Protein AF-0000000079471656 (afdb_homodimer)

Structure (mmCIF, N/CA/C/O backbone):
data_AF-0000000079471656-model_v1
#
loop_
_entity.id
_entity.type
_entity.pdbx_description
1 polymer 'Multidrug efflux transporter outer membrane subunit MtrE'
#
loop_
_atom_site.group_PDB
_atom_site.id
_atom_site.type_symbol
_atom_site.label_atom_id
_atom_site.label_alt_id
_atom_site.label_comp_id
_atom_site.label_asym_id
_atom_site.label_entity_id
_atom_site.label_seq_id
_atom_site.pdbx_PDB_ins_code
_atom_site.Cartn_x
_atom_site.Cartn_y
_atom_site.Cartn_z
_atom_site.occupancy
_atom_site.B_iso_or_equiv
_atom_site.auth_seq_id
_atom_site.auth_comp_id
_atom_site.auth_asym_id
_atom_site.auth_atom_id
_atom_site.pdbx_PDB_model_num
ATOM 1 N N . MET A 1 1 ? -27.828 -61.219 -29.094 1 39.94 1 MET A N 1
ATOM 2 C CA . MET A 1 1 ? -26.859 -60.156 -29.359 1 39.94 1 MET A CA 1
ATOM 3 C C . MET A 1 1 ? -27.375 -58.812 -28.844 1 39.94 1 MET A C 1
ATOM 5 O O . MET A 1 1 ? -26.594 -57.906 -28.578 1 39.94 1 MET A O 1
ATOM 9 N N . ASN A 1 2 ? -28.734 -58.625 -28.828 1 52.41 2 ASN A N 1
ATOM 10 C CA . ASN A 1 2 ? -29.453 -57.375 -28.547 1 52.41 2 ASN A CA 1
ATOM 11 C C . ASN A 1 2 ? -29.5 -57.094 -27.047 1 52.41 2 ASN A C 1
ATOM 13 O O . ASN A 1 2 ? -29.766 -55.969 -26.641 1 52.41 2 ASN A O 1
ATOM 17 N N . THR A 1 3 ? -29.578 -58.125 -26.234 1 57.28 3 THR A N 1
ATOM 18 C CA . THR A 1 3 ? -29.734 -57.969 -24.797 1 57.28 3 THR A CA 1
ATOM 19 C C . THR A 1 3 ? -28.453 -57.438 -24.156 1 57.28 3 THR A C 1
ATOM 21 O O . THR A 1 3 ? -28.484 -56.75 -23.125 1 57.28 3 THR A O 1
ATOM 24 N N . THR A 1 4 ? -27.297 -57.812 -24.703 1 56.22 4 THR A N 1
ATOM 25 C CA . THR A 1 4 ? -26.016 -57.406 -24.125 1 56.22 4 THR A CA 1
ATOM 26 C C . THR A 1 4 ? -25.781 -55.906 -24.328 1 56.22 4 THR A C 1
ATOM 28 O O . THR A 1 4 ? -25.141 -55.281 -23.516 1 56.22 4 THR A O 1
ATOM 31 N N . LEU A 1 5 ? -26.281 -55.406 -25.484 1 58 5 LEU A N 1
ATOM 32 C CA . LEU A 1 5 ? -26.109 -54 -25.719 1 58 5 LEU A CA 1
ATOM 33 C C . LEU A 1 5 ? -26.984 -53.156 -24.781 1 58 5 LEU A C 1
ATOM 35 O O . LEU A 1 5 ? -26.594 -52.094 -24.328 1 58 5 LEU A O 1
ATOM 39 N N . LYS A 1 6 ? -28.188 -53.719 -24.484 1 62.44 6 LYS A N 1
ATOM 40 C CA . LYS A 1 6 ? -29.109 -53 -23.625 1 62.44 6 LYS A CA 1
ATOM 41 C C . LYS A 1 6 ? -28.562 -52.906 -22.203 1 62.44 6 LYS A C 1
ATOM 43 O O . LYS A 1 6 ? -28.703 -51.844 -21.547 1 62.44 6 LYS A O 1
ATOM 48 N N . THR A 1 7 ? -27.875 -53.906 -21.75 1 60.88 7 THR A N 1
ATOM 49 C CA . THR A 1 7 ? -27.328 -53.875 -20.406 1 60.88 7 THR A CA 1
ATOM 50 C C . THR A 1 7 ? -26.109 -52.969 -20.328 1 60.88 7 THR A C 1
ATOM 52 O O . THR A 1 7 ? -25.906 -52.281 -19.328 1 60.88 7 THR A O 1
ATOM 55 N N . THR A 1 8 ? -25.328 -52.938 -21.422 1 60.69 8 THR A N 1
ATOM 56 C CA . THR A 1 8 ? -24.156 -52.062 -21.438 1 60.69 8 THR A CA 1
ATOM 57 C C . THR A 1 8 ? -24.594 -50.594 -21.469 1 60.69 8 THR A C 1
ATOM 59 O O . THR A 1 8 ? -23.984 -49.75 -20.797 1 60.69 8 THR A O 1
ATOM 62 N N . LEU A 1 9 ? -25.641 -50.344 -22.219 1 62.06 9 LEU A N 1
ATOM 63 C CA . LEU A 1 9 ? -26.109 -48.969 -22.297 1 62.06 9 LEU A CA 1
ATOM 64 C C . LEU A 1 9 ? -26.734 -48.531 -20.969 1 62.06 9 LEU A C 1
ATOM 66 O O . LEU A 1 9 ? -26.562 -47.406 -20.547 1 62.06 9 LEU A O 1
ATOM 70 N N . THR A 1 10 ? -27.453 -49.469 -20.359 1 63.19 10 THR A N 1
ATOM 71 C CA . THR A 1 10 ? -28.031 -49.125 -19.062 1 63.19 10 THR A CA 1
ATOM 72 C C . THR A 1 10 ? -26.953 -48.938 -18.016 1 63.19 10 THR A C 1
ATOM 74 O O . THR A 1 10 ? -27.047 -48.062 -17.156 1 63.19 10 THR A O 1
ATOM 77 N N . SER A 1 11 ? -25.891 -49.688 -18.078 1 58.69 11 SER A N 1
ATOM 78 C CA . SER A 1 11 ? -24.781 -49.531 -17.156 1 58.69 11 SER A CA 1
ATOM 79 C C . SER A 1 11 ? -24.047 -48.219 -17.391 1 58.69 11 SER A C 1
ATOM 81 O O . SER A 1 11 ? -23.641 -47.531 -16.453 1 58.69 11 SER A O 1
ATOM 83 N N . VAL A 1 12 ? -23.906 -47.906 -18.625 1 59.31 12 VAL A N 1
ATOM 84 C CA . VAL A 1 12 ? -23.281 -46.625 -18.953 1 59.31 12 VAL A CA 1
ATOM 85 C C . VAL A 1 12 ? -24.203 -45.5 -18.531 1 59.31 12 VAL A C 1
ATOM 87 O O . VAL A 1 12 ? -23.734 -44.469 -18 1 59.31 12 VAL A O 1
ATOM 90 N N . ALA A 1 13 ? -25.469 -45.625 -18.766 1 59.34 13 ALA A N 1
ATOM 91 C CA . ALA A 1 13 ? -26.438 -44.594 -18.375 1 59.34 13 ALA A CA 1
ATOM 92 C C . ALA A 1 13 ? -26.484 -44.438 -16.859 1 59.34 13 ALA A C 1
ATOM 94 O O . ALA A 1 13 ? -26.594 -43.344 -16.359 1 59.34 13 ALA A O 1
ATOM 95 N N . ALA A 1 14 ? -26.5 -45.531 -16.141 1 57.19 14 ALA A N 1
ATOM 96 C CA . ALA A 1 14 ? -26.469 -45.469 -14.672 1 57.19 14 ALA A CA 1
ATOM 97 C C . ALA A 1 14 ? -25.203 -44.781 -14.18 1 57.19 14 ALA A C 1
ATOM 99 O O . ALA A 1 14 ? -25.234 -44.031 -13.203 1 57.19 14 ALA A O 1
ATOM 100 N N . ALA A 1 15 ? -24.125 -45.062 -14.805 1 55.53 15 ALA A N 1
ATOM 101 C CA . ALA A 1 15 ? -22.859 -44.438 -14.453 1 55.53 15 ALA A CA 1
ATOM 102 C C . ALA A 1 15 ? -22.938 -42.906 -14.688 1 55.53 15 ALA A C 1
ATOM 104 O O . ALA A 1 15 ? -22.406 -42.125 -13.898 1 55.53 15 ALA A O 1
ATOM 105 N N . PHE A 1 16 ? -23.656 -42.562 -15.703 1 56.69 16 PHE A N 1
ATOM 106 C CA . PHE A 1 16 ? -23.828 -41.156 -15.984 1 56.69 16 PHE A CA 1
ATOM 107 C C . PHE A 1 16 ? -24.766 -40.5 -14.969 1 56.69 16 PHE A C 1
ATOM 109 O O . PHE A 1 16 ? -24.594 -39.344 -14.617 1 56.69 16 PHE A O 1
ATOM 116 N N . ALA A 1 17 ? -25.797 -41.219 -14.617 1 55.66 17 ALA A N 1
ATOM 117 C CA . ALA A 1 17 ? -26.734 -40.688 -13.625 1 55.66 17 ALA A CA 1
ATOM 118 C C . ALA A 1 17 ? -26.047 -40.5 -12.281 1 55.66 17 ALA A C 1
ATOM 120 O O . ALA A 1 17 ? -26.406 -39.562 -11.531 1 55.66 17 ALA A O 1
ATOM 121 N N . LEU A 1 18 ? -25.156 -41.312 -11.922 1 52.16 18 LEU A N 1
ATOM 122 C CA . LEU A 1 18 ? -24.422 -41.156 -10.672 1 52.16 18 LEU A CA 1
ATOM 123 C C . LEU A 1 18 ? -23.453 -39.969 -10.75 1 52.16 18 LEU A C 1
ATOM 125 O O . LEU A 1 18 ? -22.922 -39.531 -9.734 1 52.16 18 LEU A O 1
ATOM 129 N N . SER A 1 19 ? -23.078 -39.594 -11.898 1 54.81 19 SER A N 1
ATOM 130 C CA . SER A 1 19 ? -22.172 -38.469 -12.094 1 54.81 19 SER A CA 1
ATOM 131 C C . SER A 1 19 ? -22.766 -37.156 -11.562 1 54.81 19 SER A C 1
ATOM 133 O O . SER A 1 19 ? -22.062 -36.156 -11.445 1 54.81 19 SER A O 1
ATOM 135 N N . ALA A 1 20 ? -24.016 -37.188 -11.328 1 59.75 20 ALA A N 1
ATOM 136 C CA . ALA A 1 20 ? -24.656 -35.938 -10.953 1 59.75 20 ALA A CA 1
ATOM 137 C C . ALA A 1 20 ? -24.516 -35.688 -9.453 1 59.75 20 ALA A C 1
ATOM 139 O O . ALA A 1 20 ? -24.984 -34.656 -8.953 1 59.75 20 ALA A O 1
ATOM 140 N N . CYS A 1 21 ? -23.875 -36.469 -8.688 1 67.12 21 CYS A N 1
ATOM 141 C CA . CYS A 1 21 ? -23.922 -36.281 -7.242 1 67.12 21 CYS A CA 1
ATOM 142 C C . CYS A 1 21 ? -22.75 -35.438 -6.758 1 67.12 21 CYS A C 1
ATOM 144 O O . CYS A 1 21 ? -21.594 -35.75 -7.047 1 67.12 21 CYS A O 1
ATOM 146 N N . THR A 1 22 ? -22.984 -34.156 -6.469 1 79.88 22 THR A N 1
ATOM 147 C CA . THR A 1 22 ? -21.953 -33.375 -5.801 1 79.88 22 THR A CA 1
ATOM 148 C C . THR A 1 22 ? -22.031 -33.562 -4.289 1 79.88 22 THR A C 1
ATOM 150 O O . THR A 1 22 ? -23.125 -33.719 -3.73 1 79.88 22 THR A O 1
ATOM 153 N N . MET A 1 23 ? -20.859 -33.688 -3.639 1 90.62 23 MET A N 1
ATOM 154 C CA . MET A 1 23 ? -20.797 -33.875 -2.191 1 90.62 23 MET A CA 1
ATOM 155 C C . MET A 1 23 ? -20.609 -32.531 -1.484 1 90.62 23 MET A C 1
ATOM 157 O O . MET A 1 23 ? -20.234 -32.5 -0.31 1 90.62 23 MET A O 1
ATOM 161 N N . ILE A 1 24 ? -20.766 -31.469 -2.209 1 92.88 24 ILE A N 1
ATOM 162 C CA . ILE A 1 24 ? -20.719 -30.125 -1.625 1 92.88 24 ILE A CA 1
ATOM 163 C C . ILE A 1 24 ? -21.906 -29.953 -0.674 1 92.88 24 ILE A C 1
ATOM 165 O O . ILE A 1 24 ? -23.047 -30.203 -1.046 1 92.88 24 ILE A O 1
ATOM 169 N N . PRO A 1 25 ? -21.609 -29.516 0.523 1 92.56 25 PRO A N 1
ATOM 170 C CA . PRO A 1 25 ? -22.75 -29.281 1.42 1 92.56 25 PRO A CA 1
ATOM 171 C C . PRO A 1 25 ? -23.672 -28.188 0.913 1 92.56 25 PRO A C 1
ATOM 173 O O . PRO A 1 25 ? -23.25 -27.297 0.172 1 92.56 25 PRO A O 1
ATOM 176 N N . GLN A 1 26 ? -24.938 -28.281 1.311 1 92.56 26 GLN A N 1
ATOM 177 C CA . GLN A 1 26 ? -25.891 -27.219 0.974 1 92.56 26 GLN A CA 1
ATOM 178 C C . GLN A 1 26 ? -25.469 -25.891 1.599 1 92.56 26 GLN A C 1
ATOM 180 O O . GLN A 1 26 ? -25.125 -25.844 2.783 1 92.56 26 GLN A O 1
ATOM 185 N N . TYR A 1 27 ? -25.5 -24.953 0.797 1 93.38 27 TYR A N 1
ATOM 186 C CA . TYR A 1 27 ? -25.062 -23.641 1.276 1 93.38 27 TYR A CA 1
ATOM 187 C C . TYR A 1 27 ? -26.188 -22.953 2.027 1 93.38 27 TYR A C 1
ATOM 189 O O . TYR A 1 27 ? -27.328 -22.922 1.561 1 93.38 27 TYR A O 1
ATOM 197 N N . GLU A 1 28 ? -25.859 -22.391 3.215 1 91 28 GLU A N 1
ATOM 198 C CA . GLU A 1 28 ? -26.734 -21.531 4.004 1 91 28 GLU A CA 1
ATOM 199 C C . GLU A 1 28 ? -26.031 -20.234 4.375 1 91 28 GLU A C 1
ATOM 201 O O . GLU A 1 28 ? -24.969 -20.234 4.984 1 91 28 GLU A O 1
ATOM 206 N N . GLN A 1 29 ? -26.656 -19.156 3.973 1 90.62 29 GLN A N 1
ATOM 207 C CA . GLN A 1 29 ? -26.078 -17.859 4.312 1 90.62 29 GLN A CA 1
ATOM 208 C C . GLN A 1 29 ? -26.078 -17.641 5.82 1 90.62 29 GLN A C 1
ATOM 210 O O . GLN A 1 29 ? -27.094 -17.812 6.484 1 90.62 29 GLN A O 1
ATOM 215 N N . PRO A 1 30 ? -24.938 -17.312 6.336 1 90.62 30 PRO A N 1
ATOM 216 C CA . PRO A 1 30 ? -24.875 -17.094 7.781 1 90.62 30 PRO A CA 1
ATOM 217 C C . PRO A 1 30 ? -25.75 -15.938 8.25 1 90.62 30 PRO A C 1
ATOM 219 O O . PRO A 1 30 ? -25.844 -14.914 7.57 1 90.62 30 PRO A O 1
ATOM 222 N N . LYS A 1 31 ? -26.375 -16.109 9.359 1 87.38 31 LYS A N 1
ATOM 223 C CA . LYS A 1 31 ? -27.141 -15.039 9.984 1 87.38 31 LYS A CA 1
ATOM 224 C C . LYS A 1 31 ? -26.25 -14.172 10.867 1 87.38 31 LYS A C 1
ATOM 226 O O . LYS A 1 31 ? -25.562 -14.68 11.758 1 87.38 31 LYS A O 1
ATOM 231 N N . VAL A 1 32 ? -26.188 -12.969 10.508 1 87.81 32 VAL A N 1
ATOM 232 C CA . VAL A 1 32 ? -25.359 -12.047 11.281 1 87.81 32 VAL A CA 1
ATOM 233 C C . VAL A 1 32 ? -26.266 -11.141 12.133 1 87.81 32 VAL A C 1
ATOM 235 O O . VAL A 1 32 ? -27.266 -10.633 11.648 1 87.81 32 VAL A O 1
ATOM 238 N N . GLU A 1 33 ? -25.875 -10.953 13.375 1 86.31 33 GLU A N 1
ATOM 239 C CA . GLU A 1 33 ? -26.656 -10.172 14.328 1 86.31 33 GLU A CA 1
ATOM 240 C C . GLU A 1 33 ? -26.359 -8.68 14.188 1 86.31 33 GLU A C 1
ATOM 242 O O . GLU A 1 33 ? -25.438 -8.156 14.812 1 86.31 33 GLU A O 1
ATOM 247 N N . VAL A 1 34 ? -27.094 -8.023 13.344 1 85.5 34 VAL A N 1
ATOM 248 C CA . VAL A 1 34 ? -27.047 -6.57 13.203 1 85.5 34 VAL A CA 1
ATOM 249 C C . VAL A 1 34 ? -28.453 -5.988 13.305 1 85.5 34 VAL A C 1
ATOM 251 O O . VAL A 1 34 ? -29.438 -6.703 13.133 1 85.5 34 VAL A O 1
ATOM 254 N N . ALA A 1 35 ? -28.5 -4.703 13.719 1 86.38 35 ALA A N 1
ATOM 255 C CA . ALA A 1 35 ? -29.797 -4.031 13.805 1 86.38 35 ALA A CA 1
ATOM 256 C C . ALA A 1 35 ? -30.484 -3.986 12.445 1 86.38 35 ALA A C 1
ATOM 258 O O . ALA A 1 35 ? -29.828 -3.871 11.414 1 86.38 35 ALA A O 1
ATOM 259 N N . GLU A 1 36 ? -31.766 -4.051 12.383 1 84.81 36 GLU A N 1
ATOM 260 C CA . GLU A 1 36 ? -32.531 -4.062 11.141 1 84.81 36 GLU A CA 1
ATOM 261 C C . GLU A 1 36 ? -32.531 -2.688 10.477 1 84.81 36 GLU A C 1
ATOM 263 O O . GLU A 1 36 ? -32.625 -2.58 9.25 1 84.81 36 GLU A O 1
ATOM 268 N N . THR A 1 37 ? -32.5 -1.701 11.43 1 85.88 37 THR A N 1
ATOM 269 C CA . THR A 1 37 ? -32.5 -0.332 10.922 1 85.88 37 THR A CA 1
ATOM 270 C C . THR A 1 37 ? -31.359 0.471 11.555 1 85.88 37 THR A C 1
ATOM 272 O O . THR A 1 37 ? -30.781 0.047 12.555 1 85.88 37 THR A O 1
ATOM 275 N N . PHE A 1 38 ? -31.109 1.564 10.945 1 87.06 38 PHE A N 1
ATOM 276 C CA . PHE A 1 38 ? -30.062 2.447 11.461 1 87.06 38 PHE A CA 1
ATOM 277 C C . PHE A 1 38 ? -30.672 3.58 12.273 1 87.06 38 PHE A C 1
ATOM 279 O O . PHE A 1 38 ? -31.578 4.281 11.805 1 87.06 38 PHE A O 1
ATOM 286 N N . LYS A 1 39 ? -30.281 3.725 13.492 1 82.25 39 LYS A N 1
ATOM 287 C CA . LYS A 1 39 ? -30.828 4.684 14.453 1 82.25 39 LYS A CA 1
ATOM 288 C C . LYS A 1 39 ? -30.766 6.105 13.898 1 82.25 39 LYS A C 1
ATOM 290 O O . LYS A 1 39 ? -31.719 6.875 14.039 1 82.25 39 LYS A O 1
ATOM 295 N N . ASN A 1 40 ? -29.672 6.492 13.203 1 81.75 40 ASN A N 1
ATOM 296 C CA . ASN A 1 40 ? -29.453 7.875 12.797 1 81.75 40 ASN A CA 1
ATOM 297 C C . ASN A 1 40 ? -29.812 8.086 11.328 1 81.75 40 ASN A C 1
ATOM 299 O O . ASN A 1 40 ? -29.406 9.086 10.719 1 81.75 40 ASN A O 1
ATOM 303 N N . ASP A 1 41 ? -30.688 7.145 10.836 1 85.31 41 ASP A N 1
ATOM 304 C CA . ASP A 1 41 ? -31.141 7.34 9.461 1 85.31 41 ASP A CA 1
ATOM 305 C C . ASP A 1 41 ? -32.375 8.234 9.422 1 85.31 41 ASP A C 1
ATOM 307 O O . ASP A 1 41 ? -33.5 7.758 9.57 1 85.31 41 ASP A O 1
ATOM 311 N N . THR A 1 42 ? -32.25 9.43 9.227 1 76.56 42 THR A N 1
ATOM 312 C CA . THR A 1 42 ? -33.312 10.414 9.273 1 76.56 42 THR A CA 1
ATOM 313 C C . THR A 1 42 ? -33.75 10.797 7.859 1 76.56 42 THR A C 1
ATOM 315 O O . THR A 1 42 ? -34.625 11.656 7.688 1 76.56 42 THR A O 1
ATOM 318 N N . ALA A 1 43 ? -33.062 10.188 6.91 1 75.94 43 ALA A N 1
ATOM 319 C CA . ALA A 1 43 ? -33.406 10.539 5.531 1 75.94 43 ALA A CA 1
ATOM 320 C C . ALA A 1 43 ? -34.75 9.938 5.133 1 75.94 43 ALA A C 1
ATOM 322 O O . ALA A 1 43 ? -35.062 8.812 5.527 1 75.94 43 ALA A O 1
ATOM 323 N N . ASP A 1 44 ? -35.625 10.812 4.523 1 70.12 44 ASP A N 1
ATOM 324 C CA . ASP A 1 44 ? -36.906 10.336 4.008 1 70.12 44 ASP A CA 1
ATOM 325 C C . ASP A 1 44 ? -36.688 9.367 2.846 1 70.12 44 ASP A C 1
ATOM 327 O O . ASP A 1 44 ? -35.562 9.148 2.398 1 70.12 44 ASP A O 1
ATOM 331 N N . SER A 1 45 ? -37.875 8.898 2.303 1 69.75 45 SER A N 1
ATOM 332 C CA . SER A 1 45 ? -37.906 8.031 1.13 1 69.75 45 SER A CA 1
ATOM 333 C C . SER A 1 45 ? -37.25 8.703 -0.071 1 69.75 45 SER A C 1
ATOM 335 O O . SER A 1 45 ? -37.5 9.875 -0.344 1 69.75 45 SER A O 1
ATOM 337 N N . GLY A 1 46 ? -36.062 8.266 -0.458 1 77.62 46 GLY A N 1
ATOM 338 C CA . GLY A 1 46 ? -35.375 8.797 -1.622 1 77.62 46 GLY A CA 1
ATOM 339 C C . GLY A 1 46 ? -34.625 7.734 -2.414 1 77.62 46 GLY A C 1
ATOM 340 O O . GLY A 1 46 ? -34.875 6.539 -2.24 1 77.62 46 GLY A O 1
ATOM 341 N N . ILE A 1 47 ? -33.938 8.203 -3.35 1 84.88 47 ILE A N 1
ATOM 342 C CA . ILE A 1 47 ? -33.188 7.312 -4.219 1 84.88 47 ILE A CA 1
ATOM 343 C C . ILE A 1 47 ? -32.062 6.641 -3.418 1 84.88 47 ILE A C 1
ATOM 345 O O . ILE A 1 47 ? -31.375 7.297 -2.629 1 84.88 47 ILE A O 1
ATOM 349 N N . ARG A 1 48 ? -32.031 5.379 -3.562 1 91 48 ARG A N 1
ATOM 350 C CA . ARG A 1 48 ? -30.969 4.633 -2.9 1 91 48 ARG A CA 1
ATOM 351 C C . ARG A 1 48 ? -29.609 4.941 -3.523 1 91 48 ARG A C 1
ATOM 353 O O . ARG A 1 48 ? -29.5 5.133 -4.738 1 91 48 ARG A O 1
ATOM 360 N N . ALA A 1 49 ? -28.562 4.887 -2.723 1 92 49 ALA A N 1
ATOM 361 C CA . ALA A 1 49 ? -27.219 5.203 -3.184 1 92 49 ALA A CA 1
ATOM 362 C C . ALA A 1 49 ? -26.797 4.281 -4.328 1 92 49 ALA A C 1
ATOM 364 O O . ALA A 1 49 ? -26.141 4.719 -5.273 1 92 49 ALA A O 1
ATOM 365 N N . VAL A 1 50 ? -27.219 3 -4.328 1 91.94 50 VAL A N 1
ATOM 366 C CA . VAL A 1 50 ? -26.797 2.002 -5.309 1 91.94 50 VAL A CA 1
ATOM 367 C C . VAL A 1 50 ? -27.406 2.334 -6.672 1 91.94 50 VAL A C 1
ATOM 369 O O . VAL A 1 50 ? -26.891 1.917 -7.707 1 91.94 50 VAL A O 1
ATOM 372 N N . ASP A 1 51 ? -28.516 3.059 -6.66 1 91.38 51 ASP A N 1
ATOM 373 C CA . ASP A 1 51 ? -29.219 3.391 -7.895 1 91.38 51 ASP A CA 1
ATOM 374 C C . ASP A 1 51 ? -28.859 4.793 -8.375 1 91.38 51 ASP A C 1
ATOM 376 O O . ASP A 1 51 ? -29.203 5.176 -9.5 1 91.38 51 ASP A O 1
ATOM 380 N N . LEU A 1 52 ? -28.219 5.523 -7.5 1 92.75 52 LEU A N 1
ATOM 381 C CA . LEU A 1 52 ? -27.812 6.887 -7.812 1 92.75 52 LEU A CA 1
ATOM 382 C C . LEU A 1 52 ? -26.438 6.91 -8.484 1 92.75 52 LEU A C 1
ATOM 384 O O . LEU A 1 52 ? -25.438 6.559 -7.859 1 92.75 52 LEU A O 1
ATOM 388 N N . GLY A 1 53 ? -26.469 7.359 -9.734 1 95.75 53 GLY A N 1
ATOM 389 C CA . GLY A 1 53 ? -25.188 7.477 -10.414 1 95.75 53 GLY A CA 1
ATOM 390 C C . GLY A 1 53 ? -24.281 8.523 -9.805 1 95.75 53 GLY A C 1
ATOM 391 O O . GLY A 1 53 ? -24.75 9.539 -9.289 1 95.75 53 GLY A O 1
ATOM 392 N N . TRP A 1 54 ? -22.938 8.266 -9.898 1 96.19 54 TRP A N 1
ATOM 393 C CA . TRP A 1 54 ? -22.031 9.195 -9.242 1 96.19 54 TRP A CA 1
ATOM 394 C C . TRP A 1 54 ? -22.016 10.539 -9.969 1 96.19 54 TRP A C 1
ATOM 396 O O . TRP A 1 54 ? -21.719 11.57 -9.359 1 96.19 54 TRP A O 1
ATOM 406 N N . HIS A 1 55 ? -22.391 10.641 -11.258 1 95.38 55 HIS A N 1
ATOM 407 C CA . HIS A 1 55 ? -22.547 11.898 -11.984 1 95.38 55 HIS A CA 1
ATOM 408 C C . HIS A 1 55 ? -23.703 12.727 -11.414 1 95.38 55 HIS A C 1
ATOM 410 O O . HIS A 1 55 ? -23.688 13.953 -11.5 1 95.38 55 HIS A O 1
ATOM 416 N N . ASP A 1 56 ? -24.672 12.023 -10.875 1 95.81 56 ASP A N 1
ATOM 417 C CA . ASP A 1 56 ? -25.844 12.68 -10.305 1 95.81 56 ASP A CA 1
ATOM 418 C C . ASP A 1 56 ? -25.688 12.914 -8.805 1 95.81 56 ASP A C 1
ATOM 420 O O . ASP A 1 56 ? -26.578 13.445 -8.156 1 95.81 56 ASP A O 1
ATOM 424 N N . TYR A 1 57 ? -24.594 12.523 -8.281 1 96.88 57 TYR A N 1
ATOM 425 C CA . TYR A 1 57 ? -24.328 12.711 -6.859 1 96.88 57 TYR A CA 1
ATOM 426 C C . TYR A 1 57 ? -23.328 13.836 -6.641 1 96.88 57 TYR A C 1
ATOM 428 O O . TYR A 1 57 ? -23.562 14.742 -5.84 1 96.88 57 TYR A O 1
ATOM 436 N N . PHE A 1 58 ? -22.203 13.742 -7.344 1 98.06 58 PHE A N 1
ATOM 437 C CA . PHE A 1 58 ? -21.203 14.805 -7.281 1 98.06 58 PHE A CA 1
ATOM 438 C C . PHE A 1 58 ? -21.562 15.938 -8.234 1 98.06 58 PHE A C 1
ATOM 440 O O . PHE A 1 58 ? -21.719 15.727 -9.438 1 98.06 58 PHE A O 1
ATOM 447 N N . ALA A 1 59 ? -21.625 17.125 -7.715 1 97.69 59 ALA A N 1
ATOM 448 C CA . ALA A 1 59 ? -22.156 18.266 -8.469 1 97.69 59 ALA A CA 1
ATOM 449 C C . ALA A 1 59 ? -21.047 18.953 -9.266 1 97.69 59 ALA A C 1
ATOM 451 O O . ALA A 1 59 ? -21.312 19.641 -10.25 1 97.69 59 ALA A O 1
ATOM 452 N N . ASP A 1 60 ? -19.812 18.859 -8.891 1 98.25 60 ASP A N 1
ATOM 453 C CA . ASP A 1 60 ? -18.688 19.609 -9.445 1 98.25 60 ASP A CA 1
ATOM 454 C C . ASP A 1 60 ? -18.203 18.969 -10.742 1 98.25 60 ASP A C 1
ATOM 456 O O . ASP A 1 60 ? -17.656 17.859 -10.727 1 98.25 60 ASP A O 1
ATOM 460 N N . PRO A 1 61 ? -18.344 19.641 -11.906 1 97.94 61 PRO A N 1
ATOM 461 C CA . PRO A 1 61 ? -17.906 19.078 -13.18 1 97.94 61 PRO A CA 1
ATOM 462 C C . PRO A 1 61 ? -16.422 18.75 -13.203 1 97.94 61 PRO A C 1
ATOM 464 O O . PRO A 1 61 ? -16 17.797 -13.875 1 97.94 61 PRO A O 1
ATOM 467 N N . ARG A 1 62 ? -15.664 19.562 -12.555 1 98.25 62 ARG A N 1
ATOM 468 C CA . ARG A 1 62 ? -14.234 19.281 -12.484 1 98.25 62 ARG A CA 1
ATOM 469 C C . ARG A 1 62 ? -13.969 17.938 -11.805 1 98.25 62 ARG A C 1
ATOM 471 O O . ARG A 1 62 ? -13.18 17.141 -12.305 1 98.25 62 ARG A O 1
ATOM 478 N N . LEU A 1 63 ? -14.625 17.672 -10.664 1 98.44 63 LEU A N 1
ATOM 479 C CA . LEU A 1 63 ? -14.5 16.406 -9.953 1 98.44 63 LEU A CA 1
ATOM 480 C C . LEU A 1 63 ? -14.992 15.25 -10.82 1 98.44 63 LEU A C 1
ATOM 482 O O . LEU A 1 63 ? -14.359 14.195 -10.875 1 98.44 63 LEU A O 1
ATOM 486 N N . GLN A 1 64 ? -16.094 15.445 -11.555 1 98.06 64 GLN A N 1
ATOM 487 C CA . GLN A 1 64 ? -16.641 14.406 -12.422 1 98.06 64 GLN A CA 1
ATOM 488 C C . GLN A 1 64 ? -15.625 13.984 -13.484 1 98.06 64 GLN A C 1
ATOM 490 O O . GLN A 1 64 ? -15.445 12.789 -13.742 1 98.06 64 GLN A O 1
ATOM 495 N N . LYS A 1 65 ? -14.992 14.945 -14.07 1 98 65 LYS A N 1
ATOM 496 C CA . LYS A 1 65 ? -13.992 14.641 -15.086 1 98 65 LYS A CA 1
ATOM 497 C C . LYS A 1 65 ? -12.812 13.875 -14.484 1 98 65 LYS A C 1
ATOM 499 O O . LYS A 1 65 ? -12.305 12.93 -15.094 1 98 65 LYS A O 1
ATOM 504 N N . LEU A 1 66 ? -12.383 14.258 -13.305 1 98.44 66 LEU A N 1
ATOM 505 C CA . LEU A 1 66 ? -11.281 13.578 -12.625 1 98.44 66 LEU A CA 1
ATOM 506 C C . LEU A 1 66 ? -11.664 12.133 -12.297 1 98.44 66 LEU A C 1
ATOM 508 O O . LEU A 1 66 ? -10.844 11.227 -12.445 1 98.44 66 LEU A O 1
ATOM 512 N N . ILE A 1 67 ? -12.914 11.906 -11.867 1 98.5 67 ILE A N 1
ATOM 513 C CA . ILE A 1 67 ? -13.391 10.562 -11.586 1 98.5 67 ILE A CA 1
ATOM 514 C C . ILE A 1 67 ? -13.398 9.734 -12.867 1 98.5 67 ILE A C 1
ATOM 516 O O . ILE A 1 67 ? -12.953 8.578 -12.867 1 98.5 67 ILE A O 1
ATOM 520 N N . ASP A 1 68 ? -13.797 10.32 -13.977 1 97.62 68 ASP A N 1
ATOM 521 C CA . ASP A 1 68 ? -13.805 9.633 -15.266 1 97.62 68 ASP A CA 1
ATOM 522 C C . ASP A 1 68 ? -12.398 9.164 -15.648 1 97.62 68 ASP A C 1
ATOM 524 O O . ASP A 1 68 ? -12.203 8.008 -16.016 1 97.62 68 ASP A O 1
ATOM 528 N N . ILE A 1 69 ? -11.492 10.039 -15.539 1 97.88 69 ILE A N 1
ATOM 529 C CA . ILE A 1 69 ? -10.117 9.711 -15.898 1 97.88 69 ILE A CA 1
ATOM 530 C C . ILE A 1 69 ? -9.578 8.625 -14.969 1 97.88 69 ILE A C 1
ATOM 532 O O . ILE A 1 69 ? -8.93 7.68 -15.414 1 97.88 69 ILE A O 1
ATOM 536 N N . ALA A 1 70 ? -9.805 8.742 -13.633 1 98.31 70 ALA A N 1
ATOM 537 C CA . ALA A 1 70 ? -9.328 7.773 -12.656 1 98.31 70 ALA A CA 1
ATOM 538 C C . ALA A 1 70 ? -9.891 6.383 -12.945 1 98.31 70 ALA A C 1
ATOM 540 O O . ALA A 1 70 ? -9.172 5.387 -12.859 1 98.31 70 ALA A O 1
ATOM 541 N N . LEU A 1 71 ? -11.195 6.309 -13.297 1 97.81 71 LEU A N 1
ATOM 542 C CA . LEU A 1 71 ? -11.844 5.027 -13.555 1 97.81 71 LEU A CA 1
ATOM 543 C C . LEU A 1 71 ? -11.234 4.348 -14.773 1 97.81 71 LEU A C 1
ATOM 545 O O . LEU A 1 71 ? -11.25 3.119 -14.883 1 97.81 71 LEU A O 1
ATOM 549 N N . GLU A 1 72 ? -10.656 5.102 -15.617 1 96.31 72 GLU A N 1
ATOM 550 C CA . GLU A 1 72 ? -10.055 4.562 -16.844 1 96.31 72 GLU A CA 1
ATOM 551 C C . GLU A 1 72 ? -8.594 4.188 -16.609 1 96.31 72 GLU A C 1
ATOM 553 O O . GLU A 1 72 ? -8.102 3.219 -17.188 1 96.31 72 GLU A O 1
ATOM 558 N N . ARG A 1 73 ? -7.91 4.906 -15.703 1 96.25 73 ARG A N 1
ATOM 559 C CA . ARG A 1 73 ? -6.457 4.836 -15.781 1 96.25 73 ARG A CA 1
ATOM 560 C C . ARG A 1 73 ? -5.855 4.395 -14.445 1 96.25 73 ARG A C 1
ATOM 562 O O . ARG A 1 73 ? -4.68 4.035 -14.383 1 96.25 73 ARG A O 1
ATOM 569 N N . ASN A 1 74 ? -6.594 4.484 -13.375 1 97.31 74 ASN A N 1
ATOM 570 C CA . ASN A 1 74 ? -6.035 4.207 -12.055 1 97.31 74 ASN A CA 1
ATOM 571 C C . ASN A 1 74 ? -5.406 2.816 -12 1 97.31 74 ASN A C 1
ATOM 573 O O . ASN A 1 74 ? -6.008 1.838 -12.445 1 97.31 74 ASN A O 1
ATOM 577 N N . THR A 1 75 ? -4.246 2.756 -11.445 1 95.75 75 THR A N 1
ATOM 578 C CA . THR A 1 75 ? -3.477 1.518 -11.477 1 95.75 75 THR A CA 1
ATOM 579 C C . THR A 1 75 ? -4.074 0.482 -10.531 1 95.75 75 THR A C 1
ATOM 581 O O . THR A 1 75 ? -4.047 -0.717 -10.812 1 95.75 75 THR A O 1
ATOM 584 N N . SER A 1 76 ? -4.594 0.911 -9.406 1 96.19 76 SER A N 1
ATOM 585 C CA . SER A 1 76 ? -5.188 -0.037 -8.469 1 96.19 76 SER A CA 1
ATOM 586 C C . SER A 1 76 ? -6.426 -0.697 -9.055 1 96.19 76 SER A C 1
ATOM 588 O O . SER A 1 76 ? -6.625 -1.905 -8.906 1 96.19 76 SER A O 1
ATOM 590 N N . LEU A 1 77 ? -7.289 0.078 -9.727 1 97 77 LEU A N 1
ATOM 591 C CA . LEU A 1 77 ? -8.477 -0.486 -10.359 1 97 77 LEU A CA 1
ATOM 592 C C . LEU A 1 77 ? -8.094 -1.402 -11.516 1 97 77 LEU A C 1
ATOM 594 O O . LEU A 1 77 ? -8.664 -2.486 -11.672 1 97 77 LEU A O 1
ATOM 598 N N . ARG A 1 78 ? -7.168 -0.968 -12.328 1 96.19 78 ARG A N 1
ATOM 599 C CA . ARG A 1 78 ? -6.711 -1.795 -13.438 1 96.19 78 ARG A CA 1
ATOM 600 C C . ARG A 1 78 ? -6.145 -3.121 -12.938 1 96.19 78 ARG A C 1
ATOM 602 O O . ARG A 1 78 ? -6.371 -4.168 -13.547 1 96.19 78 ARG A O 1
ATOM 609 N N . THR A 1 79 ? -5.414 -3.102 -11.828 1 96.69 79 THR A N 1
ATOM 610 C CA . THR A 1 79 ? -4.902 -4.324 -11.219 1 96.69 79 THR A CA 1
ATOM 611 C C . THR A 1 79 ? -6.051 -5.238 -10.797 1 96.69 79 THR A C 1
ATOM 613 O O . THR A 1 79 ? -6.004 -6.449 -11.031 1 96.69 79 THR A O 1
ATOM 616 N N . ALA A 1 80 ? -7.055 -4.656 -10.172 1 96.38 80 ALA A N 1
ATOM 617 C CA . ALA A 1 80 ? -8.211 -5.445 -9.75 1 96.38 80 ALA A CA 1
ATOM 618 C C . ALA A 1 80 ? -8.906 -6.086 -10.945 1 96.38 80 ALA A C 1
ATOM 620 O O . ALA A 1 80 ? -9.344 -7.238 -10.875 1 96.38 80 ALA A O 1
ATOM 621 N N . VAL A 1 81 ? -9.023 -5.406 -12.07 1 96.19 81 VAL A N 1
ATOM 622 C CA . VAL A 1 81 ? -9.633 -5.922 -13.289 1 96.19 81 VAL A CA 1
ATOM 623 C C . VAL A 1 81 ? -8.812 -7.09 -13.828 1 96.19 81 VAL A C 1
ATOM 625 O O . VAL A 1 81 ? -9.359 -8.148 -14.156 1 96.19 81 VAL A O 1
ATOM 628 N N . LEU A 1 82 ? -7.492 -6.918 -13.867 1 96.38 82 LEU A N 1
ATOM 629 C CA . LEU A 1 82 ? -6.609 -7.969 -14.367 1 96.38 82 LEU A CA 1
ATOM 630 C C . LEU A 1 82 ? -6.664 -9.203 -13.469 1 96.38 82 LEU A C 1
ATOM 632 O O . LEU A 1 82 ? -6.676 -10.328 -13.961 1 96.38 82 LEU A O 1
ATOM 636 N N . ASN A 1 83 ? -6.734 -9.008 -12.188 1 95.75 83 ASN A N 1
ATOM 637 C CA . ASN A 1 83 ? -6.848 -10.133 -11.258 1 95.75 83 ASN A CA 1
ATOM 638 C C . ASN A 1 83 ? -8.125 -10.93 -11.5 1 95.75 83 ASN A C 1
ATOM 640 O O . ASN A 1 83 ? -8.117 -12.164 -11.445 1 95.75 83 ASN A O 1
ATOM 644 N N . SER A 1 84 ? -9.242 -10.242 -11.742 1 96.25 84 SER A N 1
ATOM 645 C CA . SER A 1 84 ? -10.492 -10.945 -12.039 1 96.25 84 SER A CA 1
ATOM 646 C C . SER A 1 84 ? -10.352 -11.805 -13.297 1 96.25 84 SER A C 1
ATOM 648 O O . SER A 1 84 ? -10.852 -12.93 -13.336 1 96.25 84 SER A O 1
ATOM 650 N N . GLU A 1 85 ? -9.641 -11.32 -14.273 1 96.06 85 GLU A N 1
ATOM 651 C CA . GLU A 1 85 ? -9.422 -12.086 -15.5 1 96.06 85 GLU A CA 1
ATOM 652 C C . GLU A 1 85 ? -8.516 -13.281 -15.258 1 96.06 85 GLU A C 1
ATOM 654 O O . GLU A 1 85 ? -8.711 -14.352 -15.836 1 96.06 85 GLU A O 1
ATOM 659 N N . ILE A 1 86 ? -7.516 -13.117 -14.414 1 96 86 ILE A N 1
ATOM 660 C CA . ILE A 1 86 ? -6.629 -14.219 -14.055 1 96 86 ILE A CA 1
ATOM 661 C C . ILE A 1 86 ? -7.434 -15.328 -13.391 1 96 86 ILE A C 1
ATOM 663 O O . ILE A 1 86 ? -7.309 -16.5 -13.758 1 96 86 ILE A O 1
ATOM 667 N N . TYR A 1 87 ? -8.297 -14.961 -12.445 1 95.25 87 TYR A N 1
ATOM 668 C CA . TYR A 1 87 ? -9.109 -15.953 -11.758 1 95.25 87 TYR A CA 1
ATOM 669 C C . TYR A 1 87 ? -10.109 -16.594 -12.711 1 95.25 87 TYR A C 1
ATOM 671 O O . TYR A 1 87 ? -10.445 -17.781 -12.562 1 95.25 87 TYR A O 1
ATOM 679 N N . ARG A 1 88 ? -10.617 -15.836 -13.727 1 95.62 88 ARG A N 1
ATOM 680 C CA . ARG A 1 88 ? -11.484 -16.422 -14.742 1 95.62 88 ARG A CA 1
ATOM 681 C C . ARG A 1 88 ? -10.766 -17.516 -15.508 1 95.62 88 ARG A C 1
ATOM 683 O O . ARG A 1 88 ? -11.32 -18.594 -15.734 1 95.62 88 ARG A O 1
ATOM 690 N N . LYS A 1 89 ? -9.492 -17.234 -15.891 1 95.12 89 LYS A N 1
ATOM 691 C CA . LYS A 1 89 ? -8.703 -18.25 -16.594 1 95.12 89 LYS A CA 1
ATOM 692 C C . LYS A 1 89 ? -8.445 -19.453 -15.703 1 95.12 89 LYS A C 1
ATOM 694 O O . LYS A 1 89 ? -8.469 -20.594 -16.172 1 95.12 89 LYS A O 1
ATOM 699 N N . GLN A 1 90 ? -8.203 -19.266 -14.43 1 94.56 90 GLN A N 1
ATOM 700 C CA . GLN A 1 90 ? -8 -20.359 -13.492 1 94.56 90 GLN A CA 1
ATOM 701 C C . GLN A 1 90 ? -9.242 -21.234 -13.398 1 94.56 90 GLN A C 1
ATOM 703 O O . GLN A 1 90 ? -9.141 -22.469 -13.312 1 94.56 90 GLN A O 1
ATOM 708 N N . TYR A 1 91 ? -10.445 -20.688 -13.43 1 95.38 91 TYR A N 1
ATOM 709 C CA . TYR A 1 91 ? -11.688 -21.438 -13.453 1 95.38 91 TYR A CA 1
ATOM 710 C C . TYR A 1 91 ? -11.781 -22.297 -14.711 1 95.38 91 TYR A C 1
ATOM 712 O O . TYR A 1 91 ? -12.164 -23.469 -14.656 1 95.38 91 TYR A O 1
ATOM 720 N N . MET A 1 92 ? -11.359 -21.703 -15.812 1 93.12 92 MET A N 1
ATOM 721 C CA . MET A 1 92 ? -11.383 -22.438 -17.078 1 93.12 92 MET A CA 1
ATOM 722 C C . MET A 1 92 ? -10.461 -23.641 -17.016 1 93.12 92 MET A C 1
ATOM 724 O O . MET A 1 92 ? -10.812 -24.734 -17.5 1 93.12 92 MET A O 1
ATOM 728 N N . ILE A 1 93 ? -9.336 -23.469 -16.391 1 93.44 93 ILE A N 1
ATOM 729 C CA . ILE A 1 93 ? -8.367 -24.547 -16.25 1 93.44 93 ILE A CA 1
ATOM 730 C C . ILE A 1 93 ? -8.953 -25.672 -15.398 1 93.44 93 ILE A C 1
ATOM 732 O O . ILE A 1 93 ? -8.906 -26.844 -15.781 1 93.44 93 ILE A O 1
ATOM 736 N N . GLU A 1 94 ? -9.531 -25.297 -14.273 1 92.62 94 GLU A N 1
ATOM 737 C CA . GLU A 1 94 ? -10.125 -26.297 -13.391 1 92.62 94 GLU A CA 1
ATOM 738 C C . GLU A 1 94 ? -11.305 -27 -14.055 1 92.62 94 GLU A C 1
ATOM 740 O O . GLU A 1 94 ? -11.484 -28.203 -13.906 1 92.62 94 GLU A O 1
ATOM 745 N N . ARG A 1 95 ? -12.094 -26.297 -14.805 1 91.38 95 ARG A N 1
ATOM 746 C CA . ARG A 1 95 ? -13.258 -26.844 -15.5 1 91.38 95 ARG A CA 1
ATOM 747 C C . ARG A 1 95 ? -12.828 -27.844 -16.578 1 91.38 95 ARG A C 1
ATOM 749 O O . ARG A 1 95 ? -13.5 -28.844 -16.797 1 91.38 95 ARG A O 1
ATOM 756 N N . ASN A 1 96 ? -11.688 -27.594 -17.156 1 90.75 96 ASN A N 1
ATOM 757 C CA . ASN A 1 96 ? -11.188 -28.469 -18.219 1 90.75 96 ASN A CA 1
ATOM 758 C C . ASN A 1 96 ? -10.781 -29.828 -17.688 1 90.75 96 ASN A C 1
ATOM 760 O O . ASN A 1 96 ? -10.711 -30.812 -18.438 1 90.75 96 ASN A O 1
ATOM 764 N N . ASN A 1 97 ? -10.539 -29.938 -16.391 1 89.44 97 ASN A N 1
ATOM 765 C CA . ASN A 1 97 ? -10.172 -31.219 -15.789 1 89.44 97 ASN A CA 1
ATOM 766 C C . ASN A 1 97 ? -11.344 -32.188 -15.805 1 89.44 97 ASN A C 1
ATOM 768 O O . ASN A 1 97 ? -11.156 -33.406 -15.57 1 89.44 97 ASN A O 1
ATOM 772 N N . LEU A 1 98 ? -12.57 -31.781 -16.172 1 89.12 98 LEU A N 1
ATOM 773 C CA . LEU A 1 98 ? -13.75 -32.625 -16.281 1 89.12 98 LEU A CA 1
ATOM 774 C C . LEU A 1 98 ? -13.758 -33.375 -17.609 1 89.12 98 LEU A C 1
ATOM 776 O O . LEU A 1 98 ? -14.531 -34.312 -17.797 1 89.12 98 LEU A O 1
ATOM 780 N N . LEU A 1 99 ? -12.734 -33.062 -18.453 1 88.06 99 LEU A N 1
ATOM 781 C CA . LEU A 1 99 ? -12.695 -33.656 -19.797 1 88.06 99 LEU A CA 1
ATOM 782 C C . LEU A 1 99 ? -11.367 -34.375 -20.031 1 88.06 99 LEU A C 1
ATOM 784 O O . LEU A 1 99 ? -10.328 -33.938 -19.516 1 88.06 99 LEU A O 1
ATOM 788 N N . PRO A 1 100 ? -11.328 -35.5 -20.766 1 87.31 100 PRO A N 1
ATOM 789 C CA . PRO A 1 100 ? -10.086 -36.219 -21.031 1 87.31 100 PRO A CA 1
ATOM 790 C C . PRO A 1 100 ? -9.156 -35.469 -21.984 1 87.31 100 PRO A C 1
ATOM 792 O O . PRO A 1 100 ? -9.625 -34.812 -22.922 1 87.31 100 PRO A O 1
ATOM 795 N N . THR A 1 101 ? -7.91 -35.5 -21.719 1 86.25 101 THR A N 1
ATOM 796 C CA . THR A 1 101 ? -6.922 -34.906 -22.609 1 86.25 101 THR A CA 1
ATOM 797 C C . THR A 1 101 ? -6.316 -35.938 -23.547 1 86.25 101 THR A C 1
ATOM 799 O O . THR A 1 101 ? -6.316 -37.125 -23.219 1 86.25 101 THR A O 1
ATOM 802 N N . LEU A 1 102 ? -5.891 -35.5 -24.672 1 85.75 102 LEU A N 1
ATOM 803 C CA . LEU A 1 102 ? -5.238 -36.375 -25.641 1 85.75 102 LEU A CA 1
ATOM 804 C C . LEU A 1 102 ? -3.807 -35.906 -25.906 1 85.75 102 LEU A C 1
ATOM 806 O O . LEU A 1 102 ? -3.555 -34.719 -26.078 1 85.75 102 LEU A O 1
ATOM 810 N N . ALA A 1 103 ? -2.922 -36.844 -25.812 1 86.25 103 ALA A N 1
ATOM 811 C CA . ALA A 1 103 ? -1.523 -36.562 -26.094 1 86.25 103 ALA A CA 1
ATOM 812 C C . ALA A 1 103 ? -0.912 -37.594 -27.031 1 86.25 103 ALA A C 1
ATOM 814 O O . ALA A 1 103 ? -1.373 -38.719 -27.078 1 86.25 103 ALA A O 1
ATOM 815 N N . ALA A 1 104 ? 0.07 -37.094 -27.797 1 85.12 104 ALA A N 1
ATOM 816 C CA . ALA A 1 104 ? 0.925 -38 -28.562 1 85.12 104 ALA A CA 1
ATOM 817 C C . ALA A 1 104 ? 2.189 -38.344 -27.797 1 85.12 104 ALA A C 1
ATOM 819 O O . ALA A 1 104 ? 2.801 -37.5 -27.156 1 85.12 104 ALA A O 1
ATOM 820 N N . ASN A 1 105 ? 2.436 -39.531 -27.719 1 86 105 ASN A N 1
ATOM 821 C CA . ASN A 1 105 ? 3.629 -40 -27.031 1 86 105 ASN A CA 1
ATOM 822 C C . ASN A 1 105 ? 4.516 -40.844 -27.938 1 86 105 ASN A C 1
ATOM 824 O O . ASN A 1 105 ? 4.012 -41.562 -28.797 1 86 105 ASN A O 1
ATOM 828 N N . ALA A 1 106 ? 5.762 -40.625 -27.875 1 84.88 106 ALA A N 1
ATOM 829 C CA . ALA A 1 106 ? 6.77 -41.469 -28.516 1 84.88 106 ALA A CA 1
ATOM 830 C C . ALA A 1 106 ? 7.863 -41.875 -27.531 1 84.88 106 ALA A C 1
ATOM 832 O O . ALA A 1 106 ? 8.266 -41.062 -26.672 1 84.88 106 ALA A O 1
ATOM 833 N N . GLY A 1 107 ? 8.117 -43.094 -27.562 1 85.75 107 GLY A N 1
ATOM 834 C CA . GLY A 1 107 ? 9.148 -43.562 -26.656 1 85.75 107 GLY A CA 1
ATOM 835 C C . GLY A 1 107 ? 9.906 -44.781 -27.203 1 85.75 107 GLY A C 1
ATOM 836 O O . GLY A 1 107 ? 9.445 -45.438 -28.141 1 85.75 107 GLY A O 1
ATOM 837 N N . GLY A 1 108 ? 11.195 -44.906 -26.719 1 79.94 108 GLY A N 1
ATOM 838 C CA . GLY A 1 108 ? 12.039 -46.062 -26.984 1 79.94 108 GLY A CA 1
ATOM 839 C C . GLY A 1 108 ? 12.75 -46.562 -25.75 1 79.94 108 GLY A C 1
ATOM 840 O O . GLY A 1 108 ? 12.938 -45.844 -24.781 1 79.94 108 GLY A O 1
ATOM 841 N N . SER A 1 109 ? 12.844 -47.812 -25.734 1 84.88 109 SER A N 1
ATOM 842 C CA . SER A 1 109 ? 13.656 -48.406 -24.672 1 84.88 109 SER A CA 1
ATOM 843 C C . SER A 1 109 ? 14.609 -49.469 -25.234 1 84.88 109 SER A C 1
ATOM 845 O O . SER A 1 109 ? 14.258 -50.219 -26.156 1 84.88 109 SER A O 1
ATOM 847 N N . ARG A 1 110 ? 15.852 -49.25 -24.875 1 82.69 110 ARG A N 1
ATOM 848 C CA . ARG A 1 110 ? 16.875 -50.219 -25.203 1 82.69 110 ARG A CA 1
ATOM 849 C C . ARG A 1 110 ? 17.609 -50.688 -23.953 1 82.69 110 ARG A C 1
ATOM 851 O O . ARG A 1 110 ? 17.906 -49.875 -23.078 1 82.69 110 ARG A O 1
ATOM 858 N N . GLN A 1 111 ? 17.641 -51.969 -23.812 1 84.06 111 GLN A N 1
ATOM 859 C CA . GLN A 1 111 ? 18.359 -52.531 -22.672 1 84.06 111 GLN A CA 1
ATOM 860 C C . GLN A 1 111 ? 19.172 -53.75 -23.094 1 84.06 111 GLN A C 1
ATOM 862 O O . GLN A 1 111 ? 18.781 -54.5 -24 1 84.06 111 GLN A O 1
ATOM 867 N N . GLY A 1 112 ? 20.344 -53.875 -22.484 1 82.62 112 GLY A N 1
ATOM 868 C CA . GLY A 1 112 ? 21.203 -55 -22.797 1 82.62 112 GLY A CA 1
ATOM 869 C C . GLY A 1 112 ? 22.203 -55.312 -21.688 1 82.62 112 GLY A C 1
ATOM 870 O O . GLY A 1 112 ? 22.172 -54.719 -20.625 1 82.62 112 GLY A O 1
ATOM 871 N N . SER A 1 113 ? 22.766 -56.5 -21.906 1 80.19 113 SER A N 1
ATOM 872 C CA . SER A 1 113 ? 23.812 -56.938 -20.984 1 80.19 113 SER A CA 1
ATOM 873 C C . SER A 1 113 ? 25.156 -56.312 -21.344 1 80.19 113 SER A C 1
ATOM 875 O O . SER A 1 113 ? 25.469 -56.125 -22.516 1 80.19 113 SER A O 1
ATOM 877 N N . LEU A 1 114 ? 25.938 -55.875 -20.344 1 80.31 114 LEU A N 1
ATOM 878 C CA . LEU A 1 114 ? 27.266 -55.344 -20.594 1 80.31 114 LEU A CA 1
ATOM 879 C C . LEU A 1 114 ? 28.234 -56.406 -21.094 1 80.31 114 LEU A C 1
ATOM 881 O O . LEU A 1 114 ? 29.281 -56.094 -21.656 1 80.31 114 LEU A O 1
ATOM 885 N N . SER A 1 115 ? 28 -57.656 -20.75 1 75.12 115 SER A N 1
ATOM 886 C CA . SER A 1 115 ? 28.859 -58.75 -21.156 1 75.12 115 SER A CA 1
ATOM 887 C C . SER A 1 115 ? 28.562 -59.219 -22.578 1 75.12 115 SER A C 1
ATOM 889 O O . SER A 1 115 ? 29.094 -60.219 -23.047 1 75.12 115 SER A O 1
ATOM 891 N N . GLY A 1 116 ? 27.875 -58.469 -23.234 1 69.31 116 GLY A N 1
ATOM 892 C CA . GLY A 1 116 ? 27.531 -58.844 -24.594 1 69.31 116 GLY A CA 1
ATOM 893 C C . GLY A 1 116 ? 26.266 -59.688 -24.688 1 69.31 116 GLY A C 1
ATOM 894 O O . GLY A 1 116 ? 25.703 -60.094 -23.672 1 69.31 116 GLY A O 1
ATOM 895 N N . GLY A 1 117 ? 25.547 -59.75 -25.906 1 69.69 117 GLY A N 1
ATOM 896 C CA . GLY A 1 117 ? 24.359 -60.531 -26.141 1 69.69 117 GLY A CA 1
ATOM 897 C C . GLY A 1 117 ? 23.219 -59.75 -26.75 1 69.69 117 GLY A C 1
ATOM 898 O O . GLY A 1 117 ? 23.453 -58.688 -27.375 1 69.69 117 GLY A O 1
ATOM 899 N N . ASN A 1 118 ? 22.031 -60.406 -26.484 1 75.25 118 ASN A N 1
ATOM 900 C CA . ASN A 1 118 ? 20.875 -59.844 -27.188 1 75.25 118 ASN A CA 1
ATOM 901 C C . ASN A 1 118 ? 20.422 -58.5 -26.547 1 75.25 118 ASN A C 1
ATOM 903 O O . ASN A 1 118 ? 20.359 -58.406 -25.328 1 75.25 118 ASN A O 1
ATOM 907 N N . VAL A 1 119 ? 20.5 -57.438 -27.344 1 79.56 119 VAL A N 1
ATOM 908 C CA . VAL A 1 119 ? 19.922 -56.125 -26.984 1 79.56 119 VAL A CA 1
ATOM 909 C C . VAL A 1 119 ? 18.422 -56.125 -27.281 1 79.56 119 VAL A C 1
ATOM 911 O O . VAL A 1 119 ? 18.016 -56.5 -28.375 1 79.56 119 VAL A O 1
ATOM 914 N N . SER A 1 120 ? 17.609 -56 -26.188 1 82.88 120 SER A N 1
ATOM 915 C CA . SER A 1 120 ? 16.172 -55.844 -26.391 1 82.88 120 SER A CA 1
ATOM 916 C C . SER A 1 120 ? 15.797 -54.375 -26.594 1 82.88 120 SER A C 1
ATOM 918 O O . SER A 1 120 ? 16.281 -53.5 -25.859 1 82.88 120 SER A O 1
ATOM 920 N N . SER A 1 121 ? 15.211 -54.094 -27.781 1 84.75 121 SER A N 1
ATOM 921 C CA . SER A 1 121 ? 14.75 -52.75 -28.094 1 84.75 121 SER A CA 1
ATOM 922 C C . SER A 1 121 ? 13.242 -52.688 -28.297 1 84.75 121 SER A C 1
ATOM 924 O O . SER A 1 121 ? 12.641 -53.688 -28.703 1 84.75 121 SER A O 1
ATOM 926 N N . SER A 1 122 ? 12.578 -51.75 -27.812 1 84.06 122 SER A N 1
ATOM 927 C CA . SER A 1 122 ? 11.164 -51.469 -28.047 1 84.06 122 SER A CA 1
ATOM 928 C C . SER A 1 122 ? 10.922 -50 -28.359 1 84.06 122 SER A C 1
ATOM 930 O O . SER A 1 122 ? 11.484 -49.125 -27.703 1 84.06 122 SER A O 1
ATOM 932 N N . TYR A 1 123 ? 10.297 -49.781 -29.484 1 84.38 123 TYR A N 1
ATOM 933 C CA . TYR A 1 123 ? 9.922 -48.438 -29.906 1 84.38 123 TYR A CA 1
ATOM 934 C C . TYR A 1 123 ? 8.414 -48.312 -30.078 1 84.38 123 TYR A C 1
ATOM 936 O O . TYR A 1 123 ? 7.758 -49.25 -30.547 1 84.38 123 TYR A O 1
ATOM 944 N N . ASN A 1 124 ? 7.848 -47.25 -29.625 1 85.44 124 ASN A N 1
ATOM 945 C CA . ASN A 1 124 ? 6.406 -47.062 -29.75 1 85.44 124 ASN A CA 1
ATOM 946 C C . ASN A 1 124 ? 6.07 -45.594 -30.031 1 85.44 124 ASN A C 1
ATOM 948 O O . ASN A 1 124 ? 6.781 -44.688 -29.594 1 85.44 124 ASN A O 1
ATOM 952 N N . VAL A 1 125 ? 5.125 -45.344 -30.828 1 84.94 125 VAL A N 1
ATOM 953 C CA . VAL A 1 125 ? 4.484 -44.062 -31.078 1 84.94 125 VAL A CA 1
ATOM 954 C C . VAL A 1 125 ? 2.969 -44.219 -31 1 84.94 125 VAL A C 1
ATOM 956 O O . VAL A 1 125 ? 2.408 -45.219 -31.484 1 84.94 125 VAL A O 1
ATOM 959 N N . GLY A 1 126 ? 2.369 -43.312 -30.266 1 85 126 GLY A N 1
ATOM 960 C CA . GLY A 1 126 ? 0.929 -43.469 -30.156 1 85 126 GLY A CA 1
ATOM 961 C C . GLY A 1 126 ? 0.219 -42.219 -29.703 1 85 126 GLY A C 1
ATOM 962 O O . GLY A 1 126 ? 0.863 -41.219 -29.422 1 85 126 GLY A O 1
ATOM 963 N N . LEU A 1 127 ? -1.074 -42.25 -29.891 1 85.06 127 LEU A N 1
ATOM 964 C CA . LEU A 1 127 ? -2.016 -41.25 -29.422 1 85.06 127 LEU A CA 1
ATOM 965 C C . LEU A 1 127 ? -2.891 -41.812 -28.297 1 85.06 127 LEU A C 1
ATOM 967 O O . LEU A 1 127 ? -3.344 -42.938 -28.375 1 85.06 127 LEU A O 1
ATOM 971 N N . GLY A 1 128 ? -2.932 -41.062 -27.25 1 84.81 128 GLY A N 1
ATOM 972 C CA . GLY A 1 128 ? -3.764 -41.594 -26.188 1 84.81 128 GLY A CA 1
ATOM 973 C C . GLY A 1 128 ? -4.145 -40.562 -25.156 1 84.81 128 GLY A C 1
ATOM 974 O O . GLY A 1 128 ? -3.703 -39.406 -25.234 1 84.81 128 GLY A O 1
ATOM 975 N N . ALA A 1 129 ? -5.191 -40.938 -24.438 1 77.62 129 ALA A N 1
ATOM 976 C CA . ALA A 1 129 ? -5.613 -40.188 -23.266 1 77.62 129 ALA A CA 1
ATOM 977 C C . ALA A 1 129 ? -4.922 -40.688 -22 1 77.62 129 ALA A C 1
ATOM 979 O O . ALA A 1 129 ? -4.973 -41.875 -21.688 1 77.62 129 ALA A O 1
ATOM 980 N N . ALA A 1 130 ? -4.168 -39.656 -21.438 1 71.19 130 ALA A N 1
ATOM 981 C CA . ALA A 1 130 ? -3.445 -40.094 -20.25 1 71.19 130 ALA A CA 1
ATOM 982 C C . ALA A 1 130 ? -4.141 -39.625 -18.984 1 71.19 130 ALA A C 1
ATOM 984 O O . ALA A 1 130 ? -4.5 -38.469 -18.859 1 71.19 130 ALA A O 1
ATOM 985 N N . SER A 1 131 ? -4.473 -40.625 -18.188 1 78.06 131 SER A N 1
ATOM 986 C CA . SER A 1 131 ? -4.832 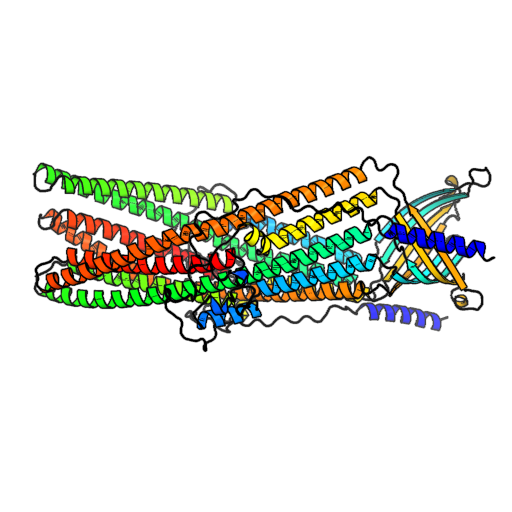-40.438 -16.781 1 78.06 131 SER A CA 1
ATOM 987 C C . SER A 1 131 ? -6.078 -39.594 -16.641 1 78.06 131 SER A C 1
ATOM 989 O O . SER A 1 131 ? -6.113 -38.688 -15.805 1 78.06 131 SER A O 1
ATOM 991 N N . TYR A 1 132 ? -7.195 -39.781 -17.453 1 85.12 132 TYR A N 1
ATOM 992 C CA . TYR A 1 132 ? -8.477 -39.125 -17.266 1 85.12 132 TYR A CA 1
ATOM 993 C C . TYR A 1 132 ? -9.203 -39.656 -16.047 1 85.12 132 TYR A C 1
ATOM 995 O O . TYR A 1 132 ? -9.375 -40.875 -15.898 1 85.12 132 TYR A O 1
ATOM 1003 N N . GLU A 1 133 ? -9.609 -38.688 -15.164 1 86.56 133 GLU A N 1
ATOM 1004 C CA . GLU A 1 133 ? -10.336 -39.094 -13.969 1 86.56 133 GLU A CA 1
ATOM 1005 C C . GLU A 1 133 ? -11.844 -39.031 -14.195 1 86.56 133 GLU A C 1
ATOM 1007 O O . GLU A 1 133 ? -12.383 -37.969 -14.531 1 86.56 133 GLU A O 1
ATOM 1012 N N . LEU A 1 134 ? -12.461 -40.188 -14.133 1 86.81 134 LEU A N 1
ATOM 1013 C CA . LEU A 1 134 ? -13.922 -40.219 -14.133 1 86.81 134 LEU A CA 1
ATOM 1014 C C . LEU A 1 134 ? -14.469 -39.656 -12.812 1 86.81 134 LEU A C 1
ATOM 1016 O O . LEU A 1 134 ? -14.273 -40.281 -11.758 1 86.81 134 LEU A O 1
ATOM 1020 N N . ASP A 1 135 ? -15.219 -38.625 -12.867 1 89.75 135 ASP A N 1
ATOM 1021 C CA . ASP A 1 135 ? -15.617 -37.875 -11.68 1 89.75 135 ASP A CA 1
ATOM 1022 C C . ASP A 1 135 ? -16.953 -38.375 -11.133 1 89.75 135 ASP A C 1
ATOM 1024 O O . ASP A 1 135 ? -17.875 -37.594 -10.938 1 89.75 135 ASP A O 1
ATOM 1028 N N . LEU A 1 136 ? -16.969 -39.5 -10.688 1 87.75 136 LEU A N 1
ATOM 1029 C CA . LEU A 1 136 ? -18.203 -40.125 -10.227 1 87.75 136 LEU A CA 1
ATOM 1030 C C . LEU A 1 136 ? -18.656 -39.5 -8.906 1 87.75 136 LEU A C 1
ATOM 1032 O O . LEU A 1 136 ? -19.859 -39.406 -8.648 1 87.75 136 LEU A O 1
ATOM 1036 N N . PHE A 1 137 ? -17.688 -39.094 -8.117 1 90.12 137 PHE A N 1
ATOM 1037 C CA . PHE A 1 137 ? -18.047 -38.656 -6.762 1 90.12 137 PHE A CA 1
ATOM 1038 C C . PHE A 1 137 ? -17.906 -37.156 -6.602 1 90.12 137 PHE A C 1
ATOM 1040 O O . PHE A 1 137 ? -18.016 -36.625 -5.492 1 90.12 137 PHE A O 1
ATOM 1047 N N . GLY A 1 138 ? -17.516 -36.469 -7.625 1 91.5 138 GLY A N 1
ATOM 1048 C CA . GLY A 1 138 ? -17.625 -35 -7.676 1 91.5 138 GLY A CA 1
ATOM 1049 C C . GLY A 1 138 ? -16.391 -34.312 -7.16 1 91.5 138 GLY A C 1
ATOM 1050 O O . GLY A 1 138 ? -16.469 -33.156 -6.699 1 91.5 138 GLY A O 1
ATOM 1051 N N . ARG A 1 139 ? -15.273 -34.906 -7.07 1 92.19 139 ARG A N 1
ATOM 1052 C CA . ARG A 1 139 ? -14.047 -34.25 -6.637 1 92.19 139 ARG A CA 1
ATOM 1053 C C . ARG A 1 139 ? -13.68 -33.094 -7.578 1 92.19 139 ARG A C 1
ATOM 1055 O O . ARG A 1 139 ? -13.469 -31.969 -7.137 1 92.19 139 ARG A O 1
ATOM 1062 N N . VAL A 1 140 ? -13.68 -33.438 -8.906 1 92.62 140 VAL A N 1
ATOM 1063 C CA . VAL A 1 140 ? -13.289 -32.438 -9.914 1 92.62 140 VAL A CA 1
ATOM 1064 C C . VAL A 1 140 ? -14.359 -31.375 -10.039 1 92.62 140 VAL A C 1
ATOM 1066 O O . VAL A 1 140 ? -14.047 -30.188 -10.156 1 92.62 140 VAL A O 1
ATOM 1069 N N . ARG A 1 141 ? -15.586 -31.75 -10.008 1 93.56 141 ARG A N 1
ATOM 1070 C CA . ARG A 1 141 ? -16.688 -30.781 -10.062 1 93.56 141 ARG A CA 1
ATOM 1071 C C . ARG A 1 141 ? -16.625 -29.828 -8.875 1 93.56 141 ARG A C 1
ATOM 1073 O O . ARG A 1 141 ? -16.891 -28.625 -9.023 1 93.56 141 ARG A O 1
ATOM 1080 N N . SER A 1 142 ? -16.328 -30.375 -7.703 1 94.81 142 SER A N 1
ATOM 1081 C CA . SER A 1 142 ? -16.219 -29.547 -6.512 1 94.81 142 SER A CA 1
ATOM 1082 C C . SER A 1 142 ? -15.062 -28.562 -6.645 1 94.81 142 SER A C 1
ATOM 1084 O O . SER A 1 142 ? -15.195 -27.391 -6.277 1 94.81 142 SER A O 1
ATOM 1086 N N . SER A 1 143 ? -13.977 -29 -7.141 1 94.5 143 SER A N 1
ATOM 1087 C CA . SER A 1 143 ? -12.828 -28.125 -7.355 1 94.5 143 SER A CA 1
ATOM 1088 C C . SER A 1 143 ? -13.148 -27.031 -8.375 1 94.5 143 SER A C 1
ATOM 1090 O O . SER A 1 143 ? -12.719 -25.891 -8.219 1 94.5 143 SER A O 1
ATOM 1092 N N . SER A 1 144 ? -13.883 -27.375 -9.461 1 94.56 144 SER A N 1
ATOM 1093 C CA . SER A 1 144 ? -14.312 -26.406 -10.461 1 94.56 144 SER A CA 1
ATOM 1094 C C . SER A 1 144 ? -15.258 -25.359 -9.859 1 94.56 144 SER A C 1
ATOM 1096 O O . SER A 1 144 ? -15.117 -24.172 -10.117 1 94.56 144 SER A O 1
ATOM 1098 N N . GLU A 1 145 ? -16.156 -25.875 -9.086 1 95.06 145 GLU A N 1
ATOM 1099 C CA . GLU A 1 145 ? -17.078 -24.953 -8.414 1 95.06 145 GLU A CA 1
ATOM 1100 C C . GLU A 1 145 ? -16.328 -24.016 -7.469 1 95.06 145 GLU A C 1
ATOM 1102 O O . GLU A 1 145 ? -16.641 -22.828 -7.398 1 95.06 145 GLU A O 1
ATOM 1107 N N . ALA A 1 146 ? -15.352 -24.531 -6.695 1 96.25 146 ALA A N 1
ATOM 1108 C CA . ALA A 1 146 ? -14.516 -23.688 -5.832 1 96.25 146 ALA A CA 1
ATOM 1109 C C . ALA A 1 146 ? -13.82 -22.594 -6.633 1 96.25 146 ALA A C 1
ATOM 1111 O O . ALA A 1 146 ? -13.812 -21.438 -6.227 1 96.25 146 ALA A O 1
ATOM 1112 N N . ALA A 1 147 ? -13.305 -22.938 -7.797 1 96.19 147 ALA A N 1
ATOM 1113 C CA . ALA A 1 147 ? -12.633 -21.969 -8.656 1 96.19 147 ALA A CA 1
ATOM 1114 C C . ALA A 1 147 ? -13.609 -20.922 -9.18 1 96.19 147 ALA A C 1
ATOM 1116 O O . ALA A 1 147 ? -13.273 -19.75 -9.289 1 96.19 147 ALA A O 1
ATOM 1117 N N . LEU A 1 148 ? -14.828 -21.359 -9.602 1 96.31 148 LEU A N 1
ATOM 1118 C CA . LEU A 1 148 ? -15.867 -20.438 -10.07 1 96.31 148 LEU A CA 1
ATOM 1119 C C . LEU A 1 148 ? -16.203 -19.406 -9 1 96.31 148 LEU A C 1
ATOM 1121 O O . LEU A 1 148 ? -16.25 -18.203 -9.289 1 96.31 148 LEU A O 1
ATOM 1125 N N . GLN A 1 149 ? -16.375 -19.922 -7.758 1 97.19 149 GLN A N 1
ATOM 1126 C CA . GLN A 1 149 ? -16.672 -19.016 -6.66 1 97.19 149 GLN A CA 1
ATOM 1127 C C . GLN A 1 149 ? -15.5 -18.078 -6.387 1 97.19 149 GLN A C 1
ATOM 1129 O O . GLN A 1 149 ? -15.695 -16.922 -6.02 1 97.19 149 GLN A O 1
ATOM 1134 N N . GLY A 1 150 ? -14.281 -18.578 -6.531 1 97.06 150 GLY A N 1
ATOM 1135 C CA . GLY A 1 150 ? -13.109 -17.719 -6.453 1 97.06 150 GLY A CA 1
ATOM 1136 C C . GLY A 1 150 ? -13.125 -16.594 -7.477 1 97.06 150 GLY A C 1
ATOM 1137 O O . GLY A 1 150 ? -12.766 -15.461 -7.164 1 97.06 150 GLY A O 1
ATOM 1138 N N . TYR A 1 151 ? -13.586 -16.875 -8.727 1 96.44 151 TYR A N 1
ATOM 1139 C CA . TYR A 1 151 ? -13.727 -15.875 -9.773 1 96.44 151 TYR A CA 1
ATOM 1140 C C . TYR A 1 151 ? -14.773 -14.828 -9.398 1 96.44 151 TYR A C 1
ATOM 1142 O O . TYR A 1 151 ? -14.523 -13.625 -9.492 1 96.44 151 TYR A O 1
ATOM 1150 N N . PHE A 1 152 ? -15.867 -15.258 -8.898 1 97.19 152 PHE A N 1
ATOM 1151 C CA . PHE A 1 152 ? -16.922 -14.328 -8.508 1 97.19 152 PHE A CA 1
ATOM 1152 C C . PHE A 1 152 ? -16.469 -13.438 -7.355 1 97.19 152 PHE A C 1
ATOM 1154 O O . PHE A 1 152 ? -16.797 -12.25 -7.32 1 97.19 152 PHE A O 1
ATOM 1161 N N . ALA A 1 153 ? -15.711 -13.984 -6.375 1 97.12 153 ALA A N 1
ATOM 1162 C CA . ALA A 1 153 ? -15.141 -13.188 -5.293 1 97.12 153 ALA A CA 1
ATOM 1163 C C . ALA A 1 153 ? -14.234 -12.086 -5.84 1 97.12 153 ALA A C 1
ATOM 1165 O O . ALA A 1 153 ? -14.266 -10.953 -5.363 1 97.12 153 ALA A O 1
ATOM 1166 N N . SER A 1 154 ? -13.469 -12.414 -6.844 1 97.06 154 SER A N 1
ATOM 1167 C CA . SER A 1 154 ? -12.547 -11.453 -7.441 1 97.06 154 SER A CA 1
ATOM 1168 C C . SER A 1 154 ? -13.305 -10.352 -8.18 1 97.06 154 SER A C 1
ATOM 1170 O O . SER A 1 154 ? -12.875 -9.195 -8.188 1 97.06 154 SER A O 1
ATOM 1172 N N . VAL A 1 155 ? -14.414 -10.695 -8.852 1 96.62 155 VAL A N 1
ATOM 1173 C CA . VAL A 1 155 ? -15.258 -9.711 -9.531 1 96.62 155 VAL A CA 1
ATOM 1174 C C . VAL A 1 155 ? -15.844 -8.742 -8.5 1 96.62 155 VAL A C 1
ATOM 1176 O O . VAL A 1 155 ? -15.859 -7.531 -8.727 1 96.62 155 VAL A O 1
ATOM 1179 N N . ALA A 1 156 ? -16.266 -9.273 -7.391 1 96.81 156 ALA A N 1
ATOM 1180 C CA . ALA A 1 156 ? -16.797 -8.43 -6.32 1 96.81 156 ALA A CA 1
ATOM 1181 C C . ALA A 1 156 ? -15.711 -7.516 -5.762 1 96.81 156 ALA A C 1
ATOM 1183 O O . ALA A 1 156 ? -15.977 -6.352 -5.457 1 96.81 156 ALA A O 1
ATOM 1184 N N . ASN A 1 157 ? -14.539 -7.996 -5.609 1 96.5 157 ASN A N 1
ATOM 1185 C CA . ASN A 1 157 ? -13.414 -7.191 -5.148 1 96.5 157 ASN A CA 1
ATOM 1186 C C . ASN A 1 157 ? -13.102 -6.062 -6.121 1 96.5 157 ASN A C 1
ATOM 1188 O O . ASN A 1 157 ? -12.688 -4.977 -5.711 1 96.5 157 ASN A O 1
ATOM 1192 N N . ARG A 1 158 ? -13.227 -6.336 -7.406 1 97 158 ARG A N 1
ATOM 1193 C CA . ARG A 1 158 ? -13.078 -5.297 -8.422 1 97 158 ARG A CA 1
ATOM 1194 C C . ARG A 1 158 ? -14.102 -4.184 -8.219 1 97 158 ARG A C 1
ATOM 1196 O O . ARG A 1 158 ? -13.758 -3.002 -8.266 1 97 158 ARG A O 1
ATOM 1203 N N . ASP A 1 159 ? -15.312 -4.582 -7.996 1 96.69 159 ASP A N 1
ATOM 1204 C CA . ASP A 1 159 ? -16.359 -3.604 -7.746 1 96.69 159 ASP A CA 1
ATOM 1205 C C . ASP A 1 159 ? -16.062 -2.781 -6.492 1 96.69 159 ASP A C 1
ATOM 1207 O O . ASP A 1 159 ? -16.281 -1.569 -6.473 1 96.69 159 ASP A O 1
ATOM 1211 N N . ALA A 1 160 ? -15.578 -3.432 -5.43 1 96.5 160 ALA A N 1
ATOM 1212 C CA . ALA A 1 160 ? -15.203 -2.74 -4.199 1 96.5 160 ALA A CA 1
ATOM 1213 C C . ALA A 1 160 ? -14.094 -1.727 -4.457 1 96.5 160 ALA A C 1
ATOM 1215 O O . ALA A 1 160 ? -14.117 -0.617 -3.92 1 96.5 160 ALA A O 1
ATOM 1216 N N . ALA A 1 161 ? -13.148 -2.102 -5.273 1 96.5 161 ALA A N 1
ATOM 1217 C CA . ALA A 1 161 ? -12.062 -1.198 -5.641 1 96.5 161 ALA A CA 1
ATOM 1218 C C . ALA A 1 161 ? -12.586 0.011 -6.406 1 96.5 161 ALA A C 1
ATOM 1220 O O . ALA A 1 161 ? -12.094 1.129 -6.23 1 96.5 161 ALA A O 1
ATOM 1221 N N . HIS A 1 162 ? -13.555 -0.272 -7.266 1 97 162 HIS A N 1
ATOM 1222 C CA . HIS A 1 162 ? -14.203 0.785 -8.031 1 97 162 HIS A CA 1
ATOM 1223 C C . HIS A 1 162 ? -14.836 1.823 -7.117 1 97 162 HIS A C 1
ATOM 1225 O O . HIS A 1 162 ? -14.602 3.023 -7.273 1 97 162 HIS A O 1
ATOM 1231 N N . LEU A 1 163 ? -15.57 1.431 -6.125 1 96.44 163 LEU A N 1
ATOM 1232 C CA . LEU A 1 163 ? -16.219 2.318 -5.164 1 96.44 163 LEU A CA 1
ATOM 1233 C C . LEU A 1 163 ? -15.18 3.092 -4.359 1 96.44 163 LEU A C 1
ATOM 1235 O O . LEU A 1 163 ? -15.297 4.309 -4.191 1 96.44 163 LEU A O 1
ATOM 1239 N N . SER A 1 164 ? -14.219 2.363 -3.887 1 97.12 164 SER A N 1
ATOM 1240 C CA . SER A 1 164 ? -13.172 2.975 -3.07 1 97.12 164 SER A CA 1
ATOM 1241 C C . SER A 1 164 ? -12.422 4.043 -3.852 1 97.12 164 SER A C 1
ATOM 1243 O O . SER A 1 164 ? -12.078 5.094 -3.303 1 97.12 164 SER A O 1
ATOM 1245 N N . LEU A 1 165 ? -12.18 3.791 -5.145 1 97.88 165 LEU A N 1
ATOM 1246 C CA . LEU A 1 165 ? -11.453 4.734 -5.984 1 97.88 165 LEU A CA 1
ATOM 1247 C C . LEU A 1 165 ? -12.219 6.047 -6.113 1 97.88 165 LEU A C 1
ATOM 1249 O O . LEU A 1 165 ? -11.633 7.129 -5.973 1 97.88 165 LEU A O 1
ATOM 1253 N N . ILE A 1 166 ? -13.477 5.949 -6.32 1 98.06 166 ILE A N 1
ATOM 1254 C CA . ILE A 1 166 ? -14.297 7.145 -6.48 1 98.06 166 ILE A CA 1
ATOM 1255 C C . ILE A 1 166 ? -14.242 7.988 -5.211 1 98.06 166 ILE A C 1
ATOM 1257 O O . ILE A 1 166 ? -14.016 9.195 -5.27 1 98.06 166 ILE A O 1
ATOM 1261 N N . ALA A 1 167 ? -14.422 7.395 -4.055 1 97.81 167 ALA A N 1
ATOM 1262 C CA . ALA A 1 167 ? -14.375 8.109 -2.779 1 97.81 167 ALA A CA 1
ATOM 1263 C C . ALA A 1 167 ? -13 8.711 -2.537 1 97.81 167 ALA A C 1
ATOM 1265 O O . ALA A 1 167 ? -12.883 9.836 -2.051 1 97.81 167 ALA A O 1
ATOM 1266 N N . THR A 1 168 ? -11.953 7.984 -2.891 1 98.06 168 THR A N 1
ATOM 1267 C CA . THR A 1 168 ? -10.586 8.445 -2.672 1 98.06 168 THR A CA 1
ATOM 1268 C C . THR A 1 168 ? -10.273 9.648 -3.557 1 98.06 168 THR A C 1
ATOM 1270 O O . THR A 1 168 ? -9.672 10.625 -3.102 1 98.06 168 THR A O 1
ATOM 1273 N N . VAL A 1 169 ? -10.695 9.602 -4.816 1 98.5 169 VAL A N 1
ATOM 1274 C CA . VAL A 1 169 ? -10.516 10.727 -5.727 1 98.5 169 VAL A CA 1
ATOM 1275 C C . VAL A 1 169 ? -11.273 11.945 -5.203 1 98.5 169 VAL A C 1
ATOM 1277 O O . VAL A 1 169 ? -10.734 13.055 -5.176 1 98.5 169 VAL A O 1
ATOM 1280 N N . ALA A 1 170 ? -12.492 11.742 -4.785 1 98.62 170 ALA A N 1
ATOM 1281 C CA . ALA A 1 170 ? -13.297 12.836 -4.254 1 98.62 170 ALA A CA 1
ATOM 1282 C C . ALA A 1 170 ? -12.617 13.492 -3.055 1 98.62 170 ALA A C 1
ATOM 1284 O O . ALA A 1 170 ? -12.484 14.711 -2.998 1 98.62 170 ALA A O 1
ATOM 1285 N N . LYS A 1 171 ? -12.156 12.672 -2.15 1 98.19 171 LYS A N 1
ATOM 1286 C CA . LYS A 1 171 ? -11.531 13.195 -0.938 1 98.19 171 LYS A CA 1
ATOM 1287 C C . LYS A 1 171 ? -10.227 13.922 -1.262 1 98.19 171 LYS A C 1
ATOM 1289 O O . LYS A 1 171 ? -9.938 14.969 -0.679 1 98.19 171 LYS A O 1
ATOM 1294 N N . ALA A 1 172 ? -9.461 13.391 -2.15 1 98.19 172 ALA A N 1
ATOM 1295 C CA . ALA A 1 172 ? -8.25 14.086 -2.584 1 98.19 172 ALA A CA 1
ATOM 1296 C C . ALA A 1 172 ? -8.586 15.43 -3.219 1 98.19 172 ALA A C 1
ATOM 1298 O O . ALA A 1 172 ? -7.895 16.422 -2.977 1 98.19 172 ALA A O 1
ATOM 1299 N N . TYR A 1 173 ? -9.609 15.469 -3.986 1 98.5 173 TYR A N 1
ATOM 1300 C CA . TYR A 1 173 ? -10.047 16.703 -4.637 1 98.5 173 TYR A CA 1
ATOM 1301 C C . TYR A 1 173 ? -10.539 17.703 -3.609 1 98.5 173 TYR A C 1
ATOM 1303 O O . TYR A 1 173 ? -10.227 18.906 -3.701 1 98.5 173 TYR A O 1
ATOM 1311 N N . PHE A 1 174 ? -11.312 17.234 -2.582 1 98.69 174 PHE A N 1
ATOM 1312 C CA . PHE A 1 174 ? -11.789 18.125 -1.529 1 98.69 174 PHE A CA 1
ATOM 1313 C C . PHE A 1 174 ? -10.617 18.734 -0.769 1 98.69 174 PHE A C 1
ATOM 1315 O O . PHE A 1 174 ? -10.664 19.906 -0.375 1 98.69 174 PHE A O 1
ATOM 1322 N N . ASN A 1 175 ? -9.617 17.953 -0.605 1 98.19 175 ASN A N 1
ATOM 1323 C CA . ASN A 1 175 ? -8.438 18.484 0.069 1 98.19 175 ASN A CA 1
ATOM 1324 C C . ASN A 1 175 ? -7.75 19.547 -0.767 1 98.19 175 ASN A C 1
ATOM 1326 O O . ASN A 1 175 ? -7.223 20.531 -0.223 1 98.19 175 ASN A O 1
ATOM 1330 N N . GLU A 1 176 ? -7.734 19.406 -2.09 1 97.81 176 GLU A N 1
ATOM 1331 C CA . GLU A 1 176 ? -7.211 20.453 -2.967 1 97.81 176 GLU A CA 1
ATOM 1332 C C . GLU A 1 176 ? -8.055 21.719 -2.881 1 97.81 176 GLU A C 1
ATOM 1334 O O . GLU A 1 176 ? -7.523 22.812 -2.734 1 97.81 176 GLU A O 1
ATOM 1339 N N . ARG A 1 177 ? -9.375 21.547 -2.922 1 97.75 177 ARG A N 1
ATOM 1340 C CA . ARG A 1 177 ? -10.289 22.688 -2.824 1 97.75 177 ARG A CA 1
ATOM 1341 C C . ARG A 1 177 ? -10.133 23.406 -1.486 1 97.75 177 ARG A C 1
ATOM 1343 O O . ARG A 1 177 ? -10.117 24.641 -1.433 1 97.75 177 ARG A O 1
ATOM 1350 N N . TYR A 1 178 ? -10.047 22.609 -0.431 1 97.94 178 TYR A N 1
ATOM 1351 C CA . TYR A 1 178 ? -9.852 23.156 0.904 1 97.94 178 TYR A CA 1
ATOM 1352 C C . TYR A 1 178 ? -8.578 24 0.961 1 97.94 178 TYR A C 1
ATOM 1354 O O . TYR A 1 178 ? -8.594 25.125 1.477 1 97.94 178 TYR A O 1
ATOM 1362 N N . ALA A 1 179 ? -7.492 23.484 0.456 1 98.25 179 ALA A N 1
ATOM 1363 C CA . ALA A 1 179 ? -6.215 24.203 0.476 1 98.25 179 ALA A CA 1
ATOM 1364 C C . ALA A 1 179 ? -6.297 25.5 -0.319 1 98.25 179 ALA A C 1
ATOM 1366 O O . ALA A 1 179 ? -5.762 26.531 0.1 1 98.25 179 ALA A O 1
ATOM 1367 N N . GLU A 1 180 ? -6.98 25.5 -1.424 1 97.5 180 GLU A N 1
ATOM 1368 C CA . GLU A 1 180 ? -7.148 26.703 -2.244 1 97.5 180 GLU A CA 1
ATOM 1369 C C . GLU A 1 180 ? -7.957 27.766 -1.509 1 97.5 180 GLU A C 1
ATOM 1371 O O . GLU A 1 180 ? -7.602 28.938 -1.528 1 97.5 180 GLU A O 1
ATOM 1376 N N . GLU A 1 181 ? -9.008 27.328 -0.848 1 97.5 181 GLU A N 1
ATOM 1377 C CA . GLU A 1 181 ? -9.812 28.266 -0.08 1 97.5 181 GLU A CA 1
ATOM 1378 C C . GLU A 1 181 ? -9.055 28.797 1.135 1 97.5 181 GLU A C 1
ATOM 1380 O O . GLU A 1 181 ? -9.203 29.953 1.517 1 97.5 181 GLU A O 1
ATOM 1385 N N . ALA A 1 182 ? -8.242 27.922 1.713 1 97.31 182 ALA A N 1
ATOM 1386 C CA . ALA A 1 182 ? -7.398 28.344 2.826 1 97.31 182 ALA A CA 1
ATOM 1387 C C . ALA A 1 182 ? -6.363 29.375 2.371 1 97.31 182 ALA A C 1
ATOM 1389 O O . ALA A 1 182 ? -6.066 30.328 3.094 1 97.31 182 ALA A O 1
ATOM 1390 N N . MET A 1 183 ? -5.785 29.219 1.197 1 97.12 183 MET A N 1
ATOM 1391 C CA . MET A 1 183 ? -4.859 30.188 0.619 1 97.12 183 MET A CA 1
ATOM 1392 C C . MET A 1 183 ? -5.543 31.531 0.4 1 97.12 183 MET A C 1
ATOM 1394 O O . MET A 1 183 ? -4.996 32.562 0.757 1 97.12 183 MET A O 1
ATOM 1398 N N . SER A 1 184 ? -6.707 31.5 -0.146 1 97.19 184 SER A N 1
ATOM 1399 C CA . SER A 1 184 ? -7.469 32.719 -0.393 1 97.19 184 SER A CA 1
ATOM 1400 C C . SER A 1 184 ? -7.785 33.438 0.909 1 97.19 184 SER A C 1
ATOM 1402 O O . SER A 1 184 ? -7.656 34.656 0.989 1 97.19 184 SER A O 1
ATOM 1404 N N . LEU A 1 185 ? -8.195 32.625 1.908 1 96.19 185 LEU A N 1
ATOM 1405 C CA . LEU A 1 185 ? -8.484 33.219 3.219 1 96.19 185 LEU A CA 1
ATOM 1406 C C . LEU A 1 185 ? -7.238 33.875 3.809 1 96.19 185 LEU A C 1
ATOM 1408 O O . LEU A 1 185 ? -7.297 35 4.273 1 96.19 185 LEU A O 1
ATOM 1412 N N . ALA A 1 186 ? -6.125 33.188 3.777 1 96.62 186 ALA A N 1
ATOM 1413 C CA . ALA A 1 186 ? -4.875 33.719 4.316 1 96.62 186 ALA A CA 1
ATOM 1414 C C . ALA A 1 186 ? -4.457 34.969 3.578 1 96.62 186 ALA A C 1
ATOM 1416 O O . ALA A 1 186 ? -3.965 35.938 4.195 1 96.62 186 ALA A O 1
ATOM 1417 N N . GLN A 1 187 ? -4.676 35.031 2.273 1 96.25 187 GLN A N 1
ATOM 1418 C CA . GLN A 1 187 ? -4.332 36.188 1.463 1 96.25 187 GLN A CA 1
ATOM 1419 C C . GLN A 1 187 ? -5.199 37.406 1.824 1 96.25 187 GLN A C 1
ATOM 1421 O O . GLN A 1 187 ? -4.703 38.531 1.934 1 96.25 187 GLN A O 1
ATOM 1426 N N . ARG A 1 188 ? -6.477 37.156 1.987 1 95.06 188 ARG A N 1
ATOM 1427 C CA . ARG A 1 188 ? -7.387 38.219 2.385 1 95.06 188 ARG A CA 1
ATOM 1428 C C . ARG A 1 188 ? -7.023 38.781 3.762 1 95.06 188 ARG A C 1
ATOM 1430 O O . ARG A 1 188 ? -7.008 39.969 3.969 1 95.06 188 ARG A O 1
ATOM 1437 N N . VAL A 1 189 ? -6.723 37.875 4.676 1 93.81 189 VAL A N 1
ATOM 1438 C CA . VAL A 1 189 ? -6.352 38.25 6.031 1 93.81 189 VAL A CA 1
ATOM 1439 C C . VAL A 1 189 ? -5.035 39.031 6.004 1 93.81 189 VAL A C 1
ATOM 1441 O O . VAL A 1 189 ? -4.875 40.031 6.715 1 93.81 189 VAL A O 1
ATOM 1444 N N . LEU A 1 190 ? -4.113 38.562 5.176 1 94.75 190 LEU A N 1
ATOM 1445 C CA . LEU A 1 190 ? -2.83 39.25 5.027 1 94.75 190 LEU A CA 1
ATOM 1446 C C . LEU A 1 190 ? -3.025 40.688 4.57 1 94.75 190 LEU A C 1
ATOM 1448 O O . LEU A 1 190 ? -2.438 41.625 5.141 1 94.75 190 LEU A O 1
ATOM 1452 N N . LYS A 1 191 ? -3.85 40.938 3.645 1 93.94 191 LYS A N 1
ATOM 1453 C CA . LYS A 1 191 ? -4.121 42.281 3.139 1 93.94 191 LYS A CA 1
ATOM 1454 C C . LYS A 1 191 ? -4.727 43.156 4.223 1 93.94 191 LYS A C 1
ATOM 1456 O O . LYS A 1 191 ? -4.344 44.344 4.367 1 93.94 191 LYS A O 1
ATOM 1461 N N . THR A 1 192 ? -5.672 42.594 4.969 1 92 192 THR A N 1
ATOM 1462 C CA . THR A 1 192 ? -6.312 43.344 6.047 1 92 192 THR A CA 1
ATOM 1463 C C . THR A 1 192 ? -5.305 43.688 7.137 1 92 192 THR A C 1
ATOM 1465 O O . THR A 1 192 ? -5.309 44.812 7.656 1 92 192 THR A O 1
ATOM 1468 N N . ARG A 1 193 ? -4.453 42.781 7.465 1 93.31 193 ARG A N 1
ATOM 1469 C CA . ARG A 1 193 ? -3.457 43 8.516 1 93.31 193 ARG A CA 1
ATOM 1470 C C . ARG A 1 193 ? -2.404 44 8.062 1 93.31 193 ARG A C 1
ATOM 1472 O O . ARG A 1 193 ? -1.917 44.812 8.875 1 93.31 193 ARG A O 1
ATOM 1479 N N . GLU A 1 194 ? -2.082 44 6.801 1 94.25 194 GLU A N 1
ATOM 1480 C CA . GLU A 1 194 ? -1.155 45 6.258 1 94.25 194 GLU A CA 1
ATOM 1481 C C . GLU A 1 194 ? -1.749 46.406 6.324 1 94.25 194 GLU A C 1
ATOM 1483 O O . GLU A 1 194 ? -1.048 47.344 6.645 1 94.25 194 GLU A O 1
ATOM 1488 N N . ALA A 1 195 ? -3.006 46.531 6.035 1 92.12 195 ALA A N 1
ATOM 1489 C CA . ALA A 1 195 ? -3.686 47.812 6.145 1 92.12 195 ALA A CA 1
ATOM 1490 C C . ALA A 1 195 ? -3.715 48.281 7.59 1 92.12 195 ALA A C 1
ATOM 1492 O O . ALA A 1 195 ? -3.49 49.469 7.859 1 92.12 195 ALA A O 1
ATOM 1493 N N . THR A 1 196 ? -4.043 47.344 8.469 1 90.75 196 THR A N 1
ATOM 1494 C CA . THR A 1 196 ? -4.059 47.688 9.883 1 90.75 196 THR A CA 1
ATOM 1495 C C . THR A 1 196 ? -2.67 48.125 10.352 1 90.75 196 THR A C 1
ATOM 1497 O O . THR A 1 196 ? -2.535 49.031 11.164 1 90.75 196 THR A O 1
ATOM 1500 N N . TYR A 1 197 ? -1.667 47.469 9.883 1 93.38 197 TYR A N 1
ATOM 1501 C CA . TYR A 1 197 ? -0.292 47.781 10.242 1 93.38 197 TYR A CA 1
ATOM 1502 C C . TYR A 1 197 ? 0.065 49.219 9.805 1 93.38 197 TYR A C 1
ATOM 1504 O O . TYR A 1 197 ? 0.701 49.938 10.547 1 93.38 197 TYR A O 1
ATOM 1512 N N . LYS A 1 198 ? -0.32 49.594 8.625 1 93.12 198 LYS A N 1
ATOM 1513 C CA . LYS A 1 198 ? -0.045 50.938 8.125 1 93.12 198 LYS A CA 1
ATOM 1514 C C . LYS A 1 198 ? -0.701 52 9.008 1 93.12 198 LYS A C 1
ATOM 1516 O O . LYS A 1 198 ? -0.087 53.031 9.32 1 93.12 198 LYS A O 1
ATOM 1521 N N . LEU A 1 199 ? -1.918 51.719 9.375 1 88.94 199 LEU A N 1
ATOM 1522 C CA . LEU A 1 199 ? -2.609 52.625 10.289 1 88.94 199 LEU A CA 1
ATOM 1523 C C . LEU A 1 199 ? -1.906 52.688 11.641 1 88.94 199 LEU A C 1
ATOM 1525 O O . LEU A 1 199 ? -1.731 53.75 12.211 1 88.94 199 LEU A O 1
ATOM 1529 N N . SER A 1 200 ? -1.54 51.531 12.141 1 90.25 200 SER A N 1
ATOM 1530 C CA . SER A 1 200 ? -0.855 51.438 13.422 1 90.25 200 SER A CA 1
ATOM 1531 C C . SER A 1 200 ? 0.496 52.156 13.375 1 90.25 200 SER A C 1
ATOM 1533 O O . SER A 1 200 ? 0.92 52.75 14.367 1 90.25 200 SER A O 1
ATOM 1535 N N . GLU A 1 201 ? 1.122 52.094 12.266 1 92.5 201 GLU A N 1
ATOM 1536 C CA . GLU A 1 201 ? 2.398 52.781 12.094 1 92.5 201 GLU A CA 1
ATOM 1537 C C . GLU A 1 201 ? 2.229 54.281 12.195 1 92.5 201 GLU A C 1
ATOM 1539 O O . GLU A 1 201 ? 3.037 54.969 12.844 1 92.5 201 GLU A O 1
ATOM 1544 N N . LEU A 1 202 ? 1.194 54.812 11.609 1 90.5 202 LEU A N 1
ATOM 1545 C CA . LEU A 1 202 ? 0.898 56.25 11.688 1 90.5 202 LEU A CA 1
ATOM 1546 C C . LEU A 1 202 ? 0.593 56.688 13.117 1 90.5 202 LEU A C 1
ATOM 1548 O O . LEU A 1 202 ? 1.065 57.719 13.586 1 90.5 202 LEU A O 1
ATOM 1552 N N . ARG A 1 203 ? -0.141 55.875 13.789 1 89.31 203 ARG A N 1
ATOM 1553 C CA . ARG A 1 203 ? -0.51 56.188 15.172 1 89.31 203 ARG A CA 1
ATOM 1554 C C . ARG A 1 203 ? 0.698 56.094 16.094 1 89.31 203 ARG A C 1
ATOM 1556 O O . ARG A 1 203 ? 0.801 56.844 17.062 1 89.31 203 ARG A O 1
ATOM 1563 N N . TYR A 1 204 ? 1.571 55.219 15.789 1 90.31 204 TYR A N 1
ATOM 1564 C CA . TYR A 1 204 ? 2.805 55.094 16.562 1 90.31 204 TYR A CA 1
ATOM 1565 C C . TYR A 1 204 ? 3.684 56.312 16.391 1 90.31 204 TYR A C 1
ATOM 1567 O O . TYR A 1 204 ? 4.211 56.844 17.359 1 90.31 204 TYR A O 1
ATOM 1575 N N . LYS A 1 205 ? 3.783 56.75 15.18 1 92.38 205 LYS A N 1
ATOM 1576 C CA . LYS A 1 205 ? 4.578 57.938 14.883 1 92.38 205 LYS A CA 1
ATOM 1577 C C . LYS A 1 205 ? 3.982 59.188 15.547 1 92.38 205 LYS A C 1
ATOM 1579 O O . LYS A 1 205 ? 4.711 60.094 15.945 1 92.38 205 LYS A O 1
ATOM 1584 N N . ALA A 1 206 ? 2.648 59.125 15.734 1 90.75 206 ALA A N 1
ATOM 1585 C CA . ALA A 1 206 ? 1.942 60.25 16.391 1 90.75 206 ALA A CA 1
ATOM 1586 C C . ALA A 1 206 ? 1.973 60.094 17.906 1 90.75 206 ALA A C 1
ATOM 1588 O O . ALA A 1 206 ? 1.458 60.938 18.625 1 90.75 206 ALA A O 1
ATOM 1589 N N . GLY A 1 207 ? 2.555 58.969 18.406 1 88.31 207 GLY A N 1
ATOM 1590 C CA . GLY A 1 207 ? 2.701 58.75 19.844 1 88.31 207 GLY A CA 1
ATOM 1591 C C . GLY A 1 207 ? 1.43 58.25 20.5 1 88.31 207 GLY A C 1
ATOM 1592 O O . GLY A 1 207 ? 1.299 58.312 21.719 1 88.31 207 GLY A O 1
ATOM 1593 N N . VAL A 1 208 ? 0.53 57.812 19.75 1 85 208 VAL A N 1
ATOM 1594 C CA . VAL A 1 208 ? -0.788 57.406 20.25 1 85 208 VAL A CA 1
ATOM 1595 C C . VAL A 1 208 ? -0.752 55.969 20.734 1 85 208 VAL A C 1
ATOM 1597 O O . VAL A 1 208 ? -1.477 55.594 21.656 1 85 208 VAL A O 1
ATOM 1600 N N . ILE A 1 209 ? 0.041 55.062 20.078 1 85.38 209 ILE A N 1
ATOM 1601 C CA . ILE A 1 209 ? 0.124 53.688 20.5 1 85.38 209 ILE A CA 1
ATOM 1602 C C . ILE A 1 209 ? 1.575 53.312 20.812 1 85.38 209 ILE A C 1
ATOM 1604 O O . ILE A 1 209 ? 2.494 54.062 20.453 1 85.38 209 ILE A O 1
ATOM 1608 N N . SER A 1 210 ? 1.726 52.219 21.469 1 87 210 SER A N 1
ATOM 1609 C CA . SER A 1 210 ? 3.047 51.781 21.906 1 87 210 SER A CA 1
ATOM 1610 C C . SER A 1 210 ? 3.752 51 20.828 1 87 210 SER A C 1
ATOM 1612 O O . SER A 1 210 ? 3.113 50.5 19.891 1 87 210 SER A O 1
ATOM 1614 N N . ALA A 1 211 ? 5.105 50.875 20.984 1 88.44 211 ALA A N 1
ATOM 1615 C CA . ALA A 1 211 ? 5.902 50 20.109 1 88.44 211 ALA A CA 1
ATOM 1616 C C . ALA A 1 211 ? 5.457 48.562 20.219 1 88.44 211 ALA A C 1
ATOM 1618 O O . ALA A 1 211 ? 5.559 47.781 19.266 1 88.44 211 ALA A O 1
ATOM 1619 N N . VAL A 1 212 ? 4.918 48.156 21.344 1 87.44 212 VAL A N 1
ATOM 1620 C CA . VAL A 1 212 ? 4.422 46.812 21.578 1 87.44 212 VAL A CA 1
ATOM 1621 C C . VAL A 1 212 ? 3.291 46.5 20.594 1 87.44 212 VAL A C 1
ATOM 1623 O O . VAL A 1 212 ? 3.289 45.438 19.953 1 87.44 212 VAL A O 1
ATOM 1626 N N . ALA A 1 213 ? 2.434 47.469 20.516 1 87.94 213 ALA A N 1
ATOM 1627 C CA . ALA A 1 213 ? 1.278 47.281 19.656 1 87.94 213 ALA A CA 1
ATOM 1628 C C . ALA A 1 213 ? 1.71 47.094 18.203 1 87.94 213 ALA A C 1
ATOM 1630 O O . ALA A 1 213 ? 1.139 46.281 17.453 1 87.94 213 ALA A O 1
ATOM 1631 N N . LEU A 1 214 ? 2.721 47.812 17.797 1 90.75 214 LEU A N 1
ATOM 1632 C CA . LEU A 1 214 ? 3.215 47.75 16.438 1 90.75 214 LEU A CA 1
ATOM 1633 C C . LEU A 1 214 ? 3.875 46.406 16.172 1 90.75 214 LEU A C 1
ATOM 1635 O O . LEU A 1 214 ? 3.648 45.781 15.117 1 90.75 214 LEU A O 1
ATOM 1639 N N . ARG A 1 215 ? 4.684 45.938 17.094 1 91.31 215 ARG A N 1
ATOM 1640 C CA . ARG A 1 215 ? 5.348 44.656 16.938 1 91.31 215 ARG A CA 1
ATOM 1641 C C . ARG A 1 215 ? 4.336 43.5 16.891 1 91.31 215 ARG A C 1
ATOM 1643 O O . ARG A 1 215 ? 4.539 42.5 16.188 1 91.31 215 ARG A O 1
ATOM 1650 N N . GLN A 1 216 ? 3.312 43.625 17.594 1 90.06 216 GLN A N 1
ATOM 1651 C CA . GLN A 1 216 ? 2.254 42.625 17.594 1 90.06 216 GLN A CA 1
ATOM 1652 C C . GLN A 1 216 ? 1.566 42.562 16.234 1 90.06 216 GLN A C 1
ATOM 1654 O O . GLN A 1 216 ? 1.245 41.469 15.758 1 90.06 216 GLN A O 1
ATOM 1659 N N . GLN A 1 217 ? 1.344 43.688 15.648 1 91.38 217 GLN A N 1
ATOM 1660 C CA . GLN A 1 217 ? 0.753 43.688 14.32 1 91.38 217 GLN A CA 1
ATOM 1661 C C . GLN A 1 217 ? 1.695 43.062 13.289 1 91.38 217 GLN A C 1
ATOM 1663 O O . GLN A 1 217 ? 1.254 42.344 12.391 1 91.38 217 GLN A O 1
ATOM 1668 N N . GLU A 1 218 ? 2.951 43.312 13.43 1 92.44 218 GLU A N 1
ATOM 1669 C CA . GLU A 1 218 ? 3.955 42.688 12.57 1 92.44 218 GLU A CA 1
ATOM 1670 C C . GLU A 1 218 ? 3.932 41.156 12.688 1 92.44 218 GLU A C 1
ATOM 1672 O O . GLU A 1 218 ? 4.012 40.469 11.688 1 92.44 218 GLU A O 1
ATOM 1677 N N . ALA A 1 219 ? 3.791 40.656 13.883 1 92.25 219 ALA A N 1
ATOM 1678 C CA . ALA A 1 219 ? 3.738 39.219 14.133 1 92.25 219 ALA A CA 1
ATOM 1679 C C . ALA A 1 219 ? 2.52 38.594 13.469 1 92.25 219 ALA A C 1
ATOM 1681 O O . ALA A 1 219 ? 2.59 37.469 12.977 1 92.25 219 ALA A O 1
ATOM 1682 N N . LEU A 1 220 ? 1.451 39.312 13.484 1 91.88 220 LEU A N 1
ATOM 1683 C CA . LEU A 1 220 ? 0.23 38.812 12.875 1 91.88 220 LEU A CA 1
ATOM 1684 C C . LEU A 1 220 ? 0.383 38.688 11.359 1 91.88 220 LEU A C 1
ATOM 1686 O O . LEU A 1 220 ? -0.133 37.781 10.742 1 91.88 220 LEU A O 1
ATOM 1690 N N . ILE A 1 221 ? 1.039 39.656 10.758 1 93.69 221 ILE A N 1
ATOM 1691 C CA . ILE A 1 221 ? 1.318 39.625 9.32 1 93.69 221 ILE A CA 1
ATOM 1692 C C . ILE A 1 221 ? 2.139 38.375 9 1 93.69 221 ILE A C 1
ATOM 1694 O O . ILE A 1 221 ? 1.788 37.594 8.094 1 93.69 221 ILE A O 1
ATOM 1698 N N . GLU A 1 222 ? 3.174 38.156 9.773 1 94.5 222 GLU A N 1
ATOM 1699 C CA . GLU A 1 222 ? 4.055 37.031 9.539 1 94.5 222 GLU A CA 1
ATOM 1700 C C . GLU A 1 222 ? 3.324 35.719 9.773 1 94.5 222 GLU A C 1
ATOM 1702 O O . GLU A 1 222 ? 3.596 34.719 9.094 1 94.5 222 GLU A O 1
ATOM 1707 N N . SER A 1 223 ? 2.406 35.656 10.703 1 93.38 223 SER A N 1
ATOM 1708 C CA . SER A 1 223 ? 1.578 34.469 10.938 1 93.38 223 SER A CA 1
ATOM 1709 C C . SER A 1 223 ? 0.726 34.156 9.711 1 93.38 223 SER A C 1
ATOM 1711 O O . SER A 1 223 ? 0.606 33 9.328 1 93.38 223 SER A O 1
ATOM 1713 N N . ALA A 1 224 ? 0.136 35.156 9.133 1 94 224 ALA A N 1
ATOM 1714 C CA . ALA A 1 224 ? -0.688 34.969 7.941 1 94 224 ALA A CA 1
ATOM 1715 C C . ALA A 1 224 ? 0.154 34.469 6.77 1 94 224 ALA A C 1
ATOM 1717 O O . ALA A 1 224 ? -0.297 33.625 5.984 1 94 224 ALA A O 1
ATOM 1718 N N . LYS A 1 225 ? 1.374 35 6.633 1 94.69 225 LYS A N 1
ATOM 1719 C CA . LYS A 1 225 ? 2.289 34.531 5.59 1 94.69 225 LYS A CA 1
ATOM 1720 C C . LYS A 1 225 ? 2.637 33.062 5.773 1 94.69 225 LYS A C 1
ATOM 1722 O O . LYS A 1 225 ? 2.658 32.312 4.809 1 94.69 225 LYS A O 1
ATOM 1727 N N . ALA A 1 226 ? 2.896 32.656 6.977 1 94.44 226 ALA A N 1
ATOM 1728 C CA . ALA A 1 226 ? 3.193 31.266 7.277 1 94.44 226 ALA A CA 1
ATOM 1729 C C . ALA A 1 226 ? 2.004 30.359 6.945 1 94.44 226 ALA A C 1
ATOM 1731 O O . ALA A 1 226 ? 2.174 29.281 6.383 1 94.44 226 ALA A O 1
ATOM 1732 N N . ASP A 1 227 ? 0.828 30.859 7.309 1 94.69 227 ASP A N 1
ATOM 1733 C CA . ASP A 1 227 ? -0.379 30.078 7.035 1 94.69 227 ASP A CA 1
ATOM 1734 C C . ASP A 1 227 ? -0.589 29.906 5.531 1 94.69 227 ASP A C 1
ATOM 1736 O O . ASP A 1 227 ? -1.006 28.844 5.078 1 94.69 227 ASP A O 1
ATOM 1740 N N . TYR A 1 228 ? -0.342 30.984 4.781 1 95.56 228 TYR A N 1
ATOM 1741 C CA . TYR A 1 228 ? -0.438 30.891 3.33 1 95.56 228 TYR A CA 1
ATOM 1742 C C . TYR A 1 228 ? 0.529 29.844 2.785 1 95.56 228 TYR A C 1
ATOM 1744 O O . TYR A 1 228 ? 0.152 29.016 1.96 1 95.56 228 TYR A O 1
ATOM 1752 N N . ALA A 1 229 ? 1.751 29.875 3.232 1 95.06 229 ALA A N 1
ATOM 1753 C CA . ALA A 1 229 ? 2.764 28.938 2.773 1 95.06 229 ALA A CA 1
ATOM 1754 C C . ALA A 1 229 ? 2.367 27.5 3.111 1 95.06 229 ALA A C 1
ATOM 1756 O O . ALA A 1 229 ? 2.545 26.594 2.297 1 95.06 229 ALA A O 1
ATOM 1757 N N . HIS A 1 230 ? 1.828 27.25 4.289 1 94.62 230 HIS A N 1
ATOM 1758 C CA . HIS A 1 230 ? 1.363 25.938 4.684 1 94.62 230 HIS A CA 1
ATOM 1759 C C . HIS A 1 230 ? 0.229 25.453 3.785 1 94.62 230 HIS A C 1
ATOM 1761 O O . HIS A 1 230 ? 0.218 24.297 3.354 1 94.62 230 HIS A O 1
ATOM 1767 N N . ALA A 1 231 ? -0.732 26.312 3.496 1 96.25 231 ALA A N 1
ATOM 1768 C CA . ALA A 1 231 ? -1.856 25.969 2.631 1 96.25 231 ALA A CA 1
ATOM 1769 C C . ALA A 1 231 ? -1.383 25.672 1.212 1 96.25 231 ALA A C 1
ATOM 1771 O O . ALA A 1 231 ? -1.903 24.766 0.556 1 96.25 231 ALA A O 1
ATOM 1772 N N . ALA A 1 232 ? -0.416 26.438 0.771 1 95.44 232 ALA A N 1
ATOM 1773 C CA . ALA A 1 232 ? 0.141 26.219 -0.562 1 95.44 232 ALA A CA 1
ATOM 1774 C C . ALA A 1 232 ? 0.812 24.859 -0.668 1 95.44 232 ALA A C 1
ATOM 1776 O O . ALA A 1 232 ? 0.661 24.156 -1.675 1 95.44 232 ALA A O 1
ATOM 1777 N N . ARG A 1 233 ? 1.559 24.469 0.285 1 93.75 233 ARG A N 1
ATOM 1778 C CA . ARG A 1 233 ? 2.16 23.141 0.33 1 93.75 233 ARG A CA 1
ATOM 1779 C C . ARG A 1 233 ? 1.094 22.047 0.275 1 93.75 233 ARG A C 1
ATOM 1781 O O . ARG A 1 233 ? 1.223 21.078 -0.481 1 93.75 233 ARG A O 1
ATOM 1788 N N . ASN A 1 234 ? 0.037 22.219 1.075 1 95.62 234 ASN A N 1
ATOM 1789 C CA . ASN A 1 234 ? -1.05 21.25 1.109 1 95.62 234 ASN A CA 1
ATOM 1790 C C . ASN A 1 234 ? -1.733 21.125 -0.249 1 95.62 234 ASN A C 1
ATOM 1792 O O . ASN A 1 234 ? -2.135 20.031 -0.649 1 95.62 234 ASN A O 1
ATOM 1796 N N . ARG A 1 235 ? -1.877 22.266 -0.92 1 96.31 235 ARG A N 1
ATOM 1797 C CA . ARG A 1 235 ? -2.475 22.25 -2.252 1 96.31 235 ARG A CA 1
ATOM 1798 C C . ARG A 1 235 ? -1.642 21.406 -3.213 1 96.31 235 ARG A C 1
ATOM 1800 O O . ARG A 1 235 ? -2.176 20.547 -3.924 1 96.31 235 ARG A O 1
ATOM 1807 N N . GLU A 1 236 ? -0.352 21.625 -3.213 1 94.94 236 GLU A N 1
ATOM 1808 C CA . GLU A 1 236 ? 0.525 20.891 -4.113 1 94.94 236 GLU A CA 1
ATOM 1809 C C . GLU A 1 236 ? 0.529 19.406 -3.781 1 94.94 236 GLU A C 1
ATOM 1811 O O . GLU A 1 236 ? 0.547 18.562 -4.68 1 94.94 236 GLU A O 1
ATOM 1816 N N . GLN A 1 237 ? 0.497 19.062 -2.555 1 94.62 237 GLN A N 1
ATOM 1817 C CA . GLN A 1 237 ? 0.439 17.672 -2.137 1 94.62 237 GLN A CA 1
ATOM 1818 C C . GLN A 1 237 ? -0.857 17 -2.6 1 94.62 237 GLN A C 1
ATOM 1820 O O . GLN A 1 237 ? -0.847 15.859 -3.059 1 94.62 237 GLN A O 1
ATOM 1825 N N . ALA A 1 238 ? -1.954 17.703 -2.432 1 96.38 238 ALA A N 1
ATOM 1826 C CA . ALA A 1 238 ? -3.238 17.188 -2.893 1 96.38 238 ALA A CA 1
ATOM 1827 C C . ALA A 1 238 ? -3.242 17 -4.406 1 96.38 238 ALA A C 1
ATOM 1829 O O . ALA A 1 238 ? -3.768 16 -4.914 1 96.38 238 ALA A O 1
ATOM 1830 N N . ARG A 1 239 ? -2.652 17.922 -5.066 1 95.75 239 ARG A N 1
ATOM 1831 C CA . ARG A 1 239 ? -2.574 17.828 -6.523 1 95.75 239 ARG A CA 1
ATOM 1832 C C . ARG A 1 239 ? -1.734 16.641 -6.961 1 95.75 239 ARG A C 1
ATOM 1834 O O . ARG A 1 239 ? -2.094 15.93 -7.902 1 95.75 239 ARG A O 1
ATOM 1841 N N . ASN A 1 240 ? -0.619 16.469 -6.332 1 94.06 240 ASN A N 1
ATOM 1842 C CA . ASN A 1 240 ? 0.225 15.32 -6.633 1 94.06 240 ASN A CA 1
ATOM 1843 C C . ASN A 1 240 ? -0.5 14 -6.348 1 94.06 240 ASN A C 1
ATOM 1845 O O . ASN A 1 240 ? -0.367 13.039 -7.105 1 94.06 240 ASN A O 1
ATOM 1849 N N . ALA A 1 241 ? -1.242 13.961 -5.227 1 95.88 241 ALA A N 1
ATOM 1850 C CA . ALA A 1 241 ? -2.039 12.773 -4.914 1 95.88 241 ALA A CA 1
ATOM 1851 C C . ALA A 1 241 ? -3.062 12.5 -6.008 1 95.88 241 ALA A C 1
ATOM 1853 O O . ALA A 1 241 ? -3.256 11.344 -6.41 1 95.88 241 ALA A O 1
ATOM 1854 N N . LEU A 1 242 ? -3.699 13.555 -6.48 1 97.25 242 LEU A N 1
ATOM 1855 C CA . LEU A 1 242 ? -4.684 13.422 -7.551 1 97.25 242 LEU A CA 1
ATOM 1856 C C . LEU A 1 242 ? -4.027 12.906 -8.828 1 97.25 242 LEU A C 1
ATOM 1858 O O . LEU A 1 242 ? -4.574 12.031 -9.5 1 97.25 242 LEU A O 1
ATOM 1862 N N . ALA A 1 243 ? -2.898 13.438 -9.172 1 95.31 243 ALA A N 1
ATOM 1863 C CA . ALA A 1 243 ? -2.182 13 -10.367 1 95.31 243 ALA A CA 1
ATOM 1864 C C . ALA A 1 243 ? -1.863 11.508 -10.305 1 95.31 243 ALA A C 1
ATOM 1866 O O . ALA A 1 243 ? -1.975 10.797 -11.305 1 95.31 243 ALA A O 1
ATOM 1867 N N . THR A 1 244 ? -1.498 11.055 -9.133 1 95 244 THR A N 1
ATOM 1868 C CA . THR A 1 244 ? -1.217 9.641 -8.938 1 95 244 THR A CA 1
ATOM 1869 C C . THR A 1 244 ? -2.486 8.805 -9.094 1 95 244 THR A C 1
ATOM 1871 O O . THR A 1 244 ? -2.473 7.766 -9.758 1 95 244 THR A O 1
ATOM 1874 N N . LEU A 1 245 ? -3.604 9.297 -8.516 1 97.12 245 LEU A N 1
ATOM 1875 C CA . LEU A 1 245 ? -4.871 8.578 -8.586 1 97.12 245 LEU A CA 1
ATOM 1876 C C . LEU A 1 245 ? -5.363 8.477 -10.023 1 97.12 245 LEU A C 1
ATOM 1878 O O . LEU A 1 245 ? -5.945 7.461 -10.414 1 97.12 245 LEU A O 1
ATOM 1882 N N . ILE A 1 246 ? -5.109 9.508 -10.844 1 96.75 246 ILE A N 1
ATOM 1883 C CA . ILE A 1 246 ? -5.617 9.477 -12.211 1 96.75 246 ILE A CA 1
ATOM 1884 C C . ILE A 1 246 ? -4.527 8.977 -13.156 1 96.75 246 ILE A C 1
ATOM 1886 O O . ILE A 1 246 ? -4.734 8.898 -14.375 1 96.75 246 ILE A O 1
ATOM 1890 N N . ASN A 1 247 ? -3.324 8.664 -12.594 1 95.62 247 ASN A N 1
ATOM 1891 C CA . ASN A 1 247 ? -2.203 8.047 -13.289 1 95.62 247 ASN A CA 1
ATOM 1892 C C . ASN A 1 247 ? -1.779 8.867 -14.508 1 95.62 247 ASN A C 1
ATOM 1894 O O . ASN A 1 247 ? -1.529 8.312 -15.578 1 95.62 247 ASN A O 1
ATOM 1898 N N . GLN A 1 248 ? -1.75 10.18 -14.414 1 93.69 248 GLN A N 1
ATOM 1899 C CA . GLN A 1 248 ? -1.278 11.164 -15.375 1 93.69 248 GLN A CA 1
ATOM 1900 C C . GLN A 1 248 ? -1.223 12.562 -14.75 1 93.69 248 GLN A C 1
ATOM 1902 O O . GLN A 1 248 ? -1.818 12.797 -13.703 1 93.69 248 GLN A O 1
ATOM 1907 N N . PRO A 1 249 ? -0.416 13.492 -15.383 1 92.88 249 PRO A N 1
ATOM 1908 C CA . PRO A 1 249 ? -0.494 14.867 -14.898 1 92.88 249 PRO A CA 1
ATOM 1909 C C . PRO A 1 249 ? -1.908 15.445 -14.969 1 92.88 249 PRO A C 1
ATOM 1911 O O . PRO A 1 249 ? -2.68 15.086 -15.859 1 92.88 249 PRO A O 1
ATOM 1914 N N . ILE A 1 250 ? -2.268 16.25 -14.039 1 95.19 250 ILE A N 1
ATOM 1915 C CA . ILE A 1 250 ? -3.588 16.859 -14.031 1 95.19 250 ILE A CA 1
ATOM 1916 C C . ILE A 1 250 ? -3.803 17.641 -15.336 1 95.19 250 ILE A C 1
ATOM 1918 O O . ILE A 1 250 ? -2.992 18.5 -15.695 1 95.19 250 ILE A O 1
ATOM 1922 N N . PRO A 1 251 ? -4.859 17.375 -16.016 1 95.19 251 PRO A N 1
ATOM 1923 C CA . PRO A 1 251 ? -5.113 18.062 -17.281 1 95.19 251 PRO A CA 1
ATOM 1924 C C . PRO A 1 251 ? -5.297 19.562 -17.125 1 95.19 251 PRO A C 1
ATOM 1926 O O . PRO A 1 251 ? -5.871 20.016 -16.125 1 95.19 251 PRO A O 1
ATOM 1929 N N . ASN A 1 252 ? -4.918 20.312 -18.109 1 92.75 252 ASN A N 1
ATOM 1930 C CA . ASN A 1 252 ? -5.012 21.781 -18.062 1 92.75 252 ASN A CA 1
ATOM 1931 C C . ASN A 1 252 ? -6.387 22.266 -18.5 1 92.75 252 ASN A C 1
ATOM 1933 O O . ASN A 1 252 ? -6.723 23.438 -18.328 1 92.75 252 ASN A O 1
ATOM 1937 N N . ASP A 1 253 ? -7.152 21.406 -19.047 1 94.88 253 ASP A N 1
ATOM 1938 C CA . ASP A 1 253 ? -8.43 21.812 -19.625 1 94.88 253 ASP A CA 1
ATOM 1939 C C . ASP A 1 253 ? -9.594 21.406 -18.719 1 94.88 253 ASP A C 1
ATOM 1941 O O . ASP A 1 253 ? -10.719 21.234 -19.188 1 94.88 253 ASP A O 1
ATOM 1945 N N . LEU A 1 254 ? -9.367 21.281 -17.484 1 96.94 254 LEU A N 1
ATOM 1946 C CA . LEU A 1 254 ? -10.445 20.922 -16.562 1 96.94 254 LEU A CA 1
ATOM 1947 C C . LEU A 1 254 ? -11.344 22.125 -16.297 1 96.94 254 LEU A C 1
ATOM 1949 O O . LEU A 1 254 ? -10.867 23.266 -16.266 1 96.94 254 LEU A O 1
ATOM 1953 N N . PRO A 1 255 ? -12.641 21.922 -16.141 1 96.69 255 PRO A N 1
ATOM 1954 C CA . PRO A 1 255 ? -13.523 23.031 -15.742 1 96.69 255 PRO A CA 1
ATOM 1955 C C . PRO A 1 255 ? -13.141 23.6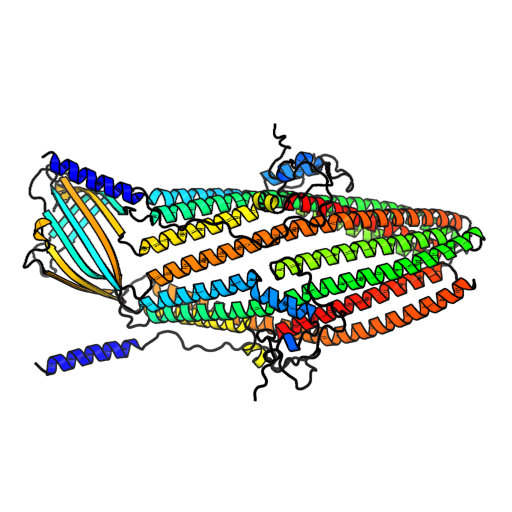41 -14.391 1 96.69 255 PRO A C 1
ATOM 1957 O O . PRO A 1 255 ? -12.383 23.031 -13.633 1 96.69 255 PRO A O 1
ATOM 1960 N N . ALA A 1 256 ? -13.648 24.844 -14.164 1 95.94 256 ALA A N 1
ATOM 1961 C CA . ALA A 1 256 ? -13.43 25.484 -12.867 1 95.94 256 ALA A CA 1
ATOM 1962 C C . ALA A 1 256 ? -14.102 24.703 -11.75 1 95.94 256 ALA A C 1
ATOM 1964 O O . ALA A 1 256 ? -15.188 24.156 -11.93 1 95.94 256 ALA A O 1
ATOM 1965 N N . GLY A 1 257 ? -13.461 24.688 -10.648 1 96.25 257 GLY A N 1
ATOM 1966 C CA . GLY A 1 257 ? -14.008 23.969 -9.516 1 96.25 257 GLY A CA 1
ATOM 1967 C C . GLY A 1 257 ? -15.094 24.734 -8.781 1 96.25 257 GLY A C 1
ATOM 1968 O O . GLY A 1 257 ? -15.055 25.969 -8.719 1 96.25 257 GLY A O 1
ATOM 1969 N N . LEU A 1 258 ? -16.016 23.969 -8.164 1 96.75 258 LEU A N 1
ATOM 1970 C CA . LEU A 1 258 ? -17.047 24.562 -7.305 1 96.75 258 LEU A CA 1
ATOM 1971 C C . LEU A 1 258 ? -16.531 24.734 -5.883 1 96.75 258 LEU A C 1
ATOM 1973 O O . LEU A 1 258 ? -15.594 24.047 -5.465 1 96.75 258 LEU A O 1
ATOM 1977 N N . PRO A 1 259 ? -17.172 25.688 -5.145 1 95 259 PRO A N 1
ATOM 1978 C CA . PRO A 1 259 ? -16.812 25.828 -3.732 1 95 259 PRO A CA 1
ATOM 1979 C C . PRO A 1 259 ? -17.125 24.562 -2.928 1 95 259 PRO A C 1
ATOM 1981 O O . PRO A 1 259 ? -17.938 23.734 -3.348 1 95 259 PRO A O 1
ATOM 1984 N N . LEU A 1 260 ? -16.422 24.406 -1.816 1 94.94 260 LEU A N 1
ATOM 1985 C CA . LEU A 1 260 ? -16.5 23.203 -0.995 1 94.94 260 LEU A CA 1
ATOM 1986 C C . LEU A 1 260 ? -17.938 22.953 -0.543 1 94.94 260 LEU A C 1
ATOM 1988 O O . LEU A 1 260 ? -18.344 21.797 -0.378 1 94.94 260 LEU A O 1
ATOM 1992 N N . ASP A 1 261 ? -18.734 23.969 -0.351 1 91.56 261 ASP A N 1
ATOM 1993 C CA . ASP A 1 261 ? -20.094 23.812 0.186 1 91.56 261 ASP A CA 1
ATOM 1994 C C . ASP A 1 261 ? -21.094 23.531 -0.927 1 91.56 261 ASP A C 1
ATOM 1996 O O . ASP A 1 261 ? -22.297 23.375 -0.667 1 91.56 261 ASP A O 1
ATOM 2000 N N . LYS A 1 262 ? -20.688 23.312 -2.197 1 95.94 262 LYS A N 1
ATOM 2001 C CA . LYS A 1 262 ? -21.562 23.047 -3.326 1 95.94 262 LYS A CA 1
ATOM 2002 C C . LYS A 1 262 ? -21.125 21.812 -4.105 1 95.94 262 LYS A C 1
ATOM 2004 O O . LYS A 1 262 ? -21.281 21.75 -5.324 1 95.94 262 LYS A O 1
ATOM 2009 N N . GLN A 1 263 ? -20.594 20.922 -3.484 1 97.25 263 GLN A N 1
ATOM 2010 C CA . GLN A 1 263 ? -19.953 19.797 -4.145 1 97.25 263 GLN A CA 1
ATOM 2011 C C . GLN A 1 263 ? -20.938 18.672 -4.418 1 97.25 263 GLN A C 1
ATOM 2013 O O . GLN A 1 263 ? -20.641 17.75 -5.172 1 97.25 263 GLN A O 1
ATOM 2018 N N . PHE A 1 264 ? -22.219 18.719 -3.91 1 96.75 264 PHE A N 1
ATOM 2019 C CA . PHE A 1 264 ? -23.125 17.578 -4.016 1 96.75 264 PHE A CA 1
ATOM 2020 C C . PHE A 1 264 ? -24.5 18.031 -4.48 1 96.75 264 PHE A C 1
ATOM 2022 O O . PHE A 1 264 ? -24.969 19.109 -4.094 1 96.75 264 PHE A O 1
ATOM 2029 N N . PHE A 1 265 ? -25.172 17.188 -5.273 1 93.75 265 PHE A N 1
ATOM 2030 C CA . PHE A 1 265 ? -26.562 17.406 -5.656 1 93.75 265 PHE A CA 1
ATOM 2031 C C . PHE A 1 265 ? -27.5 16.906 -4.574 1 93.75 265 PHE A C 1
ATOM 2033 O O . PHE A 1 265 ? -28.594 17.453 -4.379 1 93.75 265 PHE A O 1
ATOM 2040 N N . VAL A 1 266 ? -27.109 15.812 -3.934 1 90.94 266 VAL A N 1
ATOM 2041 C CA . VAL A 1 266 ? -27.906 15.148 -2.9 1 90.94 266 VAL A CA 1
ATOM 2042 C C . VAL A 1 266 ? -27.078 15 -1.628 1 90.94 266 VAL A C 1
ATOM 2044 O O . VAL A 1 266 ? -26.016 14.383 -1.645 1 90.94 266 VAL A O 1
ATOM 2047 N N . GLU A 1 267 ? -27.562 15.508 -0.542 1 88.62 267 GLU A N 1
ATOM 2048 C CA . GLU A 1 267 ? -26.766 15.461 0.679 1 88.62 267 GLU A CA 1
ATOM 2049 C C . GLU A 1 267 ? -27.328 14.453 1.674 1 88.62 267 GLU A C 1
ATOM 2051 O O . GLU A 1 267 ? -26.625 13.984 2.566 1 88.62 267 GLU A O 1
ATOM 2056 N N . LYS A 1 268 ? -28.578 14.109 1.522 1 89.81 268 LYS A N 1
ATOM 2057 C CA . LYS A 1 268 ? -29.188 13.172 2.461 1 89.81 268 LYS A CA 1
ATOM 2058 C C . LYS A 1 268 ? -29.578 11.875 1.765 1 89.81 268 LYS A C 1
ATOM 2060 O O . LYS A 1 268 ? -30.641 11.789 1.147 1 89.81 268 LYS A O 1
ATOM 2065 N N . LEU A 1 269 ? -28.75 10.945 1.881 1 90.88 269 LEU A N 1
ATOM 2066 C CA . LEU A 1 269 ? -29 9.617 1.33 1 90.88 269 LEU A CA 1
ATOM 2067 C C . LEU A 1 269 ? -29.594 8.695 2.385 1 90.88 269 LEU A C 1
ATOM 2069 O O . LEU A 1 269 ? -29.078 8.602 3.498 1 90.88 269 LEU A O 1
ATOM 2073 N N . PRO A 1 270 ? -30.703 8.023 2.006 1 90.38 270 PRO A N 1
ATOM 2074 C CA . PRO A 1 270 ? -31.266 7.066 2.961 1 90.38 270 PRO A CA 1
ATOM 2075 C C . PRO A 1 270 ? -30.453 5.777 3.057 1 90.38 270 PRO A C 1
ATOM 2077 O O . PRO A 1 270 ? -29.969 5.27 2.039 1 90.38 270 PRO A O 1
ATOM 2080 N N . ALA A 1 271 ? -30.25 5.332 4.203 1 88.06 271 ALA A N 1
ATOM 2081 C CA . ALA A 1 271 ? -29.547 4.062 4.398 1 88.06 271 ALA A CA 1
ATOM 2082 C C . ALA A 1 271 ? -30.5 2.881 4.188 1 88.06 271 ALA A C 1
ATOM 2084 O O . ALA A 1 271 ? -30.062 1.805 3.766 1 88.06 271 ALA A O 1
ATOM 2085 N N . GLY A 1 272 ? -31.719 3.08 4.398 1 84.31 272 GLY A N 1
ATOM 2086 C CA . GLY A 1 272 ? -32.688 1.994 4.27 1 84.31 272 GLY A CA 1
ATOM 2087 C C . GLY A 1 272 ? -32.469 0.881 5.277 1 84.31 272 GLY A C 1
ATOM 2088 O O . GLY A 1 272 ? -32.031 1.132 6.398 1 84.31 272 GLY A O 1
ATOM 2089 N N . LEU A 1 273 ? -32.812 -0.391 4.793 1 78.25 273 LEU A N 1
ATOM 2090 C CA . LEU A 1 273 ? -32.719 -1.54 5.684 1 78.25 273 LEU A CA 1
ATOM 2091 C C . LEU A 1 273 ? -31.281 -2.094 5.676 1 78.25 273 LEU A C 1
ATOM 2093 O O . LEU A 1 273 ? -30.594 -2.037 4.652 1 78.25 273 LEU A O 1
ATOM 2097 N N . SER A 1 274 ? -30.922 -2.584 6.828 1 81.81 274 SER A N 1
ATOM 2098 C CA . SER A 1 274 ? -29.609 -3.211 6.945 1 81.81 274 SER A CA 1
ATOM 2099 C C . SER A 1 274 ? -29.453 -4.359 5.953 1 81.81 274 SER A C 1
ATOM 2101 O O . SER A 1 274 ? -28.375 -4.59 5.422 1 81.81 274 SER A O 1
ATOM 2103 N N . SER A 1 275 ? -30.578 -5.035 5.672 1 81.62 275 SER A N 1
ATOM 2104 C CA . SER A 1 275 ? -30.562 -6.16 4.742 1 81.62 275 SER A CA 1
ATOM 2105 C C . SER A 1 275 ? -30.188 -5.703 3.334 1 81.62 275 SER A C 1
ATOM 2107 O O . SER A 1 275 ? -29.531 -6.438 2.59 1 81.62 275 SER A O 1
ATOM 2109 N N . GLU A 1 276 ? -30.609 -4.543 2.979 1 77.31 276 GLU A N 1
ATOM 2110 C CA . GLU A 1 276 ? -30.297 -3.986 1.668 1 77.31 276 GLU A CA 1
ATOM 2111 C C . GLU A 1 276 ? -28.797 -3.693 1.546 1 77.31 276 GLU A C 1
ATOM 2113 O O . GLU A 1 276 ? -28.188 -3.969 0.51 1 77.31 276 GLU A O 1
ATOM 2118 N N . VAL A 1 277 ? -28.297 -3.143 2.639 1 78.19 277 VAL A N 1
ATOM 2119 C CA . VAL A 1 277 ? -26.875 -2.854 2.66 1 78.19 277 VAL A CA 1
ATOM 2120 C C . VAL A 1 277 ? -26.078 -4.145 2.463 1 78.19 277 VAL A C 1
ATOM 2122 O O . VAL A 1 277 ? -25.078 -4.164 1.737 1 78.19 277 VAL A O 1
ATOM 2125 N N . LEU A 1 278 ? -26.531 -5.203 3.07 1 75.31 278 LEU A N 1
ATOM 2126 C CA . LEU A 1 278 ? -25.922 -6.52 2.963 1 75.31 278 LEU A CA 1
ATOM 2127 C C . LEU A 1 278 ? -25.844 -6.969 1.507 1 75.31 278 LEU A C 1
ATOM 2129 O O . LEU A 1 278 ? -24.844 -7.547 1.08 1 75.31 278 LEU A O 1
ATOM 2133 N N . LEU A 1 279 ? -26.828 -6.695 0.77 1 78.56 279 LEU A N 1
ATOM 2134 C CA . LEU A 1 279 ? -26.938 -7.164 -0.606 1 78.56 279 LEU A CA 1
ATOM 2135 C C . LEU A 1 279 ? -26.172 -6.25 -1.556 1 78.56 279 LEU A C 1
ATOM 2137 O O . LEU A 1 279 ? -25.656 -6.703 -2.582 1 78.56 279 LEU A O 1
ATOM 2141 N N . ASP A 1 280 ? -25.984 -5.07 -1.125 1 84.19 280 ASP A N 1
ATOM 2142 C CA . ASP A 1 280 ? -25.531 -4.066 -2.08 1 84.19 280 ASP A CA 1
ATOM 2143 C C . ASP A 1 280 ? -24.016 -3.861 -1.987 1 84.19 280 ASP A C 1
ATOM 2145 O O . ASP A 1 280 ? -23.391 -3.361 -2.926 1 84.19 280 ASP A O 1
ATOM 2149 N N . ARG A 1 281 ? -23.359 -4.285 -0.914 1 92.44 281 ARG A N 1
ATOM 2150 C CA . ARG A 1 281 ? -21.938 -3.998 -0.701 1 92.44 281 ARG A CA 1
ATOM 2151 C C . ARG A 1 281 ? -21.062 -5.062 -1.35 1 92.44 281 ARG A C 1
ATOM 2153 O O . ARG A 1 281 ? -21.125 -6.238 -0.979 1 92.44 281 ARG A O 1
ATOM 2160 N N . PRO A 1 282 ? -20.172 -4.602 -2.25 1 95.62 282 PRO A N 1
ATOM 2161 C CA . PRO A 1 282 ? -19.344 -5.578 -2.957 1 95.62 282 PRO A CA 1
ATOM 2162 C C . PRO A 1 282 ? -18.406 -6.336 -2.021 1 95.62 282 PRO A C 1
ATOM 2164 O O . PRO A 1 282 ? -18.062 -7.492 -2.287 1 95.62 282 PRO A O 1
ATOM 2167 N N . ASP A 1 283 ? -17.938 -5.711 -0.93 1 95.06 283 ASP A N 1
ATOM 2168 C CA . ASP A 1 283 ? -17.031 -6.402 -0.017 1 95.06 283 ASP A CA 1
ATOM 2169 C C . ASP A 1 283 ? -17.75 -7.543 0.705 1 95.06 283 ASP A C 1
ATOM 2171 O O . ASP A 1 283 ? -17.141 -8.578 0.999 1 95.06 283 ASP A O 1
ATOM 2175 N N . ILE A 1 284 ? -19.047 -7.41 0.965 1 95.06 284 ILE A N 1
ATOM 2176 C CA . ILE A 1 284 ? -19.828 -8.492 1.562 1 95.06 284 ILE A CA 1
ATOM 2177 C C . ILE A 1 284 ? -20.047 -9.602 0.537 1 95.06 284 ILE A C 1
ATOM 2179 O O . ILE A 1 284 ? -19.922 -10.781 0.859 1 95.06 284 ILE A O 1
ATOM 2183 N N . ARG A 1 285 ? -20.359 -9.211 -0.698 1 95.25 285 ARG A N 1
ATOM 2184 C CA . ARG A 1 285 ? -20.516 -10.195 -1.767 1 95.25 285 ARG A CA 1
ATOM 2185 C C . ARG A 1 285 ? -19.25 -11.008 -1.953 1 95.25 285 ARG A C 1
ATOM 2187 O O . ARG A 1 285 ? -19.297 -12.219 -2.166 1 95.25 285 ARG A O 1
ATOM 2194 N N . ALA A 1 286 ? -18.094 -10.328 -1.898 1 96.88 286 ALA A N 1
ATOM 2195 C CA . ALA A 1 286 ? -16.812 -11.023 -2.021 1 96.88 286 ALA A CA 1
ATOM 2196 C C . ALA A 1 286 ? -16.641 -12.039 -0.903 1 96.88 286 ALA A C 1
ATOM 2198 O O . ALA A 1 286 ? -16.219 -13.18 -1.152 1 96.88 286 ALA A O 1
ATOM 2199 N N . ALA A 1 287 ? -16.938 -11.625 0.296 1 96.31 287 ALA A N 1
ATOM 2200 C CA . ALA A 1 287 ? -16.812 -12.523 1.441 1 96.31 287 ALA A CA 1
ATOM 2201 C C . ALA A 1 287 ? -17.766 -13.711 1.31 1 96.31 287 ALA A C 1
ATOM 2203 O O . ALA A 1 287 ? -17.422 -14.828 1.691 1 96.31 287 ALA A O 1
ATOM 2204 N N . GLU A 1 288 ? -18.984 -13.516 0.773 1 95.81 288 GLU A N 1
ATOM 2205 C CA . GLU A 1 288 ? -19.938 -14.609 0.584 1 95.81 288 GLU A CA 1
ATOM 2206 C C . GLU A 1 288 ? -19.422 -15.617 -0.439 1 95.81 288 GLU A C 1
ATOM 2208 O O . GLU A 1 288 ? -19.516 -16.828 -0.224 1 95.81 288 GLU A O 1
ATOM 2213 N N . HIS A 1 289 ? -18.891 -15.094 -1.522 1 97.12 289 HIS A N 1
ATOM 2214 C CA . HIS A 1 289 ? -18.359 -16 -2.535 1 97.12 289 HIS A CA 1
ATOM 2215 C C . HIS A 1 289 ? -17.141 -16.766 -2.012 1 97.12 289 HIS A C 1
ATOM 2217 O O . HIS A 1 289 ? -16.938 -17.922 -2.369 1 97.12 289 HIS A O 1
ATOM 2223 N N . ALA A 1 290 ? -16.312 -16.141 -1.157 1 96.88 290 ALA A N 1
ATOM 2224 C CA . ALA A 1 290 ? -15.211 -16.844 -0.52 1 96.88 290 ALA A CA 1
ATOM 2225 C C . ALA A 1 290 ? -15.719 -17.984 0.371 1 96.88 290 ALA A C 1
ATOM 2227 O O . ALA A 1 290 ? -15.125 -19.047 0.427 1 96.88 290 ALA A O 1
ATOM 2228 N N . LEU A 1 291 ? -16.828 -17.734 1.045 1 96.62 291 LEU A N 1
ATOM 2229 C CA . LEU A 1 291 ? -17.469 -18.75 1.865 1 96.62 291 LEU A CA 1
ATOM 2230 C C . LEU A 1 291 ? -17.984 -19.906 1.001 1 96.62 291 LEU A C 1
ATOM 2232 O O . LEU A 1 291 ? -17.781 -21.062 1.331 1 96.62 291 LEU A O 1
ATOM 2236 N N . LYS A 1 292 ? -18.578 -19.609 -0.106 1 97.44 292 LYS A N 1
ATOM 2237 C CA . LYS A 1 292 ? -19.062 -20.625 -1.03 1 97.44 292 LYS A CA 1
ATOM 2238 C C . LYS A 1 292 ? -17.906 -21.422 -1.62 1 97.44 292 LYS A C 1
ATOM 2240 O O . LYS A 1 292 ? -18.047 -22.625 -1.884 1 97.44 292 LYS A O 1
ATOM 2245 N N . GLN A 1 293 ? -16.781 -20.734 -1.87 1 97.25 293 GLN A N 1
ATOM 2246 C CA . GLN A 1 293 ? -15.586 -21.422 -2.322 1 97.25 293 GLN A CA 1
ATOM 2247 C C . GLN A 1 293 ? -15.133 -22.469 -1.298 1 97.25 293 GLN A C 1
ATOM 2249 O O . GLN A 1 293 ? -14.828 -23.609 -1.654 1 97.25 293 GLN A O 1
ATOM 2254 N N . ALA A 1 294 ? -15.086 -22.047 -0.046 1 96.62 294 ALA A N 1
ATOM 2255 C CA . ALA A 1 294 ? -14.695 -22.953 1.021 1 96.62 294 ALA A CA 1
ATOM 2256 C C . ALA A 1 294 ? -15.68 -24.109 1.146 1 96.62 294 ALA A C 1
ATOM 2258 O O . ALA A 1 294 ? -15.281 -25.25 1.429 1 96.62 294 ALA A O 1
ATOM 2259 N N . ASN A 1 295 ? -16.953 -23.875 0.941 1 95.94 295 ASN A N 1
ATOM 2260 C CA . ASN A 1 295 ? -17.984 -24.906 0.926 1 95.94 295 ASN A CA 1
ATOM 2261 C C . ASN A 1 295 ? -17.719 -25.953 -0.163 1 95.94 295 ASN A C 1
ATOM 2263 O O . ASN A 1 295 ? -17.844 -27.156 0.073 1 95.94 295 ASN A O 1
ATOM 2267 N N . ALA A 1 296 ? -17.359 -25.438 -1.283 1 96.06 296 ALA A N 1
ATOM 2268 C CA . ALA A 1 296 ? -17.062 -26.328 -2.406 1 96.06 296 ALA A CA 1
ATOM 2269 C C . ALA A 1 296 ? -15.844 -27.203 -2.119 1 96.06 296 ALA A C 1
ATOM 2271 O O . ALA A 1 296 ? -15.797 -28.359 -2.512 1 96.06 296 ALA A O 1
ATOM 2272 N N . ASN A 1 297 ? -14.922 -26.688 -1.414 1 95.94 297 ASN A N 1
ATOM 2273 C CA . ASN A 1 297 ? -13.719 -27.438 -1.066 1 95.94 297 ASN A CA 1
ATOM 2274 C C . ASN A 1 297 ? -14.031 -28.594 -0.116 1 95.94 297 ASN A C 1
ATOM 2276 O O . ASN A 1 297 ? -13.336 -29.609 -0.115 1 95.94 297 ASN A O 1
ATOM 2280 N N . ILE A 1 298 ? -15.062 -28.484 0.704 1 95.56 298 ILE A N 1
ATOM 2281 C CA . ILE A 1 298 ? -15.508 -29.594 1.536 1 95.56 298 ILE A CA 1
ATOM 2282 C C . ILE A 1 298 ? -15.977 -30.75 0.651 1 95.56 298 ILE A C 1
ATOM 2284 O O . ILE A 1 298 ? -15.68 -31.922 0.935 1 95.56 298 ILE A O 1
ATOM 2288 N N . GLY A 1 299 ? -16.688 -30.438 -0.417 1 95.12 299 GLY A N 1
ATOM 2289 C CA . GLY A 1 299 ? -17.109 -31.453 -1.359 1 95.12 299 GLY A CA 1
ATOM 2290 C C . GLY A 1 299 ? -15.938 -32.219 -1.956 1 95.12 299 GLY A C 1
ATOM 2291 O O . GLY A 1 299 ? -16 -33.438 -2.1 1 95.12 299 GLY A O 1
ATOM 2292 N N . ALA A 1 300 ? -14.914 -31.516 -2.236 1 93.81 300 ALA A N 1
ATOM 2293 C CA . ALA A 1 300 ? -13.719 -32.156 -2.771 1 93.81 300 ALA A CA 1
ATOM 2294 C C . ALA A 1 300 ? -13.062 -33.062 -1.727 1 93.81 300 ALA A C 1
ATOM 2296 O O . ALA A 1 300 ? -12.609 -34.156 -2.043 1 93.81 300 ALA A O 1
ATOM 2297 N N . ALA A 1 301 ? -13.023 -32.625 -0.505 1 93.38 301 ALA A N 1
ATOM 2298 C CA . ALA A 1 301 ? -12.43 -33.406 0.572 1 93.38 301 ALA A CA 1
ATOM 2299 C C . ALA A 1 301 ? -13.266 -34.656 0.863 1 93.38 301 ALA A C 1
ATOM 2301 O O . ALA A 1 301 ? -12.711 -35.719 1.151 1 93.38 301 ALA A O 1
ATOM 2302 N N . ARG A 1 302 ? -14.578 -34.562 0.783 1 93.94 302 ARG A N 1
ATOM 2303 C CA . ARG A 1 302 ? -15.453 -35.719 0.981 1 93.94 302 ARG A CA 1
ATOM 2304 C C . ARG A 1 302 ? -15.266 -36.75 -0.125 1 93.94 302 ARG A C 1
ATOM 2306 O O . ARG A 1 302 ? -15.289 -37.969 0.134 1 93.94 302 ARG A O 1
ATOM 2313 N N . ALA A 1 303 ? -15.055 -36.219 -1.249 1 91.94 303 ALA A N 1
ATOM 2314 C CA . ALA A 1 303 ? -14.898 -37.094 -2.395 1 91.94 303 ALA A CA 1
ATOM 2315 C C . ALA A 1 303 ? -13.625 -37.938 -2.264 1 91.94 303 ALA A C 1
ATOM 2317 O O . ALA A 1 303 ? -13.523 -39.031 -2.848 1 91.94 303 ALA A O 1
ATOM 2318 N N . ALA A 1 304 ? -12.719 -37.5 -1.49 1 90.75 304 ALA A N 1
ATOM 2319 C CA . ALA A 1 304 ? -11.438 -38.188 -1.332 1 90.75 304 ALA A CA 1
ATOM 2320 C C . ALA A 1 304 ? -11.609 -39.5 -0.57 1 90.75 304 ALA A C 1
ATOM 2322 O O . ALA A 1 304 ? -10.711 -40.344 -0.578 1 90.75 304 ALA A O 1
ATOM 2323 N N . PHE A 1 305 ? -12.742 -39.781 0.118 1 91.5 305 PHE A N 1
ATOM 2324 C CA . PHE A 1 305 ? -13.016 -41.031 0.845 1 91.5 305 PHE A CA 1
ATOM 2325 C C . PHE A 1 305 ? -13.484 -42.125 -0.105 1 91.5 305 PHE A C 1
ATOM 2327 O O . PHE A 1 305 ? -13.531 -43.281 0.267 1 91.5 305 PHE A O 1
ATOM 2334 N N . PHE A 1 306 ? -13.742 -41.75 -1.339 1 90.31 306 PHE A N 1
ATOM 2335 C CA . PHE A 1 306 ? -14.297 -42.688 -2.309 1 90.31 306 PHE A CA 1
ATOM 2336 C C . PHE A 1 306 ? -13.258 -43.062 -3.359 1 90.31 306 PHE A C 1
ATOM 2338 O O . PHE A 1 306 ? -12.227 -42.406 -3.488 1 90.31 306 PHE A O 1
ATOM 2345 N N . PRO A 1 307 ? -13.383 -44.156 -4.07 1 89.38 307 PRO A N 1
ATOM 2346 C CA . PRO A 1 307 ? -12.398 -44.562 -5.066 1 89.38 307 PRO A CA 1
ATOM 2347 C C . PRO A 1 307 ? -12.18 -43.531 -6.16 1 89.38 307 PRO A C 1
ATOM 2349 O O . PRO A 1 307 ? -13.125 -42.875 -6.594 1 89.38 307 PRO A O 1
ATOM 2352 N N . SER A 1 308 ? -11.016 -43.375 -6.551 1 89.94 308 SER A N 1
ATOM 2353 C CA . SER A 1 308 ? -10.672 -42.625 -7.746 1 89.94 308 SER A CA 1
ATOM 2354 C C . SER A 1 308 ? -10.492 -43.531 -8.953 1 89.94 308 SER A C 1
ATOM 2356 O O . SER A 1 308 ? -9.867 -44.562 -8.859 1 89.94 308 SER A O 1
ATOM 2358 N N . ILE A 1 309 ? -11.195 -43.125 -9.977 1 87.94 309 ILE A N 1
ATOM 2359 C CA . ILE A 1 309 ? -11.148 -43.906 -11.203 1 87.94 309 ILE A CA 1
ATOM 2360 C C . ILE A 1 309 ? -10.391 -43.156 -12.289 1 87.94 309 ILE A C 1
ATOM 2362 O O . ILE A 1 309 ? -10.773 -42.031 -12.641 1 87.94 309 ILE A O 1
ATOM 2366 N N . ARG A 1 310 ? -9.352 -43.75 -12.828 1 89.75 310 ARG A N 1
ATOM 2367 C CA . ARG A 1 310 ? -8.562 -43.125 -13.898 1 89.75 310 ARG A CA 1
ATOM 2368 C C . ARG A 1 310 ? -8.562 -44.031 -15.141 1 89.75 310 ARG A C 1
ATOM 2370 O O . ARG A 1 310 ? -8.477 -45.25 -15.039 1 89.75 310 ARG A O 1
ATOM 2377 N N . LEU A 1 311 ? -8.797 -43.344 -16.234 1 85.69 311 LEU A N 1
ATOM 2378 C CA . LEU A 1 311 ? -8.828 -44.031 -17.516 1 85.69 311 LEU A CA 1
ATOM 2379 C C . LEU A 1 311 ? -7.648 -43.625 -18.391 1 85.69 311 LEU A C 1
ATOM 2381 O O . LEU A 1 311 ? -7.406 -42.406 -18.578 1 85.69 311 LEU A O 1
ATOM 2385 N N . THR A 1 312 ? -6.832 -44.594 -18.781 1 86.31 312 THR A N 1
ATOM 2386 C CA . THR A 1 312 ? -5.73 -44.375 -19.703 1 86.31 312 THR A CA 1
ATOM 2387 C C . THR A 1 312 ? -5.906 -45.219 -20.953 1 86.31 312 THR A C 1
ATOM 2389 O O . THR A 1 312 ? -6.289 -46.406 -20.875 1 86.31 312 THR A O 1
ATOM 2392 N N . GLY A 1 313 ? -5.859 -44.656 -22.062 1 80.62 313 GLY A N 1
ATOM 2393 C CA . GLY A 1 313 ? -5.949 -45.344 -23.328 1 80.62 313 GLY A CA 1
ATOM 2394 C C . GLY A 1 313 ? -5.043 -44.781 -24.406 1 80.62 313 GLY A C 1
ATOM 2395 O O . GLY A 1 313 ? -4.758 -43.594 -24.422 1 80.62 313 GLY A O 1
ATOM 2396 N N . SER A 1 314 ? -4.48 -45.719 -25.25 1 87.38 314 SER A N 1
ATOM 2397 C CA . SER A 1 314 ? -3.633 -45.25 -26.328 1 87.38 314 SER A CA 1
ATOM 2398 C C . SER A 1 314 ? -3.748 -46.156 -27.547 1 87.38 314 SER A C 1
ATOM 2400 O O . SER A 1 314 ? -4.117 -47.312 -27.422 1 87.38 314 SER A O 1
ATOM 2402 N N . VAL A 1 315 ? -3.658 -45.562 -28.688 1 85.94 315 VAL A N 1
ATOM 2403 C CA . VAL A 1 315 ? -3.57 -46.281 -29.953 1 85.94 315 VAL A CA 1
ATOM 2404 C C . VAL A 1 315 ? -2.346 -45.812 -30.734 1 85.94 315 VAL A C 1
ATOM 2406 O O . VAL A 1 315 ? -2.02 -44.625 -30.719 1 85.94 315 VAL A O 1
ATOM 2409 N N . GLY A 1 316 ? -1.672 -46.812 -31.297 1 89 316 GLY A N 1
ATOM 2410 C CA . GLY A 1 316 ? -0.5 -46.406 -32.062 1 89 316 GLY A CA 1
ATOM 2411 C C . GLY A 1 316 ? 0.188 -47.594 -32.75 1 89 316 GLY A C 1
ATOM 2412 O O . GLY A 1 316 ? -0.474 -48.5 -33.219 1 89 316 GLY A O 1
ATOM 2413 N N . THR A 1 317 ? 1.496 -47.375 -32.969 1 85.94 317 THR A N 1
ATOM 2414 C CA . THR A 1 317 ? 2.334 -48.406 -33.562 1 85.94 317 THR A CA 1
ATOM 2415 C C . THR A 1 317 ? 3.49 -48.75 -32.625 1 85.94 317 THR A C 1
ATOM 2417 O O . THR A 1 317 ? 3.973 -47.906 -31.875 1 85.94 317 THR A O 1
ATOM 2420 N N . GLY A 1 318 ? 3.797 -50 -32.594 1 86.25 318 GLY A N 1
ATOM 2421 C CA . GLY A 1 318 ? 4.918 -50.5 -31.812 1 86.25 318 GLY A CA 1
ATOM 2422 C C . GLY A 1 318 ? 5.75 -51.531 -32.562 1 86.25 318 GLY A C 1
ATOM 2423 O O . GLY A 1 318 ? 5.219 -52.312 -33.344 1 86.25 318 GLY A O 1
ATOM 2424 N N . SER A 1 319 ? 7.129 -51.406 -32.344 1 83.44 319 SER A N 1
ATOM 2425 C CA . SER A 1 319 ? 8.047 -52.344 -33 1 83.44 319 SER A CA 1
ATOM 2426 C C . SER A 1 319 ? 9.305 -52.562 -32.156 1 83.44 319 SER A C 1
ATOM 2428 O O . SER A 1 319 ? 9.641 -51.719 -31.312 1 83.44 319 SER A O 1
ATOM 2430 N N . ALA A 1 320 ? 9.953 -53.688 -32.25 1 83.88 320 ALA A N 1
ATOM 2431 C CA . ALA A 1 320 ? 11.25 -53.938 -31.625 1 83.88 320 ALA A CA 1
ATOM 2432 C C . ALA A 1 320 ? 12.375 -53.281 -32.375 1 83.88 320 ALA A C 1
ATOM 2434 O O . ALA A 1 320 ? 13.492 -53.125 -31.875 1 83.88 320 ALA A O 1
ATOM 2435 N N . GLU A 1 321 ? 12.164 -52.906 -33.625 1 81.81 321 GLU A N 1
ATOM 2436 C CA . GLU A 1 321 ? 13.117 -52.156 -34.438 1 81.81 321 GLU A CA 1
ATOM 2437 C C . GLU A 1 321 ? 12.531 -50.844 -34.906 1 81.81 321 GLU A C 1
ATOM 2439 O O . GLU A 1 321 ? 11.344 -50.75 -35.25 1 81.81 321 GLU A O 1
ATOM 2444 N N . LEU A 1 322 ? 13.305 -49.875 -34.938 1 80.38 322 LEU A N 1
ATOM 2445 C CA . LEU A 1 322 ? 12.867 -48.531 -35.344 1 80.38 322 LEU A CA 1
ATOM 2446 C C . LEU A 1 322 ? 12.398 -48.531 -36.781 1 80.38 322 LEU A C 1
ATOM 2448 O O . LEU A 1 322 ? 11.43 -47.875 -37.125 1 80.38 322 LEU A O 1
ATOM 2452 N N . SER A 1 323 ? 13.078 -49.281 -37.594 1 80.81 323 SER A N 1
ATOM 2453 C CA . SER A 1 323 ? 12.773 -49.344 -39.031 1 80.81 323 SER A CA 1
ATOM 2454 C C . SER A 1 323 ? 11.414 -49.969 -39.281 1 80.81 323 SER A C 1
ATOM 2456 O O . SER A 1 323 ? 10.797 -49.75 -40.312 1 80.81 323 SER A O 1
ATOM 2458 N N . GLY A 1 324 ? 11.008 -50.75 -38.375 1 78.25 324 GLY A N 1
ATOM 2459 C CA . GLY A 1 324 ? 9.734 -51.438 -38.531 1 78.25 324 GLY A CA 1
ATOM 2460 C C . GLY A 1 324 ? 8.57 -50.688 -37.906 1 78.25 324 GLY A C 1
ATOM 2461 O O . GLY A 1 324 ? 7.43 -51.156 -37.938 1 78.25 324 GLY A O 1
ATOM 2462 N N . LEU A 1 325 ? 8.789 -49.625 -37.375 1 83.19 325 LEU A N 1
ATOM 2463 C CA . LEU A 1 325 ? 7.82 -48.938 -36.531 1 83.19 325 LEU A CA 1
ATOM 2464 C C . LEU A 1 325 ? 6.551 -48.594 -37.312 1 83.19 325 LEU A C 1
ATOM 2466 O O . LEU A 1 325 ? 5.453 -48.625 -36.75 1 83.19 325 LEU A O 1
ATOM 2470 N N . PHE A 1 326 ? 6.574 -48.406 -38.594 1 83.5 326 PHE A N 1
ATOM 2471 C CA . PHE A 1 326 ? 5.395 -48 -39.375 1 83.5 326 PHE A CA 1
ATOM 2472 C C . PHE A 1 326 ? 5.098 -49 -40.469 1 83.5 326 PHE A C 1
ATOM 2474 O O . PHE A 1 326 ? 4.488 -48.656 -41.469 1 83.5 326 PHE A O 1
ATOM 2481 N N . LYS A 1 327 ? 5.605 -50.156 -40.312 1 83.81 327 LYS A N 1
ATOM 2482 C CA . LYS A 1 327 ? 5.297 -51.25 -41.25 1 83.81 327 LYS A CA 1
ATOM 2483 C C . LYS A 1 327 ? 3.916 -51.844 -40.969 1 83.81 327 LYS A C 1
ATOM 2485 O O . LYS A 1 327 ? 3.301 -51.531 -39.938 1 83.81 327 LYS A O 1
ATOM 2490 N N . SER A 1 328 ? 3.42 -52.562 -42 1 83.12 328 SER A N 1
ATOM 2491 C CA . SER A 1 328 ? 2.105 -53.188 -41.875 1 83.12 328 SER A CA 1
ATOM 2492 C C . SER A 1 328 ? 2.074 -54.188 -40.719 1 83.12 328 SER A C 1
ATOM 2494 O O . SER A 1 328 ? 3.037 -54.906 -40.5 1 83.12 328 SER A O 1
ATOM 2496 N N . GLY A 1 329 ? 0.999 -54.25 -39.844 1 83.06 329 GLY A N 1
ATOM 2497 C CA . GLY A 1 329 ? 0.811 -55.188 -38.75 1 83.06 329 GLY A CA 1
ATOM 2498 C C . GLY A 1 329 ? 1.387 -54.719 -37.438 1 83.06 329 GLY A C 1
ATOM 2499 O O . GLY A 1 329 ? 1.439 -55.469 -36.469 1 83.06 329 GLY A O 1
ATOM 2500 N N . THR A 1 330 ? 1.856 -53.438 -37.406 1 82.5 330 THR A N 1
ATOM 2501 C CA . THR A 1 330 ? 2.518 -52.969 -36.188 1 82.5 330 THR A CA 1
ATOM 2502 C C . THR A 1 330 ? 1.541 -52.188 -35.312 1 82.5 330 THR A C 1
ATOM 2504 O O . THR A 1 330 ? 1.936 -51.594 -34.312 1 82.5 330 THR A O 1
ATOM 2507 N N . GLY A 1 331 ? 0.224 -52.156 -35.625 1 86.19 331 GLY A N 1
ATOM 2508 C CA . GLY A 1 331 ? -0.785 -51.438 -34.844 1 86.19 331 GLY A CA 1
ATOM 2509 C C . GLY A 1 331 ? -0.96 -52.031 -33.469 1 86.19 331 GLY A C 1
ATOM 2510 O O . GLY A 1 331 ? -0.982 -53.25 -33.281 1 86.19 331 GLY A O 1
ATOM 2511 N N . VAL A 1 332 ? -0.917 -51.125 -32.469 1 84.06 332 VAL A N 1
ATOM 2512 C CA . VAL A 1 332 ? -1.115 -51.562 -31.094 1 84.06 332 VAL A CA 1
ATOM 2513 C C . VAL A 1 332 ? -2.104 -50.625 -30.391 1 84.06 332 VAL A C 1
ATOM 2515 O O . VAL A 1 332 ? -2.287 -49.5 -30.812 1 84.06 332 VAL A O 1
ATOM 2518 N N . TRP A 1 333 ? -2.959 -51.156 -29.516 1 85.44 333 TRP A N 1
ATOM 2519 C CA . TRP A 1 333 ? -3.812 -50.344 -28.641 1 85.44 333 TRP A CA 1
ATOM 2520 C C . TRP A 1 333 ? -3.699 -50.812 -27.203 1 85.44 333 TRP A C 1
ATOM 2522 O O . TRP A 1 333 ? -3.287 -51.938 -26.938 1 85.44 333 TRP A O 1
ATOM 2532 N N . SER A 1 334 ? -3.818 -49.906 -26.344 1 84.25 334 SER A N 1
ATOM 2533 C CA . SER A 1 334 ? -3.854 -50.219 -24.922 1 84.25 334 SER A CA 1
ATOM 2534 C C . SER A 1 334 ? -4.965 -49.469 -24.203 1 84.25 334 SER A C 1
ATOM 2536 O O . SER A 1 334 ? -5.297 -48.344 -24.578 1 84.25 334 SER A O 1
ATOM 2538 N N . PHE A 1 335 ? -5.746 -50.062 -23.375 1 85.31 335 PHE A N 1
ATOM 2539 C CA . PHE A 1 335 ? -6.734 -49.5 -22.469 1 85.31 335 PHE A CA 1
ATOM 2540 C C . PHE A 1 335 ? -6.52 -50 -21.047 1 85.31 335 PHE A C 1
ATOM 2542 O O . PHE A 1 335 ? -6.566 -51.219 -20.797 1 85.31 335 PHE A O 1
ATOM 2549 N N . ALA A 1 336 ? -6.234 -49.125 -20.172 1 84.19 336 ALA A N 1
ATOM 2550 C CA . ALA A 1 336 ? -5.832 -49.531 -18.812 1 84.19 336 ALA A CA 1
ATOM 2551 C C . ALA A 1 336 ? -6.57 -48.719 -17.766 1 84.19 336 ALA A C 1
ATOM 2553 O O . ALA A 1 336 ? -6.004 -47.781 -17.172 1 84.19 336 ALA A O 1
ATOM 2554 N N . PRO A 1 337 ? -7.848 -49.062 -17.422 1 85.5 337 PRO A N 1
ATOM 2555 C CA . PRO A 1 337 ? -8.539 -48.406 -16.312 1 85.5 337 PRO A CA 1
ATOM 2556 C C . PRO A 1 337 ? -7.969 -48.781 -14.945 1 85.5 337 PRO A C 1
ATOM 2558 O O . PRO A 1 337 ? -7.508 -49.938 -14.766 1 85.5 337 PRO A O 1
ATOM 2561 N N . SER A 1 338 ? -7.898 -47.812 -14.062 1 88.62 338 SER A N 1
ATOM 2562 C CA . SER A 1 338 ? -7.41 -48.094 -12.711 1 88.62 338 SER A CA 1
ATOM 2563 C C . SER A 1 338 ? -8.328 -47.469 -11.656 1 88.62 338 SER A C 1
ATOM 2565 O O . SER A 1 338 ? -8.859 -46.375 -11.852 1 88.62 338 SER A O 1
ATOM 2567 N N . ILE A 1 339 ? -8.633 -48.281 -10.633 1 87.75 339 ILE A N 1
ATOM 2568 C CA . ILE A 1 339 ? -9.43 -47.812 -9.508 1 87.75 339 ILE A CA 1
ATOM 2569 C C . ILE A 1 339 ? -8.594 -47.844 -8.227 1 87.75 339 ILE A C 1
ATOM 2571 O O . ILE A 1 339 ? -7.98 -48.875 -7.926 1 87.75 339 ILE A O 1
ATOM 2575 N N . THR A 1 340 ? -8.516 -46.75 -7.551 1 89.19 340 THR A N 1
ATOM 2576 C CA . THR A 1 340 ? -7.793 -46.688 -6.285 1 89.19 340 THR A CA 1
ATOM 2577 C C . THR A 1 340 ? -8.719 -46.25 -5.152 1 89.19 340 THR A C 1
ATOM 2579 O O . THR A 1 340 ? -9.383 -45.219 -5.246 1 89.19 340 THR A O 1
ATOM 2582 N N . LEU A 1 341 ? -8.789 -47.062 -4.113 1 88.75 341 LEU A N 1
ATOM 2583 C CA . LEU A 1 341 ? -9.594 -46.781 -2.938 1 88.75 341 LEU A CA 1
ATOM 2584 C C . LEU A 1 341 ? -8.742 -46.75 -1.676 1 88.75 341 LEU A C 1
ATOM 2586 O O . LEU A 1 341 ? -8.242 -47.812 -1.254 1 88.75 341 LEU A O 1
ATOM 2590 N N . PRO A 1 342 ? -8.547 -45.656 -1.123 1 86.69 342 PRO A N 1
ATOM 2591 C CA . PRO A 1 342 ? -7.824 -45.656 0.152 1 86.69 342 PRO A CA 1
ATOM 2592 C C . PRO A 1 342 ? -8.586 -46.375 1.257 1 86.69 342 PRO A C 1
ATOM 2594 O O . PRO A 1 342 ? -9.766 -46.094 1.491 1 86.69 342 PRO A O 1
ATOM 2597 N N . ILE A 1 343 ? -7.902 -47.312 1.803 1 86.5 343 ILE A N 1
ATOM 2598 C CA . ILE A 1 343 ? -8.531 -48.125 2.85 1 86.5 343 ILE A CA 1
ATOM 2599 C C . ILE A 1 343 ? -8.039 -47.656 4.219 1 86.5 343 ILE A C 1
ATOM 2601 O O . ILE A 1 343 ? -8.844 -47.312 5.09 1 86.5 343 ILE A O 1
ATOM 2605 N N . PHE A 1 344 ? -6.68 -47.75 4.438 1 87.56 344 PHE A N 1
ATOM 2606 C CA . PHE A 1 344 ? -6.086 -47.312 5.691 1 87.56 344 PHE A CA 1
ATOM 2607 C C . PHE A 1 344 ? -5.105 -46.156 5.449 1 87.56 344 PHE A C 1
ATOM 2609 O O . PHE A 1 344 ? -4.031 -46.375 4.883 1 87.56 344 PHE A O 1
ATOM 2616 N N . THR A 1 345 ? -5.484 -44.969 5.809 1 90 345 THR A N 1
ATOM 2617 C CA . THR A 1 345 ? -4.641 -43.781 5.637 1 90 345 THR A CA 1
ATOM 2618 C C . THR A 1 345 ? -4.281 -43.156 6.988 1 90 345 THR A C 1
ATOM 2620 O O . THR A 1 345 ? -3.857 -42 7.059 1 90 345 THR A O 1
ATOM 2623 N N . TRP A 1 346 ? -4.449 -43.906 8.031 1 92.12 346 TRP A N 1
ATOM 2624 C CA . TRP A 1 346 ? -4.145 -43.5 9.398 1 92.12 346 TRP A CA 1
ATOM 2625 C C . TRP A 1 346 ? -4.797 -42.156 9.719 1 92.12 346 TRP A C 1
ATOM 2627 O O . TRP A 1 346 ? -4.156 -41.281 10.297 1 92.12 346 TRP A O 1
ATOM 2637 N N . GLY A 1 347 ? -6.016 -41.875 9.133 1 91.94 347 GLY A N 1
ATOM 2638 C CA . GLY A 1 347 ? -6.805 -40.688 9.469 1 91.94 347 GLY A CA 1
ATOM 2639 C C . GLY A 1 347 ? -6.477 -39.5 8.602 1 91.94 347 GLY A C 1
ATOM 2640 O O . GLY A 1 347 ? -6.965 -38.375 8.859 1 91.94 347 GLY A O 1
ATOM 2641 N N . THR A 1 348 ? -5.641 -39.625 7.59 1 91.94 348 THR A N 1
ATOM 2642 C CA . THR A 1 348 ? -5.238 -38.5 6.75 1 91.94 348 THR A CA 1
ATOM 2643 C C . THR A 1 348 ? -6.445 -37.906 6.035 1 91.94 348 THR A C 1
ATOM 2645 O O . THR A 1 348 ? -6.633 -36.688 6.035 1 91.94 348 THR A O 1
ATOM 2648 N N . ASN A 1 349 ? -7.398 -38.719 5.43 1 91.5 349 ASN A N 1
ATOM 2649 C CA . ASN A 1 349 ? -8.57 -38.219 4.73 1 91.5 349 ASN A CA 1
ATOM 2650 C C . ASN A 1 349 ? -9.539 -37.531 5.691 1 91.5 349 ASN A C 1
ATOM 2652 O O . ASN A 1 349 ? -10.133 -36.5 5.359 1 91.5 349 ASN A O 1
ATOM 2656 N N . LYS A 1 350 ? -9.656 -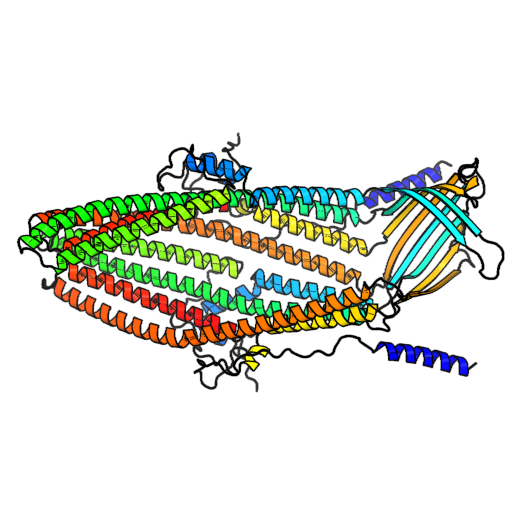38.125 6.836 1 93.69 350 LYS A N 1
ATOM 2657 C CA . LYS A 1 350 ? -10.5 -37.5 7.848 1 93.69 350 LYS A CA 1
ATOM 2658 C C . LYS A 1 350 ? -9.938 -36.156 8.289 1 93.69 350 LYS A C 1
ATOM 2660 O O . LYS A 1 350 ? -10.68 -35.188 8.438 1 93.69 350 LYS A O 1
ATOM 2665 N N . ALA A 1 351 ? -8.562 -36.094 8.539 1 94.5 351 ALA A N 1
ATOM 2666 C CA . ALA A 1 351 ? -7.91 -34.844 8.922 1 94.5 351 ALA A CA 1
ATOM 2667 C C . ALA A 1 351 ? -8.07 -33.781 7.84 1 94.5 351 ALA A C 1
ATOM 2669 O O . ALA A 1 351 ? -8.297 -32.594 8.141 1 94.5 351 ALA A O 1
ATOM 2670 N N . ASN A 1 352 ? -7.977 -34.188 6.578 1 93.62 352 ASN A N 1
ATOM 2671 C CA . ASN A 1 352 ? -8.18 -33.25 5.473 1 93.62 352 ASN A CA 1
ATOM 2672 C C . ASN A 1 352 ? -9.609 -32.719 5.438 1 93.62 352 ASN A C 1
ATOM 2674 O O . ASN A 1 352 ? -9.82 -31.531 5.211 1 93.62 352 ASN A O 1
ATOM 2678 N N . LEU A 1 353 ? -10.562 -33.562 5.57 1 94.69 353 LEU A N 1
ATOM 2679 C CA . LEU A 1 353 ? -11.961 -33.156 5.609 1 94.69 353 LEU A CA 1
ATOM 2680 C C . LEU A 1 353 ? -12.219 -32.188 6.773 1 94.69 353 LEU A C 1
ATOM 2682 O O . LEU A 1 353 ? -12.883 -31.156 6.602 1 94.69 353 LEU A O 1
ATOM 2686 N N . ASP A 1 354 ? -11.656 -32.531 7.934 1 96 354 ASP A N 1
ATOM 2687 C CA . ASP A 1 354 ? -11.82 -31.656 9.094 1 96 354 ASP A CA 1
ATOM 2688 C C . ASP A 1 354 ? -11.188 -30.297 8.852 1 96 354 ASP A C 1
ATOM 2690 O O . ASP A 1 354 ? -11.75 -29.266 9.242 1 96 354 ASP A O 1
ATOM 2694 N N . ALA A 1 355 ? -10.016 -30.281 8.258 1 96.12 355 ALA A N 1
ATOM 2695 C CA . ALA A 1 355 ? -9.367 -29.016 7.918 1 96.12 355 ALA A CA 1
ATOM 2696 C C . ALA A 1 355 ? -10.234 -28.188 6.977 1 96.12 355 ALA A C 1
ATOM 2698 O O . ALA A 1 355 ? -10.344 -26.969 7.137 1 96.12 355 ALA A O 1
ATOM 2699 N N . ALA A 1 356 ? -10.844 -28.828 5.996 1 95.75 356 ALA A N 1
ATOM 2700 C CA . ALA A 1 356 ? -11.711 -28.125 5.055 1 95.75 356 ALA A CA 1
ATOM 2701 C C . ALA A 1 356 ? -12.922 -27.531 5.762 1 95.75 356 ALA A C 1
ATOM 2703 O O . ALA A 1 356 ? -13.32 -26.391 5.477 1 95.75 356 ALA A O 1
ATOM 2704 N N . LYS A 1 357 ? -13.445 -28.281 6.617 1 96.38 357 LYS A N 1
ATOM 2705 C CA . LYS A 1 357 ? -14.578 -27.781 7.395 1 96.38 357 LYS A CA 1
ATOM 2706 C C . LYS A 1 357 ? -14.172 -26.594 8.25 1 96.38 357 LYS A C 1
ATOM 2708 O O . LYS A 1 357 ? -14.922 -25.609 8.359 1 96.38 357 LYS A O 1
ATOM 2713 N N . LEU A 1 358 ? -12.984 -26.719 8.914 1 96.56 358 LEU A N 1
ATOM 2714 C CA . LEU A 1 358 ? -12.484 -25.609 9.734 1 96.56 358 LEU A CA 1
ATOM 2715 C C . LEU A 1 358 ? -12.234 -24.375 8.891 1 96.56 358 LEU A C 1
ATOM 2717 O O . LEU A 1 358 ? -12.508 -23.25 9.328 1 96.56 358 LEU A O 1
ATOM 2721 N N . ARG A 1 359 ? -11.805 -24.547 7.711 1 96.06 359 ARG A N 1
ATOM 2722 C CA . ARG A 1 359 ? -11.602 -23.422 6.805 1 96.06 359 ARG A CA 1
ATOM 2723 C C . ARG A 1 359 ? -12.93 -22.766 6.426 1 96.06 359 ARG A C 1
ATOM 2725 O O . ARG A 1 359 ? -13.016 -21.547 6.305 1 96.06 359 ARG A O 1
ATOM 2732 N N . GLN A 1 360 ? -13.93 -23.578 6.18 1 96.06 360 GLN A N 1
ATOM 2733 C CA . GLN A 1 360 ? -15.258 -23.047 5.906 1 96.06 360 GLN A CA 1
ATOM 2734 C C . GLN A 1 360 ? -15.781 -22.234 7.09 1 96.06 360 GLN A C 1
ATOM 2736 O O . GLN A 1 360 ? -16.359 -21.172 6.906 1 96.06 360 GLN A O 1
ATOM 2741 N N . GLN A 1 361 ? -15.531 -22.688 8.328 1 95.88 361 GLN A N 1
ATOM 2742 C CA . GLN A 1 361 ? -15.93 -21.938 9.516 1 95.88 361 GLN A CA 1
ATOM 2743 C C . GLN A 1 361 ? -15.188 -20.609 9.609 1 95.88 361 GLN A C 1
ATOM 2745 O O . GLN A 1 361 ? -15.773 -19.594 9.992 1 95.88 361 GLN A O 1
ATOM 2750 N N . ALA A 1 362 ? -13.953 -20.672 9.273 1 96.44 362 ALA A N 1
ATOM 2751 C CA . ALA A 1 362 ? -13.172 -19.453 9.258 1 96.44 362 ALA A CA 1
ATOM 2752 C C . ALA A 1 362 ? -13.766 -18.438 8.281 1 96.44 362 ALA A C 1
ATOM 2754 O O . ALA A 1 362 ? -13.797 -17.234 8.562 1 96.44 362 ALA A O 1
ATOM 2755 N N . GLN A 1 363 ? -14.258 -18.938 7.145 1 96.25 363 GLN A N 1
ATOM 2756 C CA . GLN A 1 363 ? -14.844 -18.031 6.156 1 96.25 363 GLN A CA 1
ATOM 2757 C C . GLN A 1 363 ? -16.203 -17.516 6.625 1 96.25 363 GLN A C 1
ATOM 2759 O O . GLN A 1 363 ? -16.594 -16.391 6.27 1 96.25 363 GLN A O 1
ATOM 2764 N N . ILE A 1 364 ? -16.906 -18.297 7.445 1 95.38 364 ILE A N 1
ATOM 2765 C CA . ILE A 1 364 ? -18.125 -17.797 8.07 1 95.38 364 ILE A CA 1
ATOM 2766 C C . ILE A 1 364 ? -17.781 -16.594 8.961 1 95.38 364 ILE A C 1
ATOM 2768 O O . ILE A 1 364 ? -18.453 -15.562 8.898 1 95.38 364 ILE A O 1
ATOM 2772 N N . VAL A 1 365 ? -16.719 -16.703 9.766 1 95.75 365 VAL A N 1
ATOM 2773 C CA . VAL A 1 365 ? -16.297 -15.625 10.648 1 95.75 365 VAL A CA 1
ATOM 2774 C C . VAL A 1 365 ? -15.875 -14.406 9.82 1 95.75 365 VAL A C 1
ATOM 2776 O O . VAL A 1 365 ? -16.188 -13.273 10.164 1 95.75 365 VAL A O 1
ATOM 2779 N N . ALA A 1 366 ? -15.219 -14.656 8.742 1 95.12 366 ALA A N 1
ATOM 2780 C CA . ALA A 1 366 ? -14.797 -13.57 7.859 1 95.12 366 ALA A CA 1
ATOM 2781 C C . ALA A 1 366 ? -16.016 -12.852 7.262 1 95.12 366 ALA A C 1
ATOM 2783 O O . ALA A 1 366 ? -16 -11.625 7.125 1 95.12 366 ALA A O 1
ATOM 2784 N N . TYR A 1 367 ? -17.016 -13.617 6.852 1 94.81 367 TYR A N 1
ATOM 2785 C CA . TYR A 1 367 ? -18.266 -13.047 6.348 1 94.81 367 TYR A CA 1
ATOM 2786 C C . TYR A 1 367 ? -18.938 -12.188 7.41 1 94.81 367 TYR A C 1
ATOM 2788 O O . TYR A 1 367 ? -19.344 -11.055 7.137 1 94.81 367 TYR A O 1
ATOM 2796 N N . GLU A 1 368 ? -19 -12.672 8.617 1 93.56 368 GLU A N 1
ATOM 2797 C CA . GLU A 1 368 ? -19.562 -11.914 9.734 1 93.56 368 GLU A CA 1
ATOM 2798 C C . GLU A 1 368 ? -18.797 -10.617 9.969 1 93.56 368 GLU A C 1
ATOM 2800 O O . GLU A 1 368 ? -19.406 -9.562 10.188 1 93.56 368 GLU A O 1
ATOM 2805 N N . SER A 1 369 ? -17.547 -10.719 9.922 1 94.69 369 SER A N 1
ATOM 2806 C CA . SER A 1 369 ? -16.719 -9.539 10.102 1 94.69 369 SER A CA 1
ATOM 2807 C C . SER A 1 369 ? -16.969 -8.5 9.016 1 94.69 369 SER A C 1
ATOM 2809 O O . SER A 1 369 ? -17.047 -7.305 9.289 1 94.69 369 SER A O 1
ATOM 2811 N N . ALA A 1 370 ? -17.094 -8.922 7.781 1 94.44 370 ALA A N 1
ATOM 2812 C CA . ALA A 1 370 ? -17.359 -8.016 6.668 1 94.44 370 ALA A CA 1
ATOM 2813 C C . ALA A 1 370 ? -18.703 -7.305 6.852 1 94.44 370 ALA A C 1
ATOM 2815 O O . ALA A 1 370 ? -18.797 -6.098 6.617 1 94.44 370 ALA A O 1
ATOM 2816 N N . VAL A 1 371 ? -19.641 -8.07 7.305 1 93.25 371 VAL A N 1
ATOM 2817 C CA . VAL A 1 371 ? -20.969 -7.512 7.535 1 93.25 371 VAL A CA 1
ATOM 2818 C C . VAL A 1 371 ? -20.906 -6.48 8.656 1 93.25 371 VAL A C 1
ATOM 2820 O O . VAL A 1 371 ? -21.406 -5.363 8.516 1 93.25 371 VAL A O 1
ATOM 2823 N N . GLN A 1 372 ? -20.266 -6.828 9.766 1 92.25 372 GLN A N 1
ATOM 2824 C CA . GLN A 1 372 ? -20.156 -5.922 10.906 1 92.25 372 GLN A CA 1
ATOM 2825 C C . GLN A 1 372 ? -19.406 -4.648 10.523 1 92.25 372 GLN A C 1
ATOM 2827 O O . GLN A 1 372 ? -19.797 -3.551 10.93 1 92.25 372 GLN A O 1
ATOM 2832 N N . SER A 1 373 ? -18.391 -4.812 9.789 1 93.06 373 SER A N 1
ATOM 2833 C CA . SER A 1 373 ? -17.625 -3.652 9.359 1 93.06 373 SER A CA 1
ATOM 2834 C C . SER A 1 373 ? -18.453 -2.75 8.445 1 93.06 373 SER A C 1
ATOM 2836 O O . SER A 1 373 ? -18.375 -1.523 8.547 1 93.06 373 SER A O 1
ATOM 2838 N N . ALA A 1 374 ? -19.156 -3.352 7.535 1 92.94 374 ALA A N 1
ATOM 2839 C CA . ALA A 1 374 ? -20.016 -2.578 6.652 1 92.94 374 ALA A CA 1
ATOM 2840 C C . ALA A 1 374 ? -21.062 -1.802 7.445 1 92.94 374 ALA A C 1
ATOM 2842 O O . ALA A 1 374 ? -21.328 -0.631 7.164 1 92.94 374 ALA A O 1
ATOM 2843 N N . PHE A 1 375 ? -21.625 -2.375 8.461 1 91.06 375 PHE A N 1
ATOM 2844 C CA . PHE A 1 375 ? -22.609 -1.725 9.32 1 91.06 375 PHE A CA 1
ATOM 2845 C C . PHE A 1 375 ? -21.984 -0.564 10.078 1 91.06 375 PHE A C 1
ATOM 2847 O O . PHE A 1 375 ? -22.578 0.505 10.203 1 91.06 375 PHE A O 1
ATOM 2854 N N . GLN A 1 376 ? -20.812 -0.819 10.562 1 92 376 GLN A N 1
ATOM 2855 C CA . GLN A 1 376 ? -20.094 0.239 11.266 1 92 376 GLN A CA 1
ATOM 2856 C C . GLN A 1 376 ? -19.859 1.438 10.352 1 92 376 GLN A C 1
ATOM 2858 O O . GLN A 1 376 ? -20 2.586 10.781 1 92 376 GLN A O 1
ATOM 2863 N N . ASP A 1 377 ? -19.484 1.169 9.133 1 93.38 377 ASP A N 1
ATOM 2864 C CA . ASP A 1 377 ? -19.234 2.244 8.18 1 93.38 377 ASP A CA 1
ATOM 2865 C C . ASP A 1 377 ? -20.469 3.121 8.008 1 93.38 377 ASP A C 1
ATOM 2867 O O . ASP A 1 377 ? -20.375 4.348 8.078 1 93.38 377 ASP A O 1
ATOM 2871 N N . VAL A 1 378 ? -21.594 2.494 7.797 1 92.19 378 VAL A N 1
ATOM 2872 C CA . VAL A 1 378 ? -22.844 3.217 7.578 1 92.19 378 VAL A CA 1
ATOM 2873 C C . VAL A 1 378 ? -23.25 3.943 8.859 1 92.19 378 VAL A C 1
ATOM 2875 O O . VAL A 1 378 ? -23.594 5.129 8.828 1 92.19 378 VAL A O 1
ATOM 2878 N N . ALA A 1 379 ? -23.156 3.254 9.984 1 91.25 379 ALA A N 1
ATOM 2879 C CA . ALA A 1 379 ? -23.531 3.842 11.266 1 91.25 379 ALA A CA 1
ATOM 2880 C C . ALA A 1 379 ? -22.672 5.062 11.586 1 91.25 379 ALA A C 1
ATOM 2882 O O . ALA A 1 379 ? -23.172 6.086 12.047 1 91.25 379 ALA A O 1
ATOM 2883 N N . ASN A 1 380 ? -21.391 4.938 11.367 1 92.12 380 ASN A N 1
ATOM 2884 C CA . ASN A 1 380 ? -20.484 6.059 11.594 1 92.12 380 ASN A CA 1
ATOM 2885 C C . ASN A 1 380 ? -20.844 7.258 10.719 1 92.12 380 ASN A C 1
ATOM 2887 O O . ASN A 1 380 ? -20.891 8.391 11.195 1 92.12 380 ASN A O 1
ATOM 2891 N N . ALA A 1 381 ? -21.094 7.039 9.453 1 92.94 381 ALA A N 1
ATOM 2892 C CA . ALA A 1 381 ? -21.406 8.117 8.523 1 92.94 381 ALA A CA 1
ATOM 2893 C C . ALA A 1 381 ? -22.719 8.797 8.891 1 92.94 381 ALA A C 1
ATOM 2895 O O . ALA A 1 381 ? -22.828 10.023 8.812 1 92.94 381 ALA A O 1
ATOM 2896 N N . LEU A 1 382 ? -23.672 8.023 9.312 1 91.31 382 LEU A N 1
ATOM 2897 C CA . LEU A 1 382 ? -24.969 8.562 9.695 1 91.31 382 LEU A CA 1
ATOM 2898 C C . LEU A 1 382 ? -24.859 9.367 10.992 1 91.31 382 LEU A C 1
ATOM 2900 O O . LEU A 1 382 ? -25.422 10.461 11.094 1 91.31 382 LEU A O 1
ATOM 2904 N N . ALA A 1 383 ? -24.141 8.797 11.93 1 91.12 383 ALA A N 1
ATOM 2905 C CA . ALA A 1 383 ? -23.953 9.508 13.188 1 91.12 383 ALA A CA 1
ATOM 2906 C C . ALA A 1 383 ? -23.219 10.828 12.969 1 91.12 383 ALA A C 1
ATOM 2908 O O . ALA A 1 383 ? -23.531 11.844 13.586 1 91.12 383 ALA A O 1
ATOM 2909 N N . ALA A 1 384 ? -22.297 10.789 12.109 1 93.38 384 ALA A N 1
ATOM 2910 C CA . ALA A 1 384 ? -21.516 11.984 11.812 1 93.38 384 ALA A CA 1
ATOM 2911 C C . ALA A 1 384 ? -22.359 13.031 11.102 1 93.38 384 ALA A C 1
ATOM 2913 O O . ALA A 1 384 ? -22.219 14.227 11.359 1 93.38 384 ALA A O 1
ATOM 2914 N N . ARG A 1 385 ? -23.266 12.617 10.25 1 91.12 385 ARG A N 1
ATOM 2915 C CA . ARG A 1 385 ? -24.062 13.539 9.445 1 91.12 385 ARG A CA 1
ATOM 2916 C C . ARG A 1 385 ? -24.797 14.555 10.32 1 91.12 385 ARG A C 1
ATOM 2918 O O . ARG A 1 385 ? -24.641 15.766 10.133 1 91.12 385 ARG A O 1
ATOM 2925 N N . GLU A 1 386 ? -25.484 14.102 11.258 1 86.25 386 GLU A N 1
ATOM 2926 C CA . GLU A 1 386 ? -26.266 14.977 12.117 1 86.25 386 GLU A CA 1
ATOM 2927 C C . GLU A 1 386 ? -25.375 15.898 12.938 1 86.25 386 GLU A C 1
ATOM 2929 O O . GLU A 1 386 ? -25.641 17.094 13.031 1 86.25 386 GLU A O 1
ATOM 2934 N N . GLN A 1 387 ? -24.312 15.32 13.461 1 92.81 387 GLN A N 1
ATOM 2935 C CA . GLN A 1 387 ? -23.438 16.094 14.328 1 92.81 387 GLN A CA 1
ATOM 2936 C C . GLN A 1 387 ? -22.625 17.109 13.523 1 92.81 387 GLN A C 1
ATOM 2938 O O . GLN A 1 387 ? -22.359 18.219 13.992 1 92.81 387 GLN A O 1
ATOM 2943 N N . LEU A 1 388 ? -22.266 16.766 12.328 1 93.75 388 LEU A N 1
ATOM 2944 C CA . LEU A 1 388 ? -21.516 17.672 11.477 1 93.75 388 LEU A CA 1
ATOM 2945 C C . LEU A 1 388 ? -22.375 18.828 11.016 1 93.75 388 LEU A C 1
ATOM 2947 O O . LEU A 1 388 ? -21.906 19.969 10.914 1 93.75 388 LEU A O 1
ATOM 2951 N N . ASP A 1 389 ? -23.641 18.578 10.797 1 90.44 389 ASP A N 1
ATOM 2952 C CA . ASP A 1 389 ? -24.562 19.641 10.438 1 90.44 389 ASP A CA 1
ATOM 2953 C C . ASP A 1 389 ? -24.719 20.641 11.578 1 90.44 389 ASP A C 1
ATOM 2955 O O . ASP A 1 389 ? -24.672 21.859 11.359 1 90.44 389 ASP A O 1
ATOM 2959 N N . LYS A 1 390 ? -24.859 20.109 12.766 1 92.25 390 LYS A N 1
ATOM 2960 C CA . LYS A 1 390 ? -24.984 20.969 13.938 1 92.25 390 LYS A CA 1
ATOM 2961 C C . LYS A 1 390 ? -23.719 21.781 14.172 1 92.25 390 LYS A C 1
ATOM 2963 O O . LYS A 1 390 ? -23.781 22.984 14.445 1 92.25 390 LYS A O 1
ATOM 2968 N N . ALA A 1 391 ? -22.625 21.078 14.008 1 94.06 391 ALA A N 1
ATOM 2969 C CA . ALA A 1 391 ? -21.344 21.75 14.188 1 94.06 391 ALA A CA 1
ATOM 2970 C C . ALA A 1 391 ? -21.156 22.844 13.148 1 94.06 391 ALA A C 1
ATOM 2972 O O . ALA A 1 391 ? -20.719 23.953 13.477 1 94.06 391 ALA A O 1
ATOM 2973 N N . TYR A 1 392 ? -21.5 22.578 11.938 1 93.62 392 TYR A N 1
ATOM 2974 C CA . TYR A 1 392 ? -21.344 23.547 10.859 1 93.62 392 TYR A CA 1
ATOM 2975 C C . TYR A 1 392 ? -22.219 24.781 11.094 1 93.62 392 TYR A C 1
ATOM 2977 O O . TYR A 1 392 ? -21.781 25.906 10.914 1 93.62 392 TYR A O 1
ATOM 2985 N N . ALA A 1 393 ? -23.375 24.578 11.555 1 92.38 393 ALA A N 1
ATOM 2986 C CA . ALA A 1 393 ? -24.297 25.672 11.836 1 92.38 393 ALA A CA 1
ATOM 2987 C C . ALA A 1 393 ? -23.781 26.547 12.977 1 92.38 393 ALA A C 1
ATOM 2989 O O . ALA A 1 393 ? -23.812 27.781 12.891 1 92.38 393 ALA A O 1
ATOM 2990 N N . ALA A 1 394 ? -23.281 25.859 13.969 1 95.56 394 ALA A N 1
ATOM 2991 C CA . ALA A 1 394 ? -22.75 26.594 15.117 1 95.56 394 ALA A CA 1
ATOM 2992 C C . ALA A 1 394 ? -21.516 27.391 14.734 1 95.56 394 ALA A C 1
ATOM 2994 O O . ALA A 1 394 ? -21.375 28.547 15.133 1 95.56 394 ALA A O 1
ATOM 2995 N N . LEU A 1 395 ? -20.688 26.797 13.914 1 95.88 395 LEU A N 1
ATOM 2996 C CA . LEU A 1 395 ? -19.453 27.453 13.5 1 95.88 395 LEU A CA 1
ATOM 2997 C C . LEU A 1 395 ? -19.75 28.625 12.562 1 95.88 395 LEU A C 1
ATOM 2999 O O . LEU A 1 395 ? -19.062 29.641 12.602 1 95.88 395 LEU A O 1
ATOM 3003 N N . ASN A 1 396 ? -20.734 28.516 11.781 1 94.62 396 ASN A N 1
ATOM 3004 C CA . ASN A 1 396 ? -21.141 29.625 10.922 1 94.62 396 ASN A CA 1
ATOM 3005 C C . ASN A 1 396 ? -21.656 30.812 11.734 1 94.62 396 ASN A C 1
ATOM 3007 O O . ASN A 1 396 ? -21.328 31.953 11.43 1 94.62 396 ASN A O 1
ATOM 3011 N N . LYS A 1 397 ? -22.453 30.469 12.742 1 95.44 397 LYS A N 1
ATOM 3012 C CA . LYS A 1 397 ? -22.938 31.531 13.625 1 95.44 397 LYS A CA 1
ATOM 3013 C C . LYS A 1 397 ? -21.797 32.188 14.367 1 95.44 397 LYS A C 1
ATOM 3015 O O . LYS A 1 397 ? -21.766 33.406 14.516 1 95.44 397 LYS A O 1
ATOM 3020 N N . GLN A 1 398 ? -20.859 31.375 14.805 1 95.88 398 GLN A N 1
ATOM 3021 C CA . GLN A 1 398 ? -19.672 31.891 15.477 1 95.88 398 GLN A CA 1
ATOM 3022 C C . GLN A 1 398 ? -18.875 32.812 14.562 1 95.88 398 GLN A C 1
ATOM 3024 O O . GLN A 1 398 ? -18.453 33.875 14.969 1 95.88 398 GLN A O 1
ATOM 3029 N N . SER A 1 399 ? -18.688 32.438 13.344 1 96.25 399 SER A N 1
ATOM 3030 C CA . SER A 1 399 ? -17.922 33.188 12.375 1 96.25 399 SER A CA 1
ATOM 3031 C C . SER A 1 399 ? -18.594 34.531 12.086 1 96.25 399 SER A C 1
ATOM 3033 O O . SER A 1 399 ? -17.922 35.562 12.023 1 96.25 399 SER A O 1
ATOM 3035 N N . ARG A 1 400 ? -19.844 34.562 12.016 1 95.5 400 ARG A N 1
ATOM 3036 C CA . ARG A 1 400 ? -20.578 35.781 11.781 1 95.5 400 ARG A CA 1
ATOM 3037 C C . ARG A 1 400 ? -20.453 36.719 12.977 1 95.5 400 ARG A C 1
ATOM 3039 O O . ARG A 1 400 ? -20.266 37.938 12.797 1 95.5 400 ARG A O 1
ATOM 3046 N N . ALA A 1 401 ? -20.578 36.125 14.148 1 96.06 401 ALA A N 1
ATOM 3047 C CA . ALA A 1 401 ? -20.469 36.938 15.359 1 96.06 401 ALA A CA 1
ATOM 3048 C C . ALA A 1 401 ? -19.078 37.562 15.469 1 96.06 401 ALA A C 1
ATOM 3050 O O . ALA A 1 401 ? -18.969 38.781 15.766 1 96.06 401 ALA A O 1
ATOM 3051 N N . TYR A 1 402 ? -18.078 36.844 15.172 1 94.56 402 TYR A N 1
ATOM 3052 C CA . TYR A 1 402 ? -16.719 37.344 15.289 1 94.56 402 TYR A CA 1
ATOM 3053 C C . TYR A 1 402 ? -16.406 38.344 14.164 1 94.56 402 TYR A C 1
ATOM 3055 O O . TYR A 1 402 ? -15.641 39.281 14.359 1 94.56 402 TYR A O 1
ATOM 3063 N N . LYS A 1 403 ? -16.953 38.156 13.016 1 94.62 403 LYS A N 1
ATOM 3064 C CA . LYS A 1 403 ? -16.812 39.125 11.93 1 94.62 403 LYS A CA 1
ATOM 3065 C C . LYS A 1 403 ? -17.422 40.469 12.305 1 94.62 403 LYS A C 1
ATOM 3067 O O . LYS A 1 403 ? -16.844 41.531 12.031 1 94.62 403 LYS A O 1
ATOM 3072 N N . GLU A 1 404 ? -18.594 40.375 12.93 1 94.56 404 GLU A N 1
ATOM 3073 C CA . GLU A 1 404 ? -19.25 41.594 13.391 1 94.56 404 GLU A CA 1
ATOM 3074 C C . GLU A 1 404 ? -18.469 42.281 14.516 1 94.56 404 GLU A C 1
ATOM 3076 O O . GLU A 1 404 ? -18.328 43.5 14.539 1 94.56 404 GLU A O 1
ATOM 3081 N N . ALA A 1 405 ? -17.984 41.438 15.414 1 93.75 405 ALA A N 1
ATOM 3082 C CA . ALA A 1 405 ? -17.156 41.969 16.484 1 93.75 405 ALA A CA 1
ATOM 3083 C C . ALA A 1 405 ? -15.922 42.688 15.922 1 93.75 405 ALA A C 1
ATOM 3085 O O . ALA A 1 405 ? -15.539 43.75 16.391 1 93.75 405 ALA A O 1
ATOM 3086 N N . LEU A 1 406 ? -15.273 42.125 14.93 1 93.94 406 LEU A N 1
ATOM 3087 C CA . LEU A 1 406 ? -14.102 42.719 14.297 1 93.94 406 LEU A CA 1
ATOM 3088 C C . LEU A 1 406 ? -14.461 44.031 13.641 1 93.94 406 LEU A C 1
ATOM 3090 O O . LEU A 1 406 ? -13.711 45 13.75 1 93.94 406 LEU A O 1
ATOM 3094 N N . ARG A 1 407 ? -15.586 44.094 12.961 1 93.88 407 ARG A N 1
ATOM 3095 C CA . ARG A 1 407 ? -16.047 45.344 12.336 1 93.88 407 ARG A CA 1
ATOM 3096 C C . ARG A 1 407 ? -16.234 46.438 13.375 1 93.88 407 ARG A C 1
ATOM 3098 O O . ARG A 1 407 ? -15.75 47.562 13.188 1 93.88 407 ARG A O 1
ATOM 3105 N N . LEU A 1 408 ? -16.875 46.156 14.531 1 93.25 408 LEU A N 1
ATOM 3106 C CA . LEU A 1 408 ? -17.172 47.125 15.578 1 93.25 408 LEU A CA 1
ATOM 3107 C C . LEU A 1 408 ? -15.883 47.594 16.266 1 93.25 408 LEU A C 1
ATOM 3109 O O . LEU A 1 408 ? -15.688 48.781 16.484 1 93.25 408 LEU A O 1
ATOM 3113 N N . VAL A 1 409 ? -15.07 46.562 16.531 1 92.44 409 VAL A N 1
ATOM 3114 C CA . VAL A 1 409 ? -13.812 46.906 17.203 1 92.44 409 VAL A CA 1
ATOM 3115 C C . VAL A 1 409 ? -12.945 47.75 16.25 1 92.44 409 VAL A C 1
ATOM 3117 O O . VAL A 1 409 ? -12.234 48.656 16.688 1 92.44 409 VAL A O 1
ATOM 3120 N N . GLY A 1 410 ? -12.992 47.469 14.984 1 90.06 410 GLY A N 1
ATOM 3121 C CA . GLY A 1 410 ? -12.266 48.25 13.992 1 90.06 410 GLY A CA 1
ATOM 3122 C C . GLY A 1 410 ? -12.688 49.688 13.938 1 90.06 410 GLY A C 1
ATOM 3123 O O . GLY A 1 410 ? -11.852 50.594 13.867 1 90.06 410 GLY A O 1
ATOM 3124 N N . LEU A 1 411 ? -13.961 49.938 14.055 1 90.94 411 LEU A N 1
ATOM 3125 C CA . LEU A 1 411 ? -14.492 51.281 14.07 1 90.94 411 LEU A CA 1
ATOM 3126 C C . LEU A 1 411 ? -14.062 52.031 15.328 1 90.94 411 LEU A C 1
ATOM 3128 O O . LEU A 1 411 ? -13.672 53.188 15.258 1 90.94 411 LEU A O 1
ATOM 3132 N N . ARG A 1 412 ? -14.094 51.375 16.422 1 90.69 412 ARG A N 1
ATOM 3133 C CA . ARG A 1 412 ? -13.695 51.969 17.688 1 90.69 412 ARG A CA 1
ATOM 3134 C C . ARG A 1 412 ? -12.211 52.312 17.703 1 90.69 412 ARG A C 1
ATOM 3136 O O . ARG A 1 412 ? -11.789 53.312 18.234 1 90.69 412 ARG A O 1
ATOM 3143 N N . TYR A 1 413 ? -11.5 51.438 17.156 1 88.94 413 TYR A N 1
ATOM 3144 C CA . TYR A 1 413 ? -10.062 51.625 17.094 1 88.94 413 TYR A CA 1
ATOM 3145 C C . TYR A 1 413 ? -9.703 52.812 16.219 1 88.94 413 TYR A C 1
ATOM 3147 O O . TYR A 1 413 ? -8.859 53.625 16.594 1 88.94 413 TYR A O 1
ATOM 3155 N N . LYS A 1 414 ? -10.344 52.906 15.094 1 86 414 LYS A N 1
ATOM 3156 C CA . LYS A 1 414 ? -10.125 54.031 14.164 1 86 414 LYS A CA 1
ATOM 3157 C C . LYS A 1 414 ? -10.438 55.375 14.82 1 86 414 LYS A C 1
ATOM 3159 O O . LYS A 1 414 ? -9.789 56.375 14.523 1 86 414 LYS A O 1
ATOM 3164 N N . HIS A 1 415 ? -11.367 55.344 15.773 1 86.56 415 HIS A N 1
ATOM 3165 C CA . HIS A 1 415 ? -11.789 56.562 16.422 1 86.56 415 HIS A CA 1
ATOM 3166 C C . HIS A 1 415 ? -11.125 56.719 17.781 1 86.56 415 HIS A C 1
ATOM 3168 O O . HIS A 1 415 ? -11.5 57.625 18.562 1 86.56 415 HIS A O 1
ATOM 3174 N N . GLY A 1 416 ? -10.219 55.875 18.078 1 82.38 416 GLY A N 1
ATOM 3175 C CA . GLY A 1 416 ? -9.391 56.031 19.266 1 82.38 416 GLY A CA 1
ATOM 3176 C C . GLY A 1 416 ? -10.078 55.531 20.531 1 82.38 416 GLY A C 1
ATOM 3177 O O . GLY A 1 416 ? -9.617 55.844 21.641 1 82.38 416 GLY A O 1
ATOM 3178 N N . VAL A 1 417 ? -11.094 54.781 20.453 1 83.5 417 VAL A N 1
ATOM 3179 C CA . VAL A 1 417 ? -11.883 54.375 21.594 1 83.5 417 VAL A CA 1
ATOM 3180 C C . VAL A 1 417 ? -11.367 53 22.094 1 83.5 417 VAL A C 1
ATOM 3182 O O . VAL A 1 417 ? -11.328 52.75 23.312 1 83.5 417 VAL A O 1
ATOM 3185 N N . SER A 1 418 ? -10.992 52.125 21.188 1 83.25 418 SER A N 1
ATOM 3186 C CA . SER A 1 418 ? -10.508 50.812 21.562 1 83.25 418 SER A CA 1
ATOM 3187 C C . SER A 1 418 ? -8.992 50.719 21.438 1 83.25 418 SER A C 1
ATOM 3189 O O . SER A 1 418 ? -8.383 51.406 20.609 1 83.25 418 SER A O 1
ATOM 3191 N N . GLY A 1 419 ? -8.445 49.875 22.328 1 81.25 419 GLY A N 1
ATOM 3192 C CA . GLY A 1 419 ? -7.008 49.656 22.328 1 81.25 419 GLY A CA 1
ATOM 3193 C C . GLY A 1 419 ? -6.551 48.656 21.266 1 81.25 419 GLY A C 1
ATOM 3194 O O . GLY A 1 419 ? -7.375 48 20.625 1 81.25 419 GLY A O 1
ATOM 3195 N N . ALA A 1 420 ? -5.273 48.656 21.078 1 81.12 420 ALA A N 1
ATOM 3196 C CA . ALA A 1 420 ? -4.645 47.781 20.078 1 81.12 420 ALA A CA 1
ATOM 3197 C C . ALA A 1 420 ? -4.871 46.312 20.406 1 81.12 420 ALA A C 1
ATOM 3199 O O . ALA A 1 420 ? -5.055 45.5 19.5 1 81.12 420 ALA A O 1
ATOM 3200 N N . LEU A 1 421 ? -4.941 46 21.625 1 79.88 421 LEU A N 1
ATOM 3201 C CA . LEU A 1 421 ? -5.121 44.625 22.031 1 79.88 421 LEU A CA 1
ATOM 3202 C C . LEU A 1 421 ? -6.52 44.125 21.688 1 79.88 421 LEU A C 1
ATOM 3204 O O . LEU A 1 421 ? -6.695 42.938 21.359 1 79.88 421 LEU A O 1
ATOM 3208 N N . ASP A 1 422 ? -7.465 45 21.828 1 86.38 422 ASP A N 1
ATOM 3209 C CA . ASP A 1 422 ? -8.828 44.625 21.453 1 86.38 422 ASP A CA 1
ATOM 3210 C C . ASP A 1 422 ? -8.93 44.312 19.969 1 86.38 422 ASP A C 1
ATOM 3212 O O . ASP A 1 422 ? -9.594 43.344 19.594 1 86.38 422 ASP A O 1
ATOM 3216 N N . LEU A 1 423 ? -8.297 45.094 19.188 1 87.19 423 LEU A N 1
ATOM 3217 C CA . LEU A 1 423 ? -8.305 44.875 17.75 1 87.19 423 LEU A CA 1
ATOM 3218 C C . LEU A 1 423 ? -7.582 43.562 17.391 1 87.19 423 LEU A C 1
ATOM 3220 O O . LEU A 1 423 ? -8.07 42.781 16.562 1 87.19 423 LEU A O 1
ATOM 3224 N N . LEU A 1 424 ? -6.461 43.375 18.047 1 86.31 424 LEU A N 1
ATOM 3225 C CA . LEU A 1 424 ? -5.684 42.156 17.812 1 86.31 424 LEU A CA 1
ATOM 3226 C C . LEU A 1 424 ? -6.508 40.906 18.109 1 86.31 424 LEU A C 1
ATOM 3228 O O . LEU A 1 424 ? -6.512 39.969 17.344 1 86.31 424 LEU A O 1
ATOM 3232 N N . ASP A 1 425 ? -7.125 40.875 19.141 1 86.94 425 ASP A N 1
ATOM 3233 C CA . ASP A 1 425 ? -7.953 39.75 19.562 1 86.94 425 ASP A CA 1
ATOM 3234 C C . ASP A 1 425 ? -9.102 39.531 18.578 1 86.94 425 ASP A C 1
ATOM 3236 O O . ASP A 1 425 ? -9.391 38.375 18.234 1 86.94 425 ASP A O 1
ATOM 3240 N N . ALA A 1 426 ? -9.711 40.625 18.25 1 90.75 426 ALA A N 1
ATOM 3241 C CA . ALA A 1 426 ? -10.812 40.5 17.297 1 90.75 426 ALA A CA 1
ATOM 3242 C C . ALA A 1 426 ? -10.344 39.938 15.961 1 90.75 426 ALA A C 1
ATOM 3244 O O . ALA A 1 426 ? -11.031 39.125 15.352 1 90.75 426 ALA A O 1
ATOM 3245 N N . GLU A 1 427 ? -9.18 40.375 15.523 1 91.44 427 GLU A N 1
ATOM 3246 C CA . GLU A 1 427 ? -8.609 39.906 14.273 1 91.44 427 GLU A CA 1
ATOM 3247 C C . GLU A 1 427 ? -8.281 38.406 14.352 1 91.44 427 GLU A C 1
ATOM 3249 O O . GLU A 1 427 ? -8.617 37.656 13.445 1 91.44 427 GLU A O 1
ATOM 3254 N N . ARG A 1 428 ? -7.695 38.031 15.375 1 89.88 428 ARG A N 1
ATOM 3255 C CA . ARG A 1 428 ? -7.328 36.625 15.562 1 89.88 428 ARG A CA 1
ATOM 3256 C C . ARG A 1 428 ? -8.562 35.75 15.648 1 89.88 428 ARG A C 1
ATOM 3258 O O . ARG A 1 428 ? -8.617 34.688 15.023 1 89.88 428 ARG A O 1
ATOM 3265 N N . SER A 1 429 ? -9.492 36.188 16.422 1 90.75 429 SER A N 1
ATOM 3266 C CA . SER A 1 429 ? -10.703 35.406 16.625 1 90.75 429 SER A CA 1
ATOM 3267 C C . SER A 1 429 ? -11.492 35.25 15.328 1 90.75 429 SER A C 1
ATOM 3269 O O . SER A 1 429 ? -11.984 34.156 15.023 1 90.75 429 SER A O 1
ATOM 3271 N N . SER A 1 430 ? -11.625 36.344 14.578 1 94.25 430 SER A N 1
ATOM 3272 C CA . SER A 1 430 ? -12.344 36.281 13.305 1 94.25 430 SER A CA 1
ATOM 3273 C C . SER A 1 430 ? -11.672 35.344 12.328 1 94.25 430 SER A C 1
ATOM 3275 O O . SER A 1 430 ? -12.328 34.5 11.695 1 94.25 430 SER A O 1
ATOM 3277 N N . TYR A 1 431 ? -10.375 35.406 12.219 1 94.62 431 TYR A N 1
ATOM 3278 C CA . TYR A 1 431 ? -9.609 34.562 11.312 1 94.62 431 TYR A CA 1
ATOM 3279 C C . TYR A 1 431 ? -9.727 33.094 11.719 1 94.62 431 TYR A C 1
ATOM 3281 O O . TYR A 1 431 ? -9.961 32.219 10.875 1 94.62 431 TYR A O 1
ATOM 3289 N N . SER A 1 432 ? -9.586 32.781 12.953 1 94 432 SER A N 1
ATOM 3290 C CA . SER A 1 432 ? -9.688 31.422 13.469 1 94 432 SER A CA 1
ATOM 3291 C C . SER A 1 432 ? -11.07 30.828 13.219 1 94 432 SER A C 1
ATOM 3293 O O . SER A 1 432 ? -11.195 29.656 12.859 1 94 432 SER A O 1
ATOM 3295 N N . ALA A 1 433 ? -12.07 31.656 13.422 1 94.44 433 ALA A N 1
ATOM 3296 C CA . ALA A 1 433 ? -13.445 31.203 13.234 1 94.44 433 ALA A CA 1
ATOM 3297 C C . ALA A 1 433 ? -13.719 30.891 11.766 1 94.44 433 ALA A C 1
ATOM 3299 O O . ALA A 1 433 ? -14.383 29.891 11.453 1 94.44 433 ALA A O 1
ATOM 3300 N N . GLU A 1 434 ? -13.234 31.703 10.875 1 95 434 GLU A N 1
ATOM 3301 C CA . GLU A 1 434 ? -13.414 31.438 9.453 1 95 434 GLU A CA 1
ATOM 3302 C C . GLU A 1 434 ? -12.703 30.156 9.031 1 95 434 GLU A C 1
ATOM 3304 O O . GLU A 1 434 ? -13.211 29.406 8.211 1 95 434 GLU A O 1
ATOM 3309 N N . GLY A 1 435 ? -11.562 29.938 9.547 1 96.12 435 GLY A N 1
ATOM 3310 C CA . GLY A 1 435 ? -10.844 28.703 9.305 1 96.12 435 GLY A CA 1
ATOM 3311 C C . GLY A 1 435 ? -11.594 27.469 9.789 1 96.12 435 GLY A C 1
ATOM 3312 O O . GLY A 1 435 ? -11.578 26.422 9.133 1 96.12 435 GLY A O 1
ATOM 3313 N N . ALA A 1 436 ? -12.211 27.594 10.891 1 94.12 436 ALA A N 1
ATOM 3314 C CA . ALA A 1 436 ? -12.977 26.5 11.469 1 94.12 436 ALA A CA 1
ATOM 3315 C C . ALA A 1 436 ? -14.156 26.125 10.578 1 94.12 436 ALA A C 1
ATOM 3317 O O . ALA A 1 436 ? -14.484 24.938 10.43 1 94.12 436 ALA A O 1
ATOM 3318 N N . VAL A 1 437 ? -14.789 27.141 10.023 1 96 437 VAL A N 1
ATOM 3319 C CA . VAL A 1 437 ? -15.891 26.891 9.102 1 96 437 VAL A CA 1
ATOM 3320 C C . VAL A 1 437 ? -15.383 26.125 7.883 1 96 437 VAL A C 1
ATOM 3322 O O . VAL A 1 437 ? -16.016 25.141 7.457 1 96 437 VAL A O 1
ATOM 3325 N N . LEU A 1 438 ? -14.273 26.547 7.324 1 96.38 438 LEU A N 1
ATOM 3326 C CA . LEU A 1 438 ? -13.695 25.875 6.16 1 96.38 438 LEU A CA 1
ATOM 3327 C C . LEU A 1 438 ? -13.352 24.422 6.473 1 96.38 438 LEU A C 1
ATOM 3329 O O . LEU A 1 438 ? -13.617 23.531 5.672 1 96.38 438 LEU A O 1
ATOM 3333 N N . SER A 1 439 ? -12.773 24.156 7.629 1 96.44 439 SER A N 1
ATOM 3334 C CA . SER A 1 439 ? -12.43 22.812 8.055 1 96.44 439 SER A CA 1
ATOM 3335 C C . SER A 1 439 ? -13.68 21.938 8.211 1 96.44 439 SER A C 1
ATOM 3337 O O . SER A 1 439 ? -13.664 20.766 7.852 1 96.44 439 SER A O 1
ATOM 3339 N N . ALA A 1 440 ? -14.695 22.516 8.742 1 95.19 440 ALA A N 1
ATOM 3340 C CA . ALA A 1 440 ? -15.953 21.797 8.906 1 95.19 440 ALA A CA 1
ATOM 3341 C C . ALA A 1 440 ? -16.547 21.422 7.551 1 95.19 440 ALA A C 1
ATOM 3343 O O . ALA A 1 440 ? -17.109 20.328 7.391 1 95.19 440 ALA A O 1
ATOM 3344 N N . GLN A 1 441 ? -16.438 22.344 6.625 1 96.44 441 GLN A N 1
ATOM 3345 C CA . GLN A 1 441 ? -16.922 22.062 5.281 1 96.44 441 GLN A CA 1
ATOM 3346 C C . GLN A 1 441 ? -16.188 20.891 4.66 1 96.44 441 GLN A C 1
ATOM 3348 O O . GLN A 1 441 ? -16.797 20.031 4.008 1 96.44 441 GLN A O 1
ATOM 3353 N N . LEU A 1 442 ? -14.883 20.797 4.82 1 97.12 442 LEU A N 1
ATOM 3354 C CA . LEU A 1 442 ? -14.094 19.688 4.312 1 97.12 442 LEU A CA 1
ATOM 3355 C C . LEU A 1 442 ? -14.555 18.359 4.938 1 97.12 442 LEU A C 1
ATOM 3357 O O . LEU A 1 442 ? -14.797 17.391 4.227 1 97.12 442 LEU A O 1
ATOM 3361 N N . THR A 1 443 ? -14.719 18.391 6.27 1 96.5 443 THR A N 1
ATOM 3362 C CA . THR A 1 443 ? -15.125 17.172 6.984 1 96.5 443 THR A CA 1
ATOM 3363 C C . THR A 1 443 ? -16.5 16.719 6.535 1 96.5 443 THR A C 1
ATOM 3365 O O . THR A 1 443 ? -16.75 15.523 6.391 1 96.5 443 THR A O 1
ATOM 3368 N N . HIS A 1 444 ? -17.344 17.703 6.336 1 95.94 444 HIS A N 1
ATOM 3369 C CA . HIS A 1 444 ? -18.688 17.406 5.836 1 95.94 444 HIS A CA 1
ATOM 3370 C C . HIS A 1 444 ? -18.625 16.75 4.457 1 95.94 444 HIS A C 1
ATOM 3372 O O . HIS A 1 444 ? -19.266 15.727 4.223 1 95.94 444 HIS A O 1
ATOM 3378 N N . ALA A 1 445 ? -17.891 17.328 3.564 1 96.75 445 ALA A N 1
ATOM 3379 C CA . ALA A 1 445 ? -17.75 16.797 2.209 1 96.75 445 ALA A CA 1
ATOM 3380 C C . ALA A 1 445 ? -17.172 15.391 2.227 1 96.75 445 ALA A C 1
ATOM 3382 O O . ALA A 1 445 ? -17.625 14.5 1.505 1 96.75 445 ALA A O 1
ATOM 3383 N N . GLU A 1 446 ? -16.141 15.148 3.043 1 97.31 446 GLU A N 1
ATOM 3384 C CA . GLU A 1 446 ? -15.516 13.828 3.152 1 97.31 446 GLU A CA 1
ATOM 3385 C C . GLU A 1 446 ? -16.5 12.797 3.693 1 97.31 446 GLU A C 1
ATOM 3387 O O . GLU A 1 446 ? -16.516 11.648 3.238 1 97.31 446 GLU A O 1
ATOM 3392 N N . ASN A 1 447 ? -17.297 13.219 4.641 1 96.38 447 ASN A N 1
ATOM 3393 C CA . ASN A 1 447 ? -18.297 12.312 5.195 1 96.38 447 ASN A CA 1
ATOM 3394 C C . ASN A 1 447 ? -19.328 11.922 4.152 1 96.38 447 ASN A C 1
ATOM 3396 O O . ASN A 1 447 ? -19.781 10.773 4.121 1 96.38 447 ASN A O 1
ATOM 3400 N N . LEU A 1 448 ? -19.75 12.883 3.34 1 96.44 448 LEU A N 1
ATOM 3401 C CA . LEU A 1 448 ? -20.734 12.594 2.297 1 96.44 448 LEU A CA 1
ATOM 3402 C C . LEU A 1 448 ? -20.172 11.609 1.278 1 96.44 448 LEU A C 1
ATOM 3404 O O . LEU A 1 448 ? -20.875 10.703 0.821 1 96.44 448 LEU A O 1
ATOM 3408 N N . ALA A 1 449 ? -18.906 11.789 0.934 1 97.31 449 ALA A N 1
ATOM 3409 C CA . ALA A 1 449 ? -18.266 10.836 0.032 1 97.31 449 ALA A CA 1
ATOM 3410 C C . ALA A 1 449 ? -18.203 9.445 0.659 1 97.31 449 ALA A C 1
ATOM 3412 O O . ALA A 1 449 ? -18.484 8.445 -0.005 1 97.31 449 ALA A O 1
ATOM 3413 N N . ASP A 1 450 ? -17.875 9.383 1.942 1 96 450 ASP A N 1
ATOM 3414 C CA . ASP A 1 450 ? -17.797 8.109 2.66 1 96 450 ASP A CA 1
ATOM 3415 C C . ASP A 1 450 ? -19.172 7.449 2.754 1 96 450 ASP A C 1
ATOM 3417 O O . ASP A 1 450 ? -19.297 6.23 2.637 1 96 450 ASP A O 1
ATOM 3421 N N . MET A 1 451 ? -20.156 8.242 2.973 1 94.31 451 MET A N 1
ATOM 3422 C CA . MET A 1 451 ? -21.531 7.734 3.064 1 94.31 451 MET A CA 1
ATOM 3423 C C . MET A 1 451 ? -21.969 7.102 1.746 1 94.31 451 MET A C 1
ATOM 3425 O O . MET A 1 451 ? -22.516 6.004 1.735 1 94.31 451 MET A O 1
ATOM 3429 N N . TYR A 1 452 ? -21.719 7.762 0.67 1 95.25 452 TYR A N 1
ATOM 3430 C CA . TYR A 1 452 ? -22.062 7.258 -0.655 1 95.25 452 TYR A CA 1
ATOM 3431 C C . TYR A 1 452 ? -21.422 5.902 -0.912 1 95.25 452 TYR A C 1
ATOM 3433 O O . TYR A 1 452 ? -22.094 4.957 -1.327 1 95.25 452 TYR A O 1
ATOM 3441 N N . LYS A 1 453 ? -20.141 5.785 -0.552 1 95.94 453 LYS A N 1
ATOM 3442 C CA . LYS A 1 453 ? -19.422 4.531 -0.703 1 95.94 453 LYS A CA 1
ATOM 3443 C C . LYS A 1 453 ? -19.969 3.461 0.238 1 95.94 453 LYS A C 1
ATOM 3445 O O . LYS A 1 453 ? -20.172 2.316 -0.17 1 95.94 453 LYS A O 1
ATOM 3450 N N . ALA A 1 454 ? -20.172 3.852 1.468 1 94.44 454 ALA A N 1
ATOM 3451 C CA . ALA A 1 454 ? -20.625 2.91 2.49 1 94.44 454 ALA A CA 1
ATOM 3452 C C . ALA A 1 454 ? -21.969 2.295 2.119 1 94.44 454 ALA A C 1
ATOM 3454 O O . ALA A 1 454 ? -22.25 1.146 2.467 1 94.44 454 AL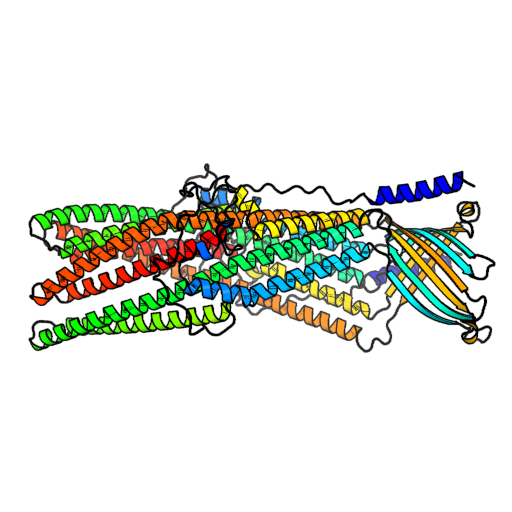A A O 1
ATOM 3455 N N . LEU A 1 455 ? -22.766 3.035 1.358 1 93.62 455 LEU A N 1
ATOM 3456 C CA . LEU A 1 455 ? -24.109 2.574 0.973 1 93.62 455 LEU A CA 1
ATOM 3457 C C . LEU A 1 455 ? -24.062 1.86 -0.374 1 93.62 455 LEU A C 1
ATOM 3459 O O . LEU A 1 455 ? -25.109 1.521 -0.934 1 93.62 455 LEU A O 1
ATOM 3463 N N . GLY A 1 456 ? -22.875 1.689 -0.901 1 93.69 456 GLY A N 1
ATOM 3464 C CA . GLY A 1 456 ? -22.688 0.898 -2.107 1 93.69 456 GLY A CA 1
ATOM 3465 C C . GLY A 1 456 ? -22.844 1.708 -3.381 1 93.69 456 GLY A C 1
ATOM 3466 O O . GLY A 1 456 ? -22.969 1.145 -4.469 1 93.69 456 GLY A O 1
ATOM 3467 N N . GLY A 1 457 ? -22.844 3.068 -3.252 1 93.12 457 GLY A N 1
ATOM 3468 C CA . GLY A 1 457 ? -22.953 3.918 -4.426 1 93.12 457 GLY A CA 1
ATOM 3469 C C . GLY A 1 457 ? -21.656 4.059 -5.188 1 93.12 457 GLY A C 1
ATOM 3470 O O . GLY A 1 457 ? -20.578 3.992 -4.594 1 93.12 457 GLY A O 1
ATOM 3471 N N . GLY A 1 458 ? -21.859 4.25 -6.586 1 92.44 458 GLY A N 1
ATOM 3472 C CA . GLY A 1 458 ? -20.656 4.574 -7.352 1 92.44 458 GLY A CA 1
ATOM 3473 C C . GLY A 1 458 ? -20.453 3.674 -8.555 1 92.44 458 GLY A C 1
ATOM 3474 O O . GLY A 1 458 ? -19.719 4.02 -9.477 1 92.44 458 GLY A O 1
ATOM 3475 N N . LEU A 1 459 ? -21.078 2.48 -8.625 1 93 459 LEU A N 1
ATOM 3476 C CA . LEU A 1 459 ? -20.844 1.552 -9.727 1 93 459 LEU A CA 1
ATOM 3477 C C . LEU A 1 459 ? -21.5 2.053 -11.008 1 93 459 LEU A C 1
ATOM 3479 O O . LEU A 1 459 ? -21.062 1.717 -12.109 1 93 459 LEU A O 1
ATOM 3483 N N . LYS A 1 460 ? -22.547 2.854 -10.781 1 93.31 460 LYS A N 1
ATOM 3484 C CA . LYS A 1 460 ? -23.25 3.4 -11.938 1 93.31 4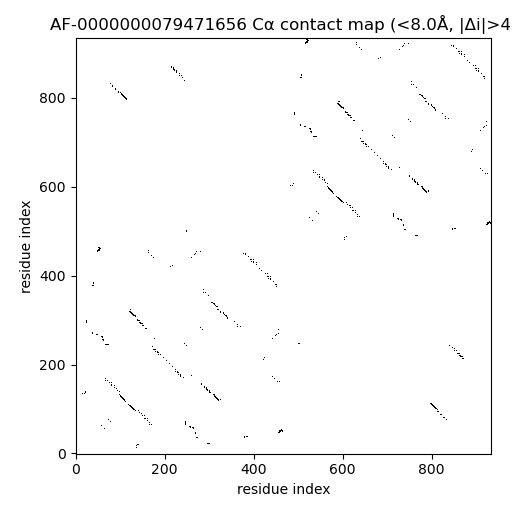60 LYS A CA 1
ATOM 3485 C C . LYS A 1 460 ? -22.828 4.84 -12.211 1 93.31 460 LYS A C 1
ATOM 3487 O O . LYS A 1 460 ? -22.688 5.641 -11.281 1 93.31 460 LYS A O 1
ATOM 3492 N N . ARG A 1 461 ? -22.656 5.133 -13.414 1 94 461 ARG A N 1
ATOM 3493 C CA . ARG A 1 461 ? -22.312 6.496 -13.805 1 94 461 ARG A CA 1
ATOM 3494 C C . ARG A 1 461 ? -23.531 7.402 -13.766 1 94 461 ARG A C 1
ATOM 3496 O O . ARG A 1 461 ? -23.484 8.5 -13.219 1 94 461 ARG A O 1
ATOM 3503 N N . ASP A 1 462 ? -24.578 6.891 -14.383 1 92.5 462 ASP A N 1
ATOM 3504 C CA . ASP A 1 462 ? -25.828 7.637 -14.438 1 92.5 462 ASP A CA 1
ATOM 3505 C C . ASP A 1 462 ? -26.938 6.902 -13.688 1 92.5 462 ASP A C 1
ATOM 3507 O O . ASP A 1 462 ? -26.922 5.672 -13.594 1 92.5 462 ASP A O 1
ATOM 3511 N N . THR A 1 463 ? -27.812 7.688 -13.133 1 91 463 THR A N 1
ATOM 3512 C CA . THR A 1 463 ? -28.906 7.125 -12.344 1 91 463 THR A CA 1
ATOM 3513 C C . THR A 1 463 ? -29.797 6.25 -13.211 1 91 463 THR A C 1
ATOM 3515 O O . THR A 1 463 ? -30.109 6.605 -14.352 1 91 463 THR A O 1
ATOM 3518 N N . GLN A 1 464 ? -30.047 5.055 -12.766 1 77.88 464 GLN A N 1
ATOM 3519 C CA . GLN A 1 464 ? -30.969 4.145 -13.453 1 77.88 464 GLN A CA 1
ATOM 3520 C C . GLN A 1 464 ? -32.375 4.227 -12.867 1 77.88 464 GLN A C 1
ATOM 3522 O O . GLN A 1 464 ? -32.531 4.156 -11.648 1 77.88 464 GLN A O 1
ATOM 3527 N N . THR A 1 465 ? -33.375 4.84 -13.617 1 66.38 465 THR A N 1
ATOM 3528 C CA . THR A 1 465 ? -34.781 4.863 -13.211 1 66.38 465 THR A CA 1
ATOM 3529 C C . THR A 1 465 ? -35.406 3.498 -13.422 1 66.38 465 THR A C 1
ATOM 3531 O O . THR A 1 465 ? -35.25 2.879 -14.469 1 66.38 465 THR A O 1
ATOM 3534 N N . ASN A 1 466 ? -35.5 2.711 -12.602 1 45.62 466 ASN A N 1
ATOM 3535 C CA . ASN A 1 466 ? -36.406 1.589 -12.883 1 45.62 466 ASN A CA 1
ATOM 3536 C C . ASN A 1 466 ? -37.75 2.062 -13.398 1 45.62 466 ASN A C 1
ATOM 3538 O O . ASN A 1 466 ? -38.438 2.84 -12.734 1 45.62 466 ASN A O 1
ATOM 3542 N N . LYS A 1 467 ? -37.938 2.158 -14.734 1 30.39 467 LYS A N 1
ATOM 3543 C CA . LYS A 1 467 ? -39.344 2.09 -15.125 1 30.39 467 LYS A CA 1
ATOM 3544 C C . LYS A 1 467 ? -39.969 0.741 -14.758 1 30.39 467 LYS A C 1
ATOM 3546 O O . LYS A 1 467 ? -39.344 -0.304 -14.953 1 30.39 467 LYS A O 1
ATOM 3551 N N . MET B 1 1 ? 30.688 -45.688 -43.812 1 41.16 1 MET B N 1
ATOM 3552 C CA . MET B 1 1 ? 30.688 -45.562 -42.344 1 41.16 1 MET B CA 1
ATOM 3553 C C . MET B 1 1 ? 30.688 -44.094 -41.938 1 41.16 1 MET B C 1
ATOM 3555 O O . MET B 1 1 ? 30.188 -43.75 -40.844 1 41.16 1 MET B O 1
ATOM 3559 N N . ASN B 1 2 ? 31.312 -43.281 -42.75 1 50.78 2 ASN B N 1
ATOM 3560 C CA . ASN B 1 2 ? 31.594 -41.875 -42.5 1 50.78 2 ASN B CA 1
ATOM 3561 C C . ASN B 1 2 ? 30.359 -41 -42.688 1 50.78 2 ASN B C 1
ATOM 3563 O O . ASN B 1 2 ? 30.266 -39.906 -42.125 1 50.78 2 ASN B O 1
ATOM 3567 N N . THR B 1 3 ? 29.516 -41.344 -43.594 1 54.62 3 THR B N 1
ATOM 3568 C CA . THR B 1 3 ? 28.375 -40.531 -43.938 1 54.62 3 THR B CA 1
ATOM 3569 C C . THR B 1 3 ? 27.312 -40.594 -42.844 1 54.62 3 THR B C 1
ATOM 3571 O O . THR B 1 3 ? 26.562 -39.656 -42.625 1 54.62 3 THR B O 1
ATOM 3574 N N . THR B 1 4 ? 27.219 -41.75 -42.188 1 54.62 4 THR B N 1
ATOM 3575 C CA . THR B 1 4 ? 26.203 -41.906 -41.125 1 54.62 4 THR B CA 1
ATOM 3576 C C . THR B 1 4 ? 26.562 -41.094 -39.906 1 54.62 4 THR B C 1
ATOM 3578 O O . THR B 1 4 ? 25.672 -40.531 -39.25 1 54.62 4 THR B O 1
ATOM 3581 N N . LEU B 1 5 ? 27.953 -41.031 -39.656 1 53.47 5 LEU B N 1
ATOM 3582 C CA . LEU B 1 5 ? 28.359 -40.219 -38.531 1 53.47 5 LEU B CA 1
ATOM 3583 C C . LEU B 1 5 ? 28.141 -38.719 -38.781 1 53.47 5 LEU B C 1
ATOM 3585 O O . LEU B 1 5 ? 27.734 -38 -37.875 1 53.47 5 LEU B O 1
ATOM 3589 N N . LYS B 1 6 ? 28.359 -38.375 -40.062 1 57.97 6 LYS B N 1
ATOM 3590 C CA . LYS B 1 6 ? 28.172 -36.969 -40.375 1 57.97 6 LYS B CA 1
ATOM 3591 C C . LYS B 1 6 ? 26.703 -36.562 -40.281 1 57.97 6 LYS B C 1
ATOM 3593 O O . LYS B 1 6 ? 26.391 -35.469 -39.844 1 57.97 6 LYS B O 1
ATOM 3598 N N . THR B 1 7 ? 25.891 -37.469 -40.5 1 57.19 7 THR B N 1
ATOM 3599 C CA . THR B 1 7 ? 24.469 -37.156 -40.406 1 57.19 7 THR B CA 1
ATOM 3600 C C . THR B 1 7 ? 24 -37.156 -38.969 1 57.19 7 THR B C 1
ATOM 3602 O O . THR B 1 7 ? 23.156 -36.344 -38.562 1 57.19 7 THR B O 1
ATOM 3605 N N . THR B 1 8 ? 24.516 -38.094 -38.156 1 56.81 8 THR B N 1
ATOM 3606 C CA . THR B 1 8 ? 24.156 -38.125 -36.75 1 56.81 8 THR B CA 1
ATOM 3607 C C . THR B 1 8 ? 24.688 -36.875 -36.031 1 56.81 8 THR B C 1
ATOM 3609 O O . THR B 1 8 ? 24 -36.281 -35.188 1 56.81 8 THR B O 1
ATOM 3612 N N . LEU B 1 9 ? 25.859 -36.562 -36.344 1 57.91 9 LEU B N 1
ATOM 3613 C CA . LEU B 1 9 ? 26.438 -35.375 -35.719 1 57.91 9 LEU B CA 1
ATOM 3614 C C . LEU B 1 9 ? 25.688 -34.094 -36.156 1 57.91 9 LEU B C 1
ATOM 3616 O O . LEU B 1 9 ? 25.484 -33.188 -35.375 1 57.91 9 LEU B O 1
ATOM 3620 N N . THR B 1 10 ? 25.328 -34.062 -37.406 1 60.03 10 THR B N 1
ATOM 3621 C CA . THR B 1 10 ? 24.562 -32.906 -37.906 1 60.03 10 THR B CA 1
ATOM 3622 C C . THR B 1 10 ? 23.188 -32.875 -37.25 1 60.03 10 THR B C 1
ATOM 3624 O O . THR B 1 10 ? 22.672 -31.797 -36.938 1 60.03 10 THR B O 1
ATOM 3627 N N . SER B 1 11 ? 22.609 -34 -37.031 1 56.59 11 SER B N 1
ATOM 3628 C CA . SER B 1 11 ? 21.312 -34.031 -36.344 1 56.59 11 SER B CA 1
ATOM 3629 C C . SER B 1 11 ? 21.453 -33.625 -34.875 1 56.59 11 SER B C 1
ATOM 3631 O O . SER B 1 11 ? 20.594 -32.906 -34.344 1 56.59 11 SER B O 1
ATOM 3633 N N . VAL B 1 12 ? 22.5 -34.062 -34.281 1 56.16 12 VAL B N 1
ATOM 3634 C CA . VAL B 1 12 ? 22.766 -33.656 -32.906 1 56.16 12 VAL B CA 1
ATOM 3635 C C . VAL B 1 12 ? 23.094 -32.156 -32.875 1 56.16 12 VAL B C 1
ATOM 3637 O O . VAL B 1 12 ? 22.625 -31.422 -32 1 56.16 12 VAL B O 1
ATOM 3640 N N . ALA B 1 13 ? 23.906 -31.734 -33.781 1 57.41 13 ALA B N 1
ATOM 3641 C CA . ALA B 1 13 ? 24.25 -30.312 -33.875 1 57.41 13 ALA B CA 1
ATOM 3642 C C . ALA B 1 13 ? 23.016 -29.469 -34.156 1 57.41 13 ALA B C 1
ATOM 3644 O O . ALA B 1 13 ? 22.875 -28.375 -33.625 1 57.41 13 ALA B O 1
ATOM 3645 N N . ALA B 1 14 ? 22.156 -29.859 -35.031 1 55.12 14 ALA B N 1
ATOM 3646 C CA . ALA B 1 14 ? 20.906 -29.156 -35.312 1 55.12 14 ALA B CA 1
ATOM 3647 C C . ALA B 1 14 ? 20.016 -29.094 -34.062 1 55.12 14 ALA B C 1
ATOM 3649 O O . ALA B 1 14 ? 19.359 -28.078 -33.812 1 55.12 14 ALA B O 1
ATOM 3650 N N . ALA B 1 15 ? 20.031 -30.156 -33.375 1 54.38 15 ALA B N 1
ATOM 3651 C CA . ALA B 1 15 ? 19.281 -30.188 -32.125 1 54.38 15 ALA B CA 1
ATOM 3652 C C . ALA B 1 15 ? 19.844 -29.172 -31.141 1 54.38 15 ALA B C 1
ATOM 3654 O O . ALA B 1 15 ? 19.094 -28.516 -30.422 1 54.38 15 ALA B O 1
ATOM 3655 N N . PHE B 1 16 ? 21.125 -29.094 -31.156 1 55.47 16 PHE B N 1
ATOM 3656 C CA . PHE B 1 16 ? 21.75 -28.125 -30.266 1 55.47 16 PHE B CA 1
ATOM 3657 C C . PHE B 1 16 ? 21.469 -26.703 -30.719 1 55.47 16 PHE B C 1
ATOM 3659 O O . PHE B 1 16 ? 21.328 -25.781 -29.906 1 55.47 16 PHE B O 1
ATOM 3666 N N . ALA B 1 17 ? 21.531 -26.5 -32 1 54.78 17 ALA B N 1
ATOM 3667 C CA . ALA B 1 17 ? 21.25 -25.156 -32.5 1 54.78 17 ALA B CA 1
ATOM 3668 C C . ALA B 1 17 ? 19.812 -24.75 -32.188 1 54.78 17 ALA B C 1
ATOM 3670 O O . ALA B 1 17 ? 19.531 -23.562 -32 1 54.78 17 ALA B O 1
ATOM 3671 N N . LEU B 1 18 ? 18.922 -25.641 -32.188 1 51.81 18 LEU B N 1
ATOM 3672 C CA . LEU B 1 18 ? 17.531 -25.328 -31.844 1 51.81 18 LEU B CA 1
ATOM 3673 C C . LEU B 1 18 ? 17.406 -25.031 -30.359 1 51.81 18 LEU B C 1
ATOM 3675 O O . LEU B 1 18 ? 16.359 -24.516 -29.922 1 51.81 18 LEU B O 1
ATOM 3679 N N . SER B 1 19 ? 18.312 -25.5 -29.578 1 54.56 19 SER B N 1
ATOM 3680 C CA . SER B 1 19 ? 18.281 -25.281 -28.125 1 54.56 19 SER B CA 1
ATOM 3681 C C . SER B 1 19 ? 18.375 -23.797 -27.797 1 54.56 19 SER B C 1
ATOM 3683 O O . SER B 1 19 ? 18.141 -23.406 -26.656 1 54.56 19 SER B O 1
ATOM 3685 N N . ALA B 1 20 ? 18.781 -23.062 -28.719 1 59.66 20 ALA B N 1
ATOM 3686 C CA . ALA B 1 20 ? 19 -21.656 -28.406 1 59.66 20 ALA B CA 1
ATOM 3687 C C . ALA B 1 20 ? 17.703 -20.859 -28.469 1 59.66 20 ALA B C 1
ATOM 3689 O O . ALA B 1 20 ? 17.688 -19.641 -28.234 1 59.66 20 ALA B O 1
ATOM 3690 N N . CYS B 1 21 ? 16.578 -21.438 -28.719 1 66.88 21 CYS B N 1
ATOM 3691 C CA . CYS B 1 21 ? 15.391 -20.625 -28.969 1 66.88 21 CYS B CA 1
ATOM 3692 C C . CYS B 1 21 ? 14.594 -20.422 -27.688 1 66.88 21 CYS B C 1
ATOM 3694 O O . CYS B 1 21 ? 14.203 -21.375 -27.031 1 66.88 21 CYS B O 1
ATOM 3696 N N . THR B 1 22 ? 14.828 -19.312 -27.094 1 79 22 THR B N 1
ATOM 3697 C CA . THR B 1 22 ? 13.938 -18.984 -25.984 1 79 22 THR B CA 1
ATOM 3698 C C . THR B 1 22 ? 12.625 -18.406 -26.5 1 79 22 THR B C 1
ATOM 3700 O O . THR B 1 22 ? 12.609 -17.688 -27.484 1 79 22 THR B O 1
ATOM 3703 N N . MET B 1 23 ? 11.5 -18.859 -25.938 1 89.56 23 MET B N 1
ATOM 3704 C CA . MET B 1 23 ? 10.18 -18.375 -26.344 1 89.56 23 MET B CA 1
ATOM 3705 C C . MET B 1 23 ? 9.742 -17.203 -25.484 1 89.56 23 MET B C 1
ATOM 3707 O O . MET B 1 23 ? 8.562 -16.844 -25.453 1 89.56 23 MET B O 1
ATOM 3711 N N . ILE B 1 24 ? 10.648 -16.688 -24.703 1 91.81 24 ILE B N 1
ATOM 3712 C CA . ILE B 1 24 ? 10.383 -15.492 -23.922 1 91.81 24 ILE B CA 1
ATOM 3713 C C . ILE B 1 24 ? 10.141 -14.305 -24.844 1 91.81 24 ILE B C 1
ATOM 3715 O O . ILE B 1 24 ? 10.938 -14.039 -25.75 1 91.81 24 ILE B O 1
ATOM 3719 N N . PRO B 1 25 ? 9.023 -13.617 -24.641 1 91.75 25 PRO B N 1
ATOM 3720 C CA . PRO B 1 25 ? 8.812 -12.438 -25.484 1 91.75 25 PRO B CA 1
ATOM 3721 C C . PRO B 1 25 ? 9.891 -11.375 -25.297 1 91.75 25 PRO B C 1
ATOM 3723 O O . PRO B 1 25 ? 10.516 -11.305 -24.234 1 91.75 25 PRO B O 1
ATOM 3726 N N . GLN B 1 26 ? 10.086 -10.625 -26.344 1 91.94 26 GLN B N 1
ATOM 3727 C CA . GLN B 1 26 ? 11.016 -9.508 -26.234 1 91.94 26 GLN B CA 1
ATOM 3728 C C . GLN B 1 26 ? 10.539 -8.5 -25.188 1 91.94 26 GLN B C 1
ATOM 3730 O O . GLN B 1 26 ? 9.375 -8.109 -25.188 1 91.94 26 GLN B O 1
ATOM 3735 N N . TYR B 1 27 ? 11.422 -8.188 -24.406 1 92.69 27 TYR B N 1
ATOM 3736 C CA . TYR B 1 27 ? 11.07 -7.254 -23.344 1 92.69 27 TYR B CA 1
ATOM 3737 C C . TYR B 1 27 ? 11.055 -5.82 -23.859 1 92.69 27 TYR B C 1
ATOM 3739 O O . TYR B 1 27 ? 11.984 -5.395 -24.562 1 92.69 27 TYR B O 1
ATOM 3747 N N . GLU B 1 28 ? 9.984 -5.078 -23.516 1 90.94 28 GLU B N 1
ATOM 3748 C CA . GLU B 1 28 ? 9.867 -3.641 -23.75 1 90.94 28 GLU B CA 1
ATOM 3749 C C . GLU B 1 28 ? 9.492 -2.898 -22.469 1 90.94 28 GLU B C 1
ATOM 3751 O O . GLU B 1 28 ? 8.477 -3.209 -21.844 1 90.94 28 GLU B O 1
ATOM 3756 N N . GLN B 1 29 ? 10.328 -1.976 -22.125 1 90.25 29 GLN B N 1
ATOM 3757 C CA . GLN B 1 29 ? 10.031 -1.19 -20.938 1 90.25 29 GLN B CA 1
ATOM 3758 C C . GLN B 1 29 ? 8.758 -0.366 -21.125 1 90.25 29 GLN B C 1
ATOM 3760 O O . GLN B 1 29 ? 8.617 0.353 -22.109 1 90.25 29 GLN B O 1
ATOM 3765 N N . PRO B 1 30 ? 7.836 -0.479 -20.203 1 90.31 30 PRO B N 1
ATOM 3766 C CA . PRO B 1 30 ? 6.59 0.278 -20.359 1 90.31 30 PRO B CA 1
ATOM 3767 C C . PRO B 1 30 ? 6.809 1.788 -20.297 1 90.31 30 PRO B C 1
ATOM 3769 O O . PRO B 1 30 ? 7.645 2.266 -19.531 1 90.31 30 PRO B O 1
ATOM 3772 N N . LYS B 1 31 ? 6.039 2.537 -21.109 1 86.69 31 LYS B N 1
ATOM 3773 C CA . LYS B 1 31 ? 6.051 3.998 -21.062 1 86.69 31 LYS B CA 1
ATOM 3774 C C . LYS B 1 31 ? 5.047 4.523 -20.031 1 86.69 31 LYS B C 1
ATOM 3776 O O . LYS B 1 31 ? 3.871 4.152 -20.062 1 86.69 31 LYS B O 1
ATOM 3781 N N . VAL B 1 32 ? 5.566 5.211 -19.156 1 86.94 32 VAL B N 1
ATOM 3782 C CA . VAL B 1 32 ? 4.711 5.77 -18.109 1 86.94 32 VAL B CA 1
ATOM 3783 C C . VAL B 1 32 ? 4.543 7.273 -18.328 1 86.94 32 VAL B C 1
ATOM 3785 O O . VAL B 1 32 ? 5.508 7.969 -18.656 1 86.94 32 VAL B O 1
ATOM 3788 N N . GLU B 1 33 ? 3.312 7.773 -18.156 1 83.44 33 GLU B N 1
ATOM 3789 C CA . GLU B 1 33 ? 2.988 9.172 -18.406 1 83.44 33 GLU B CA 1
ATOM 3790 C C . GLU B 1 33 ? 3.285 10.031 -17.188 1 83.44 33 GLU B C 1
ATOM 3792 O O . GLU B 1 33 ? 2.416 10.227 -16.328 1 83.44 33 GLU B O 1
ATOM 3797 N N . VAL B 1 34 ? 4.496 10.484 -17.094 1 84.5 34 VAL B N 1
ATOM 3798 C CA . VAL B 1 34 ? 4.898 11.438 -16.062 1 84.5 34 VAL B CA 1
ATOM 3799 C C . VAL B 1 34 ? 5.543 12.664 -16.703 1 84.5 34 VAL B C 1
ATOM 3801 O O . VAL B 1 34 ? 5.965 12.609 -17.859 1 84.5 34 VAL B O 1
ATOM 3804 N N . ALA B 1 35 ? 5.508 13.75 -15.984 1 84.31 35 ALA B N 1
ATOM 3805 C CA . ALA B 1 35 ? 6.164 14.953 -16.484 1 84.31 35 ALA B CA 1
ATOM 3806 C C . ALA B 1 35 ? 7.664 14.734 -16.641 1 84.31 35 ALA B C 1
ATOM 3808 O O . ALA B 1 35 ? 8.273 13.984 -15.875 1 84.31 35 ALA B O 1
ATOM 3809 N N . GLU B 1 36 ? 8.273 15.375 -17.625 1 82.81 36 GLU B N 1
ATOM 3810 C CA . GLU B 1 36 ? 9.695 15.211 -17.891 1 82.81 36 GLU B CA 1
ATOM 3811 C C . GLU B 1 36 ? 10.547 15.891 -16.828 1 82.81 36 GLU B C 1
ATOM 3813 O O . GLU B 1 36 ? 11.656 15.438 -16.531 1 82.81 36 GLU B O 1
ATOM 3818 N N . THR B 1 37 ? 9.938 17 -16.375 1 85.25 37 THR B N 1
ATOM 3819 C CA . THR B 1 37 ? 10.641 17.75 -15.344 1 85.25 37 THR B CA 1
ATOM 3820 C C . THR B 1 37 ? 9.734 18.016 -14.148 1 85.25 37 THR B C 1
ATOM 3822 O O . THR B 1 37 ? 8.516 17.859 -14.25 1 85.25 37 THR B O 1
ATOM 3825 N N . PHE B 1 38 ? 10.422 18.344 -13.148 1 86.5 38 PHE B N 1
ATOM 3826 C CA . PHE B 1 38 ? 9.68 18.672 -11.938 1 86.5 38 PHE B CA 1
ATOM 3827 C C . PHE B 1 38 ? 9.477 20.172 -11.82 1 86.5 38 PHE B C 1
ATOM 3829 O O . PHE B 1 38 ? 10.43 20.953 -11.906 1 86.5 38 PHE B O 1
ATOM 3836 N N . LYS B 1 39 ? 8.312 20.672 -11.742 1 79.25 39 LYS B N 1
ATOM 3837 C CA . LYS B 1 39 ? 7.934 22.078 -11.711 1 79.25 39 LYS B CA 1
ATOM 3838 C C . LYS B 1 39 ? 8.672 22.828 -10.609 1 79.25 39 LYS B C 1
ATOM 3840 O O . LYS B 1 39 ? 9.133 23.953 -10.812 1 79.25 39 LYS B O 1
ATOM 3845 N N . ASN B 1 40 ? 8.883 22.25 -9.414 1 80.25 40 ASN B N 1
ATOM 3846 C CA . ASN B 1 40 ? 9.414 22.953 -8.258 1 80.25 40 ASN B CA 1
ATOM 3847 C C . ASN B 1 40 ? 10.883 22.625 -8.023 1 80.25 40 ASN B C 1
ATOM 3849 O O . ASN B 1 40 ? 11.398 22.812 -6.918 1 80.25 40 ASN B O 1
ATOM 3853 N N . ASP B 1 41 ? 11.516 22.234 -9.148 1 84.19 41 ASP B N 1
ATOM 3854 C CA . ASP B 1 41 ? 12.953 21.984 -9.023 1 84.19 41 ASP B CA 1
ATOM 3855 C C . ASP B 1 41 ? 13.758 23.25 -9.281 1 84.19 41 ASP B C 1
ATOM 3857 O O . ASP B 1 41 ? 14.078 23.562 -10.43 1 84.19 41 ASP B O 1
ATOM 3861 N N . THR B 1 42 ? 14.086 23.969 -8.336 1 77.06 42 THR B N 1
ATOM 3862 C CA . THR B 1 42 ? 14.758 25.25 -8.453 1 77.06 42 THR B CA 1
ATOM 3863 C C . THR B 1 42 ? 16.25 25.125 -8.172 1 77.06 42 THR B C 1
ATOM 3865 O O . THR B 1 42 ? 16.984 26.109 -8.188 1 77.06 42 THR B O 1
ATOM 3868 N N . ALA B 1 43 ? 16.609 23.875 -7.867 1 77.38 43 ALA B N 1
ATOM 3869 C CA . ALA B 1 43 ? 18.031 23.688 -7.555 1 77.38 43 ALA B CA 1
ATOM 3870 C C . ALA B 1 43 ? 18.891 23.766 -8.82 1 77.38 43 ALA B C 1
ATOM 3872 O O . ALA B 1 43 ? 18.484 23.297 -9.883 1 77.38 43 ALA B O 1
ATOM 3873 N N . ASP B 1 44 ? 19.938 24.594 -8.742 1 71.75 44 ASP B N 1
ATOM 3874 C CA . ASP B 1 44 ? 20.906 24.688 -9.836 1 71.75 44 ASP B CA 1
ATOM 3875 C C . ASP B 1 44 ? 21.625 23.359 -10.039 1 71.75 44 ASP B C 1
ATOM 3877 O O . ASP B 1 44 ? 21.422 22.406 -9.281 1 71.75 44 ASP B O 1
ATOM 3881 N N . SER B 1 45 ? 22.547 23.391 -11.008 1 70.75 45 SER B N 1
ATOM 3882 C CA . SER B 1 45 ? 23.406 22.25 -11.305 1 70.75 45 SER B CA 1
ATOM 3883 C C . SER B 1 45 ? 24.25 21.859 -10.094 1 70.75 45 SER B C 1
ATOM 3885 O O . SER B 1 45 ? 24.797 22.734 -9.406 1 70.75 45 SER B O 1
ATOM 3887 N N . GLY B 1 46 ? 23.969 20.734 -9.477 1 78.38 46 GLY B N 1
ATOM 3888 C CA . GLY B 1 46 ? 24.734 20.219 -8.359 1 78.38 46 GLY B CA 1
ATOM 3889 C C . GLY B 1 46 ? 24.875 18.703 -8.375 1 78.38 46 GLY B C 1
ATOM 3890 O O . GLY B 1 46 ? 24.609 18.062 -9.398 1 78.38 46 GLY B O 1
ATOM 3891 N N . ILE B 1 47 ? 25.469 18.219 -7.316 1 85.56 47 ILE B N 1
ATOM 3892 C CA . ILE B 1 47 ? 25.688 16.781 -7.176 1 85.56 47 ILE B CA 1
ATOM 3893 C C . ILE B 1 47 ? 24.344 16.078 -7.027 1 85.56 47 ILE B C 1
ATOM 3895 O O . ILE B 1 47 ? 23.469 16.547 -6.293 1 85.56 47 ILE B O 1
ATOM 3899 N N . ARG B 1 48 ? 24.266 15.102 -7.82 1 91.12 48 ARG B N 1
ATOM 3900 C CA . ARG B 1 48 ? 23.031 14.305 -7.727 1 91.12 48 ARG B CA 1
ATOM 3901 C C . ARG B 1 48 ? 22.984 13.523 -6.414 1 91.12 48 ARG B C 1
ATOM 3903 O O . ARG B 1 48 ? 24.016 13.055 -5.93 1 91.12 48 ARG B O 1
ATOM 3910 N N . ALA B 1 49 ? 21.781 13.281 -5.898 1 92.19 49 ALA B N 1
ATOM 3911 C CA . ALA B 1 49 ? 21.594 12.586 -4.625 1 92.19 49 ALA B CA 1
ATOM 3912 C C . ALA B 1 49 ? 22.203 11.188 -4.668 1 92.19 49 ALA B C 1
ATOM 3914 O O . ALA B 1 49 ? 22.781 10.727 -3.684 1 92.19 49 ALA B O 1
ATOM 3915 N N . VAL B 1 50 ? 22.141 10.492 -5.809 1 91.88 50 VAL B N 1
ATOM 3916 C CA . VAL B 1 50 ? 22.594 9.109 -5.945 1 91.88 50 VAL B CA 1
ATOM 3917 C C . VAL B 1 50 ? 24.109 9.047 -5.82 1 91.88 50 VAL B C 1
ATOM 3919 O O . VAL B 1 50 ? 24.672 8.008 -5.477 1 91.88 50 VAL B O 1
ATOM 3922 N N . ASP B 1 51 ? 24.781 10.156 -6.121 1 91.38 51 ASP B N 1
ATOM 3923 C CA . ASP B 1 51 ? 26.234 10.203 -6.094 1 91.38 51 ASP B CA 1
ATOM 3924 C C . ASP B 1 51 ? 26.734 10.797 -4.777 1 91.38 51 ASP B C 1
ATOM 3926 O O . ASP B 1 51 ? 27.938 10.734 -4.484 1 91.38 51 ASP B O 1
ATOM 3930 N N . LEU B 1 52 ? 25.812 11.359 -4.066 1 93 52 LEU B N 1
ATOM 3931 C CA . LEU B 1 52 ? 26.141 11.984 -2.793 1 93 52 LEU B CA 1
ATOM 3932 C C . LEU B 1 52 ? 26.062 10.977 -1.651 1 93 52 LEU B C 1
ATOM 3934 O O . LEU B 1 52 ? 24.984 10.484 -1.331 1 93 52 LEU B O 1
ATOM 3938 N N . GLY B 1 53 ? 27.234 10.734 -1.076 1 95.81 53 GLY B N 1
ATOM 3939 C CA . GLY B 1 53 ? 27.234 9.828 0.066 1 95.81 53 GLY B CA 1
ATOM 3940 C C . GLY B 1 53 ? 26.469 10.391 1.258 1 95.81 53 GLY B C 1
ATOM 3941 O O . GLY B 1 53 ? 26.453 11.602 1.476 1 95.81 53 GLY B O 1
ATOM 3942 N N . TRP B 1 54 ? 25.875 9.461 2.039 1 96.5 54 TRP B N 1
ATOM 3943 C CA . TRP B 1 54 ? 25.047 9.945 3.146 1 96.5 54 TRP B CA 1
ATOM 3944 C C . TRP B 1 54 ? 25.922 10.578 4.23 1 96.5 54 TRP B C 1
ATOM 3946 O O . TRP B 1 54 ? 25.469 11.438 4.98 1 96.5 54 TRP B O 1
ATOM 3956 N N . HIS B 1 55 ? 27.266 10.281 4.359 1 95.44 55 HIS B N 1
ATOM 3957 C CA . HIS B 1 55 ? 28.203 10.938 5.262 1 95.44 55 HIS B CA 1
ATOM 3958 C C . HIS B 1 55 ? 28.422 12.391 4.859 1 95.44 55 HIS B C 1
ATOM 3960 O O . HIS B 1 55 ? 28.719 13.234 5.711 1 95.44 55 HIS B O 1
ATOM 3966 N N . ASP B 1 56 ? 28.266 12.648 3.592 1 95.94 56 ASP B N 1
ATOM 3967 C CA . ASP B 1 56 ? 28.469 13.992 3.062 1 95.94 56 ASP B CA 1
ATOM 3968 C C . ASP B 1 56 ? 27.156 14.758 2.969 1 95.94 56 ASP B C 1
ATOM 3970 O O . ASP B 1 56 ? 27.141 15.914 2.535 1 95.94 56 ASP B O 1
ATOM 3974 N N . TYR B 1 57 ? 26.125 14.141 3.295 1 96.94 57 TYR B N 1
ATOM 3975 C CA . TYR B 1 57 ? 24.828 14.781 3.262 1 96.94 57 TYR B CA 1
ATOM 3976 C C . TYR B 1 57 ? 24.375 15.18 4.664 1 96.94 57 TYR B C 1
ATOM 3978 O O . TYR B 1 57 ? 23.984 16.328 4.898 1 96.94 57 TYR B O 1
ATOM 3986 N N . PHE B 1 58 ? 24.422 14.188 5.582 1 98.12 58 PHE B N 1
ATOM 3987 C CA . PHE B 1 58 ? 24.094 14.453 6.977 1 98.12 58 PHE B CA 1
ATOM 3988 C C . PHE B 1 58 ? 25.297 15.016 7.719 1 98.12 58 PHE B C 1
ATOM 3990 O O . PHE B 1 58 ? 26.344 14.383 7.773 1 98.12 58 PHE B O 1
ATOM 3997 N N . ALA B 1 59 ? 25.125 16.141 8.328 1 97.62 59 ALA B N 1
ATOM 3998 C CA . ALA B 1 59 ? 26.25 16.875 8.906 1 97.62 59 ALA B CA 1
ATOM 3999 C C . ALA B 1 59 ? 26.531 16.422 10.336 1 97.62 59 ALA B C 1
ATOM 4001 O O . ALA B 1 59 ? 27.641 16.594 10.852 1 97.62 59 ALA B O 1
ATOM 4002 N N . ASP B 1 60 ? 25.594 15.883 11.023 1 98.25 60 ASP B N 1
ATOM 4003 C CA . ASP B 1 60 ? 25.672 15.578 12.453 1 98.25 60 ASP B CA 1
ATOM 4004 C C . ASP B 1 60 ? 26.406 14.273 12.703 1 98.25 60 ASP B C 1
ATOM 4006 O O . ASP B 1 60 ? 25.922 13.195 12.352 1 98.25 60 ASP B O 1
ATOM 4010 N N . PRO B 1 61 ? 27.609 14.336 13.344 1 97.88 61 PRO B N 1
ATOM 4011 C CA . PRO B 1 61 ? 28.375 13.117 13.594 1 97.88 61 PRO B CA 1
ATOM 4012 C C . PRO B 1 61 ? 27.609 12.094 14.43 1 97.88 61 PRO B C 1
ATOM 4014 O O . PRO B 1 61 ? 27.797 10.891 14.266 1 97.88 61 PRO B O 1
ATOM 4017 N N . ARG B 1 62 ? 26.828 12.578 15.328 1 98.19 62 ARG B N 1
ATOM 4018 C CA . ARG B 1 62 ? 26.031 11.664 16.141 1 98.19 62 ARG B CA 1
ATOM 4019 C C . ARG B 1 62 ? 25.062 10.867 15.258 1 98.19 62 ARG B C 1
ATOM 4021 O O . ARG B 1 62 ? 24.938 9.656 15.406 1 98.19 62 ARG B O 1
ATOM 4028 N N . LEU B 1 63 ? 24.359 11.531 14.344 1 98.5 63 LEU B N 1
ATOM 4029 C CA . LEU B 1 63 ? 23.453 10.875 13.406 1 98.5 63 LEU B CA 1
ATOM 4030 C C . LEU B 1 63 ? 24.203 9.906 12.508 1 98.5 63 LEU B C 1
ATOM 4032 O O . LEU B 1 63 ? 23.734 8.789 12.258 1 98.5 63 LEU B O 1
ATOM 4036 N N . GLN B 1 64 ? 25.391 10.305 12.055 1 98.12 64 GLN B N 1
ATOM 4037 C CA . GLN B 1 64 ? 26.188 9.438 11.195 1 98.12 64 GLN B CA 1
ATOM 4038 C C . GLN B 1 64 ? 26.531 8.125 11.891 1 98.12 64 GLN B C 1
ATOM 4040 O O . GLN B 1 64 ? 26.438 7.055 11.289 1 98.12 64 GLN B O 1
ATOM 4045 N N . LYS B 1 65 ? 26.891 8.227 13.125 1 97.94 65 LYS B N 1
ATOM 4046 C CA . LYS B 1 65 ? 27.219 7.027 13.891 1 97.94 65 LYS B CA 1
ATOM 4047 C C . LYS B 1 65 ? 25.984 6.137 14.055 1 97.94 65 LYS B C 1
ATOM 4049 O O . LYS B 1 65 ? 26.094 4.91 13.953 1 97.94 65 LYS B O 1
ATOM 4054 N N . LEU B 1 66 ? 24.844 6.711 14.328 1 98.5 66 LEU B N 1
ATOM 4055 C CA . LEU B 1 66 ? 23.594 5.961 14.477 1 98.5 66 LEU B CA 1
ATOM 4056 C C . LEU B 1 66 ? 23.234 5.262 13.172 1 98.5 66 LEU B C 1
ATOM 4058 O O . LEU B 1 66 ? 22.781 4.113 13.18 1 98.5 66 LEU B O 1
ATOM 4062 N N . ILE B 1 67 ? 23.406 5.938 12.023 1 98.56 67 ILE B N 1
ATOM 4063 C CA . ILE B 1 67 ? 23.141 5.344 10.719 1 98.56 67 ILE B CA 1
ATOM 4064 C C . ILE B 1 67 ? 24.078 4.164 10.484 1 98.56 67 ILE B C 1
ATOM 4066 O O . ILE B 1 67 ? 23.656 3.102 10.031 1 98.56 67 ILE B O 1
ATOM 4070 N N . ASP B 1 68 ? 25.359 4.32 10.883 1 97.62 68 ASP B N 1
ATOM 4071 C CA . ASP B 1 68 ? 26.328 3.24 10.742 1 97.62 68 ASP B CA 1
ATOM 4072 C C . ASP B 1 68 ? 25.875 2.002 11.516 1 97.62 68 ASP B C 1
ATOM 4074 O O . ASP B 1 68 ? 25.891 0.89 10.984 1 97.62 68 ASP B O 1
ATOM 4078 N N . ILE B 1 69 ? 25.5 2.197 12.727 1 98.06 69 ILE B N 1
ATOM 4079 C CA . ILE B 1 69 ? 25.078 1.087 13.57 1 98.06 69 ILE B CA 1
ATOM 4080 C C . ILE B 1 69 ? 23.812 0.449 12.992 1 98.06 69 ILE B C 1
ATOM 4082 O O . ILE B 1 69 ? 23.703 -0.777 12.938 1 98.06 69 ILE B O 1
ATOM 4086 N N . ALA B 1 70 ? 22.828 1.251 12.57 1 98.56 70 ALA B N 1
ATOM 4087 C CA . ALA B 1 70 ? 21.578 0.743 12.008 1 98.56 70 ALA B CA 1
ATOM 4088 C C . ALA B 1 70 ? 21.844 -0.102 10.766 1 98.56 70 ALA B C 1
ATOM 4090 O O . ALA B 1 70 ? 21.234 -1.162 10.586 1 98.56 70 ALA B O 1
ATOM 4091 N N . LEU B 1 71 ? 22.75 0.364 9.875 1 98.06 71 LEU B N 1
ATOM 4092 C CA . LEU B 1 71 ? 23.047 -0.339 8.633 1 98.06 71 LEU B CA 1
ATOM 4093 C C . LEU B 1 71 ? 23.672 -1.698 8.914 1 98.06 71 LEU B C 1
ATOM 4095 O O . LEU B 1 71 ? 23.547 -2.625 8.109 1 98.06 71 LEU B O 1
ATOM 4099 N N . GLU B 1 72 ? 24.281 -1.821 10.055 1 96.75 72 GLU B N 1
ATOM 4100 C CA . GLU B 1 72 ? 24.938 -3.072 10.422 1 96.75 72 GLU B CA 1
ATOM 4101 C C . GLU B 1 72 ? 23.969 -4.008 11.148 1 96.75 72 GLU B C 1
ATOM 4103 O O . GLU B 1 72 ? 24.062 -5.23 11 1 96.75 72 GLU B O 1
ATOM 4108 N N . ARG B 1 73 ? 22.969 -3.439 11.891 1 97.44 73 ARG B N 1
ATOM 4109 C CA . ARG B 1 73 ? 22.328 -4.285 12.891 1 97.44 73 ARG B CA 1
ATOM 4110 C C . ARG B 1 73 ? 20.812 -4.332 12.68 1 97.44 73 ARG B C 1
ATOM 4112 O O . ARG B 1 73 ? 20.125 -5.184 13.242 1 97.44 73 ARG B O 1
ATOM 4119 N N . ASN B 1 74 ? 20.281 -3.418 11.953 1 98.12 74 ASN B N 1
ATOM 4120 C CA . ASN B 1 74 ? 18.828 -3.336 11.82 1 98.12 74 ASN B CA 1
ATOM 4121 C C . ASN B 1 74 ? 18.234 -4.645 11.312 1 98.12 74 ASN B C 1
ATOM 4123 O O . ASN B 1 74 ? 18.734 -5.223 10.344 1 98.12 74 ASN B O 1
ATOM 4127 N N . THR B 1 75 ? 17.172 -5.039 11.953 1 96.81 75 THR B N 1
ATOM 4128 C CA . THR B 1 75 ? 16.609 -6.355 11.672 1 96.81 75 THR B CA 1
ATOM 4129 C C . THR B 1 75 ? 15.898 -6.363 10.32 1 96.81 75 THR B C 1
ATOM 4131 O O . THR B 1 75 ? 15.914 -7.371 9.609 1 96.81 75 THR B O 1
ATOM 4134 N N . SER B 1 76 ? 15.281 -5.305 10 1 96.5 76 SER B N 1
ATOM 4135 C CA . SER B 1 76 ? 14.594 -5.25 8.711 1 96.5 76 SER B CA 1
ATOM 4136 C C . SER B 1 76 ? 15.578 -5.324 7.551 1 96.5 76 SER B C 1
ATOM 4138 O O . SER B 1 76 ? 15.32 -6.008 6.559 1 96.5 76 SER B O 1
ATOM 4140 N N . LEU B 1 77 ? 16.672 -4.574 7.598 1 96.88 77 LEU B N 1
ATOM 4141 C CA . LEU B 1 77 ? 17.688 -4.625 6.543 1 96.88 77 LEU B CA 1
ATOM 4142 C C . LEU B 1 77 ? 18.344 -6 6.477 1 96.88 77 LEU B C 1
ATOM 4144 O O . LEU B 1 77 ? 18.547 -6.539 5.391 1 96.88 77 LEU B O 1
ATOM 4148 N N . ARG B 1 78 ? 18.672 -6.566 7.613 1 96.38 78 ARG B N 1
ATOM 4149 C CA . ARG B 1 78 ? 19.266 -7.902 7.648 1 96.38 78 ARG B CA 1
ATOM 4150 C C . ARG B 1 78 ? 18.312 -8.93 7.035 1 96.38 78 ARG B C 1
ATOM 4152 O O . ARG B 1 78 ? 18.766 -9.844 6.328 1 96.38 78 ARG B O 1
ATOM 4159 N N . THR B 1 79 ? 17.047 -8.812 7.336 1 96.75 79 THR B N 1
ATOM 4160 C CA . THR B 1 79 ? 16.062 -9.703 6.734 1 96.75 79 THR B CA 1
ATOM 4161 C C . THR B 1 79 ? 16.062 -9.555 5.215 1 96.75 79 THR B C 1
ATOM 4163 O O . THR B 1 79 ? 16.016 -10.555 4.492 1 96.75 79 THR B O 1
ATOM 4166 N N . ALA B 1 80 ? 16.125 -8.328 4.691 1 96.31 80 ALA B N 1
ATOM 4167 C CA . ALA B 1 80 ? 16.172 -8.086 3.252 1 96.31 80 ALA B CA 1
ATOM 4168 C C . ALA B 1 80 ? 17.406 -8.703 2.619 1 96.31 80 ALA B C 1
ATOM 4170 O O . ALA B 1 80 ? 17.344 -9.25 1.518 1 96.31 80 ALA B O 1
ATOM 4171 N N . VAL B 1 81 ? 18.5 -8.664 3.277 1 95.75 81 VAL B N 1
ATOM 4172 C CA . VAL B 1 81 ? 19.75 -9.25 2.799 1 95.75 81 VAL B CA 1
ATOM 4173 C C . VAL B 1 81 ? 19.609 -10.766 2.719 1 95.75 81 VAL B C 1
ATOM 4175 O O . VAL B 1 81 ? 19.969 -11.375 1.71 1 95.75 81 VAL B O 1
ATOM 4178 N N . LEU B 1 82 ? 19.062 -11.391 3.771 1 96.56 82 LEU B N 1
ATOM 4179 C CA . LEU B 1 82 ? 18.875 -12.836 3.797 1 96.56 82 LEU B CA 1
ATOM 4180 C C . LEU B 1 82 ? 17.906 -13.281 2.697 1 96.56 82 LEU B C 1
ATOM 4182 O O . LEU B 1 82 ? 18.141 -14.305 2.047 1 96.56 82 LEU B O 1
ATOM 4186 N N . ASN B 1 83 ? 16.938 -12.508 2.516 1 95.69 83 ASN B N 1
ATOM 4187 C CA . ASN B 1 83 ? 15.984 -12.844 1.454 1 95.69 83 ASN B CA 1
ATOM 4188 C C . ASN B 1 83 ? 16.656 -12.836 0.084 1 95.69 83 ASN B C 1
ATOM 4190 O O . ASN B 1 83 ? 16.375 -13.695 -0.754 1 95.69 83 ASN B O 1
ATOM 4194 N N . SER B 1 84 ? 17.484 -11.859 -0.178 1 96 84 SER B N 1
ATOM 4195 C CA . SER B 1 84 ? 18.203 -11.82 -1.45 1 96 84 SER B CA 1
ATOM 4196 C C . SER B 1 84 ? 19.047 -13.07 -1.642 1 96 84 SER B C 1
ATOM 4198 O O . SER B 1 84 ? 19.125 -13.625 -2.742 1 96 84 SER B O 1
ATOM 4200 N N . GLU B 1 85 ? 19.625 -13.57 -0.592 1 95.75 85 GLU B N 1
ATOM 4201 C CA . GLU B 1 85 ? 20.438 -14.789 -0.667 1 95.75 85 GLU B CA 1
ATOM 4202 C C . GLU B 1 85 ? 19.547 -16.016 -0.896 1 95.75 85 GLU B C 1
ATOM 4204 O O . GLU B 1 85 ? 19.938 -16.938 -1.62 1 95.75 85 GLU B O 1
ATOM 4209 N N . ILE B 1 86 ? 18.422 -16.016 -0.232 1 96.44 86 ILE B N 1
ATOM 4210 C CA . ILE B 1 86 ? 17.469 -17.109 -0.43 1 96.44 86 ILE B CA 1
ATOM 4211 C C . ILE B 1 86 ? 17.062 -17.188 -1.901 1 96.44 86 ILE B C 1
ATOM 4213 O O . ILE B 1 86 ? 17.094 -18.25 -2.506 1 96.44 86 ILE B O 1
ATOM 4217 N N . TYR B 1 87 ? 16.75 -16.062 -2.521 1 95.56 87 TYR B N 1
ATOM 4218 C CA . TYR B 1 87 ? 16.344 -16.031 -3.922 1 95.56 87 TYR B CA 1
ATOM 4219 C C . TYR B 1 87 ? 17.5 -16.391 -4.836 1 95.56 87 TYR B C 1
ATOM 4221 O O . TYR B 1 87 ? 17.297 -16.984 -5.902 1 95.56 87 TYR B O 1
ATOM 4229 N N . ARG B 1 88 ? 18.719 -16.016 -4.41 1 95.62 88 ARG B N 1
ATOM 4230 C CA . ARG B 1 88 ? 19.891 -16.438 -5.172 1 95.62 88 ARG B CA 1
ATOM 4231 C C . ARG B 1 88 ? 20 -17.969 -5.223 1 95.62 88 ARG B C 1
ATOM 4233 O O . ARG B 1 88 ? 20.234 -18.531 -6.285 1 95.62 88 ARG B O 1
ATOM 4240 N N . LYS B 1 89 ? 19.797 -18.594 -4.008 1 96 89 LYS B N 1
ATOM 4241 C CA . LYS B 1 89 ? 19.844 -20.047 -3.957 1 96 89 LYS B CA 1
ATOM 4242 C C . LYS B 1 89 ? 18.703 -20.672 -4.77 1 96 89 LYS B C 1
ATOM 4244 O O . LYS B 1 89 ? 18.891 -21.703 -5.41 1 96 89 LYS B O 1
ATOM 4249 N N . GLN B 1 90 ? 17.578 -20.062 -4.805 1 94.06 90 GLN B N 1
ATOM 4250 C CA . GLN B 1 90 ? 16.453 -20.547 -5.609 1 94.06 90 GLN B CA 1
ATOM 4251 C C . GLN B 1 90 ? 16.781 -20.484 -7.098 1 94.06 90 GLN B C 1
ATOM 4253 O O . GLN B 1 90 ? 16.406 -21.391 -7.855 1 94.06 90 GLN B O 1
ATOM 4258 N N . TYR B 1 91 ? 17.484 -19.422 -7.555 1 95 91 TYR B N 1
ATOM 4259 C CA . TYR B 1 91 ? 17.922 -19.328 -8.938 1 95 91 TYR B CA 1
ATOM 4260 C C . TYR B 1 91 ? 18.891 -20.453 -9.281 1 95 91 TYR B C 1
ATOM 4262 O O . TYR B 1 91 ? 18.797 -21.062 -10.344 1 95 91 TYR B O 1
ATOM 4270 N N . MET B 1 92 ? 19.75 -20.781 -8.305 1 94.5 92 MET B N 1
ATOM 4271 C CA . MET B 1 92 ? 20.703 -21.859 -8.523 1 94.5 92 MET B CA 1
ATOM 4272 C C . MET B 1 92 ? 20 -23.188 -8.672 1 94.5 92 MET B C 1
ATOM 4274 O O . MET B 1 92 ? 20.375 -24.016 -9.516 1 94.5 92 MET B O 1
ATOM 4278 N N . ILE B 1 93 ? 18.953 -23.359 -7.938 1 91.94 93 ILE B N 1
ATOM 4279 C CA . ILE B 1 93 ? 18.188 -24.594 -8.016 1 91.94 93 ILE B CA 1
ATOM 4280 C C . ILE B 1 93 ? 17.516 -24.703 -9.383 1 91.94 93 ILE B C 1
ATOM 4282 O O . ILE B 1 93 ? 17.594 -25.75 -10.039 1 91.94 93 ILE B O 1
ATOM 4286 N N . GLU B 1 94 ? 16.891 -23.672 -9.852 1 91.75 94 GLU B N 1
ATOM 4287 C CA . GLU B 1 94 ? 16.219 -23.688 -11.148 1 91.75 94 GLU B CA 1
ATOM 4288 C C . GLU B 1 94 ? 17.219 -23.875 -12.289 1 91.75 94 GLU B C 1
ATOM 4290 O O . GLU B 1 94 ? 16.938 -24.578 -13.266 1 91.75 94 GLU B O 1
ATOM 4295 N N . ARG B 1 95 ? 18.344 -23.25 -12.117 1 91.06 95 ARG B N 1
ATOM 4296 C CA . ARG B 1 95 ? 19.391 -23.359 -13.125 1 91.06 95 ARG B CA 1
ATOM 4297 C C . ARG B 1 95 ? 19.922 -24.781 -13.227 1 91.06 95 ARG B C 1
ATOM 4299 O O . ARG B 1 95 ? 20.25 -25.25 -14.32 1 91.06 95 ARG B O 1
ATOM 4306 N N . ASN B 1 96 ? 19.938 -25.469 -12.078 1 91 96 ASN B N 1
ATOM 4307 C CA . ASN B 1 96 ? 20.453 -26.828 -12.047 1 91 96 ASN B CA 1
ATOM 4308 C C . ASN B 1 96 ? 19.547 -27.797 -12.805 1 91 96 ASN B C 1
ATOM 4310 O O . ASN B 1 96 ? 19.969 -28.875 -13.203 1 91 96 ASN B O 1
ATOM 4314 N N . ASN B 1 97 ? 18.297 -27.422 -13.062 1 89.25 97 ASN B N 1
ATOM 4315 C CA . ASN B 1 97 ? 17.375 -28.25 -13.82 1 89.25 97 ASN B CA 1
ATOM 4316 C C . ASN B 1 97 ? 17.766 -28.344 -15.289 1 89.25 97 ASN B C 1
ATOM 4318 O O . ASN B 1 97 ? 17.266 -29.188 -16.031 1 89.25 97 ASN B O 1
ATOM 4322 N N . LEU B 1 98 ? 18.719 -27.531 -15.742 1 89.44 98 LEU B N 1
ATOM 4323 C CA . LEU B 1 98 ? 19.219 -27.547 -17.109 1 89.44 98 LEU B CA 1
ATOM 4324 C C . LEU B 1 98 ? 20.234 -28.688 -17.297 1 89.44 98 LEU B C 1
ATOM 4326 O O . LEU B 1 98 ? 20.578 -29.031 -18.438 1 89.44 98 LEU B O 1
ATOM 4330 N N . LEU B 1 99 ? 20.594 -29.328 -16.125 1 88.44 99 LEU B N 1
ATOM 4331 C CA . LEU B 1 99 ? 21.594 -30.391 -16.172 1 88.44 99 LEU B CA 1
ATOM 4332 C C . LEU B 1 99 ? 21.016 -31.703 -15.672 1 88.44 99 LEU B C 1
ATOM 4334 O O . LEU B 1 99 ? 20.109 -31.719 -14.836 1 88.44 99 LEU B O 1
ATOM 4338 N N . PRO B 1 100 ? 21.484 -32.906 -16.203 1 87.44 100 PRO B N 1
ATOM 4339 C CA . PRO B 1 100 ? 20.969 -34.188 -15.727 1 87.44 100 PRO B CA 1
ATOM 4340 C C . PRO B 1 100 ? 21.438 -34.5 -14.312 1 87.44 100 PRO B C 1
ATOM 4342 O O . PRO B 1 100 ? 22.531 -34.125 -13.914 1 87.44 100 PRO B O 1
ATOM 4345 N N . THR B 1 101 ? 20.578 -35.094 -13.555 1 86.81 101 THR B N 1
ATOM 4346 C CA . THR B 1 101 ? 20.922 -35.625 -12.234 1 86.81 101 THR B CA 1
ATOM 4347 C C . THR B 1 101 ? 21.297 -37.094 -12.312 1 86.81 101 THR B C 1
ATOM 4349 O O . THR B 1 101 ? 20.703 -37.844 -13.094 1 86.81 101 THR B O 1
ATOM 4352 N N . LEU B 1 102 ? 22.344 -37.438 -11.594 1 86.25 102 LEU B N 1
ATOM 4353 C CA . LEU B 1 102 ? 22.75 -38.844 -11.492 1 86.25 102 LEU B CA 1
ATOM 4354 C C . LEU B 1 102 ? 22.375 -39.406 -10.125 1 86.25 102 LEU B C 1
ATOM 4356 O O . LEU B 1 102 ? 22.578 -38.75 -9.094 1 86.25 102 LEU B O 1
ATOM 4360 N N . ALA B 1 103 ? 21.688 -40.531 -10.164 1 87.5 103 ALA B N 1
ATOM 4361 C CA . ALA B 1 103 ? 21.312 -41.188 -8.914 1 87.5 103 ALA B CA 1
ATOM 4362 C C . ALA B 1 103 ? 21.625 -42.656 -8.961 1 87.5 103 ALA B C 1
ATOM 4364 O O . ALA B 1 103 ? 21.703 -43.25 -10.039 1 87.5 103 ALA B O 1
ATOM 4365 N N . ALA B 1 104 ? 21.969 -43.188 -7.758 1 86.06 104 ALA B N 1
ATOM 4366 C CA . ALA B 1 104 ? 22.062 -44.625 -7.582 1 86.06 104 ALA B CA 1
ATOM 4367 C C . ALA B 1 104 ? 20.719 -45.219 -7.141 1 86.06 104 ALA B C 1
ATOM 4369 O O . ALA B 1 104 ? 20.016 -44.625 -6.312 1 86.06 104 ALA B O 1
ATOM 4370 N N . ASN B 1 105 ? 20.375 -46.219 -7.848 1 85.75 105 ASN B N 1
ATOM 4371 C CA . ASN B 1 105 ? 19.141 -46.875 -7.496 1 85.75 105 ASN B CA 1
ATOM 4372 C C . ASN B 1 105 ? 19.359 -48.375 -7.27 1 85.75 105 ASN B C 1
ATOM 4374 O O . ASN B 1 105 ? 20.234 -48.969 -7.891 1 85.75 105 ASN B O 1
ATOM 4378 N N . ALA B 1 106 ? 18.672 -48.906 -6.293 1 82.81 106 ALA B N 1
ATOM 4379 C CA . ALA B 1 106 ? 18.609 -50.344 -6.027 1 82.81 106 ALA B CA 1
ATOM 4380 C C . ALA B 1 106 ? 17.156 -50.781 -5.816 1 82.81 106 ALA B C 1
ATOM 4382 O O . ALA B 1 106 ? 16.375 -50.094 -5.18 1 82.81 106 ALA B O 1
ATOM 4383 N N . GLY B 1 107 ? 16.859 -51.781 -6.578 1 83.44 107 GLY B N 1
ATOM 4384 C CA . GLY B 1 107 ? 15.508 -52.312 -6.457 1 83.44 107 GLY B CA 1
ATOM 4385 C C . GLY B 1 107 ? 15.422 -53.812 -6.656 1 83.44 107 GLY B C 1
ATOM 4386 O O . GLY B 1 107 ? 16.375 -54.438 -7.137 1 83.44 107 GLY B O 1
ATOM 4387 N N . GLY B 1 108 ? 14.328 -54.469 -6.141 1 77.69 108 GLY B N 1
ATOM 4388 C CA . GLY B 1 108 ? 13.953 -55.875 -6.309 1 77.69 108 GLY B CA 1
ATOM 4389 C C . GLY B 1 108 ? 12.453 -56.094 -6.418 1 77.69 108 GLY B C 1
ATOM 4390 O O . GLY B 1 108 ? 11.672 -55.312 -5.848 1 77.69 108 GLY B O 1
ATOM 4391 N N . SER B 1 109 ? 12.141 -56.938 -7.375 1 85.38 109 SER B N 1
ATOM 4392 C CA . SER B 1 109 ? 10.734 -57.281 -7.488 1 85.38 109 SER B CA 1
ATOM 4393 C C . SER B 1 109 ? 10.562 -58.812 -7.5 1 85.38 109 SER B C 1
ATOM 4395 O O . SER B 1 109 ? 11.414 -59.531 -8.023 1 85.38 109 SER B O 1
ATOM 4397 N N . ARG B 1 110 ? 9.531 -59.312 -6.73 1 81.94 110 ARG B N 1
ATOM 4398 C CA . ARG B 1 110 ? 9.125 -60.688 -6.723 1 81.94 110 ARG B CA 1
ATOM 4399 C C . ARG B 1 110 ? 7.621 -60.844 -6.941 1 81.94 110 ARG B C 1
ATOM 4401 O O . ARG B 1 110 ? 6.832 -60.094 -6.34 1 81.94 110 ARG B O 1
ATOM 4408 N N . GLN B 1 111 ? 7.336 -61.656 -7.965 1 86.44 111 GLN B N 1
ATOM 4409 C CA . GLN B 1 111 ? 5.926 -61.875 -8.273 1 86.44 111 GLN B CA 1
ATOM 4410 C C . GLN B 1 111 ? 5.625 -63.344 -8.508 1 86.44 111 GLN B C 1
ATOM 4412 O O . GLN B 1 111 ? 6.492 -64.062 -8.969 1 86.44 111 GLN B O 1
ATOM 4417 N N . GLY B 1 112 ? 4.512 -63.781 -7.992 1 84 112 GLY B N 1
ATOM 4418 C CA . GLY B 1 112 ? 4.094 -65.188 -8.188 1 84 112 GLY B CA 1
ATOM 4419 C C . GLY B 1 112 ? 2.588 -65.312 -8.125 1 84 112 GLY B C 1
ATOM 4420 O O . GLY B 1 112 ? 1.853 -64.375 -7.871 1 84 112 GLY B O 1
ATOM 4421 N N . SER B 1 113 ? 2.234 -66.438 -8.711 1 86.12 113 SER B N 1
ATOM 4422 C CA . SER B 1 113 ? 0.818 -66.75 -8.641 1 86.12 113 SER B CA 1
ATOM 4423 C C . SER B 1 113 ? 0.44 -67.25 -7.25 1 86.12 113 SER B C 1
ATOM 4425 O O . SER B 1 113 ? 1.208 -68 -6.613 1 86.12 113 SER B O 1
ATOM 4427 N N . LEU B 1 114 ? -0.646 -66.75 -6.793 1 86.25 114 LEU B N 1
ATOM 4428 C CA . LEU B 1 114 ? -1.131 -67.188 -5.496 1 86.25 114 LEU B CA 1
ATOM 4429 C C . LEU B 1 114 ? -1.471 -68.688 -5.539 1 86.25 114 LEU B C 1
ATOM 4431 O O . LEU B 1 114 ? -1.514 -69.312 -4.5 1 86.25 114 LEU B O 1
ATOM 4435 N N . SER B 1 115 ? -1.896 -69.188 -6.723 1 83.81 115 SER B N 1
ATOM 4436 C CA . SER B 1 115 ? -2.289 -70.562 -6.859 1 83.81 115 SER B CA 1
ATOM 4437 C C . SER B 1 115 ? -1.071 -71.5 -6.926 1 83.81 115 SER B C 1
ATOM 4439 O O . SER B 1 115 ? -1.204 -72.688 -7.148 1 83.81 115 SER B O 1
ATOM 4441 N N . GLY B 1 116 ? -0.028 -70.938 -6.633 1 74.19 116 GLY B N 1
ATOM 4442 C CA . GLY B 1 116 ? 1.174 -71.75 -6.723 1 74.19 116 GLY B CA 1
ATOM 4443 C C . GLY B 1 116 ? 1.839 -71.688 -8.086 1 74.19 116 GLY B C 1
ATOM 4444 O O . GLY B 1 116 ? 1.274 -71.125 -9.031 1 74.19 116 GLY B O 1
ATOM 4445 N N . GLY B 1 117 ? 3.188 -71.875 -8.352 1 76.06 117 GLY B N 1
ATOM 4446 C CA . GLY B 1 117 ? 3.912 -71.938 -9.609 1 76.06 117 GLY B CA 1
ATOM 4447 C C . GLY B 1 117 ? 5.16 -71.062 -9.594 1 76.06 117 GLY B C 1
ATOM 4448 O O . GLY B 1 117 ? 5.77 -70.875 -8.547 1 76.06 117 GLY B O 1
ATOM 4449 N N . ASN B 1 118 ? 5.453 -70.625 -10.844 1 79.81 118 ASN B N 1
ATOM 4450 C CA . ASN B 1 118 ? 6.742 -69.938 -11.039 1 79.81 118 ASN B CA 1
ATOM 4451 C C . ASN B 1 118 ? 6.75 -68.5 -10.461 1 79.81 118 ASN B C 1
ATOM 4453 O O . ASN B 1 118 ? 5.805 -67.75 -10.664 1 79.81 118 ASN B O 1
ATOM 4457 N N . VAL B 1 119 ? 7.574 -68.375 -9.414 1 83.75 119 VAL B N 1
ATOM 4458 C CA . VAL B 1 119 ? 7.855 -67.062 -8.867 1 83.75 119 VAL B CA 1
ATOM 4459 C C . VAL B 1 119 ? 8.945 -66.375 -9.695 1 83.75 119 VAL B C 1
ATOM 4461 O O . VAL B 1 119 ? 9.992 -67 -9.969 1 83.75 119 VAL B O 1
ATOM 4464 N N . SER B 1 120 ? 8.602 -65.25 -10.32 1 85.81 120 SER B N 1
ATOM 4465 C CA . SER B 1 120 ? 9.586 -64.438 -11.031 1 85.81 120 SER B CA 1
ATOM 4466 C C . SER B 1 120 ? 10.156 -63.344 -10.133 1 85.81 120 SER B C 1
ATOM 4468 O O . SER B 1 120 ? 9.422 -62.688 -9.422 1 85.81 120 SER B O 1
ATOM 4470 N N . SER B 1 121 ? 11.57 -63.469 -9.898 1 86.12 121 SER B N 1
ATOM 4471 C CA . SER B 1 121 ? 12.258 -62.406 -9.133 1 86.12 121 SER B CA 1
ATOM 4472 C C . SER B 1 121 ? 13.227 -61.625 -10.016 1 86.12 121 SER B C 1
ATOM 4474 O O . SER B 1 121 ? 13.766 -62.188 -10.984 1 86.12 121 SER B O 1
ATOM 4476 N N . SER B 1 122 ? 13.312 -60.344 -9.805 1 85 122 SER B N 1
ATOM 4477 C CA . SER B 1 122 ? 14.273 -59.5 -10.484 1 85 122 SER B CA 1
ATOM 4478 C C . SER B 1 122 ? 14.906 -58.5 -9.508 1 85 122 SER B C 1
ATOM 4480 O O . SER B 1 122 ? 14.219 -57.906 -8.68 1 85 122 SER B O 1
ATOM 4482 N N . TYR B 1 123 ? 16.281 -58.531 -9.461 1 85.75 123 TYR B N 1
ATOM 4483 C CA . TYR B 1 123 ? 17.047 -57.594 -8.648 1 85.75 123 TYR B CA 1
ATOM 4484 C C . TYR B 1 123 ? 17.984 -56.75 -9.508 1 85.75 123 TYR B C 1
ATOM 4486 O O . TYR B 1 123 ? 18.578 -57.25 -10.477 1 85.75 123 TYR B O 1
ATOM 4494 N N . ASN B 1 124 ? 18.062 -55.438 -9.172 1 85.12 124 ASN B N 1
ATOM 4495 C CA . ASN B 1 124 ? 18.938 -54.594 -9.953 1 85.12 124 ASN B CA 1
ATOM 4496 C C . ASN B 1 124 ? 19.562 -53.5 -9.094 1 85.12 124 ASN B C 1
ATOM 4498 O O . ASN B 1 124 ? 18.969 -53.062 -8.109 1 85.12 124 ASN B O 1
ATOM 4502 N N . VAL B 1 125 ? 20.812 -53.188 -9.312 1 85.12 125 VAL B N 1
ATOM 4503 C CA . VAL B 1 125 ? 21.547 -52.031 -8.805 1 85.12 125 VAL B CA 1
ATOM 4504 C C . VAL B 1 125 ? 22.188 -51.25 -9.961 1 85.12 125 VAL B C 1
ATOM 4506 O O . VAL B 1 125 ? 22.734 -51.875 -10.891 1 85.12 125 VAL B O 1
ATOM 4509 N N . GLY B 1 126 ? 21.953 -49.969 -9.875 1 84.75 126 GLY B N 1
ATOM 4510 C CA . GLY B 1 126 ? 22.531 -49.25 -10.992 1 84.75 126 GLY B CA 1
ATOM 4511 C C . GLY B 1 126 ? 22.672 -47.75 -10.742 1 84.75 126 GLY B C 1
ATOM 4512 O O . GLY B 1 126 ? 22.297 -47.25 -9.68 1 84.75 126 GLY B O 1
ATOM 4513 N N . LEU B 1 127 ? 23.484 -47.125 -11.57 1 85.75 127 LEU B N 1
ATOM 4514 C CA . LEU B 1 127 ? 23.656 -45.688 -11.672 1 85.75 127 LEU B CA 1
ATOM 4515 C C . LEU B 1 127 ? 23.031 -45.156 -12.953 1 85.75 127 LEU B C 1
ATOM 4517 O O . LEU B 1 127 ? 23.156 -45.781 -14.016 1 85.75 127 LEU B O 1
ATOM 4521 N N . GLY B 1 128 ? 22.281 -44.125 -12.703 1 84.5 128 GLY B N 1
ATOM 4522 C CA . GLY B 1 128 ? 21.688 -43.594 -13.93 1 84.5 128 GLY B CA 1
ATOM 4523 C C . GLY B 1 128 ? 21.141 -42.219 -13.773 1 84.5 128 GLY B C 1
ATOM 4524 O O . GLY B 1 128 ? 21.125 -41.656 -12.664 1 84.5 128 GLY B O 1
ATOM 4525 N N . ALA B 1 129 ? 20.953 -41.625 -14.938 1 76.75 129 ALA B N 1
ATOM 4526 C CA . ALA B 1 129 ? 20.25 -40.344 -15.023 1 76.75 129 ALA B CA 1
ATOM 4527 C C . ALA B 1 129 ? 18.75 -40.531 -15.156 1 76.75 129 ALA B C 1
ATOM 4529 O O . ALA B 1 129 ? 18.281 -41.281 -16.031 1 76.75 129 ALA B O 1
ATOM 4530 N N . ALA B 1 130 ? 18.062 -39.969 -14.094 1 73.5 130 ALA B N 1
ATOM 4531 C CA . ALA B 1 130 ? 16.625 -40.156 -14.102 1 73.5 130 ALA B CA 1
ATOM 4532 C C . ALA B 1 130 ? 15.898 -38.906 -14.594 1 73.5 130 ALA B C 1
ATOM 4534 O O . ALA B 1 130 ? 16.125 -37.812 -14.086 1 73.5 130 ALA B O 1
ATOM 4535 N N . SER B 1 131 ? 15.188 -39.094 -15.664 1 80.06 131 SER B N 1
ATOM 4536 C CA . SER B 1 131 ? 14.148 -38.156 -16.109 1 80.06 131 SER B CA 1
ATOM 4537 C C . SER B 1 131 ? 14.734 -36.781 -16.422 1 80.06 131 SER B C 1
ATOM 4539 O O . SER B 1 131 ? 14.18 -35.781 -16.016 1 80.06 131 SER B O 1
ATOM 4541 N N . TYR B 1 132 ? 15.914 -36.75 -17.141 1 85.56 132 TYR B N 1
ATOM 4542 C CA . TYR B 1 132 ? 16.453 -35.469 -17.609 1 85.56 132 TYR B CA 1
ATOM 4543 C C . TYR B 1 132 ? 15.633 -34.906 -18.766 1 85.56 132 TYR B C 1
ATOM 4545 O O . TYR B 1 132 ? 15.383 -35.625 -19.75 1 85.56 132 TYR B O 1
ATOM 4553 N N . GLU B 1 133 ? 15.211 -33.656 -18.578 1 87.06 133 GLU B N 1
ATOM 4554 C CA . GLU B 1 133 ? 14.453 -33.031 -19.656 1 87.06 133 GLU B CA 1
ATOM 4555 C C . GLU B 1 133 ? 15.367 -32.281 -20.609 1 87.06 133 GLU B C 1
ATOM 4557 O O . GLU B 1 133 ? 16.094 -31.375 -20.188 1 87.06 133 GLU B O 1
ATOM 4562 N N . LEU B 1 134 ? 15.398 -32.75 -21.828 1 86.69 134 LEU B N 1
ATOM 4563 C CA . LEU B 1 134 ? 16.078 -31.984 -22.875 1 86.69 134 LEU B CA 1
ATOM 4564 C C . LEU B 1 134 ? 15.305 -30.719 -23.203 1 86.69 134 LEU B C 1
ATOM 4566 O O . LEU B 1 134 ? 14.195 -30.781 -23.75 1 86.69 134 LEU B O 1
ATOM 4570 N N . ASP B 1 135 ? 15.859 -29.562 -23.016 1 89.25 135 ASP B N 1
ATOM 4571 C CA . ASP B 1 135 ? 15.164 -28.281 -23.078 1 89.25 135 ASP B CA 1
ATOM 4572 C C . ASP B 1 135 ? 15.234 -27.688 -24.484 1 89.25 135 ASP B C 1
ATOM 4574 O O . ASP B 1 135 ? 15.656 -26.547 -24.656 1 89.25 135 ASP B O 1
ATOM 4578 N N . LEU B 1 136 ? 14.688 -28.312 -25.359 1 87.5 136 LEU B N 1
ATOM 4579 C CA . LEU B 1 136 ? 14.75 -27.891 -26.75 1 87.5 136 LEU B CA 1
ATOM 4580 C C . LEU B 1 136 ? 13.945 -26.625 -26.969 1 87.5 136 LEU B C 1
ATOM 4582 O O . LEU B 1 136 ? 14.297 -25.797 -27.812 1 87.5 136 LEU B O 1
ATOM 4586 N N . PHE B 1 137 ? 12.914 -26.453 -26.234 1 89.69 137 PHE B N 1
ATOM 4587 C CA . PHE B 1 137 ? 11.992 -25.375 -26.531 1 89.69 137 PHE B CA 1
ATOM 4588 C C . PHE B 1 137 ? 12.062 -24.297 -25.453 1 89.69 137 PHE B C 1
ATOM 4590 O O . PHE B 1 137 ? 11.258 -23.359 -25.438 1 89.69 137 PHE B O 1
ATOM 4597 N N . GLY B 1 138 ? 12.922 -24.406 -24.453 1 91.19 138 GLY B N 1
ATOM 4598 C CA . GLY B 1 138 ? 13.281 -23.344 -23.547 1 91.19 138 GLY B CA 1
ATOM 4599 C C . GLY B 1 138 ? 12.383 -23.25 -22.328 1 91.19 138 GLY B C 1
ATOM 4600 O O . GLY B 1 138 ? 12.219 -22.188 -21.75 1 91.19 138 GLY B O 1
ATOM 4601 N N . ARG B 1 139 ? 11.641 -24.266 -21.984 1 91.88 139 ARG B N 1
ATOM 4602 C CA . ARG B 1 139 ? 10.82 -24.25 -20.781 1 91.88 139 ARG B CA 1
ATOM 4603 C C . ARG B 1 139 ? 11.68 -24.047 -19.547 1 91.88 139 ARG B C 1
ATOM 4605 O O . ARG B 1 139 ? 11.414 -23.141 -18.75 1 91.88 139 ARG B O 1
ATOM 4612 N N . VAL B 1 140 ? 12.727 -24.859 -19.422 1 91.75 140 VAL B N 1
ATOM 4613 C CA . VAL B 1 140 ? 13.586 -24.812 -18.234 1 91.75 140 VAL B CA 1
ATOM 4614 C C . VAL B 1 140 ? 14.406 -23.531 -18.25 1 91.75 140 VAL B C 1
ATOM 4616 O O . VAL B 1 140 ? 14.578 -22.891 -17.203 1 91.75 140 VAL B O 1
ATOM 4619 N N . ARG B 1 141 ? 14.906 -23.172 -19.375 1 93.56 141 ARG B N 1
ATOM 4620 C CA . ARG B 1 141 ? 15.656 -21.922 -19.484 1 93.56 141 ARG B CA 1
ATOM 4621 C C . ARG B 1 141 ? 14.797 -20.719 -19.094 1 93.56 141 ARG B C 1
ATOM 4623 O O . ARG B 1 141 ? 15.273 -19.797 -18.438 1 93.56 141 ARG B O 1
ATOM 4630 N N . SER B 1 142 ? 13.539 -20.734 -19.594 1 94.31 142 SER B N 1
ATOM 4631 C CA . SER B 1 142 ? 12.617 -19.672 -19.234 1 94.31 142 SER B CA 1
ATOM 4632 C C . SER B 1 142 ? 12.383 -19.625 -17.734 1 94.31 142 SER B C 1
ATOM 4634 O O . SER B 1 142 ? 12.352 -18.547 -17.141 1 94.31 142 SER B O 1
ATOM 4636 N N . SER B 1 143 ? 12.227 -20.75 -17.109 1 94.12 143 SER B N 1
ATOM 4637 C CA . SER B 1 143 ? 12.039 -20.812 -15.664 1 94.12 143 SER B CA 1
ATOM 4638 C C . SER B 1 143 ? 13.281 -20.328 -14.922 1 94.12 143 SER B C 1
ATOM 4640 O O . SER B 1 143 ? 13.164 -19.656 -13.891 1 94.12 143 SER B O 1
ATOM 4642 N N . SER B 1 144 ? 14.445 -20.703 -15.422 1 94.19 144 SER B N 1
ATOM 4643 C CA . SER B 1 144 ? 15.695 -20.234 -14.836 1 94.19 144 SER B CA 1
ATOM 4644 C C . SER B 1 144 ? 15.812 -18.719 -14.961 1 94.19 144 SER B C 1
ATOM 4646 O O . SER B 1 144 ? 16.203 -18.047 -14 1 94.19 144 SER B O 1
ATOM 4648 N N . GLU B 1 145 ? 15.484 -18.234 -16.109 1 94.94 145 GLU B N 1
ATOM 4649 C CA . GLU B 1 145 ? 15.516 -16.781 -16.312 1 94.94 145 GLU B CA 1
ATOM 4650 C C . GLU B 1 145 ? 14.531 -16.078 -15.391 1 94.94 145 GLU B C 1
ATOM 4652 O O . GLU B 1 145 ? 14.852 -15.016 -14.836 1 94.94 145 GLU B O 1
ATOM 4657 N N . ALA B 1 146 ? 13.297 -16.609 -15.219 1 95.75 146 ALA B N 1
ATOM 4658 C CA . ALA B 1 146 ? 12.328 -16.062 -14.281 1 95.75 146 ALA B CA 1
ATOM 4659 C C . ALA B 1 146 ? 12.906 -15.992 -12.867 1 95.75 146 ALA B C 1
ATOM 4661 O O . ALA B 1 146 ? 12.773 -14.977 -12.188 1 95.75 146 ALA B O 1
ATOM 4662 N N . ALA B 1 147 ? 13.594 -17.016 -12.477 1 94.75 147 ALA B N 1
ATOM 4663 C CA . ALA B 1 147 ? 14.203 -17.062 -11.148 1 94.75 147 ALA B CA 1
ATOM 4664 C C . ALA B 1 147 ? 15.32 -16.031 -11.016 1 94.75 147 ALA B C 1
ATOM 4666 O O . ALA B 1 147 ? 15.477 -15.406 -9.969 1 94.75 147 ALA B O 1
ATOM 4667 N N . LEU B 1 148 ? 16.156 -15.922 -12.062 1 96.5 148 LEU B N 1
ATOM 4668 C CA . LEU B 1 148 ? 17.219 -14.922 -12.07 1 96.5 148 LEU B CA 1
ATOM 4669 C C . LEU B 1 148 ? 16.656 -13.523 -11.867 1 96.5 148 LEU B C 1
ATOM 4671 O O . LEU B 1 148 ? 17.156 -12.758 -11.047 1 96.5 148 LEU B O 1
ATOM 4675 N N . GLN B 1 149 ? 15.578 -13.25 -12.633 1 97.25 149 GLN B N 1
ATOM 4676 C CA . GLN B 1 149 ? 14.945 -11.938 -12.492 1 97.25 149 GLN B CA 1
ATOM 4677 C C . GLN B 1 149 ? 14.336 -11.766 -11.102 1 97.25 149 GLN B C 1
ATOM 4679 O O . GLN B 1 149 ? 14.336 -10.656 -10.562 1 97.25 149 GLN B O 1
ATOM 4684 N N . GLY B 1 150 ? 13.812 -12.859 -10.523 1 97 150 GLY B N 1
ATOM 4685 C CA . GLY B 1 150 ? 13.359 -12.82 -9.141 1 97 150 GLY B CA 1
ATOM 4686 C C . GLY B 1 150 ? 14.461 -12.469 -8.164 1 97 150 GLY B C 1
ATOM 4687 O O . GLY B 1 150 ? 14.25 -11.695 -7.23 1 97 150 GLY B O 1
ATOM 4688 N N . TYR B 1 151 ? 15.703 -12.992 -8.391 1 96.19 151 TYR B N 1
ATOM 4689 C CA . TYR B 1 151 ? 16.859 -12.664 -7.574 1 96.19 151 TYR B CA 1
ATOM 4690 C C . TYR B 1 151 ? 17.234 -11.195 -7.711 1 96.19 151 TYR B C 1
ATOM 4692 O O . TYR B 1 151 ? 17.422 -10.5 -6.707 1 96.19 151 TYR B O 1
ATOM 4700 N N . PHE B 1 152 ? 17.203 -10.656 -8.898 1 97.12 152 PHE B N 1
ATOM 4701 C CA . PHE B 1 152 ? 17.547 -9.258 -9.117 1 97.12 152 PHE B CA 1
ATOM 4702 C C . PHE B 1 152 ? 16.516 -8.336 -8.477 1 97.12 152 PHE B C 1
ATOM 4704 O O . PHE B 1 152 ? 16.859 -7.293 -7.926 1 97.12 152 PHE B O 1
ATOM 4711 N N . ALA B 1 153 ? 15.188 -8.703 -8.531 1 97 153 ALA B N 1
ATOM 4712 C CA . ALA B 1 153 ? 14.148 -7.938 -7.852 1 97 153 ALA B CA 1
ATOM 4713 C C . ALA B 1 153 ? 14.406 -7.879 -6.348 1 97 153 ALA B C 1
ATOM 4715 O O . ALA B 1 153 ? 14.227 -6.828 -5.723 1 97 153 ALA B O 1
ATOM 4716 N N . SER B 1 154 ? 14.828 -8.984 -5.777 1 96.94 154 SER B N 1
ATOM 4717 C CA . SER B 1 154 ? 15.086 -9.047 -4.344 1 96.94 154 SER B CA 1
ATOM 4718 C C . SER B 1 154 ? 16.297 -8.195 -3.961 1 96.94 154 SER B C 1
ATOM 4720 O O . SER B 1 154 ? 16.312 -7.59 -2.889 1 96.94 154 SER B O 1
ATOM 4722 N N . VAL B 1 155 ? 17.312 -8.164 -4.816 1 97 155 VAL B N 1
ATOM 4723 C CA . VAL B 1 155 ? 18.469 -7.309 -4.598 1 97 155 VAL B CA 1
ATOM 4724 C C . VAL B 1 155 ? 18.047 -5.844 -4.609 1 97 155 VAL B C 1
ATOM 4726 O O . VAL B 1 155 ? 18.484 -5.059 -3.762 1 97 155 VAL B O 1
ATOM 4729 N N . ALA B 1 156 ? 17.234 -5.504 -5.555 1 96.88 156 ALA B N 1
ATOM 4730 C CA . ALA B 1 156 ? 16.719 -4.137 -5.625 1 96.88 156 ALA B CA 1
ATOM 4731 C C . ALA B 1 156 ? 15.906 -3.795 -4.383 1 96.88 156 ALA B C 1
ATOM 4733 O O . ALA B 1 156 ? 15.992 -2.678 -3.863 1 96.88 156 ALA B O 1
ATOM 4734 N N . ASN B 1 157 ? 15.141 -4.695 -3.855 1 96.81 157 ASN B N 1
ATOM 4735 C CA . ASN B 1 157 ? 14.359 -4.496 -2.639 1 96.81 157 ASN B CA 1
ATOM 4736 C C . ASN B 1 157 ? 15.258 -4.289 -1.424 1 96.81 157 ASN B C 1
ATOM 4738 O O . ASN B 1 157 ? 14.914 -3.537 -0.51 1 96.81 157 ASN B O 1
ATOM 4742 N N . ARG B 1 158 ? 16.328 -5.008 -1.405 1 97.12 158 ARG B N 1
ATOM 4743 C CA . ARG B 1 158 ? 17.328 -4.797 -0.364 1 97.12 158 ARG B CA 1
ATOM 4744 C C . ARG B 1 158 ? 17.859 -3.363 -0.387 1 97.12 158 ARG B C 1
ATOM 4746 O O . ARG B 1 158 ? 17.938 -2.713 0.657 1 97.12 158 ARG B O 1
ATOM 4753 N N . ASP B 1 159 ? 18.172 -2.906 -1.57 1 97.12 159 ASP B N 1
ATOM 4754 C CA . ASP B 1 159 ? 18.641 -1.533 -1.724 1 97.12 159 ASP B CA 1
ATOM 4755 C C . ASP B 1 159 ? 17.578 -0.536 -1.269 1 97.12 159 ASP B C 1
ATOM 4757 O O . ASP B 1 159 ? 17.906 0.471 -0.632 1 97.12 159 ASP B O 1
ATOM 4761 N N . ALA B 1 160 ? 16.328 -0.786 -1.622 1 96.62 160 ALA B N 1
ATOM 4762 C CA . ALA B 1 160 ? 15.219 0.075 -1.196 1 96.62 160 ALA B CA 1
ATOM 4763 C C . ALA B 1 160 ? 15.102 0.104 0.325 1 96.62 160 ALA B C 1
ATOM 4765 O O . ALA B 1 160 ? 14.859 1.159 0.916 1 96.62 160 ALA B O 1
ATOM 4766 N N . ALA B 1 161 ? 15.266 -1.02 0.952 1 96.44 161 ALA B N 1
ATOM 4767 C CA . ALA B 1 161 ? 15.227 -1.111 2.408 1 96.44 161 ALA B CA 1
ATOM 4768 C C . ALA B 1 161 ? 16.359 -0.308 3.039 1 96.44 161 ALA B C 1
ATOM 4770 O O . ALA B 1 161 ? 16.172 0.325 4.082 1 96.44 161 ALA B O 1
ATOM 4771 N N . HIS B 1 162 ? 17.5 -0.39 2.379 1 97.25 162 HIS B N 1
ATOM 4772 C CA . HIS B 1 162 ? 18.672 0.367 2.82 1 97.25 162 HIS B CA 1
ATOM 4773 C C . HIS B 1 162 ? 18.375 1.864 2.834 1 97.25 162 HIS B C 1
ATOM 4775 O O . HIS B 1 162 ? 18.641 2.543 3.83 1 97.25 162 HIS B O 1
ATOM 4781 N N . LEU B 1 163 ? 17.828 2.414 1.791 1 96.5 163 LEU B N 1
ATOM 4782 C CA . LEU B 1 163 ? 17.484 3.828 1.684 1 96.5 163 LEU B CA 1
ATOM 4783 C C . LEU B 1 163 ? 16.453 4.215 2.727 1 96.5 163 LEU B C 1
ATOM 4785 O O . LEU B 1 163 ? 16.594 5.242 3.396 1 96.5 163 LEU B O 1
ATOM 4789 N N . SER B 1 164 ? 15.438 3.377 2.842 1 97.31 164 SER B N 1
ATOM 4790 C CA . SER B 1 164 ? 14.352 3.646 3.781 1 97.31 164 SER B CA 1
ATOM 4791 C C . SER B 1 164 ? 14.867 3.666 5.219 1 97.31 164 SER B C 1
ATOM 4793 O O . SER B 1 164 ? 14.43 4.492 6.027 1 97.31 164 SER B O 1
ATOM 4795 N N . LEU B 1 165 ? 15.75 2.793 5.523 1 97.94 165 LEU B N 1
ATOM 4796 C CA . LEU B 1 165 ? 16.297 2.717 6.875 1 97.94 165 LEU B CA 1
ATOM 4797 C C . LEU B 1 165 ? 17.031 4.004 7.238 1 97.94 165 LEU B C 1
ATOM 4799 O O . LEU B 1 165 ? 16.844 4.551 8.328 1 97.94 165 LEU B O 1
ATOM 4803 N N . ILE B 1 166 ? 17.828 4.504 6.32 1 98.25 166 ILE B N 1
ATOM 4804 C CA . ILE B 1 166 ? 18.594 5.723 6.574 1 98.25 166 ILE B CA 1
ATOM 4805 C C . ILE B 1 166 ? 17.641 6.879 6.855 1 98.25 166 ILE B C 1
ATOM 4807 O O . ILE B 1 166 ? 17.812 7.617 7.828 1 98.25 166 ILE B O 1
ATOM 4811 N N . ALA B 1 167 ? 16.641 7.043 6.023 1 97.94 167 ALA B N 1
ATOM 4812 C CA . ALA B 1 167 ? 15.672 8.117 6.211 1 97.94 167 ALA B CA 1
ATOM 4813 C C . ALA B 1 167 ? 14.914 7.953 7.523 1 97.94 167 ALA B C 1
ATOM 4815 O O . ALA B 1 167 ? 14.664 8.93 8.227 1 97.94 167 ALA B O 1
ATOM 4816 N N . THR B 1 168 ? 14.57 6.719 7.895 1 98.19 168 THR B N 1
ATOM 4817 C CA . THR B 1 168 ? 13.805 6.445 9.109 1 98.19 168 THR B CA 1
ATOM 4818 C C . THR B 1 168 ? 14.641 6.75 10.352 1 98.19 168 THR B C 1
ATOM 4820 O O . THR B 1 168 ? 14.141 7.34 11.312 1 98.19 168 THR B O 1
ATOM 4823 N N . VAL B 1 169 ? 15.883 6.391 10.32 1 98.62 169 VAL B N 1
ATOM 4824 C CA . VAL B 1 169 ? 16.797 6.695 11.422 1 98.62 169 VAL B CA 1
ATOM 4825 C C . VAL B 1 169 ? 16.938 8.211 11.562 1 98.62 169 VAL B C 1
ATOM 4827 O O . VAL B 1 169 ? 16.875 8.75 12.664 1 98.62 169 VAL B O 1
ATOM 4830 N N . ALA B 1 170 ? 17.172 8.875 10.461 1 98.69 170 ALA B N 1
ATOM 4831 C CA . ALA B 1 170 ? 17.328 10.328 10.484 1 98.69 170 ALA B CA 1
ATOM 4832 C C . ALA B 1 170 ? 16.094 11 11.094 1 98.69 170 ALA B C 1
ATOM 4834 O O . ALA B 1 170 ? 16.234 11.852 11.977 1 98.69 170 ALA B O 1
ATOM 4835 N N . LYS B 1 171 ? 14.945 10.562 10.656 1 98.31 171 LYS B N 1
ATOM 4836 C CA . LYS B 1 171 ? 13.719 11.18 11.141 1 98.31 171 LYS B CA 1
ATOM 4837 C C . LYS B 1 171 ? 13.5 10.891 12.625 1 98.31 171 LYS B C 1
ATOM 4839 O O . LYS B 1 171 ? 13.062 11.758 13.383 1 98.31 171 LYS B O 1
ATOM 4844 N N . ALA B 1 172 ? 13.789 9.719 13.016 1 98.25 172 ALA B N 1
ATOM 4845 C CA . ALA B 1 172 ? 13.703 9.391 14.438 1 98.25 172 ALA B CA 1
ATOM 4846 C C . ALA B 1 172 ? 14.672 10.25 15.25 1 98.25 172 ALA B C 1
ATOM 4848 O O . ALA B 1 172 ? 14.32 10.734 16.328 1 98.25 172 ALA B O 1
ATOM 4849 N N . TYR B 1 173 ? 15.836 10.453 14.758 1 98.5 173 TYR B N 1
ATOM 4850 C CA . TYR B 1 173 ? 16.844 11.266 15.422 1 98.5 173 TYR B CA 1
ATOM 4851 C C . TYR B 1 173 ? 16.406 12.727 15.492 1 98.5 173 TYR B C 1
ATOM 4853 O O . TYR B 1 173 ? 16.562 13.383 16.531 1 98.5 173 TYR B O 1
ATOM 4861 N N . PHE B 1 174 ? 15.828 13.234 14.383 1 98.69 174 PHE B N 1
ATOM 4862 C CA . PHE B 1 174 ? 15.336 14.602 14.375 1 98.69 174 PHE B CA 1
ATOM 4863 C C . PHE B 1 174 ? 14.242 14.789 15.414 1 98.69 174 PHE B C 1
ATOM 4865 O O . PHE B 1 174 ? 14.156 15.844 16.047 1 98.69 174 PHE B O 1
ATOM 4872 N N . ASN B 1 175 ? 13.445 13.773 15.539 1 98.19 175 ASN B N 1
ATOM 4873 C CA . ASN B 1 175 ? 12.406 13.859 16.562 1 98.19 175 ASN B CA 1
ATOM 4874 C C . ASN B 1 175 ? 12.992 13.898 17.969 1 98.19 175 ASN B C 1
ATOM 4876 O O . ASN B 1 175 ? 12.469 14.586 18.844 1 98.19 175 ASN B O 1
ATOM 4880 N N . GLU B 1 176 ? 14.062 13.188 18.203 1 97.88 176 GLU B N 1
ATOM 4881 C CA . GLU B 1 176 ? 14.758 13.266 19.484 1 97.88 176 GLU B CA 1
ATOM 4882 C C . GLU B 1 176 ? 15.344 14.664 19.719 1 97.88 176 GLU B C 1
ATOM 4884 O O . GLU B 1 176 ? 15.18 15.242 20.797 1 97.88 176 GLU B O 1
ATOM 4889 N N . ARG B 1 177 ? 16 15.188 18.688 1 98 177 ARG B N 1
ATOM 4890 C CA . ARG B 1 177 ? 16.594 16.516 18.781 1 98 177 ARG B CA 1
ATOM 4891 C C . ARG B 1 177 ? 15.523 17.578 19.047 1 98 177 ARG B C 1
ATOM 4893 O O . ARG B 1 177 ? 15.719 18.484 19.859 1 98 177 ARG B O 1
ATOM 4900 N N . TYR B 1 178 ? 14.43 17.422 18.312 1 98.12 178 TYR B N 1
ATOM 4901 C CA . TYR B 1 178 ? 13.305 18.344 18.5 1 98.12 178 TYR B CA 1
ATOM 4902 C C . TYR B 1 178 ? 12.812 18.312 19.938 1 98.12 178 TYR B C 1
ATOM 4904 O O . TYR B 1 178 ? 12.602 19.359 20.547 1 98.12 178 TYR B O 1
ATOM 4912 N N . ALA B 1 179 ? 12.641 17.141 20.469 1 98.12 179 ALA B N 1
ATOM 4913 C CA . ALA B 1 179 ? 12.141 17 21.828 1 98.12 179 ALA B CA 1
ATOM 4914 C C . ALA B 1 179 ? 13.117 17.609 22.844 1 98.12 179 ALA B C 1
ATOM 4916 O O . ALA B 1 179 ? 12.695 18.25 23.812 1 98.12 179 ALA B O 1
ATOM 4917 N N . GLU B 1 180 ? 14.359 17.484 22.672 1 97.5 180 GLU B N 1
ATOM 4918 C CA . GLU B 1 180 ? 15.375 18.047 23.547 1 97.5 180 GLU B CA 1
ATOM 4919 C C . GLU B 1 180 ? 15.359 19.578 23.5 1 97.5 180 GLU B C 1
ATOM 4921 O O . GLU B 1 180 ? 15.445 20.234 24.547 1 97.5 180 GLU B O 1
ATOM 4926 N N . GLU B 1 181 ? 15.266 20.078 22.297 1 97.69 181 GLU B N 1
ATOM 4927 C CA . GLU B 1 181 ? 15.203 21.531 22.156 1 97.69 181 GLU B CA 1
ATOM 4928 C C . GLU B 1 181 ? 13.906 22.078 22.75 1 97.69 181 GLU B C 1
ATOM 4930 O O . GLU B 1 181 ? 13.891 23.172 23.328 1 97.69 181 GLU B O 1
ATOM 4935 N N . ALA B 1 182 ? 12.844 21.297 22.609 1 97.5 182 ALA B N 1
ATOM 4936 C CA . ALA B 1 182 ? 11.57 21.688 23.219 1 97.5 182 ALA B CA 1
ATOM 4937 C C . ALA B 1 182 ? 11.664 21.672 24.734 1 97.5 182 ALA B C 1
ATOM 4939 O O . ALA B 1 182 ? 11.094 22.531 25.406 1 97.5 182 ALA B O 1
ATOM 4940 N N . MET B 1 183 ? 12.344 20.734 25.312 1 97 183 MET B N 1
ATOM 4941 C CA . MET B 1 183 ? 12.578 20.688 26.766 1 97 183 MET B CA 1
ATOM 4942 C C . MET B 1 183 ? 13.367 21.906 27.219 1 97 183 MET B C 1
ATOM 4944 O O . MET B 1 183 ? 13.008 22.547 28.219 1 97 183 MET B O 1
ATOM 4948 N N . SER B 1 184 ? 14.398 22.219 26.516 1 97.44 184 SER B N 1
ATOM 4949 C CA . SER B 1 184 ? 15.227 23.375 26.859 1 97.44 184 SER B CA 1
ATOM 4950 C C . SER B 1 184 ? 14.43 24.672 26.797 1 97.44 184 SER B C 1
ATOM 4952 O O . SER B 1 184 ? 14.562 25.531 27.672 1 97.44 184 SER B O 1
ATOM 4954 N N . LEU B 1 185 ? 13.656 24.75 25.688 1 96.69 185 LEU B N 1
ATOM 4955 C CA . LEU B 1 185 ? 12.805 25.922 25.547 1 96.69 185 LEU B CA 1
ATOM 4956 C C . LEU B 1 185 ? 11.828 26.031 26.703 1 96.69 185 LEU B C 1
ATOM 4958 O O . LEU B 1 185 ? 11.688 27.094 27.312 1 96.69 185 LEU B O 1
ATOM 4962 N N . ALA B 1 186 ? 11.172 24.938 27.062 1 96.44 186 ALA B N 1
ATOM 4963 C CA . ALA B 1 186 ? 10.211 24.938 28.172 1 96.44 186 ALA B CA 1
ATOM 4964 C C . ALA B 1 186 ? 10.883 25.281 29.484 1 96.44 186 ALA B C 1
ATOM 4966 O O . ALA B 1 186 ? 10.305 26 30.312 1 96.44 186 ALA B O 1
ATOM 4967 N N . GLN B 1 187 ? 12.094 24.859 29.719 1 96.38 187 GLN B N 1
ATOM 4968 C CA . GLN B 1 187 ? 12.844 25.141 30.938 1 96.38 187 GLN B CA 1
ATOM 4969 C C . GLN B 1 187 ? 13.203 26.625 31.016 1 96.38 187 GLN B C 1
ATOM 4971 O O . GLN B 1 187 ? 13.094 27.234 32.094 1 96.38 187 GLN B O 1
ATOM 4976 N N . ARG B 1 188 ? 13.656 27.125 29.922 1 95.81 188 ARG B N 1
ATOM 4977 C CA . ARG B 1 188 ? 13.984 28.547 29.891 1 95.81 188 ARG B CA 1
ATOM 4978 C C . ARG B 1 188 ? 12.75 29.391 30.172 1 95.81 188 ARG B C 1
ATOM 4980 O O . ARG B 1 188 ? 12.82 30.359 30.922 1 95.81 188 ARG B O 1
ATOM 4987 N N . VAL B 1 189 ? 11.656 29.031 29.531 1 94.62 189 VAL B N 1
ATOM 4988 C CA . VAL B 1 189 ? 10.406 29.766 29.703 1 94.62 189 VAL B CA 1
ATOM 4989 C C . VAL B 1 189 ? 9.93 29.625 31.156 1 94.62 189 VAL B C 1
ATOM 4991 O O . VAL B 1 189 ? 9.438 30.594 31.75 1 94.62 189 VAL B O 1
ATOM 4994 N N . LEU B 1 190 ? 10.062 28.438 31.703 1 94.44 190 LEU B N 1
ATOM 4995 C CA . LEU B 1 190 ? 9.688 28.188 33.094 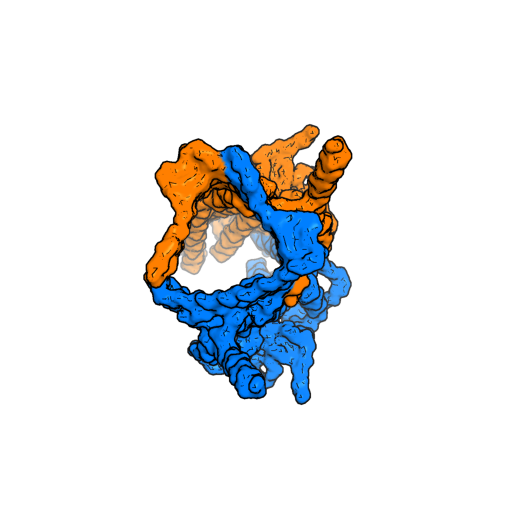1 94.44 190 LEU B CA 1
ATOM 4996 C C . LEU B 1 190 ? 10.453 29.109 34.031 1 94.44 190 LEU B C 1
ATOM 4998 O O . LEU B 1 190 ? 9.867 29.734 34.938 1 94.44 190 LEU B O 1
ATOM 5002 N N . LYS B 1 191 ? 11.68 29.281 33.875 1 94.75 191 LYS B N 1
ATOM 5003 C CA . LYS B 1 191 ? 12.516 30.141 34.719 1 94.75 191 LYS B CA 1
ATOM 5004 C C . LYS B 1 191 ? 12.07 31.594 34.594 1 94.75 191 LYS B C 1
ATOM 5006 O O . LYS B 1 191 ? 12 32.312 35.594 1 94.75 191 LYS B O 1
ATOM 5011 N N . THR B 1 192 ? 11.836 31.984 33.344 1 92.81 192 THR B N 1
ATOM 5012 C CA . THR B 1 192 ? 11.391 33.344 33.125 1 92.81 192 THR B CA 1
ATOM 5013 C C . THR B 1 192 ? 10.039 33.594 33.812 1 92.81 192 THR B C 1
ATOM 5015 O O . THR B 1 192 ? 9.828 34.656 34.406 1 92.81 192 THR B O 1
ATOM 5018 N N . ARG B 1 193 ? 9.109 32.688 33.688 1 93.25 193 ARG B N 1
ATOM 5019 C CA . ARG B 1 193 ? 7.777 32.812 34.281 1 93.25 193 ARG B CA 1
ATOM 5020 C C . ARG B 1 193 ? 7.836 32.812 35.781 1 93.25 193 ARG B C 1
ATOM 5022 O O . ARG B 1 193 ? 7.062 33.5 36.469 1 93.25 193 ARG B O 1
ATOM 5029 N N . GLU B 1 194 ? 8.734 32.062 36.375 1 94.25 194 GLU B N 1
ATOM 5030 C CA . GLU B 1 194 ? 8.93 32.031 37.812 1 94.25 194 GLU B CA 1
ATOM 5031 C C . GLU B 1 194 ? 9.445 33.375 38.312 1 94.25 194 GLU B C 1
ATOM 5033 O O . GLU B 1 194 ? 9.023 33.875 39.375 1 94.25 194 GLU B O 1
ATOM 5038 N N . ALA B 1 195 ? 10.352 33.938 37.562 1 92.69 195 ALA B N 1
ATOM 5039 C CA . ALA B 1 195 ? 10.852 35.25 37.938 1 92.69 195 ALA B CA 1
ATOM 5040 C C . ALA B 1 195 ? 9.742 36.312 37.875 1 92.69 195 ALA B C 1
ATOM 5042 O O . ALA B 1 195 ? 9.648 37.156 38.75 1 92.69 195 ALA B O 1
ATOM 5043 N N . THR B 1 196 ? 8.977 36.156 36.812 1 91.5 196 THR B N 1
ATOM 5044 C CA . THR B 1 196 ? 7.852 37.094 36.656 1 91.5 196 THR B CA 1
ATOM 5045 C C . THR B 1 196 ? 6.855 36.875 37.812 1 91.5 196 THR B C 1
ATOM 5047 O O . THR B 1 196 ? 6.277 37.844 38.312 1 91.5 196 THR B O 1
ATOM 5050 N N . TYR B 1 197 ? 6.602 35.688 38.188 1 93.19 197 TYR B N 1
ATOM 5051 C CA . TYR B 1 197 ? 5.684 35.375 39.281 1 93.19 197 TYR B CA 1
ATOM 5052 C C . TYR B 1 197 ? 6.16 36 40.594 1 93.19 197 TYR B C 1
ATOM 5054 O O . TYR B 1 197 ? 5.363 36.562 41.344 1 93.19 197 TYR B O 1
ATOM 5062 N N . LYS B 1 198 ? 7.414 35.969 40.906 1 93.75 198 LYS B N 1
ATOM 5063 C CA . LYS B 1 198 ? 7.969 36.562 42.125 1 93.75 198 LYS B CA 1
ATOM 5064 C C . LYS B 1 198 ? 7.758 38.062 42.156 1 93.75 198 LYS B C 1
ATOM 5066 O O . LYS B 1 198 ? 7.402 38.625 43.188 1 93.75 198 LYS B O 1
ATOM 5071 N N . LEU B 1 199 ? 8.008 38.594 41 1 89.75 199 LEU B N 1
ATOM 5072 C CA . LEU B 1 199 ? 7.766 40.031 40.906 1 89.75 199 LEU B CA 1
ATOM 5073 C C . LEU B 1 199 ? 6.285 40.344 41.094 1 89.75 199 LEU B C 1
ATOM 5075 O O . LEU B 1 199 ? 5.938 41.312 41.781 1 89.75 199 LEU B O 1
ATOM 5079 N N . SER B 1 200 ? 5.406 39.562 40.469 1 90.69 200 SER B N 1
ATOM 5080 C CA . SER B 1 200 ? 3.963 39.75 40.594 1 90.69 200 SER B CA 1
ATOM 5081 C C . SER B 1 200 ? 3.479 39.531 42 1 90.69 200 SER B C 1
ATOM 5083 O O . SER B 1 200 ? 2.555 40.219 42.469 1 90.69 200 SER B O 1
ATOM 5085 N N . GLU B 1 201 ? 4.125 38.688 42.656 1 92.69 201 GLU B N 1
ATOM 5086 C CA . GLU B 1 201 ? 3.785 38.438 44.062 1 92.69 201 GLU B CA 1
ATOM 5087 C C . GLU B 1 201 ? 4.074 39.656 44.906 1 92.69 201 GLU B C 1
ATOM 5089 O O . GLU B 1 201 ? 3.266 40 45.781 1 92.69 201 GLU B O 1
ATOM 5094 N N . LEU B 1 202 ? 5.172 40.25 44.688 1 91.12 202 LEU B N 1
ATOM 5095 C CA . LEU B 1 202 ? 5.535 41.469 45.406 1 91.12 202 LEU B CA 1
ATOM 5096 C C . LEU B 1 202 ? 4.547 42.594 45.125 1 91.12 202 LEU B C 1
ATOM 5098 O O . LEU B 1 202 ? 4.129 43.312 46.062 1 91.12 202 LEU B O 1
ATOM 5102 N N . ARG B 1 203 ? 4.211 42.656 43.938 1 90.56 203 ARG B N 1
ATOM 5103 C CA . ARG B 1 203 ? 3.281 43.719 43.531 1 90.56 203 ARG B CA 1
ATOM 5104 C C . ARG B 1 203 ? 1.886 43.438 44.094 1 90.56 203 ARG B C 1
ATOM 5106 O O . ARG B 1 203 ? 1.157 44.375 44.438 1 90.56 203 ARG B O 1
ATOM 5113 N N . TYR B 1 204 ? 1.502 42.188 44.219 1 91 204 TYR B N 1
ATOM 5114 C CA . TYR B 1 204 ? 0.225 41.812 44.812 1 91 204 TYR B CA 1
ATOM 5115 C C . TYR B 1 204 ? 0.188 42.156 46.281 1 91 204 TYR B C 1
ATOM 5117 O O . TYR B 1 204 ? -0.793 42.719 46.781 1 91 204 TYR B O 1
ATOM 5125 N N . LYS B 1 205 ? 1.214 41.906 46.906 1 93.06 205 LYS B N 1
ATOM 5126 C CA . LYS B 1 205 ? 1.312 42.188 48.344 1 93.06 205 LYS B CA 1
ATOM 5127 C C . LYS B 1 205 ? 1.274 43.719 48.594 1 93.06 205 LYS B C 1
ATOM 5129 O O . LYS B 1 205 ? 0.761 44.156 49.625 1 93.06 205 LYS B O 1
ATOM 5134 N N . ALA B 1 206 ? 1.738 44.438 47.562 1 92.12 206 ALA B N 1
ATOM 5135 C CA . ALA B 1 206 ? 1.74 45.875 47.656 1 92.12 206 ALA B CA 1
ATOM 5136 C C . ALA B 1 206 ? 0.403 46.469 47.219 1 92.12 206 ALA B C 1
ATOM 5138 O O . ALA B 1 206 ? 0.203 47.688 47.25 1 92.12 206 ALA B O 1
ATOM 5139 N N . GLY B 1 207 ? -0.582 45.562 46.75 1 89.75 207 GLY B N 1
ATOM 5140 C CA . GLY B 1 207 ? -1.913 45.969 46.344 1 89.75 207 GLY B CA 1
ATOM 5141 C C . GLY B 1 207 ? -1.95 46.594 44.969 1 89.75 207 GLY B C 1
ATOM 5142 O O . GLY B 1 207 ? -2.916 47.281 44.594 1 89.75 207 GLY B O 1
ATOM 5143 N N . VAL B 1 208 ? -0.954 46.406 44.25 1 87.81 208 VAL B N 1
ATOM 5144 C CA . VAL B 1 208 ? -0.796 47.062 42.938 1 87.81 208 VAL B CA 1
ATOM 5145 C C . VAL B 1 208 ? -1.484 46.219 41.844 1 87.81 208 VAL B C 1
ATOM 5147 O O . VAL B 1 208 ? -1.981 46.781 40.875 1 87.81 208 VAL B O 1
ATOM 5150 N N . ILE B 1 209 ? -1.444 44.906 42 1 87.69 209 ILE B N 1
ATOM 5151 C CA . ILE B 1 209 ? -2.102 44.062 41 1 87.69 209 ILE B CA 1
ATOM 5152 C C . ILE B 1 209 ? -3.141 43.156 41.688 1 87.69 209 ILE B C 1
ATOM 5154 O O . ILE B 1 209 ? -3.145 43.031 42.906 1 87.69 209 ILE B O 1
ATOM 5158 N N . SER B 1 210 ? -4.082 42.625 40.875 1 89.38 210 SER B N 1
ATOM 5159 C CA . SER B 1 210 ? -5.184 41.844 41.406 1 89.38 210 SER B CA 1
ATOM 5160 C C . SER B 1 210 ? -4.758 40.375 41.625 1 89.38 210 SER B C 1
ATOM 5162 O O . SER B 1 210 ? -3.721 39.938 41.125 1 89.38 210 SER B O 1
ATOM 5164 N N . ALA B 1 211 ? -5.605 39.688 42.375 1 89.81 211 ALA B N 1
ATOM 5165 C CA . ALA B 1 211 ? -5.406 38.25 42.562 1 89.81 211 ALA B CA 1
ATOM 5166 C C . ALA B 1 211 ? -5.543 37.5 41.25 1 89.81 211 ALA B C 1
ATOM 5168 O O . ALA B 1 211 ? -4.902 36.469 41.062 1 89.81 211 ALA B O 1
ATOM 5169 N N . VAL B 1 212 ? -6.348 38 40.375 1 87.56 212 VAL B N 1
ATOM 5170 C CA . VAL B 1 212 ? -6.551 37.406 39.062 1 87.56 212 VAL B CA 1
ATOM 5171 C C . VAL B 1 212 ? -5.227 37.375 38.312 1 87.56 212 VAL B C 1
ATOM 5173 O O . VAL B 1 212 ? -4.867 36.344 37.75 1 87.56 212 VAL B O 1
ATOM 5176 N N . ALA B 1 213 ? -4.523 38.469 38.406 1 87.81 213 ALA B N 1
ATOM 5177 C CA . ALA B 1 213 ? -3.252 38.562 37.688 1 87.81 213 ALA B CA 1
ATOM 5178 C C . ALA B 1 213 ? -2.238 37.562 38.219 1 87.81 213 ALA B C 1
ATOM 5180 O O . ALA B 1 213 ? -1.483 36.969 37.469 1 87.81 213 ALA B O 1
ATOM 5181 N N . LEU B 1 214 ? -2.238 37.406 39.531 1 91.06 214 LEU B N 1
ATOM 5182 C CA . LEU B 1 214 ? -1.307 36.469 40.156 1 91.06 214 LEU B CA 1
ATOM 5183 C C . LEU B 1 214 ? -1.642 35.031 39.781 1 91.06 214 LEU B C 1
ATOM 5185 O O . LEU B 1 214 ? -0.748 34.25 39.469 1 91.06 214 LEU B O 1
ATOM 5189 N N . ARG B 1 215 ? -2.928 34.656 39.781 1 92.62 215 ARG B N 1
ATOM 5190 C CA . ARG B 1 215 ? -3.355 33.312 39.438 1 92.62 215 ARG B CA 1
ATOM 5191 C C . ARG B 1 215 ? -3.062 33 37.969 1 92.62 215 ARG B C 1
ATOM 5193 O O . ARG B 1 215 ? -2.762 31.859 37.625 1 92.62 215 ARG B O 1
ATOM 5200 N N . GLN B 1 216 ? -3.121 34 37.156 1 90.38 216 GLN B N 1
ATOM 5201 C CA . GLN B 1 216 ? -2.801 33.844 35.719 1 90.38 216 GLN B CA 1
ATOM 5202 C C . GLN B 1 216 ? -1.326 33.5 35.531 1 90.38 216 GLN B C 1
ATOM 5204 O O . GLN B 1 216 ? -0.981 32.656 34.688 1 90.38 216 GLN B O 1
ATOM 5209 N N . GLN B 1 217 ? -0.476 34.125 36.312 1 91.06 217 GLN B N 1
ATOM 5210 C CA . GLN B 1 217 ? 0.949 33.812 36.219 1 91.06 217 GLN B CA 1
ATOM 5211 C C . GLN B 1 217 ? 1.236 32.406 36.719 1 91.06 217 GLN B C 1
ATOM 5213 O O . GLN B 1 217 ? 2.082 31.719 36.156 1 91.06 217 GLN B O 1
ATOM 5218 N N . GLU B 1 218 ? 0.495 32.031 37.688 1 92.12 218 GLU B N 1
ATOM 5219 C CA . GLU B 1 218 ? 0.623 30.656 38.188 1 92.12 218 GLU B CA 1
ATOM 5220 C C . GLU B 1 218 ? 0.234 29.625 37.125 1 92.12 218 GLU B C 1
ATOM 5222 O O . GLU B 1 218 ? 0.899 28.609 36.969 1 92.12 218 GLU B O 1
ATOM 5227 N N . ALA B 1 219 ? -0.874 29.906 36.438 1 92.56 219 ALA B N 1
ATOM 5228 C CA . ALA B 1 219 ? -1.338 29.016 35.375 1 92.56 219 ALA B CA 1
ATOM 5229 C C . ALA B 1 219 ? -0.284 28.891 34.281 1 92.56 219 ALA B C 1
ATOM 5231 O O . ALA B 1 219 ? -0.112 27.812 33.719 1 92.56 219 ALA B O 1
ATOM 5232 N N . LEU B 1 220 ? 0.421 29.953 33.969 1 91.75 220 LEU B N 1
ATOM 5233 C CA . LEU B 1 220 ? 1.447 29.938 32.938 1 91.75 220 LEU B CA 1
ATOM 5234 C C . LEU B 1 220 ? 2.629 29.062 33.375 1 91.75 220 LEU B C 1
ATOM 5236 O O . LEU B 1 220 ? 3.225 28.375 32.531 1 91.75 220 LEU B O 1
ATOM 5240 N N . ILE B 1 221 ? 2.994 29.172 34.625 1 92.81 221 ILE B N 1
ATOM 5241 C CA . ILE B 1 221 ? 4.059 28.328 35.156 1 92.81 221 ILE B CA 1
ATOM 5242 C C . ILE B 1 221 ? 3.682 26.859 34.969 1 92.81 221 ILE B C 1
ATOM 5244 O O . ILE B 1 221 ? 4.469 26.062 34.469 1 92.81 221 ILE B O 1
ATOM 5248 N N . GLU B 1 222 ? 2.428 26.5 35.375 1 94.62 222 GLU B N 1
ATOM 5249 C CA . GLU B 1 222 ? 1.977 25.109 35.281 1 94.62 222 GLU B CA 1
ATOM 5250 C C . GLU B 1 222 ? 1.901 24.641 33.844 1 94.62 222 GLU B C 1
ATOM 5252 O O . GLU B 1 222 ? 2.156 23.484 33.531 1 94.62 222 GLU B O 1
ATOM 5257 N N . SER B 1 223 ? 1.507 25.5 32.938 1 93.06 223 SER B N 1
ATOM 5258 C CA . SER B 1 223 ? 1.497 25.188 31.531 1 93.06 223 SER B CA 1
ATOM 5259 C C . SER B 1 223 ? 2.896 24.844 31.031 1 93.06 223 SER B C 1
ATOM 5261 O O . SER B 1 223 ? 3.074 23.891 30.25 1 93.06 223 SER B O 1
ATOM 5263 N N . ALA B 1 224 ? 3.904 25.609 31.406 1 93.12 224 ALA B N 1
ATOM 5264 C CA . ALA B 1 224 ? 5.281 25.359 31 1 93.12 224 ALA B CA 1
ATOM 5265 C C . ALA B 1 224 ? 5.777 24.031 31.562 1 93.12 224 ALA B C 1
ATOM 5267 O O . ALA B 1 224 ? 6.512 23.297 30.875 1 93.12 224 ALA B O 1
ATOM 5268 N N . LYS B 1 225 ? 5.387 23.703 32.812 1 94.31 225 LYS B N 1
ATOM 5269 C CA . LYS B 1 225 ? 5.742 22.422 33.375 1 94.31 225 LYS B CA 1
ATOM 5270 C C . LYS B 1 225 ? 5.129 21.266 32.594 1 94.31 225 LYS B C 1
ATOM 5272 O O . LYS B 1 225 ? 5.789 20.25 32.344 1 94.31 225 LYS B O 1
ATOM 5277 N N . ALA B 1 226 ? 3.869 21.406 32.281 1 95.38 226 ALA B N 1
ATOM 5278 C CA . ALA B 1 226 ? 3.199 20.391 31.453 1 95.38 226 ALA B CA 1
ATOM 5279 C C . ALA B 1 226 ? 3.9 20.219 30.109 1 95.38 226 ALA B C 1
ATOM 5281 O O . ALA B 1 226 ? 4.078 19.094 29.641 1 95.38 226 ALA B O 1
ATOM 5282 N N . ASP B 1 227 ? 4.277 21.328 29.531 1 94.38 227 ASP B N 1
ATOM 5283 C CA . ASP B 1 227 ? 4.953 21.281 28.234 1 94.38 227 ASP B CA 1
ATOM 5284 C C . ASP B 1 227 ? 6.301 20.562 28.344 1 94.38 227 ASP B C 1
ATOM 5286 O O . ASP B 1 227 ? 6.688 19.812 27.453 1 94.38 227 ASP B O 1
ATOM 5290 N N . TYR B 1 228 ? 7.043 20.875 29.406 1 95.75 228 TYR B N 1
ATOM 5291 C CA . TYR B 1 228 ? 8.305 20.188 29.625 1 95.75 228 TYR B CA 1
ATOM 5292 C C . TYR B 1 228 ? 8.078 18.688 29.75 1 95.75 228 TYR B C 1
ATOM 5294 O O . TYR B 1 228 ? 8.805 17.891 29.141 1 95.75 228 TYR B O 1
ATOM 5302 N N . ALA B 1 229 ? 7.09 18.234 30.547 1 96.44 229 ALA B N 1
ATOM 5303 C CA . ALA B 1 229 ? 6.789 16.812 30.734 1 96.44 229 ALA B CA 1
ATOM 5304 C C . ALA B 1 229 ? 6.414 16.156 29.406 1 96.44 229 ALA B C 1
ATOM 5306 O O . ALA B 1 229 ? 6.828 15.023 29.141 1 96.44 229 ALA B O 1
ATOM 5307 N N . HIS B 1 230 ? 5.594 16.844 28.578 1 95 230 HIS B N 1
ATOM 5308 C CA . HIS B 1 230 ? 5.242 16.328 27.266 1 95 230 HIS B CA 1
ATOM 5309 C C . HIS B 1 230 ? 6.48 16.141 26.391 1 95 230 HIS B C 1
ATOM 5311 O O . HIS B 1 230 ? 6.625 15.125 25.719 1 95 230 HIS B O 1
ATOM 5317 N N . ALA B 1 231 ? 7.371 17.125 26.328 1 96.5 231 ALA B N 1
ATOM 5318 C CA . ALA B 1 231 ? 8.586 17.047 25.516 1 96.5 231 ALA B CA 1
ATOM 5319 C C . ALA B 1 231 ? 9.5 15.93 26.016 1 96.5 231 ALA B C 1
ATOM 5321 O O . ALA B 1 231 ? 10.133 15.242 25.203 1 96.5 231 ALA B O 1
ATOM 5322 N N . ALA B 1 232 ? 9.562 15.781 27.344 1 96.25 232 ALA B N 1
ATOM 5323 C CA . ALA B 1 232 ? 10.367 14.711 27.922 1 96.25 232 ALA B CA 1
ATOM 5324 C C . ALA B 1 232 ? 9.852 13.336 27.5 1 96.25 232 ALA B C 1
ATOM 5326 O O . ALA B 1 232 ? 10.641 12.438 27.188 1 96.25 232 ALA B O 1
ATOM 5327 N N . ARG B 1 233 ? 8.578 13.133 27.531 1 95.75 233 ARG B N 1
ATOM 5328 C CA . ARG B 1 233 ? 7.973 11.898 27.047 1 95.75 233 ARG B CA 1
ATOM 5329 C C . ARG B 1 233 ? 8.336 11.641 25.594 1 95.75 233 ARG B C 1
ATOM 5331 O O . ARG B 1 233 ? 8.711 10.523 25.219 1 95.75 233 ARG B O 1
ATOM 5338 N N . ASN B 1 234 ? 8.18 12.656 24.75 1 96.31 234 ASN B N 1
ATOM 5339 C CA . ASN B 1 234 ? 8.492 12.539 23.328 1 96.31 234 ASN B CA 1
ATOM 5340 C C . ASN B 1 234 ? 9.953 12.172 23.109 1 96.31 234 ASN B C 1
ATOM 5342 O O . ASN B 1 234 ? 10.281 11.422 22.188 1 96.31 234 ASN B O 1
ATOM 5346 N N . ARG B 1 235 ? 10.844 12.773 23.906 1 97 235 ARG B N 1
ATOM 5347 C CA . ARG B 1 235 ? 12.266 12.438 23.812 1 97 235 ARG B CA 1
ATOM 5348 C C . ARG B 1 235 ? 12.492 10.953 24.078 1 97 235 ARG B C 1
ATOM 5350 O O . ARG B 1 235 ? 13.195 10.281 23.328 1 97 235 ARG B O 1
ATOM 5357 N N . GLU B 1 236 ? 11.852 10.438 25.125 1 97.06 236 GLU B N 1
ATOM 5358 C CA . GLU B 1 236 ? 12.016 9.031 25.469 1 97.06 236 GLU B CA 1
ATOM 5359 C C . GLU B 1 236 ? 11.445 8.125 24.391 1 97.06 236 GLU B C 1
ATOM 5361 O O . GLU B 1 236 ? 12.023 7.082 24.078 1 97.06 236 GLU B O 1
ATOM 5366 N N . GLN B 1 237 ? 10.359 8.508 23.844 1 95.31 237 GLN B N 1
ATOM 5367 C CA . GLN B 1 237 ? 9.758 7.734 22.75 1 95.31 237 GLN B CA 1
ATOM 5368 C C . GLN B 1 237 ? 10.664 7.715 21.531 1 95.31 237 GLN B C 1
ATOM 5370 O O . GLN B 1 237 ? 10.82 6.676 20.891 1 95.31 237 GLN B O 1
ATOM 5375 N N . ALA B 1 238 ? 11.211 8.836 21.156 1 97 238 ALA B N 1
ATOM 5376 C CA . ALA B 1 238 ? 12.133 8.906 20.031 1 97 238 ALA B CA 1
ATOM 5377 C C . ALA B 1 238 ? 13.383 8.062 20.281 1 97 238 ALA B C 1
ATOM 5379 O O . ALA B 1 238 ? 13.875 7.379 19.375 1 97 238 ALA B O 1
ATOM 5380 N N . ARG B 1 239 ? 13.836 8.102 21.5 1 96.94 239 ARG B N 1
ATOM 5381 C CA . ARG B 1 239 ? 15 7.312 21.875 1 96.94 239 ARG B CA 1
ATOM 5382 C C . ARG B 1 239 ? 14.711 5.82 21.781 1 96.94 239 ARG B C 1
ATOM 5384 O O . ARG B 1 239 ? 15.547 5.051 21.297 1 96.94 239 ARG B O 1
ATOM 5391 N N . ASN B 1 240 ? 13.562 5.391 22.266 1 96.75 240 ASN B N 1
ATOM 5392 C CA . ASN B 1 240 ? 13.164 3.994 22.156 1 96.75 240 ASN B CA 1
ATOM 5393 C C . ASN B 1 240 ? 13.039 3.559 20.703 1 96.75 240 ASN B C 1
ATOM 5395 O O . ASN B 1 240 ? 13.414 2.439 20.344 1 96.75 240 ASN B O 1
ATOM 5399 N N . ALA B 1 241 ? 12.484 4.438 19.875 1 97.19 241 ALA B N 1
ATOM 5400 C CA . ALA B 1 241 ? 12.398 4.148 18.438 1 97.19 241 ALA B CA 1
ATOM 5401 C C . ALA B 1 241 ? 13.789 3.965 17.828 1 97.19 241 ALA B C 1
ATOM 5403 O O . ALA B 1 241 ? 14.008 3.053 17.031 1 97.19 241 ALA B O 1
ATOM 5404 N N . LEU B 1 242 ? 14.688 4.859 18.172 1 98.12 242 LEU B N 1
ATOM 5405 C CA . LEU B 1 242 ? 16.047 4.773 17.688 1 98.12 242 LEU B CA 1
ATOM 5406 C C . LEU B 1 242 ? 16.719 3.471 18.125 1 98.12 242 LEU B C 1
ATOM 5408 O O . LEU B 1 242 ? 17.375 2.807 17.328 1 98.12 242 LEU B O 1
ATOM 5412 N N . ALA B 1 243 ? 16.531 3.137 19.391 1 98.19 243 ALA B N 1
ATOM 5413 C CA . ALA B 1 243 ? 17.094 1.9 19.922 1 98.19 243 ALA B CA 1
ATOM 5414 C C . ALA B 1 243 ? 16.594 0.689 19.141 1 98.19 243 ALA B C 1
ATOM 5416 O O . ALA B 1 243 ? 17.359 -0.24 18.859 1 98.19 243 ALA B O 1
ATOM 5417 N N . THR B 1 244 ? 15.32 0.674 18.781 1 97.75 244 THR B N 1
ATOM 5418 C CA . THR B 1 244 ? 14.742 -0.403 17.984 1 97.75 244 THR B CA 1
ATOM 5419 C C . THR B 1 244 ? 15.367 -0.435 16.594 1 97.75 244 THR B C 1
ATOM 5421 O O . THR B 1 244 ? 15.711 -1.504 16.094 1 97.75 244 THR B O 1
ATOM 5424 N N . LEU B 1 245 ? 15.539 0.75 15.938 1 98.19 245 LEU B N 1
ATOM 5425 C CA . LEU B 1 245 ? 16.078 0.851 14.586 1 98.19 245 LEU B CA 1
ATOM 5426 C C . LEU B 1 245 ? 17.531 0.371 14.539 1 98.19 245 LEU B C 1
ATOM 5428 O O . LEU B 1 245 ? 17.953 -0.242 13.555 1 98.19 245 LEU B O 1
ATOM 5432 N N . ILE B 1 246 ? 18.281 0.625 15.641 1 98.06 246 ILE B N 1
ATOM 5433 C CA . ILE B 1 246 ? 19.703 0.25 15.617 1 98.06 246 ILE B CA 1
ATOM 5434 C C . ILE B 1 246 ? 19.875 -1.113 16.281 1 98.06 246 ILE B C 1
ATOM 5436 O O . ILE B 1 246 ? 21 -1.621 16.375 1 98.06 246 ILE B O 1
ATOM 5440 N N . ASN B 1 247 ? 18.75 -1.724 16.844 1 97.69 247 ASN B N 1
ATOM 5441 C CA . ASN B 1 247 ? 18.672 -3.07 17.406 1 97.69 247 ASN B CA 1
ATOM 5442 C C . ASN B 1 247 ? 19.672 -3.256 18.547 1 97.69 247 ASN B C 1
ATOM 5444 O O . ASN B 1 247 ? 20.375 -4.262 18.609 1 97.69 247 ASN B O 1
ATOM 5448 N N . GLN B 1 248 ? 19.844 -2.215 19.406 1 97.12 248 GLN B N 1
ATOM 5449 C CA . GLN B 1 248 ? 20.625 -2.18 20.641 1 97.12 248 GLN B CA 1
ATOM 5450 C C . GLN B 1 248 ? 20.328 -0.919 21.438 1 97.12 248 GLN B C 1
ATOM 5452 O O . GLN B 1 248 ? 19.766 0.042 20.922 1 97.12 248 GLN B O 1
ATOM 5457 N N . PRO B 1 249 ? 20.609 -0.938 22.75 1 97.38 249 PRO B N 1
ATOM 5458 C CA . PRO B 1 249 ? 20.5 0.323 23.484 1 97.38 249 PRO B CA 1
ATOM 5459 C C . PRO B 1 249 ? 21.375 1.426 22.891 1 97.38 249 PRO B C 1
ATOM 5461 O O . PRO B 1 249 ? 22.438 1.143 22.328 1 97.38 249 PRO B O 1
ATOM 5464 N N . ILE B 1 250 ? 20.922 2.637 22.953 1 97.69 250 ILE B N 1
ATOM 5465 C CA . ILE B 1 250 ? 21.703 3.76 22.438 1 97.69 250 ILE B CA 1
ATOM 5466 C C . ILE B 1 250 ? 23.047 3.826 23.141 1 97.69 250 ILE B C 1
ATOM 5468 O O . ILE B 1 250 ? 23.109 3.869 24.375 1 97.69 250 ILE B O 1
ATOM 5472 N N . PRO B 1 251 ? 24.094 3.873 22.406 1 96.94 251 PRO B N 1
ATOM 5473 C CA . PRO B 1 251 ? 25.422 3.908 23.016 1 96.94 251 PRO B CA 1
ATOM 5474 C C . PRO B 1 251 ? 25.641 5.164 23.859 1 96.94 251 PRO B C 1
ATOM 5476 O O . PRO B 1 251 ? 25.156 6.242 23.5 1 96.94 251 PRO B O 1
ATOM 5479 N N . ASN B 1 252 ? 26.531 5.078 24.844 1 94.44 252 ASN B N 1
ATOM 5480 C CA . ASN B 1 252 ? 26.812 6.195 25.734 1 94.44 252 ASN B CA 1
ATOM 5481 C C . ASN B 1 252 ? 27.953 7.051 25.219 1 94.44 252 ASN B C 1
ATOM 5483 O O . ASN B 1 252 ? 28.188 8.148 25.719 1 94.44 252 ASN B O 1
ATOM 5487 N N . ASP B 1 253 ? 28.641 6.605 24.219 1 94.75 253 ASP B N 1
ATOM 5488 C CA . ASP B 1 253 ? 29.828 7.305 23.734 1 94.75 253 ASP B CA 1
ATOM 5489 C C . ASP B 1 253 ? 29.547 8.023 22.422 1 94.75 253 ASP B C 1
ATOM 5491 O O . ASP B 1 253 ? 30.453 8.25 21.625 1 94.75 253 ASP B O 1
ATOM 5495 N N . LEU B 1 254 ? 28.328 8.352 22.188 1 97.06 254 LEU B N 1
ATOM 5496 C CA . LEU B 1 254 ? 28.016 9.078 20.953 1 97.06 254 LEU B CA 1
ATOM 5497 C C . LEU B 1 254 ? 28.453 10.539 21.062 1 97.06 254 LEU B C 1
ATOM 5499 O O . LEU B 1 254 ? 28.406 11.133 22.141 1 97.06 254 LEU B O 1
ATOM 5503 N N . PRO B 1 255 ? 28.891 11.102 19.938 1 96.69 255 PRO B N 1
ATOM 5504 C CA . PRO B 1 255 ? 29.188 12.539 19.953 1 96.69 255 PRO B CA 1
ATOM 5505 C C . PRO B 1 255 ? 27.969 13.398 20.281 1 96.69 255 PRO B C 1
ATOM 5507 O O . PRO B 1 255 ? 26.844 12.914 20.219 1 96.69 255 PRO B O 1
ATOM 5510 N N . ALA B 1 256 ? 28.266 14.625 20.641 1 95.81 256 ALA B N 1
ATOM 5511 C CA . ALA B 1 256 ? 27.188 15.562 20.906 1 95.81 256 ALA B CA 1
ATOM 5512 C C . ALA B 1 256 ? 26.406 15.867 19.625 1 95.81 256 ALA B C 1
ATOM 5514 O O . ALA B 1 256 ? 26.984 15.953 18.547 1 95.81 256 ALA B O 1
ATOM 5515 N N . GLY B 1 257 ? 25.156 16 19.828 1 96.06 257 GLY B N 1
ATOM 5516 C CA . GLY B 1 257 ? 24.312 16.281 18.672 1 96.06 257 GLY B CA 1
ATOM 5517 C C . GLY B 1 257 ? 24.359 17.734 18.234 1 96.06 257 GLY B C 1
ATOM 5518 O O . GLY B 1 257 ? 24.516 18.625 19.078 1 96.06 257 GLY B O 1
ATOM 5519 N N . LEU B 1 258 ? 24.141 17.969 16.922 1 96.81 258 LEU B N 1
ATOM 5520 C CA . LEU B 1 258 ? 24.016 19.312 16.391 1 96.81 258 LEU B CA 1
ATOM 5521 C C . LEU B 1 258 ? 22.594 19.828 16.516 1 96.81 258 LEU B C 1
ATOM 5523 O O . LEU B 1 258 ? 21.656 19.031 16.609 1 96.81 258 LEU B O 1
ATOM 5527 N N . PRO B 1 259 ? 22.469 21.188 16.5 1 95 259 PRO B N 1
ATOM 5528 C CA . PRO B 1 259 ? 21.109 21.734 16.484 1 95 259 PRO B CA 1
ATOM 5529 C C . PRO B 1 259 ? 20.328 21.344 15.234 1 95 259 PRO B C 1
ATOM 5531 O O . PRO B 1 259 ? 20.922 20.984 14.211 1 95 259 PRO B O 1
ATOM 5534 N N . LEU B 1 260 ? 19.016 21.391 15.344 1 94.5 260 LEU B N 1
ATOM 5535 C CA . LEU B 1 260 ? 18.109 20.953 14.289 1 94.5 260 LEU B CA 1
ATOM 5536 C C . LEU B 1 260 ? 18.375 21.719 12.992 1 94.5 260 LEU B C 1
ATOM 5538 O O . LEU B 1 260 ? 18.203 21.172 11.898 1 94.5 260 LEU B O 1
ATOM 5542 N N . ASP B 1 261 ? 18.797 22.953 13.07 1 91.25 261 ASP B N 1
ATOM 5543 C CA . ASP B 1 261 ? 18.969 23.781 11.891 1 91.25 261 ASP B CA 1
ATOM 5544 C C . ASP B 1 261 ? 20.344 23.594 11.266 1 91.25 261 ASP B C 1
ATOM 5546 O O . ASP B 1 261 ? 20.672 24.234 10.266 1 91.25 261 ASP B O 1
ATOM 5550 N N . LYS B 1 262 ? 21.203 22.641 11.75 1 95.5 262 LYS B N 1
ATOM 5551 C CA . LYS B 1 262 ? 22.547 22.391 11.234 1 95.5 262 LYS B CA 1
ATOM 5552 C C . LYS B 1 262 ? 22.75 20.906 10.922 1 95.5 262 LYS B C 1
ATOM 5554 O O . LYS B 1 262 ? 23.844 20.375 11.07 1 95.5 262 LYS B O 1
ATOM 5559 N N . GLN B 1 263 ? 21.766 20.281 10.539 1 97 263 GLN B N 1
ATOM 5560 C CA . GLN B 1 263 ? 21.797 18.828 10.406 1 97 263 GLN B CA 1
ATOM 5561 C C . GLN B 1 263 ? 22.297 18.406 9.023 1 97 263 GLN B C 1
ATOM 5563 O O . GLN B 1 263 ? 22.625 17.25 8.797 1 97 263 GLN B O 1
ATOM 5568 N N . PHE B 1 264 ? 22.484 19.344 8.047 1 96.62 264 PHE B N 1
ATOM 5569 C CA . PHE B 1 264 ? 22.797 18.969 6.672 1 96.62 264 PHE B CA 1
ATOM 5570 C C . PHE B 1 264 ? 23.938 19.797 6.117 1 96.62 264 PHE B C 1
ATOM 5572 O O . PHE B 1 264 ? 24.047 20.984 6.414 1 96.62 264 PHE B O 1
ATOM 5579 N N . PHE B 1 265 ? 24.75 19.188 5.273 1 93.88 265 PHE B N 1
ATOM 5580 C CA . PHE B 1 265 ? 25.781 19.891 4.535 1 93.88 265 PHE B CA 1
ATOM 5581 C C . PHE B 1 265 ? 25.219 20.516 3.262 1 93.88 265 PHE B C 1
ATOM 5583 O O . PHE B 1 265 ? 25.688 21.562 2.814 1 93.88 265 PHE B O 1
ATOM 5590 N N . VAL B 1 266 ? 24.25 19.812 2.656 1 91.06 266 VAL B N 1
ATOM 5591 C CA . VAL B 1 266 ? 23.609 20.219 1.407 1 91.06 266 VAL B CA 1
ATOM 5592 C C . VAL B 1 266 ? 22.094 20.266 1.584 1 91.06 266 VAL B C 1
ATOM 5594 O O . VAL B 1 266 ? 21.484 19.266 1.935 1 91.06 266 VAL B O 1
ATOM 5597 N N . GLU B 1 267 ? 21.516 21.391 1.311 1 88.94 267 GLU B N 1
ATOM 5598 C CA . GLU B 1 267 ? 20.078 21.5 1.543 1 88.94 267 GLU B CA 1
ATOM 5599 C C . GLU B 1 267 ? 19.297 21.516 0.227 1 88.94 267 GLU B C 1
ATOM 5601 O O . GLU B 1 267 ? 18.109 21.203 0.198 1 88.94 267 GLU B O 1
ATOM 5606 N N . LYS B 1 268 ? 19.953 21.875 -0.828 1 90 268 LYS B N 1
ATOM 5607 C CA . LYS B 1 268 ? 19.266 21.953 -2.113 1 90 268 LYS B CA 1
ATOM 5608 C C . LYS B 1 268 ? 19.797 20.906 -3.086 1 90 268 LYS B C 1
ATOM 5610 O O . LYS B 1 268 ? 20.828 21.109 -3.723 1 90 268 LYS B O 1
ATOM 5615 N N . LEU B 1 269 ? 19.094 19.859 -3.135 1 91.19 269 LEU B N 1
ATOM 5616 C CA . LEU B 1 269 ? 19.422 18.781 -4.059 1 91.19 269 LEU B CA 1
ATOM 5617 C C . LEU B 1 269 ? 18.625 18.906 -5.352 1 91.19 269 LEU B C 1
ATOM 5619 O O . LEU B 1 269 ? 17.406 19.078 -5.32 1 91.19 269 LEU B O 1
ATOM 5623 N N . PRO B 1 270 ? 19.344 18.844 -6.48 1 90.44 270 PRO B N 1
ATOM 5624 C CA . PRO B 1 270 ? 18.609 18.875 -7.746 1 90.44 270 PRO B CA 1
ATOM 5625 C C . PRO B 1 270 ? 17.891 17.562 -8.039 1 90.44 270 PRO B C 1
ATOM 5627 O O . PRO B 1 270 ? 18.438 16.484 -7.789 1 90.44 270 PRO B O 1
ATOM 5630 N N . ALA B 1 271 ? 16.688 17.672 -8.477 1 88.19 271 ALA B N 1
ATOM 5631 C CA . ALA B 1 271 ? 15.945 16.484 -8.859 1 88.19 271 ALA B CA 1
ATOM 5632 C C . ALA B 1 271 ? 16.328 16.016 -10.258 1 88.19 271 ALA B C 1
ATOM 5634 O O . ALA B 1 271 ? 16.281 14.82 -10.562 1 88.19 271 ALA B O 1
ATOM 5635 N N . GLY B 1 272 ? 16.719 16.938 -11.07 1 84.62 272 GLY B N 1
ATOM 5636 C CA . GLY B 1 272 ? 17.062 16.578 -12.445 1 84.62 272 GLY B CA 1
ATOM 5637 C C . GLY B 1 272 ? 15.867 16.109 -13.242 1 84.62 272 GLY B C 1
ATOM 5638 O O . GLY B 1 272 ? 14.734 16.547 -13.023 1 84.62 272 GLY B O 1
ATOM 5639 N N . LEU B 1 273 ? 16.141 15.164 -14.234 1 78.56 273 LEU B N 1
ATOM 5640 C CA . LEU B 1 273 ? 15.086 14.664 -15.109 1 78.56 273 LEU B CA 1
ATOM 5641 C C . LEU B 1 273 ? 14.336 13.508 -14.461 1 78.56 273 LEU B C 1
ATOM 5643 O O . LEU B 1 273 ? 14.922 12.727 -13.711 1 78.56 273 LEU B O 1
ATOM 5647 N N . SER B 1 274 ? 13.078 13.477 -14.812 1 82.12 274 SER B N 1
ATOM 5648 C CA . SER B 1 274 ? 12.25 12.375 -14.32 1 82.12 274 SER B CA 1
ATOM 5649 C C . SER B 1 274 ? 12.812 11.023 -14.75 1 82.12 274 SER B C 1
ATOM 5651 O O . SER B 1 274 ? 12.727 10.047 -14.008 1 82.12 274 SER B O 1
ATOM 5653 N N . SER B 1 275 ? 13.414 10.992 -15.906 1 81.56 275 SER B N 1
ATOM 5654 C CA . SER B 1 275 ? 13.984 9.758 -16.422 1 81.56 275 SER B CA 1
ATOM 5655 C C . SER B 1 275 ? 15.125 9.258 -15.547 1 81.56 275 SER B C 1
ATOM 5657 O O . SER B 1 275 ? 15.312 8.055 -15.391 1 81.56 275 SER B O 1
ATOM 5659 N N . GLU B 1 276 ? 15.875 10.188 -14.984 1 77.62 276 GLU B N 1
ATOM 5660 C CA . GLU B 1 276 ? 16.969 9.828 -14.094 1 77.62 276 GLU B CA 1
ATOM 5661 C C . GLU B 1 276 ? 16.453 9.195 -12.805 1 77.62 276 GLU B C 1
ATOM 5663 O O . GLU B 1 276 ? 17.016 8.211 -12.32 1 77.62 276 GLU B O 1
ATOM 5668 N N . VAL B 1 277 ? 15.383 9.812 -12.359 1 78.25 277 VAL B N 1
ATOM 5669 C CA . VAL B 1 277 ? 14.773 9.273 -11.156 1 78.25 277 VAL B CA 1
ATOM 5670 C C . VAL B 1 277 ? 14.328 7.832 -11.398 1 78.25 277 VAL B C 1
ATOM 5672 O O . VAL B 1 277 ? 14.5 6.965 -10.539 1 78.25 277 VAL B O 1
ATOM 5675 N N . LEU B 1 278 ? 13.805 7.559 -12.602 1 75.44 278 LEU B N 1
ATOM 5676 C CA . LEU B 1 278 ? 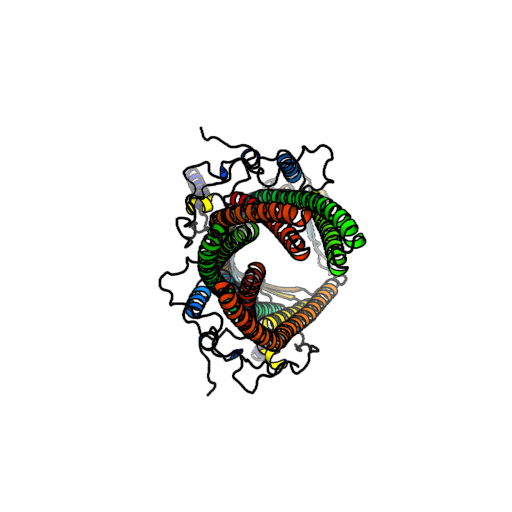13.352 6.234 -13 1 75.44 278 LEU B CA 1
ATOM 5677 C C . LEU B 1 278 ? 14.484 5.223 -12.93 1 75.44 278 LEU B C 1
ATOM 5679 O O . LEU B 1 278 ? 14.281 4.078 -12.523 1 75.44 278 LEU B O 1
ATOM 5683 N N . LEU B 1 279 ? 15.609 5.652 -13.219 1 78.31 279 LEU B N 1
ATOM 5684 C CA . LEU B 1 279 ? 16.75 4.758 -13.305 1 78.31 279 LEU B CA 1
ATOM 5685 C C . LEU B 1 279 ? 17.406 4.566 -11.945 1 78.31 279 LEU B C 1
ATOM 5687 O O . LEU B 1 279 ? 17.953 3.502 -11.656 1 78.31 279 LEU B O 1
ATOM 5691 N N . ASP B 1 280 ? 17.219 5.492 -11.094 1 84.94 280 ASP B N 1
ATOM 5692 C CA . ASP B 1 280 ? 18.031 5.527 -9.883 1 84.94 280 ASP B CA 1
ATOM 5693 C C . ASP B 1 280 ? 17.281 4.922 -8.695 1 84.94 280 ASP B C 1
ATOM 5695 O O . ASP B 1 280 ? 17.891 4.516 -7.707 1 84.94 280 ASP B O 1
ATOM 5699 N N . ARG B 1 281 ? 15.992 4.758 -8.766 1 92.56 281 ARG B N 1
ATOM 5700 C CA . ARG B 1 281 ? 15.203 4.316 -7.617 1 92.56 281 ARG B CA 1
ATOM 5701 C C . ARG B 1 281 ? 15.133 2.793 -7.559 1 92.56 281 ARG B C 1
ATOM 5703 O O . ARG B 1 281 ? 14.617 2.154 -8.477 1 92.56 281 ARG B O 1
ATOM 5710 N N . PRO B 1 282 ? 15.555 2.229 -6.387 1 95.5 282 PRO B N 1
ATOM 5711 C CA . PRO B 1 282 ? 15.57 0.769 -6.277 1 95.5 282 PRO B CA 1
ATOM 5712 C C . PRO B 1 282 ? 14.18 0.153 -6.344 1 95.5 282 PRO B C 1
ATOM 5714 O O . PRO B 1 282 ? 14.016 -0.975 -6.816 1 95.5 282 PRO B O 1
ATOM 5717 N N . ASP B 1 283 ? 13.164 0.848 -5.867 1 94.88 283 ASP B N 1
ATOM 5718 C CA . ASP B 1 283 ? 11.812 0.292 -5.91 1 94.88 283 ASP B CA 1
ATOM 5719 C C . ASP B 1 283 ? 11.312 0.171 -7.348 1 94.88 283 ASP B C 1
ATOM 5721 O O . ASP B 1 283 ? 10.578 -0.763 -7.68 1 94.88 283 ASP B O 1
ATOM 5725 N N . ILE B 1 284 ? 11.695 1.115 -8.227 1 94.94 284 ILE B N 1
ATOM 5726 C CA . ILE B 1 284 ? 11.336 1.024 -9.641 1 94.94 284 ILE B CA 1
ATOM 5727 C C . ILE B 1 284 ? 12.109 -0.122 -10.297 1 94.94 284 ILE B C 1
ATOM 5729 O O . ILE B 1 284 ? 11.539 -0.893 -11.07 1 94.94 284 ILE B O 1
ATOM 5733 N N . ARG B 1 285 ? 13.414 -0.258 -9.945 1 94.94 285 ARG B N 1
ATOM 5734 C CA . ARG B 1 285 ? 14.211 -1.363 -10.461 1 94.94 285 ARG B CA 1
ATOM 5735 C C . ARG B 1 285 ? 13.617 -2.707 -10.062 1 94.94 285 ARG B C 1
ATOM 5737 O O . ARG B 1 285 ? 13.578 -3.641 -10.867 1 94.94 285 ARG B O 1
ATOM 5744 N N . ALA B 1 286 ? 13.18 -2.811 -8.797 1 96.75 286 ALA B N 1
ATOM 5745 C CA . ALA B 1 286 ? 12.555 -4.043 -8.328 1 96.75 286 ALA B CA 1
ATOM 5746 C C . ALA B 1 286 ? 11.305 -4.371 -9.148 1 96.75 286 ALA B C 1
ATOM 5748 O O . ALA B 1 286 ? 11.109 -5.52 -9.555 1 96.75 286 ALA B O 1
ATOM 5749 N N . ALA B 1 287 ? 10.469 -3.35 -9.383 1 96.31 287 ALA B N 1
ATOM 5750 C CA . ALA B 1 287 ? 9.25 -3.547 -10.172 1 96.31 287 ALA B CA 1
ATOM 5751 C C . ALA B 1 287 ? 9.586 -3.963 -11.602 1 96.31 287 ALA B C 1
ATOM 5753 O O . ALA B 1 287 ? 8.875 -4.781 -12.195 1 96.31 287 ALA B O 1
ATOM 5754 N N . GLU B 1 288 ? 10.641 -3.412 -12.195 1 95.31 288 GLU B N 1
ATOM 5755 C CA . GLU B 1 288 ? 11.047 -3.771 -13.547 1 95.31 288 GLU B CA 1
ATOM 5756 C C . GLU B 1 288 ? 11.5 -5.227 -13.625 1 95.31 288 GLU B C 1
ATOM 5758 O O . GLU B 1 288 ? 11.125 -5.949 -14.547 1 95.31 288 GLU B O 1
ATOM 5763 N N . HIS B 1 289 ? 12.297 -5.645 -12.633 1 96.88 289 HIS B N 1
ATOM 5764 C CA . HIS B 1 289 ? 12.742 -7.031 -12.625 1 96.88 289 HIS B CA 1
ATOM 5765 C C . HIS B 1 289 ? 11.57 -7.984 -12.398 1 96.88 289 HIS B C 1
ATOM 5767 O O . HIS B 1 289 ? 11.547 -9.086 -12.953 1 96.88 289 HIS B O 1
ATOM 5773 N N . ALA B 1 290 ? 10.602 -7.609 -11.609 1 96.62 290 ALA B N 1
ATOM 5774 C CA . ALA B 1 290 ? 9.398 -8.414 -11.453 1 96.62 290 ALA B CA 1
ATOM 5775 C C . ALA B 1 290 ? 8.656 -8.562 -12.781 1 96.62 290 ALA B C 1
ATOM 5777 O O . ALA B 1 290 ? 8.125 -9.633 -13.086 1 96.62 290 ALA B O 1
ATOM 5778 N N . LEU B 1 291 ? 8.594 -7.453 -13.562 1 96.25 291 LEU B N 1
ATOM 5779 C CA . LEU B 1 291 ? 7.996 -7.477 -14.891 1 96.25 291 LEU B CA 1
ATOM 5780 C C . LEU B 1 291 ? 8.766 -8.414 -15.812 1 96.25 291 LEU B C 1
ATOM 5782 O O . LEU B 1 291 ? 8.164 -9.219 -16.531 1 96.25 291 LEU B O 1
ATOM 5786 N N . LYS B 1 292 ? 10.055 -8.375 -15.75 1 97 292 LYS B N 1
ATOM 5787 C CA . LYS B 1 292 ? 10.883 -9.266 -16.547 1 97 292 LYS B CA 1
ATOM 5788 C C . LYS B 1 292 ? 10.688 -10.719 -16.141 1 97 292 LYS B C 1
ATOM 5790 O O . LYS B 1 292 ? 10.734 -11.625 -16.969 1 97 292 LYS B O 1
ATOM 5795 N N . GLN B 1 293 ? 10.531 -10.945 -14.828 1 96.81 293 GLN B N 1
ATOM 5796 C CA . GLN B 1 293 ? 10.227 -12.281 -14.336 1 96.81 293 GLN B CA 1
ATOM 5797 C C . GLN B 1 293 ? 8.93 -12.812 -14.938 1 96.81 293 GLN B C 1
ATOM 5799 O O . GLN B 1 293 ? 8.867 -13.953 -15.398 1 96.81 293 GLN B O 1
ATOM 5804 N N . ALA B 1 294 ? 7.906 -11.977 -14.922 1 96.38 294 ALA B N 1
ATOM 5805 C CA . ALA B 1 294 ? 6.621 -12.359 -15.5 1 96.38 294 ALA B CA 1
ATOM 5806 C C . ALA B 1 294 ? 6.75 -12.617 -17 1 96.38 294 ALA B C 1
ATOM 5808 O O . ALA B 1 294 ? 6.098 -13.516 -17.547 1 96.38 294 ALA B O 1
ATOM 5809 N N . ASN B 1 295 ? 7.57 -11.836 -17.672 1 94.88 295 ASN B N 1
ATOM 5810 C CA . ASN B 1 295 ? 7.863 -12.039 -19.078 1 94.88 295 ASN B CA 1
ATOM 5811 C C . ASN B 1 295 ? 8.477 -13.414 -19.328 1 94.88 295 ASN B C 1
ATOM 5813 O O . ASN B 1 295 ? 8.102 -14.102 -20.281 1 94.88 295 ASN B O 1
ATOM 5817 N N . ALA B 1 296 ? 9.398 -13.758 -18.5 1 95.56 296 ALA B N 1
ATOM 5818 C CA . ALA B 1 296 ? 10.055 -15.055 -18.625 1 95.56 296 ALA B CA 1
ATOM 5819 C C . ALA B 1 296 ? 9.062 -16.188 -18.406 1 95.56 296 ALA B C 1
ATOM 5821 O O . ALA B 1 296 ? 9.141 -17.234 -19.078 1 95.56 296 ALA B O 1
ATOM 5822 N N . ASN B 1 297 ? 8.148 -16.016 -17.578 1 95.25 297 ASN B N 1
ATOM 5823 C CA . ASN B 1 297 ? 7.141 -17.031 -17.312 1 95.25 297 ASN B CA 1
ATOM 5824 C C . ASN B 1 297 ? 6.242 -17.266 -18.516 1 95.25 297 ASN B C 1
ATOM 5826 O O . ASN B 1 297 ? 5.715 -18.375 -18.703 1 95.25 297 ASN B O 1
ATOM 5830 N N . ILE B 1 298 ? 6.059 -16.234 -19.375 1 94.31 298 ILE B N 1
ATOM 5831 C CA . ILE B 1 298 ? 5.324 -16.422 -20.609 1 94.31 298 ILE B CA 1
ATOM 5832 C C . ILE B 1 298 ? 6.07 -17.406 -21.516 1 94.31 298 ILE B C 1
ATOM 5834 O O . ILE B 1 298 ? 5.457 -18.266 -22.141 1 94.31 298 ILE B O 1
ATOM 5838 N N . GLY B 1 299 ? 7.387 -17.297 -21.547 1 94 299 GLY B N 1
ATOM 5839 C CA . GLY B 1 299 ? 8.18 -18.234 -22.312 1 94 299 GLY B CA 1
ATOM 5840 C C . GLY B 1 299 ? 8 -19.672 -21.859 1 94 299 GLY B C 1
ATOM 5841 O O . GLY B 1 299 ? 7.891 -20.578 -22.688 1 94 299 GLY B O 1
ATOM 5842 N N . ALA B 1 300 ? 7.949 -19.844 -20.578 1 92.62 300 ALA B N 1
ATOM 5843 C CA . ALA B 1 300 ? 7.723 -21.172 -20.031 1 92.62 300 ALA B CA 1
ATOM 5844 C C . ALA B 1 300 ? 6.344 -21.703 -20.406 1 92.62 300 ALA B C 1
ATOM 5846 O O . ALA B 1 300 ? 6.188 -22.875 -20.75 1 92.62 300 ALA B O 1
ATOM 5847 N N . ALA B 1 301 ? 5.348 -20.844 -20.391 1 91.81 301 ALA B N 1
ATOM 5848 C CA . ALA B 1 301 ? 3.986 -21.234 -20.75 1 91.81 301 ALA B CA 1
ATOM 5849 C C . ALA B 1 301 ? 3.885 -21.562 -22.234 1 91.81 301 ALA B C 1
ATOM 5851 O O . ALA B 1 301 ? 3.164 -22.484 -22.625 1 91.81 301 ALA B O 1
ATOM 5852 N N . ARG B 1 302 ? 4.59 -20.812 -23.094 1 92.19 302 ARG B N 1
ATOM 5853 C CA . ARG B 1 302 ? 4.609 -21.078 -24.516 1 92.19 302 ARG B CA 1
ATOM 5854 C C . ARG B 1 302 ? 5.277 -22.422 -24.812 1 92.19 302 ARG B C 1
ATOM 5856 O O . ARG B 1 302 ? 4.832 -23.156 -25.703 1 92.19 302 ARG B O 1
ATOM 5863 N N . ALA B 1 303 ? 6.277 -22.688 -24.047 1 90.81 303 ALA B N 1
ATOM 5864 C CA . ALA B 1 303 ? 7.012 -23.922 -24.266 1 90.81 303 ALA B CA 1
ATOM 5865 C C . ALA B 1 303 ? 6.129 -25.141 -23.969 1 90.81 303 ALA B C 1
ATOM 5867 O O . ALA B 1 303 ? 6.375 -26.234 -24.484 1 90.81 303 ALA B O 1
ATOM 5868 N N . ALA B 1 304 ? 5.109 -24.938 -23.234 1 89.44 304 ALA B N 1
ATOM 5869 C CA . ALA B 1 304 ? 4.23 -26.031 -22.828 1 89.44 304 ALA B CA 1
ATOM 5870 C C . ALA B 1 304 ? 3.408 -26.531 -24.016 1 89.44 304 ALA B C 1
ATOM 5872 O O . ALA B 1 304 ? 2.822 -27.625 -23.969 1 89.44 304 ALA B O 1
ATOM 5873 N N . PHE B 1 305 ? 3.312 -25.797 -25.172 1 90.06 305 PHE B N 1
ATOM 5874 C CA . PHE B 1 305 ? 2.588 -26.203 -26.375 1 90.06 305 PHE B CA 1
ATOM 5875 C C . PHE B 1 305 ? 3.424 -27.172 -27.219 1 90.06 305 PHE B C 1
ATOM 5877 O O . PHE B 1 305 ? 2.91 -27.797 -28.141 1 90.06 305 PHE B O 1
ATOM 5884 N N . PHE B 1 306 ? 4.688 -27.359 -26.828 1 89.12 306 PHE B N 1
ATOM 5885 C CA . PHE B 1 306 ? 5.613 -28.188 -27.609 1 89.12 306 PHE B CA 1
ATOM 5886 C C . PHE B 1 306 ? 5.949 -29.469 -26.875 1 89.12 306 PHE B C 1
ATOM 5888 O O . PHE B 1 306 ? 5.668 -29.609 -25.688 1 89.12 306 PHE B O 1
ATOM 5895 N N . PRO B 1 307 ? 6.484 -30.531 -27.531 1 88.19 307 PRO B N 1
ATOM 5896 C CA . PRO B 1 307 ? 6.789 -31.812 -26.891 1 88.19 307 PRO B CA 1
ATOM 5897 C C . PRO B 1 307 ? 7.812 -31.672 -25.766 1 88.19 307 PRO B C 1
ATOM 5899 O O . PRO B 1 307 ? 8.75 -30.875 -25.875 1 88.19 307 PRO B O 1
ATOM 5902 N N . SER B 1 308 ? 7.582 -32.344 -24.812 1 89.19 308 SER B N 1
ATOM 5903 C CA . SER B 1 308 ? 8.594 -32.531 -23.766 1 89.19 308 SER B CA 1
ATOM 5904 C C . SER B 1 308 ? 9.391 -33.812 -23.984 1 89.19 308 SER B C 1
ATOM 5906 O O . SER B 1 308 ? 8.82 -34.844 -24.297 1 89.19 308 SER B O 1
ATOM 5908 N N . ILE B 1 309 ? 10.68 -33.688 -23.969 1 87.69 309 ILE B N 1
ATOM 5909 C CA . ILE B 1 309 ? 11.578 -34.812 -24.172 1 87.69 309 ILE B CA 1
ATOM 5910 C C . ILE B 1 309 ? 12.297 -35.156 -22.859 1 87.69 309 ILE B C 1
ATOM 5912 O O . ILE B 1 309 ? 12.977 -34.281 -22.281 1 87.69 309 ILE B O 1
ATOM 5916 N N . ARG B 1 310 ? 12.102 -36.344 -22.438 1 90.38 310 ARG B N 1
ATOM 5917 C CA . ARG B 1 310 ? 12.758 -36.781 -21.219 1 90.38 310 ARG B CA 1
ATOM 5918 C C . ARG B 1 310 ? 13.688 -37.969 -21.516 1 90.38 310 ARG B C 1
ATOM 5920 O O . ARG B 1 310 ? 13.352 -38.844 -22.312 1 90.38 310 ARG B O 1
ATOM 5927 N N . LEU B 1 311 ? 14.875 -37.844 -20.984 1 85.31 311 LEU B N 1
ATOM 5928 C CA . LEU B 1 311 ? 15.883 -38.906 -21.156 1 85.31 311 LEU B CA 1
ATOM 5929 C C . LEU B 1 311 ? 16.156 -39.594 -19.844 1 85.31 311 LEU B C 1
ATOM 5931 O O . LEU B 1 311 ? 16.391 -38.969 -18.812 1 85.31 311 LEU B O 1
ATOM 5935 N N . THR B 1 312 ? 16 -40.875 -19.875 1 85.75 312 THR B N 1
ATOM 5936 C CA . THR B 1 312 ? 16.359 -41.75 -18.75 1 85.75 312 THR B CA 1
ATOM 5937 C C . THR B 1 312 ? 17.359 -42.812 -19.156 1 85.75 312 THR B C 1
ATOM 5939 O O . THR B 1 312 ? 17.25 -43.406 -20.234 1 85.75 312 THR B O 1
ATOM 5942 N N . GLY B 1 313 ? 18.406 -42.875 -18.453 1 81.19 313 GLY B N 1
ATOM 5943 C CA . GLY B 1 313 ? 19.438 -43.906 -18.672 1 81.19 313 GLY B CA 1
ATOM 5944 C C . GLY B 1 313 ? 20.047 -44.438 -17.391 1 81.19 313 GLY B C 1
ATOM 5945 O O . GLY B 1 313 ? 20.094 -43.75 -16.391 1 81.19 313 GLY B O 1
ATOM 5946 N N . SER B 1 314 ? 20.375 -45.75 -17.438 1 85.38 314 SER B N 1
ATOM 5947 C CA . SER B 1 314 ? 21.031 -46.344 -16.281 1 85.38 314 SER B CA 1
ATOM 5948 C C . SER B 1 314 ? 22 -47.438 -16.688 1 85.38 314 SER B C 1
ATOM 5950 O O . SER B 1 314 ? 21.875 -48 -17.766 1 85.38 314 SER B O 1
ATOM 5952 N N . VAL B 1 315 ? 23.047 -47.562 -15.945 1 84.75 315 VAL B N 1
ATOM 5953 C CA . VAL B 1 315 ? 24 -48.625 -16.047 1 84.75 315 VAL B CA 1
ATOM 5954 C C . VAL B 1 315 ? 24.203 -49.281 -14.68 1 84.75 315 VAL B C 1
ATOM 5956 O O . VAL B 1 315 ? 24.219 -48.594 -13.656 1 84.75 315 VAL B O 1
ATOM 5959 N N . GLY B 1 316 ? 24.156 -50.562 -14.789 1 87.62 316 GLY B N 1
ATOM 5960 C CA . GLY B 1 316 ? 24.344 -51.281 -13.531 1 87.62 316 GLY B CA 1
ATOM 5961 C C . GLY B 1 316 ? 24.406 -52.781 -13.688 1 87.62 316 GLY B C 1
ATOM 5962 O O . GLY B 1 316 ? 24.984 -53.281 -14.656 1 87.62 316 GLY B O 1
ATOM 5963 N N . THR B 1 317 ? 24.016 -53.5 -12.547 1 85.88 317 THR B N 1
ATOM 5964 C CA . THR B 1 317 ? 23.938 -54.938 -12.531 1 85.88 317 THR B CA 1
ATOM 5965 C C . THR B 1 317 ? 22.516 -55.406 -12.281 1 85.88 317 THR B C 1
ATOM 5967 O O . THR B 1 317 ? 21.75 -54.75 -11.578 1 85.88 317 THR B O 1
ATOM 5970 N N . GLY B 1 318 ? 22.109 -56.438 -12.969 1 85.88 318 GLY B N 1
ATOM 5971 C CA . GLY B 1 318 ? 20.812 -57.062 -12.789 1 85.88 318 GLY B CA 1
ATOM 5972 C C . GLY B 1 318 ? 20.859 -58.562 -12.773 1 85.88 318 GLY B C 1
ATOM 5973 O O . GLY B 1 318 ? 21.672 -59.188 -13.484 1 85.88 318 GLY B O 1
ATOM 5974 N N . SER B 1 319 ? 19.984 -59.156 -11.844 1 82.69 319 SER B N 1
ATOM 5975 C CA . SER B 1 319 ? 19.938 -60.625 -11.719 1 82.69 319 SER B CA 1
ATOM 5976 C C . SER B 1 319 ? 18.562 -61.094 -11.25 1 82.69 319 SER B C 1
ATOM 5978 O O . SER B 1 319 ? 17.812 -60.312 -10.656 1 82.69 319 SER B O 1
ATOM 5980 N N . ALA B 1 320 ? 18.203 -62.312 -11.656 1 83.44 320 ALA B N 1
ATOM 5981 C CA . ALA B 1 320 ? 16.984 -62.938 -11.141 1 83.44 320 ALA B CA 1
ATOM 5982 C C . ALA B 1 320 ? 17.172 -63.406 -9.703 1 83.44 320 ALA B C 1
ATOM 5984 O O . ALA B 1 320 ? 16.203 -63.688 -9.008 1 83.44 320 ALA B O 1
ATOM 5985 N N . GLU B 1 321 ? 18.422 -63.562 -9.258 1 82.69 321 GLU B N 1
ATOM 5986 C CA . GLU B 1 321 ? 18.766 -63.938 -7.891 1 82.69 321 GLU B CA 1
ATOM 5987 C C . GLU B 1 321 ? 19.656 -62.906 -7.227 1 82.69 321 GLU B C 1
ATOM 5989 O O . GLU B 1 321 ? 20.547 -62.344 -7.863 1 82.69 321 GLU B O 1
ATOM 5994 N N . LEU B 1 322 ? 19.328 -62.656 -5.977 1 82.06 322 LEU B N 1
ATOM 5995 C CA . LEU B 1 322 ? 20.078 -61.688 -5.219 1 82.06 322 LEU B CA 1
ATOM 5996 C C . LEU B 1 322 ? 21.547 -62.094 -5.133 1 82.06 322 LEU B C 1
ATOM 5998 O O . LEU B 1 322 ? 22.438 -61.219 -5.191 1 82.06 322 LEU B O 1
ATOM 6002 N N . SER B 1 323 ? 21.828 -63.375 -4.969 1 83.12 323 SER B N 1
ATOM 6003 C CA . SER B 1 323 ? 23.188 -63.875 -4.805 1 83.12 323 SER B CA 1
ATOM 6004 C C . SER B 1 323 ? 24.016 -63.688 -6.07 1 83.12 323 SER B C 1
ATOM 6006 O O . SER B 1 323 ? 25.234 -63.656 -6.02 1 83.12 323 SER B O 1
ATOM 6008 N N . GLY B 1 324 ? 23.312 -63.562 -7.148 1 81.12 324 GLY B N 1
ATOM 6009 C CA . GLY B 1 324 ? 24.016 -63.438 -8.414 1 81.12 324 GLY B CA 1
ATOM 6010 C C . GLY B 1 324 ? 24.156 -61.969 -8.852 1 81.12 324 GLY B C 1
ATOM 6011 O O . GLY B 1 324 ? 24.672 -61.719 -9.938 1 81.12 324 GLY B O 1
ATOM 6012 N N . LEU B 1 325 ? 23.797 -61.062 -8.117 1 83.81 325 LEU B N 1
ATOM 6013 C CA . LEU B 1 325 ? 23.656 -59.656 -8.5 1 83.81 325 LEU B CA 1
ATOM 6014 C C . LEU B 1 325 ? 25 -59.062 -8.891 1 83.81 325 LEU B C 1
ATOM 6016 O O . LEU B 1 325 ? 25.062 -58.219 -9.781 1 83.81 325 LEU B O 1
ATOM 6020 N N . PHE B 1 326 ? 26.125 -59.469 -8.352 1 82.56 326 PHE B N 1
ATOM 6021 C CA . PHE B 1 326 ? 27.422 -58.875 -8.648 1 82.56 326 PHE B CA 1
ATOM 6022 C C . PHE B 1 326 ? 28.375 -59.906 -9.242 1 82.56 326 PHE B C 1
ATOM 6024 O O . PHE B 1 326 ? 29.594 -59.75 -9.125 1 82.56 326 PHE B O 1
ATOM 6031 N N . LYS B 1 327 ? 27.797 -60.906 -9.766 1 82 327 LYS B N 1
ATOM 6032 C CA . LYS B 1 327 ? 28.609 -61.906 -10.453 1 82 327 LYS B CA 1
ATOM 6033 C C . LYS B 1 327 ? 29.016 -61.438 -11.844 1 82 327 LYS B C 1
ATOM 6035 O O . LYS B 1 327 ? 28.5 -60.406 -12.328 1 82 327 LYS B O 1
ATOM 6040 N N . SER B 1 328 ? 30.031 -62.156 -12.414 1 81.56 328 SER B N 1
ATOM 6041 C CA . SER B 1 328 ? 30.5 -61.781 -13.742 1 81.56 328 SER B CA 1
ATOM 6042 C C . SER B 1 328 ? 29.406 -61.938 -14.789 1 81.56 328 SER B C 1
ATOM 6044 O O . SER B 1 328 ? 28.625 -62.906 -14.734 1 81.56 328 SER B O 1
ATOM 6046 N N . GLY B 1 329 ? 29.25 -61 -15.703 1 79.88 329 GLY B N 1
ATOM 6047 C CA . GLY B 1 329 ? 28.297 -61.062 -16.797 1 79.88 329 GLY B CA 1
ATOM 6048 C C . GLY B 1 329 ? 26.953 -60.469 -16.453 1 79.88 329 GLY B C 1
ATOM 6049 O O . GLY B 1 329 ? 26 -60.562 -17.234 1 79.88 329 GLY B O 1
ATOM 6050 N N . THR B 1 330 ? 26.812 -59.844 -15.273 1 81.81 330 THR B N 1
ATOM 6051 C CA . THR B 1 330 ? 25.5 -59.375 -14.836 1 81.81 330 THR B CA 1
ATOM 6052 C C . THR B 1 330 ? 25.328 -57.906 -15.172 1 81.81 330 THR B C 1
ATOM 6054 O O . THR B 1 330 ? 24.328 -57.281 -14.789 1 81.81 330 THR B O 1
ATOM 6057 N N . GLY B 1 331 ? 26.328 -57.344 -15.883 1 85.44 331 GLY B N 1
ATOM 6058 C CA . GLY B 1 331 ? 26.219 -55.938 -16.281 1 85.44 331 GLY B CA 1
ATOM 6059 C C . GLY B 1 331 ? 25.062 -55.656 -17.219 1 85.44 331 GLY B C 1
ATOM 6060 O O . GLY B 1 331 ? 24.828 -56.406 -18.172 1 85.44 331 GLY B O 1
ATOM 6061 N N . VAL B 1 332 ? 24.281 -54.656 -16.812 1 83.5 332 VAL B N 1
ATOM 6062 C CA . VAL B 1 332 ? 23.141 -54.281 -17.641 1 83.5 332 VAL B CA 1
ATOM 6063 C C . VAL B 1 332 ? 23.125 -52.781 -17.875 1 83.5 332 VAL B C 1
ATOM 6065 O O . VAL B 1 332 ? 23.703 -52 -17.094 1 83.5 332 VAL B O 1
ATOM 6068 N N . TRP B 1 333 ? 22.688 -52.344 -19.016 1 84.69 333 TRP B N 1
ATOM 6069 C CA . TRP B 1 333 ? 22.438 -50.938 -19.344 1 84.69 333 TRP B CA 1
ATOM 6070 C C . TRP B 1 333 ? 21.031 -50.75 -19.922 1 84.69 333 TRP B C 1
ATOM 6072 O O . TRP B 1 333 ? 20.453 -51.688 -20.469 1 84.69 333 TRP B O 1
ATOM 6082 N N . SER B 1 334 ? 20.469 -49.625 -19.609 1 85.44 334 SER B N 1
ATOM 6083 C CA . SER B 1 334 ? 19.172 -49.281 -20.188 1 85.44 334 SER B CA 1
ATOM 6084 C C . SER B 1 334 ? 19.141 -47.812 -20.594 1 85.44 334 SER B C 1
ATOM 6086 O O . SER B 1 334 ? 19.797 -46.969 -19.984 1 85.44 334 SER B O 1
ATOM 6088 N N . PHE B 1 335 ? 18.562 -47.438 -21.781 1 84 335 PHE B N 1
ATOM 6089 C CA . PHE B 1 335 ? 18.297 -46.125 -22.297 1 84 335 PHE B CA 1
ATOM 6090 C C . PHE B 1 335 ? 16.859 -46 -22.797 1 84 335 PHE B C 1
ATOM 6092 O O . PHE B 1 335 ? 16.438 -46.75 -23.656 1 84 335 PHE B O 1
ATOM 6099 N N . ALA B 1 336 ? 16.141 -45.031 -22.234 1 86.44 336 ALA B N 1
ATOM 6100 C CA . ALA B 1 336 ? 14.711 -44.969 -22.516 1 86.44 336 ALA B CA 1
ATOM 6101 C C . ALA B 1 336 ? 14.266 -43.5 -22.703 1 86.44 336 ALA B C 1
ATOM 6103 O O . ALA B 1 336 ? 13.656 -42.938 -21.812 1 86.44 336 ALA B O 1
ATOM 6104 N N . PRO B 1 337 ? 14.469 -42.906 -23.922 1 84.81 337 PRO B N 1
ATOM 6105 C CA . PRO B 1 337 ? 13.938 -41.594 -24.219 1 84.81 337 PRO B CA 1
ATOM 6106 C C . PRO B 1 337 ? 12.422 -41.594 -24.406 1 84.81 337 PRO B C 1
ATOM 6108 O O . PRO B 1 337 ? 11.844 -42.562 -24.844 1 84.81 337 PRO B O 1
ATOM 6111 N N . SER B 1 338 ? 11.781 -40.531 -23.938 1 88.81 338 SER B N 1
ATOM 6112 C CA . SER B 1 338 ? 10.336 -40.406 -24.109 1 88.81 338 SER B CA 1
ATOM 6113 C C . SER B 1 338 ? 9.977 -38.969 -24.547 1 88.81 338 SER B C 1
ATOM 6115 O O . SER B 1 338 ? 10.586 -38 -24.094 1 88.81 338 SER B O 1
ATOM 6117 N N . ILE B 1 339 ? 9.078 -38.906 -25.531 1 87.44 339 ILE B N 1
ATOM 6118 C CA . ILE B 1 339 ? 8.57 -37.625 -26.031 1 87.44 339 ILE B CA 1
ATOM 6119 C C . ILE B 1 339 ? 7.062 -37.562 -25.797 1 87.44 339 ILE B C 1
ATOM 6121 O O . ILE B 1 339 ? 6.332 -38.5 -26.109 1 87.44 339 ILE B O 1
ATOM 6125 N N . THR B 1 340 ? 6.594 -36.531 -25.219 1 87.56 340 THR B N 1
ATOM 6126 C CA . THR B 1 340 ? 5.168 -36.312 -25.016 1 87.56 340 THR B CA 1
ATOM 6127 C C . THR B 1 340 ? 4.73 -34.969 -25.625 1 87.56 340 THR B C 1
ATOM 6129 O O . THR B 1 340 ? 5.344 -33.938 -25.375 1 87.56 340 THR B O 1
ATOM 6132 N N . LEU B 1 341 ? 3.719 -34.969 -26.484 1 87.19 341 LEU B N 1
ATOM 6133 C CA . LEU B 1 341 ? 3.158 -33.781 -27.109 1 87.19 341 LEU B CA 1
ATOM 6134 C C . LEU B 1 341 ? 1.665 -33.656 -26.828 1 87.19 341 LEU B C 1
ATOM 6136 O O . LEU B 1 341 ? 0.872 -34.469 -27.312 1 87.19 341 LEU B O 1
ATOM 6140 N N . PRO B 1 342 ? 1.316 -32.688 -26.078 1 85.56 342 PRO B N 1
ATOM 6141 C CA . PRO B 1 342 ? -0.124 -32.531 -25.891 1 85.56 342 PRO B CA 1
ATOM 6142 C C . PRO B 1 342 ? -0.85 -32.156 -27.188 1 85.56 342 PRO B C 1
ATOM 6144 O O . PRO B 1 342 ? -0.43 -31.219 -27.891 1 85.56 342 PRO B O 1
ATOM 6147 N N . ILE B 1 343 ? -1.89 -32.875 -27.484 1 84.94 343 ILE B N 1
ATOM 6148 C CA . ILE B 1 343 ? -2.633 -32.625 -28.719 1 84.94 343 ILE B CA 1
ATOM 6149 C C . ILE B 1 343 ? -3.951 -31.938 -28.406 1 84.94 343 ILE B C 1
ATOM 6151 O O . ILE B 1 343 ? -4.238 -30.875 -28.953 1 84.94 343 ILE B O 1
ATOM 6155 N N . PHE B 1 344 ? -4.758 -32.562 -27.594 1 85.19 344 PHE B N 1
ATOM 6156 C CA . PHE B 1 344 ? -6.043 -31.984 -27.219 1 85.19 344 PHE B CA 1
ATOM 6157 C C . PHE B 1 344 ? -6.152 -31.812 -25.703 1 85.19 344 PHE B C 1
ATOM 6159 O O . PHE B 1 344 ? -6.238 -32.812 -24.984 1 85.19 344 PHE B O 1
ATOM 6166 N N . THR B 1 345 ? -6.172 -30.578 -25.203 1 86.69 345 THR B N 1
ATOM 6167 C CA . THR B 1 345 ? -6.176 -30.281 -23.766 1 86.69 345 THR B CA 1
ATOM 6168 C C . THR B 1 345 ? -7.352 -29.375 -23.406 1 86.69 345 THR B C 1
ATOM 6170 O O . THR B 1 345 ? -7.348 -28.734 -22.359 1 86.69 345 THR B O 1
ATOM 6173 N N . TRP B 1 346 ? -8.336 -29.234 -24.312 1 87.38 346 TRP B N 1
ATOM 6174 C CA . TRP B 1 346 ? -9.555 -28.453 -24.109 1 87.38 346 TRP B CA 1
ATOM 6175 C C . TRP B 1 346 ? -9.227 -27.016 -23.766 1 87.38 346 TRP B C 1
ATOM 6177 O O . TRP B 1 346 ? -9.906 -26.391 -22.938 1 87.38 346 TRP B O 1
ATOM 6187 N N . GLY B 1 347 ? -8.109 -26.547 -24.156 1 88.38 347 GLY B N 1
ATOM 6188 C CA . GLY B 1 347 ? -7.738 -25.156 -23.984 1 88.38 347 GLY B CA 1
ATOM 6189 C C . GLY B 1 347 ? -6.953 -24.891 -22.719 1 88.38 347 GLY B C 1
ATOM 6190 O O . GLY B 1 347 ? -6.711 -23.75 -22.359 1 88.38 347 GLY B O 1
ATOM 6191 N N . THR B 1 348 ? -6.555 -25.891 -21.984 1 90.12 348 THR B N 1
ATOM 6192 C CA . THR B 1 348 ? -5.82 -25.719 -20.734 1 90.12 348 THR B CA 1
ATOM 6193 C C . THR B 1 348 ? -4.496 -25 -20.969 1 90.12 348 THR B C 1
ATOM 6195 O O . THR B 1 348 ? -4.172 -24.031 -20.281 1 90.12 348 THR B O 1
ATOM 6198 N N . ASN B 1 349 ? -3.695 -25.422 -21.984 1 90.81 349 ASN B N 1
ATOM 6199 C CA . ASN B 1 349 ? -2.43 -24.766 -22.266 1 90.81 349 ASN B CA 1
ATOM 6200 C C . ASN B 1 349 ? -2.643 -23.312 -22.703 1 90.81 349 ASN B C 1
ATOM 6202 O O . ASN B 1 349 ? -1.873 -22.438 -22.312 1 90.81 349 ASN B O 1
ATOM 6206 N N . LYS B 1 350 ? -3.695 -23.125 -23.5 1 92.75 350 LYS B N 1
ATOM 6207 C CA . LYS B 1 350 ? -4.016 -21.766 -23.906 1 92.75 350 LYS B CA 1
ATOM 6208 C C . LYS B 1 350 ? -4.41 -20.906 -22.703 1 92.75 350 LYS B C 1
ATOM 6210 O O . LYS B 1 350 ? -3.984 -19.766 -22.578 1 92.75 350 LYS B O 1
ATOM 6215 N N . ALA B 1 351 ? -5.215 -21.453 -21.797 1 92.81 351 ALA B N 1
ATOM 6216 C CA . ALA B 1 351 ? -5.621 -20.734 -20.594 1 92.81 351 ALA B CA 1
ATOM 6217 C C . ALA B 1 351 ? -4.414 -20.406 -19.703 1 92.81 351 ALA B C 1
ATOM 6219 O O . ALA B 1 351 ? -4.328 -19.312 -19.141 1 92.81 351 ALA B O 1
ATOM 6220 N N . ASN B 1 352 ? -3.514 -21.375 -19.594 1 93.25 352 ASN B N 1
ATOM 6221 C CA . ASN B 1 352 ? -2.287 -21.125 -18.844 1 93.25 352 ASN B CA 1
ATOM 6222 C C . ASN B 1 352 ? -1.458 -20.016 -19.469 1 93.25 352 ASN B C 1
ATOM 6224 O O . ASN B 1 352 ? -0.932 -19.156 -18.75 1 93.25 352 ASN B O 1
ATOM 6228 N N . LEU B 1 353 ? -1.301 -20.031 -20.766 1 94 353 LEU B N 1
ATOM 6229 C CA . LEU B 1 353 ? -0.58 -18.984 -21.469 1 94 353 LEU B CA 1
ATOM 6230 C C . LEU B 1 353 ? -1.266 -17.641 -21.281 1 94 353 LEU B C 1
ATOM 6232 O O . LEU B 1 353 ? -0.607 -16.641 -20.984 1 94 353 LEU B O 1
ATOM 6236 N N . ASP B 1 354 ? -2.594 -17.641 -21.438 1 94.94 354 ASP B N 1
ATOM 6237 C CA . ASP B 1 354 ? -3.344 -16.406 -21.25 1 94.94 354 ASP B CA 1
ATOM 6238 C C . ASP B 1 354 ? -3.164 -15.867 -19.828 1 94.94 354 ASP B C 1
ATOM 6240 O O . ASP B 1 354 ? -3.002 -14.664 -19.625 1 94.94 354 ASP B O 1
ATOM 6244 N N . ALA B 1 355 ? -3.211 -16.703 -18.797 1 94.69 355 ALA B N 1
ATOM 6245 C CA . ALA B 1 355 ? -2.977 -16.312 -17.422 1 94.69 355 ALA B CA 1
ATOM 6246 C C . ALA B 1 355 ? -1.589 -15.695 -17.25 1 94.69 355 ALA B C 1
ATOM 6248 O O . ALA B 1 355 ? -1.427 -14.695 -16.547 1 94.69 355 ALA B O 1
ATOM 6249 N N . ALA B 1 356 ? -0.608 -16.312 -17.828 1 95 356 ALA B N 1
ATOM 6250 C CA . ALA B 1 356 ? 0.752 -15.789 -17.75 1 95 356 ALA B CA 1
ATOM 6251 C C . ALA B 1 356 ? 0.835 -14.398 -18.375 1 95 356 ALA B C 1
ATOM 6253 O O . ALA B 1 356 ? 1.486 -13.508 -17.828 1 95 356 ALA B O 1
ATOM 6254 N N . LYS B 1 357 ? 0.191 -14.258 -19.516 1 95.75 357 LYS B N 1
ATOM 6255 C CA . LYS B 1 357 ? 0.163 -12.945 -20.156 1 95.75 357 LYS B CA 1
ATOM 6256 C C . LYS B 1 357 ? -0.539 -11.914 -19.281 1 95.75 357 LYS B C 1
ATOM 6258 O O . LYS B 1 357 ? -0.09 -10.773 -19.188 1 95.75 357 LYS B O 1
ATOM 6263 N N . LEU B 1 358 ? -1.653 -12.336 -18.734 1 95.38 358 LEU B N 1
ATOM 6264 C CA . LEU B 1 358 ? -2.393 -11.438 -17.844 1 95.38 358 LEU B CA 1
ATOM 6265 C C . LEU B 1 358 ? -1.553 -11.062 -16.625 1 95.38 358 LEU B C 1
ATOM 6267 O O . LEU B 1 358 ? -1.584 -9.914 -16.172 1 95.38 358 LEU B O 1
ATOM 6271 N N . ARG B 1 359 ? -0.81 -11.945 -16.078 1 95.38 359 ARG B N 1
ATOM 6272 C CA . ARG B 1 359 ? 0.076 -11.656 -14.961 1 95.38 359 ARG B CA 1
ATOM 6273 C C . ARG B 1 359 ? 1.175 -10.68 -15.367 1 95.38 359 ARG B C 1
ATOM 6275 O O . ARG B 1 359 ? 1.569 -9.82 -14.578 1 95.38 359 ARG B O 1
ATOM 6282 N N . GLN B 1 360 ? 1.692 -10.867 -16.578 1 95.38 360 GLN B N 1
ATOM 6283 C CA . GLN B 1 360 ? 2.66 -9.906 -17.094 1 95.38 360 GLN B CA 1
ATOM 6284 C C . GLN B 1 360 ? 2.047 -8.516 -17.203 1 95.38 360 GLN B C 1
ATOM 6286 O O . GLN B 1 360 ? 2.684 -7.52 -16.859 1 95.38 360 GLN B O 1
ATOM 6291 N N . GLN B 1 361 ? 0.779 -8.438 -17.672 1 95.5 361 GLN B N 1
ATOM 6292 C CA . GLN B 1 361 ? 0.085 -7.156 -17.75 1 95.5 361 GLN B CA 1
ATOM 6293 C C . GLN B 1 361 ? -0.086 -6.539 -16.359 1 95.5 361 GLN B C 1
ATOM 6295 O O . GLN B 1 361 ? 0.071 -5.328 -16.188 1 95.5 361 GLN B O 1
ATOM 6300 N N . ALA B 1 362 ? -0.386 -7.355 -15.422 1 95.81 362 ALA B N 1
ATOM 6301 C CA . ALA B 1 362 ? -0.502 -6.883 -14.047 1 95.81 362 ALA B CA 1
ATOM 6302 C C . ALA B 1 362 ? 0.816 -6.293 -13.555 1 95.81 362 ALA B C 1
ATOM 6304 O O . ALA B 1 362 ? 0.824 -5.297 -12.828 1 95.81 362 ALA B O 1
ATOM 6305 N N . GLN B 1 363 ? 1.918 -6.922 -13.961 1 95.94 363 GLN B N 1
ATOM 6306 C CA . GLN B 1 363 ? 3.219 -6.41 -13.547 1 95.94 363 GLN B CA 1
ATOM 6307 C C . GLN B 1 363 ? 3.557 -5.113 -14.273 1 95.94 363 GLN B C 1
ATOM 6309 O O . GLN B 1 363 ? 4.25 -4.25 -13.734 1 95.94 363 GLN B O 1
ATOM 6314 N N . ILE B 1 364 ? 3.043 -4.945 -15.508 1 95.19 364 ILE B N 1
ATOM 6315 C CA . ILE B 1 364 ? 3.176 -3.66 -16.188 1 95.19 364 ILE B CA 1
ATOM 6316 C C . ILE B 1 364 ? 2.48 -2.57 -15.375 1 95.19 364 ILE B C 1
ATOM 6318 O O . ILE B 1 364 ? 3.047 -1.498 -15.148 1 95.19 364 ILE B O 1
ATOM 6322 N N . VAL B 1 365 ? 1.288 -2.82 -14.906 1 95.5 365 VAL B N 1
ATOM 6323 C CA . VAL B 1 365 ? 0.527 -1.866 -14.102 1 95.5 365 VAL B CA 1
ATOM 6324 C C . VAL B 1 365 ? 1.257 -1.597 -12.789 1 95.5 365 VAL B C 1
ATOM 6326 O O . VAL B 1 365 ? 1.327 -0.452 -12.336 1 95.5 365 VAL B O 1
ATOM 6329 N N . ALA B 1 366 ? 1.817 -2.623 -12.164 1 95 366 ALA B N 1
ATOM 6330 C CA . ALA B 1 366 ? 2.588 -2.459 -10.93 1 95 366 ALA B CA 1
ATOM 6331 C C . ALA B 1 366 ? 3.809 -1.572 -11.164 1 95 366 ALA B C 1
ATOM 6333 O O . ALA B 1 366 ? 4.168 -0.765 -10.305 1 95 366 ALA B O 1
ATOM 6334 N N . TYR B 1 367 ? 4.453 -1.787 -12.312 1 94.75 367 TYR B N 1
ATOM 6335 C CA . TYR B 1 367 ? 5.574 -0.937 -12.695 1 94.75 367 TYR B CA 1
ATOM 6336 C C . TYR B 1 367 ? 5.133 0.514 -12.844 1 94.75 367 TYR B C 1
ATOM 6338 O O . TYR B 1 367 ? 5.773 1.424 -12.312 1 94.75 367 TYR B O 1
ATOM 6346 N N . GLU B 1 368 ? 4.066 0.732 -13.516 1 93.19 368 GLU B N 1
ATOM 6347 C CA . GLU B 1 368 ? 3.5 2.068 -13.68 1 93.19 368 GLU B CA 1
ATOM 6348 C C . GLU B 1 368 ? 3.205 2.707 -12.32 1 93.19 368 GLU B C 1
ATOM 6350 O O . GLU B 1 368 ? 3.516 3.881 -12.102 1 93.19 368 GLU B O 1
ATOM 6355 N N . SER B 1 369 ? 2.627 1.99 -11.438 1 94.62 369 SER B N 1
ATOM 6356 C CA . SER B 1 369 ? 2.309 2.471 -10.094 1 94.62 369 SER B CA 1
ATOM 6357 C C . SER B 1 369 ? 3.568 2.871 -9.336 1 94.62 369 SER B C 1
ATOM 6359 O O . SER B 1 369 ? 3.588 3.895 -8.648 1 94.62 369 SER B O 1
ATOM 6361 N N . ALA B 1 370 ? 4.617 2.062 -9.453 1 94.19 370 ALA B N 1
ATOM 6362 C CA . ALA B 1 370 ? 5.883 2.363 -8.789 1 94.19 370 ALA B CA 1
ATOM 6363 C C . ALA B 1 370 ? 6.477 3.668 -9.312 1 94.19 370 ALA B C 1
ATOM 6365 O O . ALA B 1 370 ? 6.961 4.492 -8.531 1 94.19 370 ALA B O 1
ATOM 6366 N N . VAL B 1 371 ? 6.387 3.816 -10.602 1 93.12 371 VAL B N 1
ATOM 6367 C CA . VAL B 1 371 ? 6.918 5.023 -11.227 1 93.12 371 VAL B CA 1
ATOM 6368 C C . VAL B 1 371 ? 6.117 6.238 -10.766 1 93.12 371 VAL B C 1
ATOM 6370 O O . VAL B 1 371 ? 6.691 7.25 -10.359 1 93.12 371 VAL B O 1
ATOM 6373 N N . GLN B 1 372 ? 4.812 6.168 -10.789 1 92.06 372 GLN B N 1
ATOM 6374 C CA . GLN B 1 372 ? 3.949 7.27 -10.375 1 92.06 372 GLN B CA 1
ATOM 6375 C C . GLN B 1 372 ? 4.176 7.621 -8.906 1 92.06 372 GLN B C 1
ATOM 6377 O O . GLN B 1 372 ? 4.211 8.797 -8.547 1 92.06 372 GLN B O 1
ATOM 6382 N N . SER B 1 373 ? 4.301 6.629 -8.07 1 92.62 373 SER B N 1
ATOM 6383 C CA . SER B 1 373 ? 4.547 6.859 -6.652 1 92.62 373 SER B CA 1
ATOM 6384 C C . SER B 1 373 ? 5.895 7.535 -6.426 1 92.62 373 SER B C 1
ATOM 6386 O O . SER B 1 373 ? 6.012 8.422 -5.582 1 92.62 373 SER B O 1
ATOM 6388 N N . ALA B 1 374 ? 6.887 7.09 -7.141 1 92.62 374 ALA B N 1
ATOM 6389 C CA . ALA B 1 374 ? 8.203 7.715 -7.047 1 92.62 374 ALA B CA 1
ATOM 6390 C C . ALA B 1 374 ? 8.148 9.18 -7.469 1 92.62 374 ALA B C 1
ATOM 6392 O O . ALA B 1 374 ? 8.75 10.039 -6.82 1 92.62 374 ALA B O 1
ATOM 6393 N N . PHE B 1 375 ? 7.441 9.477 -8.5 1 90.81 375 PHE B N 1
ATOM 6394 C CA . PHE B 1 375 ? 7.285 10.852 -8.977 1 90.81 375 PHE B CA 1
ATOM 6395 C C . PHE B 1 375 ? 6.574 11.703 -7.93 1 90.81 375 PHE B C 1
ATOM 6397 O O . PHE B 1 375 ? 6.98 12.836 -7.668 1 90.81 375 PHE B O 1
ATOM 6404 N N . GLN B 1 376 ? 5.566 11.156 -7.359 1 92.12 376 GLN B N 1
ATOM 6405 C CA . GLN B 1 376 ? 4.832 11.867 -6.32 1 92.12 376 GLN B CA 1
ATOM 6406 C C . GLN B 1 376 ? 5.73 12.188 -5.129 1 92.12 376 GLN B C 1
ATOM 6408 O O . GLN B 1 376 ? 5.652 13.281 -4.566 1 92.12 376 GLN B O 1
ATOM 6413 N N . ASP B 1 377 ? 6.547 11.219 -4.758 1 93.06 377 ASP B N 1
ATOM 6414 C CA . ASP B 1 377 ? 7.473 11.43 -3.652 1 93.06 377 ASP B CA 1
ATOM 6415 C C . ASP B 1 377 ? 8.367 12.641 -3.912 1 93.06 377 ASP B C 1
ATOM 6417 O O . ASP B 1 377 ? 8.508 13.516 -3.055 1 93.06 377 ASP B O 1
ATOM 6421 N N . VAL B 1 378 ? 8.945 12.688 -5.07 1 92.31 378 VAL B N 1
ATOM 6422 C CA . VAL B 1 378 ? 9.867 13.766 -5.43 1 92.31 378 VAL B CA 1
ATOM 6423 C C . VAL B 1 378 ? 9.102 15.078 -5.551 1 92.31 378 VAL B C 1
ATOM 6425 O O . VAL B 1 378 ? 9.516 16.109 -5.004 1 92.31 378 VAL B O 1
ATOM 6428 N N . ALA B 1 379 ? 7.977 15.039 -6.207 1 91.94 379 ALA B N 1
ATOM 6429 C CA . ALA B 1 379 ? 7.164 16.234 -6.398 1 91.94 379 ALA B CA 1
ATOM 6430 C C . ALA B 1 379 ? 6.719 16.828 -5.062 1 91.94 379 ALA B C 1
ATOM 6432 O O . ALA B 1 379 ? 6.75 18.047 -4.867 1 91.94 379 ALA B O 1
ATOM 6433 N N . ASN B 1 380 ? 6.305 15.969 -4.129 1 92.88 380 ASN B N 1
ATOM 6434 C CA . ASN B 1 380 ? 5.91 16.406 -2.797 1 92.88 380 ASN B CA 1
ATOM 6435 C C . ASN B 1 380 ? 7.07 17.078 -2.066 1 92.88 380 ASN B C 1
ATOM 6437 O O . ASN B 1 380 ? 6.902 18.141 -1.469 1 92.88 380 ASN B O 1
ATOM 6441 N N . ALA B 1 381 ? 8.18 16.438 -2.107 1 92.88 381 ALA B N 1
ATOM 6442 C CA . ALA B 1 381 ? 9.344 16.969 -1.403 1 92.88 381 ALA B CA 1
ATOM 6443 C C . ALA B 1 381 ? 9.781 18.297 -1.989 1 92.88 381 ALA B C 1
ATOM 6445 O O . ALA B 1 381 ? 10.141 19.219 -1.251 1 92.88 381 ALA B O 1
ATOM 6446 N N . LEU B 1 382 ? 9.734 18.453 -3.297 1 91.56 382 LEU B N 1
ATOM 6447 C CA . LEU B 1 382 ? 10.117 19.703 -3.959 1 91.56 382 LEU B CA 1
ATOM 6448 C C . LEU B 1 382 ? 9.117 20.812 -3.664 1 91.56 382 LEU B C 1
ATOM 6450 O O . LEU B 1 382 ? 9.508 21.938 -3.371 1 91.56 382 LEU B O 1
ATOM 6454 N N . ALA B 1 383 ? 7.898 20.453 -3.748 1 91.25 383 ALA B N 1
ATOM 6455 C CA . ALA B 1 383 ? 6.859 21.438 -3.441 1 91.25 383 ALA B CA 1
ATOM 6456 C C . ALA B 1 383 ? 6.965 21.922 -1.995 1 91.25 383 ALA B C 1
ATOM 6458 O O . ALA B 1 383 ? 6.773 23.094 -1.71 1 91.25 383 ALA B O 1
ATOM 6459 N N . ALA B 1 384 ? 7.273 20.969 -1.115 1 93 384 ALA B N 1
ATOM 6460 C CA . ALA B 1 384 ? 7.406 21.297 0.302 1 93 384 ALA B CA 1
ATOM 6461 C C . ALA B 1 384 ? 8.625 22.188 0.548 1 93 384 ALA B C 1
ATOM 6463 O O . ALA B 1 384 ? 8.586 23.094 1.39 1 93 384 ALA B O 1
ATOM 6464 N N . ARG B 1 385 ? 9.664 22.016 -0.209 1 90.81 385 ARG B N 1
ATOM 6465 C CA . ARG B 1 385 ? 10.914 22.75 0.022 1 90.81 385 ARG B CA 1
ATOM 6466 C C . ARG B 1 385 ? 10.695 24.25 -0.027 1 90.81 385 ARG B C 1
ATOM 6468 O O . ARG B 1 385 ? 11.016 24.969 0.927 1 90.81 385 ARG B O 1
ATOM 6475 N N . GLU B 1 386 ? 10.141 24.688 -1.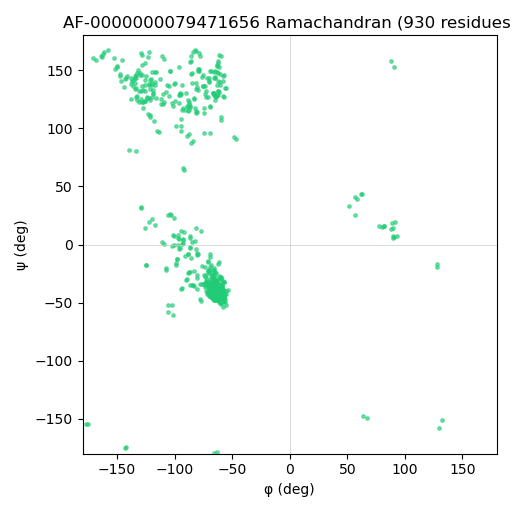037 1 86.75 386 GLU B N 1
ATOM 6476 C CA . GLU B 1 386 ? 9.938 26.125 -1.212 1 86.75 386 GLU B CA 1
ATOM 6477 C C . GLU B 1 386 ? 8.992 26.688 -0.157 1 86.75 386 GLU B C 1
ATOM 6479 O O . GLU B 1 386 ? 9.273 27.719 0.458 1 86.75 386 GLU B O 1
ATOM 6484 N N . GLN B 1 387 ? 7.941 25.969 0.073 1 92.75 387 GLN B N 1
ATOM 6485 C CA . GLN B 1 387 ? 6.918 26.453 0.993 1 92.75 387 GLN B CA 1
ATOM 6486 C C . GLN B 1 387 ? 7.398 26.375 2.439 1 92.75 387 GLN B C 1
ATOM 6488 O O . GLN B 1 387 ? 7.062 27.234 3.258 1 92.75 387 GLN B O 1
ATOM 6493 N N . LEU B 1 388 ? 8.195 25.391 2.785 1 93.75 388 LEU B N 1
ATOM 6494 C CA . LEU B 1 388 ? 8.734 25.266 4.133 1 93.75 388 LEU B CA 1
ATOM 6495 C C . LEU B 1 388 ? 9.766 26.359 4.414 1 93.75 388 LEU B C 1
ATOM 6497 O O . LEU B 1 388 ? 9.836 26.875 5.531 1 93.75 388 LEU B O 1
ATOM 6501 N N . ASP B 1 389 ? 10.5 26.766 3.381 1 90.94 389 ASP B N 1
ATOM 6502 C CA . ASP B 1 389 ? 11.438 27.875 3.523 1 90.94 389 ASP B CA 1
ATOM 6503 C C . ASP B 1 389 ? 10.703 29.188 3.793 1 90.94 389 ASP B C 1
ATOM 6505 O O . ASP B 1 389 ? 11.086 29.953 4.68 1 90.94 389 ASP B O 1
ATOM 6509 N N . LYS B 1 390 ? 9.68 29.359 3.037 1 92.62 390 LYS B N 1
ATOM 6510 C CA . LYS B 1 390 ? 8.875 30.578 3.229 1 92.62 390 LYS B CA 1
ATOM 6511 C C . LYS B 1 390 ? 8.227 30.594 4.609 1 92.62 390 LYS B C 1
ATOM 6513 O O . LYS B 1 390 ? 8.25 31.609 5.297 1 92.62 390 LYS B O 1
ATOM 6518 N N . ALA B 1 391 ? 7.707 29.438 5.027 1 94.19 391 ALA B N 1
ATOM 6519 C CA . ALA B 1 391 ? 7.086 29.328 6.344 1 94.19 391 ALA B CA 1
ATOM 6520 C C . ALA B 1 391 ? 8.109 29.562 7.453 1 94.19 391 ALA B C 1
ATOM 6522 O O . ALA B 1 391 ? 7.84 30.281 8.414 1 94.19 391 ALA B O 1
ATOM 6523 N N . TYR B 1 392 ? 9.258 29.031 7.305 1 93.19 392 TYR B N 1
ATOM 6524 C CA . TYR B 1 392 ? 10.305 29.172 8.305 1 93.19 392 TYR B CA 1
ATOM 6525 C C . TYR B 1 392 ? 10.742 30.625 8.438 1 93.19 392 TYR B C 1
ATOM 6527 O O . TYR B 1 392 ? 10.906 31.125 9.547 1 93.19 392 TYR B O 1
ATOM 6535 N N . ALA B 1 393 ? 10.914 31.281 7.32 1 93.06 393 ALA B N 1
ATOM 6536 C CA . ALA B 1 393 ? 11.312 32.688 7.336 1 93.06 393 ALA B CA 1
ATOM 6537 C C . ALA B 1 393 ? 10.25 33.531 8.008 1 93.06 393 ALA B C 1
ATOM 6539 O O . ALA B 1 393 ? 10.57 34.406 8.844 1 93.06 393 ALA B O 1
ATOM 6540 N N . ALA B 1 394 ? 9.047 33.25 7.68 1 94.81 394 ALA B N 1
ATOM 6541 C CA . ALA B 1 394 ? 7.941 34 8.266 1 94.81 394 ALA B CA 1
ATOM 6542 C C . ALA B 1 394 ? 7.848 33.75 9.773 1 94.81 394 ALA B C 1
ATOM 6544 O O . ALA B 1 394 ? 7.672 34.688 10.555 1 94.81 394 ALA B O 1
ATOM 6545 N N . LEU B 1 395 ? 8.008 32.531 10.18 1 95.75 395 LEU B N 1
ATOM 6546 C CA . LEU B 1 395 ? 7.91 32.156 11.586 1 95.75 395 LEU B CA 1
ATOM 6547 C C . LEU B 1 395 ? 9.078 32.75 12.375 1 95.75 395 LEU B C 1
ATOM 6549 O O . LEU B 1 395 ? 8.922 33.125 13.539 1 95.75 395 LEU B O 1
ATOM 6553 N N . ASN B 1 396 ? 10.234 32.844 11.773 1 94.19 396 ASN B N 1
ATOM 6554 C CA . ASN B 1 396 ? 11.375 33.469 12.422 1 94.19 396 ASN B CA 1
ATOM 6555 C C . ASN B 1 396 ? 11.148 34.969 12.641 1 94.19 396 ASN B C 1
ATOM 6557 O O . ASN B 1 396 ? 11.461 35.5 13.703 1 94.19 396 ASN B O 1
ATOM 6561 N N . LYS B 1 397 ? 10.648 35.562 11.594 1 95.19 397 LYS B N 1
ATOM 6562 C CA . LYS B 1 397 ? 10.328 36.969 11.727 1 95.19 397 LYS B CA 1
ATOM 6563 C C . LYS B 1 397 ? 9.258 37.188 12.797 1 95.19 397 LYS B C 1
ATOM 6565 O O . LYS B 1 397 ? 9.328 38.156 13.57 1 95.19 397 LYS B O 1
ATOM 6570 N N . GLN B 1 398 ? 8.258 36.312 12.859 1 94.5 398 GLN B N 1
ATOM 6571 C CA . GLN B 1 398 ? 7.219 36.375 13.883 1 94.5 398 GLN B CA 1
ATOM 6572 C C . GLN B 1 398 ? 7.812 36.219 15.281 1 94.5 398 GLN B C 1
ATOM 6574 O O . GLN B 1 398 ? 7.461 36.969 16.188 1 94.5 398 GLN B O 1
ATOM 6579 N N . SER B 1 399 ? 8.688 35.281 15.43 1 95.69 399 SER B N 1
ATOM 6580 C CA . SER B 1 399 ? 9.328 35.031 16.719 1 95.69 399 SER B CA 1
ATOM 6581 C C . SER B 1 399 ? 10.156 36.219 17.172 1 95.69 399 SER B C 1
ATOM 6583 O O . SER B 1 399 ? 10.102 36.594 18.344 1 95.69 399 SER B O 1
ATOM 6585 N N . ARG B 1 400 ? 10.828 36.844 16.312 1 95.19 400 ARG B N 1
ATOM 6586 C CA . ARG B 1 400 ? 11.617 38.031 16.641 1 95.19 400 ARG B CA 1
ATOM 6587 C C . ARG B 1 400 ? 10.719 39.188 17.062 1 95.19 400 ARG B C 1
ATOM 6589 O O . ARG B 1 400 ? 11.008 39.875 18.047 1 95.19 400 ARG B O 1
ATOM 6596 N N . ALA B 1 401 ? 9.648 39.312 16.297 1 93.56 401 ALA B N 1
ATOM 6597 C CA . ALA B 1 401 ? 8.703 40.375 16.609 1 93.56 401 ALA B CA 1
ATOM 6598 C C . ALA B 1 401 ? 8.102 40.188 18 1 93.56 401 ALA B C 1
ATOM 6600 O O . ALA B 1 401 ? 8.023 41.125 18.797 1 93.56 401 ALA B O 1
ATOM 6601 N N . TYR B 1 402 ? 7.699 38.969 18.359 1 94.5 402 TYR B N 1
ATOM 6602 C CA . TYR B 1 402 ? 7.074 38.688 19.641 1 94.5 402 TYR B CA 1
ATOM 6603 C C . TYR B 1 402 ? 8.094 38.75 20.766 1 94.5 402 TYR B C 1
ATOM 6605 O O . TYR B 1 402 ? 7.773 39.156 21.891 1 94.5 402 TYR B O 1
ATOM 6613 N N . LYS B 1 403 ? 9.344 38.406 20.5 1 94.25 403 LYS B N 1
ATOM 6614 C CA . LYS B 1 403 ? 10.406 38.562 21.484 1 94.25 403 LYS B CA 1
ATOM 6615 C C . LYS B 1 403 ? 10.641 40.031 21.828 1 94.25 403 LYS B C 1
ATOM 6617 O O . LYS B 1 403 ? 10.82 40.375 23 1 94.25 403 LYS B O 1
ATOM 6622 N N . GLU B 1 404 ? 10.664 40.812 20.797 1 94.31 404 GLU B N 1
ATOM 6623 C CA . GLU B 1 404 ? 10.828 42.25 21.016 1 94.31 404 GLU B CA 1
ATOM 6624 C C . GLU B 1 404 ? 9.625 42.812 21.75 1 94.31 404 GLU B C 1
ATOM 6626 O O . GLU B 1 404 ? 9.781 43.656 22.656 1 94.31 404 GLU B O 1
ATOM 6631 N N . ALA B 1 405 ? 8.422 42.375 21.391 1 92.38 405 ALA B N 1
ATOM 6632 C CA . ALA B 1 405 ? 7.219 42.812 22.094 1 92.38 405 ALA B CA 1
ATOM 6633 C C . ALA B 1 405 ? 7.281 42.438 23.562 1 92.38 405 ALA B C 1
ATOM 6635 O O . ALA B 1 405 ? 6.91 43.219 24.438 1 92.38 405 ALA B O 1
ATOM 6636 N N . LEU B 1 406 ? 7.738 41.25 23.859 1 93.69 406 LEU B N 1
ATOM 6637 C CA . LEU B 1 406 ? 7.855 40.781 25.25 1 93.69 406 LEU B CA 1
ATOM 6638 C C . LEU B 1 406 ? 8.859 41.656 26.016 1 93.69 406 LEU B C 1
ATOM 6640 O O . LEU B 1 406 ? 8.609 42.031 27.156 1 93.69 406 LEU B O 1
ATOM 6644 N N . ARG B 1 407 ? 9.984 41.938 25.391 1 93.94 407 ARG B N 1
ATOM 6645 C CA . ARG B 1 407 ? 10.992 42.781 26.016 1 93.94 407 ARG B CA 1
ATOM 6646 C C . ARG B 1 407 ? 10.414 44.156 26.375 1 93.94 407 ARG B C 1
ATOM 6648 O O . ARG B 1 407 ? 10.578 44.625 27.5 1 93.94 407 ARG B O 1
ATOM 6655 N N . LEU B 1 408 ? 9.688 44.75 25.469 1 92.31 408 LEU B N 1
ATOM 6656 C CA . LEU B 1 408 ? 9.133 46.094 25.656 1 92.31 408 LEU B CA 1
ATOM 6657 C C . LEU B 1 408 ? 8.039 46.094 26.719 1 92.31 408 LEU B C 1
ATOM 6659 O O . LEU B 1 408 ? 7.992 46.969 27.578 1 92.31 408 LEU B O 1
ATOM 6663 N N . VAL B 1 409 ? 7.164 45.062 26.641 1 92.31 409 VAL B N 1
ATOM 6664 C CA . VAL B 1 409 ? 6.086 44.969 27.625 1 92.31 409 VAL B CA 1
ATOM 6665 C C . VAL B 1 409 ? 6.668 44.719 29 1 92.31 409 VAL B C 1
ATOM 6667 O O . VAL B 1 409 ? 6.148 45.188 30.016 1 92.31 409 VAL B O 1
ATOM 6670 N N . GLY B 1 410 ? 7.715 43.938 29.062 1 89.94 410 GLY B N 1
ATOM 6671 C CA . GLY B 1 410 ? 8.383 43.688 30.328 1 89.94 410 GLY B CA 1
ATOM 6672 C C . GLY B 1 410 ? 8.93 44.938 30.984 1 89.94 410 GLY B C 1
ATOM 6673 O O . GLY B 1 410 ? 8.773 45.125 32.188 1 89.94 410 GLY B O 1
ATOM 6674 N N . LEU B 1 411 ? 9.5 45.812 30.234 1 90.38 411 LEU B N 1
ATOM 6675 C CA . LEU B 1 411 ? 10.016 47.062 30.734 1 90.38 411 LEU B CA 1
ATOM 6676 C C . LEU B 1 411 ? 8.883 47.969 31.234 1 90.38 411 LEU B C 1
ATOM 6678 O O . LEU B 1 411 ? 8.992 48.562 32.312 1 90.38 411 LEU B O 1
ATOM 6682 N N . ARG B 1 412 ? 7.816 48 30.531 1 89.75 412 ARG B N 1
ATOM 6683 C CA . ARG B 1 412 ? 6.664 48.812 30.906 1 89.75 412 ARG B CA 1
ATOM 6684 C C . ARG B 1 412 ? 6 48.281 32.156 1 89.75 412 ARG B C 1
ATOM 6686 O O . ARG B 1 412 ? 5.535 49.062 33 1 89.75 412 ARG B O 1
ATOM 6693 N N . TYR B 1 413 ? 5.945 47.031 32.25 1 88 413 TYR B N 1
ATOM 6694 C CA . TYR B 1 413 ? 5.344 46.375 33.406 1 88 413 TYR B CA 1
ATOM 6695 C C . TYR B 1 413 ? 6.16 46.688 34.688 1 88 413 TYR B C 1
ATOM 6697 O O . TYR B 1 413 ? 5.605 47 35.719 1 88 413 TYR B O 1
ATOM 6705 N N . LYS B 1 414 ? 7.445 46.562 34.531 1 85.38 414 LYS B N 1
ATOM 6706 C CA . LYS B 1 414 ? 8.352 46.844 35.656 1 85.38 414 LYS B CA 1
ATOM 6707 C C . LYS B 1 414 ? 8.211 48.281 36.156 1 85.38 414 LYS B C 1
ATOM 6709 O O . LYS B 1 414 ? 8.352 48.531 37.344 1 85.38 414 LYS B O 1
ATOM 6714 N N . HIS B 1 415 ? 7.82 49.188 35.25 1 87.25 415 HIS B N 1
ATOM 6715 C CA . HIS B 1 415 ? 7.715 50.594 35.625 1 87.25 415 HIS B CA 1
ATOM 6716 C C . HIS B 1 415 ? 6.262 51 35.875 1 87.25 415 HIS B C 1
ATOM 6718 O O . HIS B 1 415 ? 5.949 52.188 35.969 1 87.25 415 HIS B O 1
ATOM 6724 N N . GLY B 1 416 ? 5.34 49.969 35.875 1 82.56 416 GLY B N 1
ATOM 6725 C CA . GLY B 1 416 ? 3.957 50.188 36.281 1 82.56 416 GLY B CA 1
ATOM 6726 C C . GLY B 1 416 ? 3.113 50.781 35.156 1 82.56 416 GLY B C 1
ATOM 6727 O O . GLY B 1 416 ? 2.004 51.281 35.406 1 82.56 416 GLY B O 1
ATOM 6728 N N . VAL B 1 417 ? 3.527 50.75 33.969 1 82.75 417 VAL B N 1
ATOM 6729 C CA . VAL B 1 417 ? 2.852 51.375 32.844 1 82.75 417 VAL B CA 1
ATOM 6730 C C . VAL B 1 417 ? 1.925 50.375 32.156 1 82.75 417 VAL B C 1
ATOM 6732 O O . VAL B 1 417 ? 0.827 50.719 31.719 1 82.75 417 VAL B O 1
ATOM 6735 N N . SER B 1 418 ? 2.383 49.125 32.094 1 84 418 SER B N 1
ATOM 6736 C CA . SER B 1 418 ? 1.575 48.094 31.453 1 84 418 SER B CA 1
ATOM 6737 C C . SER B 1 418 ? 0.915 47.188 32.5 1 84 418 SER B C 1
ATOM 6739 O O . SER B 1 418 ? 1.457 46.969 33.562 1 84 418 SER B O 1
ATOM 6741 N N . GLY B 1 419 ? -0.294 46.688 32.094 1 81.56 419 GLY B N 1
ATOM 6742 C CA . GLY B 1 419 ? -1.024 45.781 32.969 1 81.56 419 GLY B CA 1
ATOM 6743 C C . GLY B 1 419 ? -0.534 44.344 32.875 1 81.56 419 GLY B C 1
ATOM 6744 O O . GLY B 1 419 ? 0.263 44 32 1 81.56 419 GLY B O 1
ATOM 6745 N N . ALA B 1 420 ? -0.985 43.562 33.812 1 80.25 420 ALA B N 1
ATOM 6746 C CA . ALA B 1 420 ? -0.607 42.156 33.938 1 80.25 420 ALA B CA 1
ATOM 6747 C C . ALA B 1 420 ? -1.082 41.375 32.719 1 80.25 420 ALA B C 1
ATOM 6749 O O . ALA B 1 420 ? -0.411 40.438 32.25 1 80.25 420 ALA B O 1
ATOM 6750 N N . LEU B 1 421 ? -2.174 41.781 32.188 1 80.19 421 LEU B N 1
ATOM 6751 C CA . LEU B 1 421 ? -2.736 41.062 31.047 1 80.19 421 LEU B CA 1
ATOM 6752 C C . LEU B 1 421 ? -1.867 41.25 29.797 1 80.19 421 LEU B C 1
ATOM 6754 O O . LEU B 1 421 ? -1.722 40.344 28.984 1 80.19 421 LEU B O 1
ATOM 6758 N N . ASP B 1 422 ? -1.322 42.438 29.656 1 86.5 422 ASP B N 1
ATOM 6759 C CA . ASP B 1 422 ? -0.418 42.688 28.531 1 86.5 422 ASP B CA 1
ATOM 6760 C C . ASP B 1 422 ? 0.826 41.812 28.609 1 86.5 422 ASP B C 1
ATOM 6762 O O . ASP B 1 422 ? 1.275 41.281 27.594 1 86.5 422 ASP B O 1
ATOM 6766 N N . LEU B 1 423 ? 1.348 41.719 29.781 1 87.31 423 LEU B N 1
ATOM 6767 C CA . LEU B 1 423 ? 2.537 40.906 29.984 1 87.31 423 LEU B CA 1
ATOM 6768 C C . LEU B 1 423 ? 2.232 39.438 29.719 1 87.31 423 LEU B C 1
ATOM 6770 O O . LEU B 1 423 ? 3.01 38.719 29.062 1 87.31 423 LEU B O 1
ATOM 6774 N N . LEU B 1 424 ? 1.08 39 30.219 1 86 424 LEU B N 1
ATOM 6775 C CA . LEU B 1 424 ? 0.658 37.594 30.016 1 86 424 LEU B CA 1
ATOM 6776 C C . LEU B 1 424 ? 0.551 37.281 28.531 1 86 424 LEU B C 1
ATOM 6778 O O . LEU B 1 424 ? 1.024 36.25 28.078 1 86 424 LEU B O 1
ATOM 6782 N N . ASP B 1 425 ? -0.079 38.062 27.766 1 87.44 425 ASP B N 1
ATOM 6783 C CA . ASP B 1 425 ? -0.259 37.844 26.344 1 87.44 425 ASP B CA 1
ATOM 6784 C C . ASP B 1 425 ? 1.085 37.844 25.609 1 87.44 425 ASP B C 1
ATOM 6786 O O . ASP B 1 425 ? 1.303 37 24.734 1 87.44 425 ASP B O 1
ATOM 6790 N N . ALA B 1 426 ? 1.944 38.75 25.969 1 90.69 426 ALA B N 1
ATOM 6791 C CA . ALA B 1 426 ? 3.266 38.812 25.359 1 90.69 426 ALA B CA 1
ATOM 6792 C C . ALA B 1 426 ? 4.066 37.562 25.641 1 90.69 426 ALA B C 1
ATOM 6794 O O . ALA B 1 426 ? 4.754 37.031 24.766 1 90.69 426 ALA B O 1
ATOM 6795 N N . GLU B 1 427 ? 3.986 37.094 26.859 1 91.44 427 GLU B N 1
ATOM 6796 C CA . GLU B 1 427 ? 4.688 35.875 27.25 1 91.44 427 GLU B CA 1
ATOM 6797 C C . GLU B 1 427 ? 4.164 34.688 26.484 1 91.44 427 GLU B C 1
ATOM 6799 O O . GLU B 1 427 ? 4.949 33.875 25.953 1 91.44 427 GLU B O 1
ATOM 6804 N N . ARG B 1 428 ? 2.877 34.594 26.406 1 90 428 ARG B N 1
ATOM 6805 C CA . ARG B 1 428 ? 2.252 33.469 25.688 1 90 428 ARG B CA 1
ATOM 6806 C C . ARG B 1 428 ? 2.607 33.5 24.203 1 90 428 ARG B C 1
ATOM 6808 O O . ARG B 1 428 ? 2.959 32.469 23.625 1 90 428 ARG B O 1
ATOM 6815 N N . SER B 1 429 ? 2.492 34.625 23.641 1 92.94 429 SER B N 1
ATOM 6816 C CA . SER B 1 429 ? 2.736 34.781 22.203 1 92.94 429 SER B CA 1
ATOM 6817 C C . SER B 1 429 ? 4.191 34.5 21.859 1 92.94 429 SER B C 1
ATOM 6819 O O . SER B 1 429 ? 4.477 33.844 20.859 1 92.94 429 SER B O 1
ATOM 6821 N N . SER B 1 430 ? 5.152 35 22.672 1 94.31 430 SER B N 1
ATOM 6822 C CA . SER B 1 430 ? 6.57 34.75 22.438 1 94.31 430 SER B CA 1
ATOM 6823 C C . SER B 1 430 ? 6.906 33.281 22.531 1 94.31 430 SER B C 1
ATOM 6825 O O . SER B 1 430 ? 7.594 32.719 21.656 1 94.31 430 SER B O 1
ATOM 6827 N N . TYR B 1 431 ? 6.371 32.594 23.531 1 94.25 431 TYR B N 1
ATOM 6828 C CA . TYR B 1 431 ? 6.605 31.156 23.734 1 94.25 431 TYR B CA 1
ATOM 6829 C C . TYR B 1 431 ? 6.027 30.344 22.578 1 94.25 431 TYR B C 1
ATOM 6831 O O . TYR B 1 431 ? 6.695 29.453 22.047 1 94.25 431 TYR B O 1
ATOM 6839 N N . SER B 1 432 ? 4.82 30.672 22.219 1 94.12 432 SER B N 1
ATOM 6840 C CA . SER B 1 432 ? 4.152 29.969 21.125 1 94.12 432 SER B CA 1
ATOM 6841 C C . SER B 1 432 ? 4.91 30.141 19.812 1 94.12 432 SER B C 1
ATOM 6843 O O . SER B 1 432 ? 5.043 29.203 19.031 1 94.12 432 SER B O 1
ATOM 6845 N N . ALA B 1 433 ? 5.387 31.312 19.531 1 95.44 433 ALA B N 1
ATOM 6846 C CA . ALA B 1 433 ? 6.113 31.609 18.297 1 95.44 433 ALA B CA 1
ATOM 6847 C C . ALA B 1 433 ? 7.438 30.859 18.25 1 95.44 433 ALA B C 1
ATOM 6849 O O . ALA B 1 433 ? 7.832 30.359 17.188 1 95.44 433 ALA B O 1
ATOM 6850 N N . GLU B 1 434 ? 8.133 30.812 19.375 1 94.81 434 GLU B N 1
ATOM 6851 C CA . GLU B 1 434 ? 9.383 30.062 19.406 1 94.81 434 GLU B CA 1
ATOM 6852 C C . GLU B 1 434 ? 9.148 28.562 19.172 1 94.81 434 GLU B C 1
ATOM 6854 O O . GLU B 1 434 ? 9.938 27.906 18.5 1 94.81 434 GLU B O 1
ATOM 6859 N N . GLY B 1 435 ? 8.094 28.062 19.734 1 95.5 435 GLY B N 1
ATOM 6860 C CA . GLY B 1 435 ? 7.703 26.688 19.484 1 95.5 435 GLY B CA 1
ATOM 6861 C C . GLY B 1 435 ? 7.402 26.406 18.031 1 95.5 435 GLY B C 1
ATOM 6862 O O . GLY B 1 435 ? 7.75 25.344 17.5 1 95.5 435 GLY B O 1
ATOM 6863 N N . ALA B 1 436 ? 6.766 27.312 17.359 1 95.38 436 ALA B N 1
ATOM 6864 C CA . ALA B 1 436 ? 6.422 27.172 15.945 1 95.38 436 ALA B CA 1
ATOM 6865 C C . ALA B 1 436 ? 7.68 27.125 15.078 1 95.38 436 ALA B C 1
ATOM 6867 O O . ALA B 1 436 ? 7.73 26.391 14.102 1 95.38 436 ALA B O 1
ATOM 6868 N N . VAL B 1 437 ? 8.68 27.938 15.438 1 95.94 437 VAL B N 1
ATOM 6869 C CA . VAL B 1 437 ? 9.953 27.906 14.711 1 95.94 437 VAL B CA 1
ATOM 6870 C C . VAL B 1 437 ? 10.602 26.531 14.852 1 95.94 437 VAL B C 1
ATOM 6872 O O . VAL B 1 437 ? 11.07 25.969 13.867 1 95.94 437 VAL B O 1
ATOM 6875 N N . LEU B 1 438 ? 10.594 26.016 16.062 1 95.94 438 LEU B N 1
ATOM 6876 C CA . LEU B 1 438 ? 11.18 24.703 16.312 1 95.94 438 LEU B CA 1
ATOM 6877 C C . LEU B 1 438 ? 10.461 23.609 15.508 1 95.94 438 LEU B C 1
ATOM 6879 O O . LEU B 1 438 ? 11.102 22.75 14.906 1 95.94 438 LEU B O 1
ATOM 6883 N N . SER B 1 439 ? 9.156 23.641 15.5 1 96.06 439 SER B N 1
ATOM 6884 C CA . SER B 1 439 ? 8.359 22.688 14.734 1 96.06 439 SER B CA 1
ATOM 6885 C C . SER B 1 439 ? 8.656 22.781 13.242 1 96.06 439 SER B C 1
ATOM 6887 O O . SER B 1 439 ? 8.711 21.766 12.555 1 96.06 439 SER B O 1
ATOM 6889 N N . ALA B 1 440 ? 8.797 23.969 12.75 1 95.69 440 ALA B N 1
ATOM 6890 C CA . ALA B 1 440 ? 9.117 24.188 11.336 1 95.69 440 ALA B CA 1
ATOM 6891 C C . ALA B 1 440 ? 10.484 23.609 10.992 1 95.69 440 ALA B C 1
ATOM 6893 O O . ALA B 1 440 ? 10.68 23.047 9.906 1 95.69 440 ALA B O 1
ATOM 6894 N N . GLN B 1 441 ? 11.43 23.766 11.93 1 96.19 441 GLN B N 1
ATOM 6895 C CA . GLN B 1 441 ? 12.758 23.203 11.719 1 96.19 441 GLN B CA 1
ATOM 6896 C C . GLN B 1 441 ? 12.703 21.688 11.609 1 96.19 441 GLN B C 1
ATOM 6898 O O . GLN B 1 441 ? 13.383 21.094 10.766 1 96.19 441 GLN B O 1
ATOM 6903 N N . LEU B 1 442 ? 11.883 21.047 12.422 1 96.94 442 LEU B N 1
ATOM 6904 C CA . LEU B 1 442 ? 11.719 19.594 12.367 1 96.94 442 LEU B CA 1
ATOM 6905 C C . LEU B 1 442 ? 11.156 19.156 11.016 1 96.94 442 LEU B C 1
ATOM 6907 O O . LEU B 1 442 ? 11.695 18.266 10.367 1 96.94 442 LEU B O 1
ATOM 6911 N N . THR B 1 443 ? 10.102 19.859 10.609 1 96.38 443 THR B N 1
ATOM 6912 C CA . THR B 1 443 ? 9.445 19.516 9.352 1 96.38 443 THR B CA 1
ATOM 6913 C C . THR B 1 443 ? 10.406 19.703 8.18 1 96.38 443 THR B C 1
ATOM 6915 O O . THR B 1 443 ? 10.398 18.922 7.23 1 96.38 443 THR B O 1
ATOM 6918 N N . HIS B 1 444 ? 11.172 20.75 8.273 1 95.75 444 HIS B N 1
ATOM 6919 C CA . HIS B 1 444 ? 12.18 21.016 7.258 1 95.75 444 HIS B CA 1
ATOM 6920 C C . HIS B 1 444 ? 13.211 19.891 7.203 1 95.75 444 HIS B C 1
ATOM 6922 O O . HIS B 1 444 ? 13.516 19.375 6.125 1 95.75 444 HIS B O 1
ATOM 6928 N N . ALA B 1 445 ? 13.711 19.484 8.336 1 96.69 445 ALA B N 1
ATOM 6929 C CA . ALA B 1 445 ? 14.703 18.422 8.398 1 96.69 445 ALA B CA 1
ATOM 6930 C C . ALA B 1 445 ? 14.125 17.094 7.879 1 96.69 445 ALA B C 1
ATOM 6932 O O . ALA B 1 445 ? 14.797 16.375 7.129 1 96.69 445 ALA B O 1
ATOM 6933 N N . GLU B 1 446 ? 12.914 16.797 8.242 1 97.31 446 GLU B N 1
ATOM 6934 C CA . GLU B 1 446 ? 12.258 15.578 7.777 1 97.31 446 GLU B CA 1
ATOM 6935 C C . GLU B 1 446 ? 12.078 15.594 6.262 1 97.31 446 GLU B C 1
ATOM 6937 O O . GLU B 1 446 ? 12.25 14.57 5.602 1 97.31 446 GLU B O 1
ATOM 6942 N N . ASN B 1 447 ? 11.711 16.75 5.762 1 96.5 447 ASN B N 1
ATOM 6943 C CA . ASN B 1 447 ? 11.539 16.875 4.316 1 96.5 447 ASN B CA 1
ATOM 6944 C C . ASN B 1 447 ? 12.852 16.656 3.572 1 96.5 447 ASN B C 1
ATOM 6946 O O . ASN B 1 447 ? 12.867 16.047 2.496 1 96.5 447 ASN B O 1
ATOM 6950 N N . LEU B 1 448 ? 13.945 17.172 4.125 1 96.19 448 LEU B N 1
ATOM 6951 C CA . LEU B 1 448 ? 15.25 17 3.494 1 96.19 448 LEU B CA 1
ATOM 6952 C C . LEU B 1 448 ? 15.656 15.523 3.488 1 96.19 448 LEU B C 1
ATOM 6954 O O . LEU B 1 448 ? 16.203 15.031 2.5 1 96.19 448 LEU B O 1
ATOM 6958 N N . ALA B 1 449 ? 15.367 14.844 4.594 1 97.31 449 ALA B N 1
ATOM 6959 C CA . ALA B 1 449 ? 15.633 13.414 4.637 1 97.31 449 ALA B CA 1
ATOM 6960 C C . ALA B 1 449 ? 14.797 12.664 3.605 1 97.31 449 ALA B C 1
ATOM 6962 O O . ALA B 1 449 ? 15.305 11.781 2.906 1 97.31 449 ALA B O 1
ATOM 6963 N N . ASP B 1 450 ? 13.547 13.047 3.498 1 96 450 ASP B N 1
ATOM 6964 C CA . ASP B 1 450 ? 12.641 12.422 2.531 1 96 450 ASP B CA 1
ATOM 6965 C C . ASP B 1 450 ? 13.094 12.703 1.1 1 96 450 ASP B C 1
ATOM 6967 O O . ASP B 1 450 ? 13.008 11.836 0.233 1 96 450 ASP B O 1
ATOM 6971 N N . MET B 1 451 ? 13.523 13.922 0.867 1 94.31 451 MET B N 1
ATOM 6972 C CA . MET B 1 451 ? 14 14.305 -0.459 1 94.31 451 MET B CA 1
ATOM 6973 C C . MET B 1 451 ? 15.211 13.469 -0.866 1 94.31 451 MET B C 1
ATOM 6975 O O . MET B 1 451 ? 15.273 12.969 -1.988 1 94.31 451 MET B O 1
ATOM 6979 N N . TYR B 1 452 ? 16.156 13.312 0.015 1 95.25 452 TYR B N 1
ATOM 6980 C CA . TYR B 1 452 ? 17.359 12.523 -0.238 1 95.25 452 TYR B CA 1
ATOM 6981 C C . TYR B 1 452 ? 17 11.094 -0.621 1 95.25 452 TYR B C 1
ATOM 6983 O O . TYR B 1 452 ? 17.484 10.578 -1.63 1 95.25 452 TYR B O 1
ATOM 6991 N N . LYS B 1 453 ? 16.078 10.484 0.107 1 95.81 453 LYS B N 1
ATOM 6992 C CA . LYS B 1 453 ? 15.609 9.125 -0.174 1 95.81 453 LYS B CA 1
ATOM 6993 C C . LYS B 1 453 ? 14.859 9.07 -1.501 1 95.81 453 LYS B C 1
ATOM 6995 O O . LYS B 1 453 ? 15.086 8.164 -2.309 1 95.81 453 LYS B O 1
ATOM 7000 N N . ALA B 1 454 ? 13.977 10.023 -1.693 1 94.5 454 ALA B N 1
ATOM 7001 C CA . ALA B 1 454 ? 13.133 10.047 -2.885 1 94.5 454 ALA B CA 1
ATOM 7002 C C . ALA B 1 454 ? 13.977 10.133 -4.152 1 94.5 454 ALA B C 1
ATOM 7004 O O . ALA B 1 454 ? 13.586 9.609 -5.203 1 94.5 454 ALA B O 1
ATOM 7005 N N . LEU B 1 455 ? 15.164 10.758 -4.043 1 93.38 455 LEU B N 1
ATOM 7006 C CA . LEU B 1 455 ? 16.031 10.945 -5.199 1 93.38 455 LEU B CA 1
ATOM 7007 C C . LEU B 1 455 ? 17.031 9.797 -5.312 1 93.38 455 LEU B C 1
ATOM 7009 O O . LEU B 1 455 ? 17.938 9.844 -6.148 1 93.38 455 LEU B O 1
ATOM 7013 N N . GLY B 1 456 ? 16.922 8.805 -4.445 1 93.5 456 GLY B N 1
ATOM 7014 C CA . GLY B 1 456 ? 17.703 7.59 -4.547 1 93.5 456 GLY B CA 1
ATOM 7015 C C . GLY B 1 456 ? 19.031 7.676 -3.803 1 93.5 456 GLY B C 1
ATOM 7016 O O . GLY B 1 456 ? 19.906 6.84 -4 1 93.5 456 GLY B O 1
ATOM 7017 N N . GLY B 1 457 ? 19.172 8.703 -2.941 1 93.44 457 GLY B N 1
ATOM 7018 C CA . GLY B 1 457 ? 20.391 8.836 -2.17 1 93.44 457 GLY B CA 1
ATOM 7019 C C . GLY B 1 457 ? 20.438 7.918 -0.965 1 93.44 457 GLY B C 1
ATOM 7020 O O . GLY B 1 457 ? 19.406 7.59 -0.383 1 93.44 457 GLY B O 1
ATOM 7021 N N . GLY B 1 458 ? 21.75 7.504 -0.622 1 92.56 458 GLY B N 1
ATOM 7022 C CA . GLY B 1 458 ? 21.906 6.773 0.625 1 92.56 458 GLY B CA 1
ATOM 7023 C C . GLY B 1 458 ? 22.656 5.469 0.466 1 92.56 458 GLY B C 1
ATOM 7024 O O . GLY B 1 458 ? 23.156 4.906 1.447 1 92.56 458 GLY B O 1
ATOM 7025 N N . LEU B 1 459 ? 22.781 4.965 -0.771 1 93.12 459 LEU B N 1
ATOM 7026 C CA . LEU B 1 459 ? 23.422 3.67 -0.954 1 93.12 459 LEU B CA 1
ATOM 7027 C C . LEU B 1 459 ? 24.938 3.787 -0.768 1 93.12 459 LEU B C 1
ATOM 7029 O O . LEU B 1 459 ? 25.594 2.812 -0.399 1 93.12 459 LEU B O 1
ATOM 7033 N N . LYS B 1 460 ? 25.422 4.992 -1.031 1 93.38 460 LYS B N 1
ATOM 7034 C CA . LYS B 1 460 ? 26.844 5.23 -0.877 1 93.38 460 LYS B CA 1
ATOM 7035 C C . LYS B 1 460 ? 27.156 5.914 0.452 1 93.38 460 LYS B C 1
ATOM 7037 O O . LYS B 1 460 ? 26.438 6.836 0.86 1 93.38 460 LYS B O 1
ATOM 7042 N N . ARG B 1 461 ? 28.141 5.492 1.025 1 94.19 461 ARG B N 1
ATOM 7043 C CA . ARG B 1 461 ? 28.562 6.121 2.271 1 94.19 461 ARG B CA 1
ATOM 7044 C C . ARG B 1 461 ? 29.281 7.434 2.002 1 94.19 461 ARG B C 1
ATOM 7046 O O . ARG B 1 461 ? 29 8.453 2.637 1 94.19 461 ARG B O 1
ATOM 7053 N N . ASP B 1 462 ? 30.188 7.355 1.068 1 92.62 462 ASP B N 1
ATOM 7054 C CA . ASP B 1 462 ? 30.984 8.531 0.697 1 92.62 462 ASP B CA 1
ATOM 7055 C C . ASP B 1 462 ? 30.719 8.93 -0.752 1 92.62 462 ASP B C 1
ATOM 7057 O O . ASP B 1 462 ? 30.375 8.086 -1.585 1 92.62 462 ASP B O 1
ATOM 7061 N N . THR B 1 463 ? 30.812 10.219 -1.012 1 91.19 463 THR B N 1
ATOM 7062 C CA . THR B 1 463 ? 30.547 10.75 -2.342 1 91.19 463 THR B CA 1
ATOM 7063 C C . THR B 1 463 ? 31.531 10.203 -3.359 1 91.19 463 THR B C 1
ATOM 7065 O O . THR B 1 463 ? 32.719 10.094 -3.07 1 91.19 463 THR B O 1
ATOM 7068 N N . GLN B 1 464 ? 30.969 9.773 -4.402 1 77.62 464 GLN B N 1
ATOM 7069 C CA . GLN B 1 464 ? 31.812 9.281 -5.484 1 77.62 464 GLN B CA 1
ATOM 7070 C C . GLN B 1 464 ? 32 10.344 -6.566 1 77.62 464 GLN B C 1
ATOM 7072 O O . GLN B 1 464 ? 31.016 10.93 -7.043 1 77.62 464 GLN B O 1
ATOM 7077 N N . THR B 1 465 ? 33.156 11.039 -6.594 1 66.94 465 THR B N 1
ATOM 7078 C CA . THR B 1 465 ? 33.469 11.992 -7.656 1 66.94 465 THR B CA 1
ATOM 7079 C C . THR B 1 465 ? 33.719 11.266 -8.969 1 66.94 465 THR B C 1
ATOM 7081 O O . THR B 1 465 ? 34.438 10.258 -9 1 66.94 465 THR B O 1
ATOM 7084 N N . ASN B 1 466 ? 32.844 11.164 -9.734 1 51.5 466 ASN B N 1
ATOM 7085 C CA . ASN B 1 466 ? 33.25 10.617 -11.039 1 51.5 466 ASN B CA 1
ATOM 7086 C C . ASN B 1 466 ? 34.5 11.273 -11.578 1 51.5 466 ASN B C 1
ATOM 7088 O O . ASN B 1 466 ? 34.531 12.492 -11.75 1 51.5 466 ASN B O 1
ATOM 7092 N N . LYS B 1 467 ? 35.656 10.812 -11.328 1 31.72 467 LYS B N 1
ATOM 7093 C CA . LYS B 1 467 ? 36.656 11.188 -12.312 1 31.72 467 LYS B CA 1
ATOM 7094 C C . LYS B 1 467 ? 36.312 10.633 -13.688 1 31.72 467 LYS B C 1
ATOM 7096 O O . LYS B 1 467 ? 35.75 9.547 -13.805 1 31.72 467 LYS B O 1
#

Secondary structure (DSSP, 8-state):
-HHHHHHHHHHHHHHHHHTT---PPPP-PPP----SS-TT----S---GGGS-GGGTB--HHHHHHHHHHHHH-HHHHHHHHHHHHHHHHHHHHHHTTS--EEEEEEEEEEEETTS---EEEEEEEEEEEEEEE-TTSHHHHHHHHHHHHHHHHHHHHHHHHHHHHHHHHHHHHHHHHHHHHHHHHHHHHHHHHHHHHHHHHHHHTTSS-HHHHHHHHHHHHHHHHHHHHHHHHHHHHHHHHHHHTTSPPPTTPPPPPPGGG-BS--------HHHHHHH-HHHHHHHHHHHHHHHHHHHHHHTTS-EEEEEEEEEEEESSGGGTTSTT-EEEEE--EEE-----TTHHHHHHHHHHHHHHHHHHHHHHHHHHHHHHHHHHHHHHHHHHHHHHHHHHHHHHHHHHHHHHHHHHHTT-S-HHHHHHHHHHHHHHHHHHHHHHHHHHHHHHHHHHHTTTTS-SS-----/-HHHHHHHHHHHHHHHHHTT---PPPP-PPP----SB-TT----S---GGGS-GGGTB--HHHHHHHHHHHHH-HHHHHHHHHHHHHHHHHHHHHHTTS--EEEEEEEEEE--TTS---EEEEEEEEEEEEEEE-TTSHHHHHHHHHHHHHHHHHHHHHHHHHHHHHHHHHHHHHHHHHHHHHHHHHHHHHHHHHHHHHHHHHHHTTSS-HHHHHHHHHHHHHHHHHHHHHHHHHHHHHHHHHHHHTSPPPTTPPPPPPGGG-BS-------BHHHHHHH-HHHHHHHHHHHHHHHHHHHHHHTTS-EEEEEEEEEEEESSGGGTTSTT-EEEEE--EEEEEEE-TTHHHHHHHHHHHHHHHHHHHHHHHHHHHHHHHHHHHHHHHHHHHHHHHHHHHHHHHHHHHHHHHHHHHTT-S-HHHHHHHHHHHHHHHHHHHHHHHHHHHHHHHHHHHTTTTS-SS-----

Nearest PDB structures (foldseek):
  4mt0-assembly1_A  TM=9.719E-01  e=8.381E-52  Neisseria gonorrhoeae
  5azs-assembly1_C  TM=9.367E-01  e=9.784E-34  Pseudomonas aeruginosa PAO1
  5azs-assembly1_B  TM=9.311E-01  e=9.584E-33  Pseudomonas aeruginosa PAO1
  5azs-assembly1_A  TM=9.418E-01  e=6.325E-32  Pseudomonas aeruginosa PAO1
  5iuy-assembly1_A  TM=9.072E-01  e=3.023E-26  Pseudomonas aeruginosa PAO1

Radius of gyration: 39.24 Å; Cα contacts (8 Å, |Δi|>4): 1542; chains: 2; bounding box: 76×132×92 Å

InterPro domains:
  IPR003423 Outer membrane efflux protein [PF02321] (66-247)
  IPR003423 Outer membrane efflux protein [PF02321] (273-457)
  IPR010131 Multidrug resistance outer membrane protein MdtP/Nodulation protein T-like [PTHR30203] (7-465)
  IPR010131 Multidrug resistance outer membrane protein MdtP/Nodulation protein T-like [TIGR01845] (13-458)

pLDDT: mean 89.7, std 9.86, range [30.39, 98.69]

Organism: Neisseria cinerea (NCBI:txid483)

Sequence (934 aa):
MNTTLKTTLTSVAAAFALSACTMIPQYEQPKVEVAETFKNDTADSGIRAVDLGWHDYFADPRLQKLIDIALERNTSLRTAVLNSEIYRKQYMIERNNLLPTLAANAGGSRQGSLSGGNVSSSYNVGLGAASYELDLFGRVRSSSEAALQGYFASVANRDAAHLSLIATVAKAYFNERYAEEAMSLAQRVLKTREATYKLSELRYKAGVISAVALRQQEALIESAKADYAHAARNREQARNALATLINQPIPNDLPAGLPLDKQFFVEKLPAGLSSEVLLDRPDIRAAEHALKQANANIGAARAAFFPSIRLTGSVGTGSAELSGLFKSGTGVWSFAPSITLPIFTWGTNKANLDAAKLRQQAQIVAYESAVQSAFQDVANALAAREQLDKAYAALNKQSRAYKEALRLVGLRYKHGVSGALDLLDAERSSYSAEGAVLSAQLTHAENLADMYKALGGGLKRDTQTNKMNTTLKTTLTSVAAAFALSACTMIPQYEQPKVEVAETFKNDTADSGIRAVDLGWHDYFADPRLQKLIDIALERNTSLRTAVLNSEIYRKQYMIERNNLLPTLAANAGGSRQGSLSGGNVSSSYNVGLGAASYELDLFGRVRSSSEAALQGYFASVANRDAAHLSLIATVAKAYFNERYAEEAMSLAQRVLKTREATYKLSELRYKAGVISAVALRQQEALIESAKADYAHAARNREQARNALATLINQPIPNDLPAGLPLDKQFFVEKLPAGLSSEVLLDRPDIRAAEHALKQANANIGAARAAFFPSIRLTGSVGTGSAELSGLFKSGTGVWSFAPSITLPIFTWGTNKANLDAAKLRQQAQIVAYESAVQSAFQDVANALAAREQLDKAYAALNKQSRAYKEALRLVGLRYKHGVSGALDLLDAERSSYSAEGAVLSAQLTHAENLADMYKALGGGLKRDTQTNK

Foldseek 3Di:
DVVVVVVVVVVVVVLVVLLPDFLQDDDDADDFDDDFFFPLQPDDDDDALAQAAVPQWWPWQLLLVLLVLLCVAFPVLVVLVVVLVVLVVVLVVLVCLQDWDKDKDWDKDWDDDPVDDDIFIKIWIWMKTPWRWNRSLCLSVLLSLLSVLVSQLSVLVSLLVLLVLSLQLLLLVLQLLLLVVQLVLLVVLLVVLVVVLVVVVVCVVVVLADPVLNVLSVVSNVVSVVSNVVSVVSNVVSQVVSCNSSVHHDDPPRDDTDHLLRGTNDQRHGLHTLVLLCVQRSNLSSLVSNLSSLSSVLSNLVSLQAKIKIKMKIWTFMDSDPVCRPPPPRIDIDIDMDIDHDDCPVCPSVVSSVVSVVVSVVSSVVSNVSSVVLVVLQNVLSVCQVVLVVVLVVLVVQLVVLVVQLVVLVVCVVVSNDHSVSNSVSSVSNSVSVSSNSVSSSVSSSSSSSNSSSSNHHSRNRRDDDD/DVVVVVVVVVVVVVLVVLQPDFLQDDDDADDFDDDFDFPLQPDDDDDALAQAAVPQWWPWQLLLVLLVLLCVAFPVLVVLVVVLVVLVVVLVVLVCLQDWDKDKDWDKDWDDDPVDDDIFIKTWIWIKTPWRWNRSLCLSVLLSLLSVLVSQLSVLVSLLVQLVLSLQLLLLVLQLLLLVVQLVLLVVLLVVLVVVLVVVVVCVVVVLADPVLNVLSVVSNVVSVVSNVVSVVSNVVSQVSSCNSSVHHDDPPRDDTDHLLRGTPDQRHGLHTLVLLCVQRSNLSSLVSNLSSLSSVLSNLVSLQAKIKIKMKIWTFMDSDPVCRPPPPRIDIDIDMDIDHDDDDPCPSVVSSVVSVVVSVVSSVVSNVSSVVLSVLQNVLSVCQVVLVVQLVVLVVQLVVLVVQLVVLVVCVVVSNDHSVSNSVSSVSNSVSVSSNSVSSSVSSSSSSSNSSSSNHHSRNRRDDDD

Solvent-accessible surface area (backbone atoms only — not comparable to full-atom values): 45783 Å² total; per-residue (Å²): 123,69,65,62,52,53,53,51,50,49,51,51,48,51,54,55,61,46,40,68,44,66,54,43,64,83,84,72,84,81,85,69,96,67,67,63,58,57,91,58,56,77,44,61,98,63,71,44,35,58,45,37,4,40,63,66,32,46,51,26,66,28,58,50,52,51,47,54,45,21,75,74,45,15,44,70,49,52,40,33,52,41,49,24,52,36,34,46,32,52,22,52,40,42,50,35,61,76,50,72,34,34,30,37,37,36,38,36,38,38,36,34,44,67,65,57,75,77,66,51,40,41,32,38,40,32,41,24,32,68,68,26,56,60,51,48,51,11,34,54,59,17,49,21,48,18,31,46,24,47,20,52,18,33,48,22,46,30,50,36,42,50,25,52,48,50,36,50,53,50,43,34,49,46,46,26,51,48,19,51,52,46,28,51,49,26,51,54,50,34,52,52,39,50,54,51,39,55,54,44,50,54,35,36,76,70,65,73,48,54,71,42,53,47,27,50,43,53,22,52,38,23,49,27,52,22,50,25,26,54,22,49,31,46,25,51,42,23,48,42,50,43,21,46,49,31,52,30,71,74,70,88,81,59,59,77,74,57,59,71,91,52,43,53,67,62,87,72,67,32,68,64,42,42,68,53,45,56,71,50,27,32,60,39,50,17,31,48,25,47,27,51,17,30,37,18,44,32,2,27,35,57,27,64,72,44,65,46,36,31,40,29,36,35,41,34,28,40,23,62,43,76,89,45,31,82,43,92,89,19,71,43,72,49,75,54,74,44,78,48,63,81,82,83,61,90,57,50,62,59,50,49,32,50,50,30,48,50,49,27,51,52,27,51,53,48,32,46,48,40,48,51,50,48,50,47,48,41,51,50,35,32,52,42,50,60,52,47,52,54,48,44,52,51,34,48,54,49,25,52,51,30,45,51,47,30,54,54,41,48,53,31,37,76,72,67,73,42,56,65,66,58,41,50,50,29,51,50,49,24,54,54,30,49,50,50,38,54,53,43,38,46,53,47,48,44,42,52,38,48,38,38,38,52,50,32,14,46,88,32,59,59,61,62,73,81,126,122,67,66,60,50,51,48,51,51,46,51,51,48,51,50,54,62,46,38,69,41,64,54,43,64,83,86,71,85,81,87,65,67,64,65,63,59,58,92,57,57,77,45,61,96,62,70,45,36,60,44,38,5,42,63,63,33,44,52,25,65,29,58,48,52,49,46,53,45,21,77,74,45,14,62,70,51,52,50,31,50,51,50,25,50,51,33,43,53,52,21,51,54,41,47,49,59,75,50,73,50,77,46,78,47,76,52,71,49,78,49,60,51,91,87,55,74,75,65,50,42,42,31,38,39,32,42,25,35,64,66,27,56,59,51,47,50,12,34,53,57,17,49,20,49,19,31,45,25,47,22,52,18,33,46,22,45,29,51,35,43,50,25,50,47,49,36,50,51,51,43,31,48,45,46,25,52,48,17,50,53,43,28,51,50,25,51,54,51,33,54,53,40,51,54,51,39,55,53,44,48,52,35,37,76,71,65,73,47,54,70,65,50,49,52,51,42,50,50,52,36,53,50,28,52,53,50,26,54,53,22,49,50,45,24,52,51,24,48,53,51,44,19,57,50,32,60,44,80,75,70,90,81,61,57,78,73,59,58,71,88,52,43,53,69,62,86,72,67,34,68,66,43,42,68,55,46,58,72,50,28,33,58,40,48,16,32,49,24,46,29,51,16,31,36,18,44,33,2,26,36,55,27,63,71,44,64,47,37,32,38,29,35,36,39,34,26,40,22,65,40,77,89,46,32,84,43,93,68,19,32,28,37,38,42,38,44,36,37,40,29,72,69,41,53,84,54,35,63,57,32,50,32,51,34,32,49,40,50,27,51,40,27,51,40,50,31,44,45,40,49,43,52,48,50,36,48,39,51,42,36,33,42,37,50,60,26,49,50,52,22,43,54,23,30,48,53,20,24,51,27,27,46,51,24,30,54,52,38,49,54,31,37,77,70,67,73,42,56,64,64,57,43,50,51,28,52,51,49,24,53,52,29,48,51,50,38,54,51,44,39,46,54,46,50,43,40,51,39,48,38,37,38,52,50,30,15,46,88,32,58,59,59,59,73,80,125